Protein AF-A0A1V8ZZ13-F1 (afdb_monomer)

Mean predicted aligned error: 18.07 Å

Foldseek 3Di:
DDWDADPNFIKDKDWDWDDDPDDPKIWIWIFIATPPDPDGDGFTWTWIDDPPPDTFTDTDDPPPQDDVVSVVVVVCVVVPDDDDDDFDDWDWDFPPPPDDDDDDFGWIKIKGFDQDFDALVVVLVVLVVVVVPVFFFQKWWKWFDDDPDIDIDIDGAPRDSVRVSVVSSVVCVVVNPDRTTGIITMGTTGDDDDDDDDDDDDFDDDPDPAGDDDDDDDPDDDDDDGDDPPDDDPCVVVLVVLVRVVSVVDDDRDRVVVSQDDDPVQQVVQQVLQAFAFDDADPDQFLLVLLVVLCVVWVQAFAEDFPPDTAGSVRLNLLLCLLLVLVVVVPQAALAEEEEAEFFDSLSLSNLSNCVLRNYAYEYDHVLAFLQLVLLSCVQRVGPEYEYCDDDPSTRYDHSVNSSVSSVPGDSDDDRPPDGHGQQRFHYWAWAQDQVLGIWTFTFGRNLLSSVLVLCCVVQVAALDAEFEQQDGPSALVSSCRNSSQSSRNYYYYYQHPQCLLQLQSVLVVQQVRLGAEYEFELLSVLSVLVNDDPRHNHAEYEYELAQHQLLSCLSVCVVAPCRRHWYKYFYDDVQQRGGFAIDTDDPVCNVVRPQWRFGGRNFKGWFFAAPVRHGDHAPDKHWIKMFGDRGTPATRPCVPVRPVAQDADPNTTIGGDQWMWGQHPSSIIGTPGGNDQWDRQRSGTEDQVSLQVLLCPDPQFDGKGKHWDALDPVDPSRIFIEMETATDPPDPCPCSLVSSS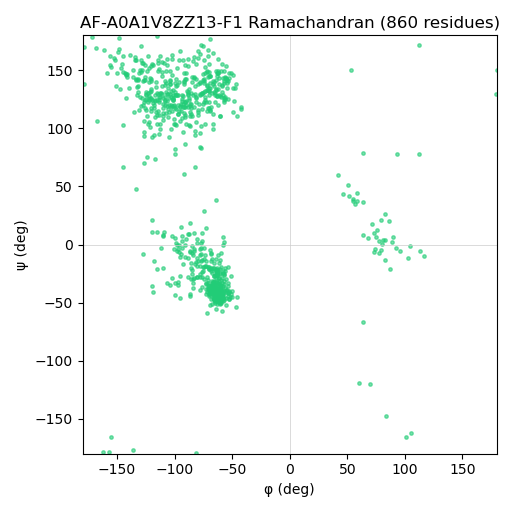SNGRPRHRGPYYHYDNDFDADPVRHGPPVPDDDDPRLDDDLQDDDPPDDLLSQLQSLCCSLLVHHADQADFCVNSVHDQVSLQSSCVSVVVVVFNDGSVLCVVQRGSNSSSVVRVVVVVD

Radius of gyration: 40.16 Å; Cα contacts (8 Å, |Δi|>4): 1574; chains: 1; bounding box: 103×62×126 Å

InterPro domains:
  IPR000873 AMP-dependent synthetase/ligase domain [PF00501] (295-637)
  IPR006162 Phosphopantetheine attachment site [PS00012] (816-831)
  IPR009081 Phosphopantetheine binding ACP domain [PF00550] (795-854)
  IPR009081 Phosphopantetheine binding ACP domain [PS50075] (787-860)
  IPR010071 Amino acid adenylation domain [TIGR01733] (312-707)
  IPR020459 AMP-binding [PR00154] (424-435)
  IPR020459 AMP-binding [PR00154] (436-444)
  IPR020806 Polyketide synthase-like, phosphopantetheine-binding domain [SM00823] (793-860)
  IPR020845 AMP-binding, conserved site [PS00455] (429-440)
  IPR025110 AMP-binding enzyme, C-terminal domain [PF13193] (694-767)
  IPR036736 ACP-like superfamily [G3DSA:1.10.1200.10] (781-861)
  IPR036736 ACP-like superfamily [SSF47336] (788-856)
  IPR042099 ANL, N-terminal domain [G3DSA:3.40.50.12780] (285-676)
  IPR045851 AMP-binding enzyme domain superfamily [G3DSA:3.30.300.30] (677-780)

Structure (mmCIF, N/CA/C/O backbone):
data_AF-A0A1V8ZZ13-F1
#
_entry.id   AF-A0A1V8ZZ13-F1
#
loop_
_atom_site.group_PDB
_atom_site.id
_atom_site.type_symbol
_atom_site.label_atom_id
_atom_site.label_alt_id
_atom_site.label_comp_id
_atom_site.label_asym_id
_atom_site.label_entity_id
_atom_site.label_seq_id
_atom_site.pdbx_PDB_ins_code
_atom_site.Cartn_x
_atom_site.Cartn_y
_atom_site.Cartn_z
_atom_site.occupancy
_atom_site.B_iso_or_equiv
_atom_site.auth_seq_id
_atom_site.auth_comp_id
_atom_site.auth_asym_id
_atom_site.auth_atom_id
_atom_site.pdbx_PDB_model_num
ATOM 1 N N . MET A 1 1 ? 20.628 -37.011 -40.675 1.00 46.44 1 MET A N 1
ATOM 2 C CA . MET A 1 1 ? 20.633 -36.301 -41.971 1.00 46.44 1 MET A CA 1
ATOM 3 C C . MET A 1 1 ? 19.243 -35.745 -42.221 1.00 46.44 1 MET A C 1
ATOM 5 O O . MET A 1 1 ? 18.299 -36.431 -41.853 1.00 46.44 1 MET A O 1
ATOM 9 N N . ALA A 1 2 ? 19.108 -34.567 -42.822 1.00 37.50 2 ALA A N 1
ATOM 10 C CA . ALA A 1 2 ? 17.825 -33.968 -43.198 1.00 37.50 2 ALA A CA 1
ATOM 11 C C . ALA A 1 2 ? 17.904 -33.433 -44.633 1.00 37.50 2 ALA A C 1
ATOM 13 O O . ALA A 1 2 ? 18.953 -32.927 -45.026 1.00 37.50 2 ALA A O 1
ATOM 14 N N . GLU A 1 3 ? 16.828 -33.552 -45.409 1.00 43.69 3 GLU A N 1
ATOM 15 C CA . GLU A 1 3 ? 16.732 -32.944 -46.739 1.00 43.69 3 GLU A CA 1
ATOM 16 C C . GLU A 1 3 ? 15.858 -31.695 -46.676 1.00 43.69 3 GLU A C 1
ATOM 18 O O . GLU A 1 3 ? 14.748 -31.737 -46.152 1.00 43.69 3 GLU A O 1
ATOM 23 N N . VAL A 1 4 ? 16.386 -30.578 -47.165 1.00 39.09 4 VAL A N 1
ATOM 24 C CA . VAL A 1 4 ? 15.756 -29.262 -47.089 1.00 39.09 4 VAL A CA 1
ATOM 25 C C . VAL A 1 4 ? 15.838 -28.622 -48.464 1.00 39.09 4 VAL A C 1
ATOM 27 O O . VAL A 1 4 ? 16.906 -28.574 -49.070 1.00 39.09 4 VAL A O 1
ATOM 30 N N . ASP A 1 5 ? 14.705 -28.153 -48.969 1.00 38.12 5 ASP A N 1
ATOM 31 C CA . ASP A 1 5 ? 14.635 -27.443 -50.239 1.00 38.12 5 ASP A CA 1
ATOM 32 C C . ASP A 1 5 ? 14.750 -25.939 -49.979 1.00 38.12 5 ASP A C 1
ATOM 34 O O . ASP A 1 5 ? 13.970 -25.367 -49.214 1.00 38.12 5 ASP A O 1
ATOM 38 N N . TYR A 1 6 ? 15.763 -25.312 -50.571 1.00 36.91 6 TYR A N 1
ATOM 39 C CA . TYR A 1 6 ? 16.030 -23.887 -50.429 1.00 36.91 6 TYR A CA 1
ATOM 40 C C . TYR A 1 6 ? 16.198 -23.286 -51.820 1.00 36.91 6 TYR A C 1
ATOM 42 O O . TYR A 1 6 ? 17.067 -23.707 -52.582 1.00 36.91 6 TYR A O 1
ATOM 50 N N . LEU A 1 7 ? 15.331 -22.325 -52.156 1.00 33.25 7 LEU A N 1
ATOM 51 C CA . LEU A 1 7 ? 15.251 -21.696 -53.481 1.00 33.25 7 LEU A CA 1
ATOM 52 C C . LEU A 1 7 ? 15.056 -22.698 -54.642 1.00 33.25 7 LEU A C 1
ATOM 54 O O . LEU A 1 7 ? 15.583 -22.508 -55.737 1.00 33.25 7 LEU A O 1
ATOM 58 N N . GLY A 1 8 ? 14.272 -23.759 -54.420 1.00 37.56 8 GLY A N 1
ATOM 59 C CA . GLY A 1 8 ? 13.894 -24.726 -55.457 1.00 37.56 8 GLY A CA 1
ATOM 60 C C . GLY A 1 8 ? 14.976 -25.758 -55.776 1.00 37.56 8 GLY A C 1
ATOM 61 O O . GLY A 1 8 ? 14.978 -26.322 -56.874 1.00 37.56 8 GLY A O 1
ATOM 62 N N . ARG A 1 9 ? 15.920 -25.981 -54.853 1.00 43.66 9 ARG A N 1
ATOM 63 C CA . ARG A 1 9 ? 16.957 -27.008 -54.961 1.00 43.66 9 ARG A CA 1
ATOM 64 C C . ARG A 1 9 ? 17.073 -27.827 -53.671 1.00 43.66 9 ARG A C 1
ATOM 66 O O . ARG A 1 9 ? 17.224 -27.251 -52.587 1.00 43.66 9 ARG A O 1
ATOM 73 N N . PRO A 1 10 ? 17.091 -29.170 -53.768 1.00 40.41 10 PRO A N 1
ATOM 74 C CA . PRO A 1 10 ? 17.181 -30.036 -52.602 1.00 40.41 10 PRO A CA 1
ATOM 75 C C . PRO A 1 10 ? 18.610 -30.070 -52.049 1.00 40.41 10 PRO A C 1
ATOM 77 O O . PRO A 1 10 ? 19.573 -30.338 -52.769 1.00 40.41 10 PRO A O 1
ATOM 80 N N . HIS A 1 11 ? 18.751 -29.844 -50.747 1.00 48.53 11 HIS A N 1
ATOM 81 C CA . HIS A 1 11 ? 20.003 -29.943 -50.003 1.00 48.53 11 HIS A CA 1
ATOM 82 C C . HIS A 1 11 ? 19.897 -31.049 -48.963 1.00 48.53 11 HIS A C 1
ATOM 84 O O . HIS A 1 11 ? 18.878 -31.180 -48.299 1.00 48.53 11 HIS A O 1
ATOM 90 N N . ARG A 1 12 ? 20.961 -31.829 -48.781 1.00 41.56 12 ARG A N 1
ATOM 91 C CA . ARG A 1 12 ? 21.074 -32.871 -47.765 1.00 41.56 12 ARG A CA 1
ATOM 92 C C . ARG A 1 12 ? 22.083 -32.431 -46.710 1.00 41.56 12 ARG A C 1
ATOM 94 O O . ARG A 1 12 ? 23.276 -32.296 -46.973 1.00 41.56 12 ARG A O 1
ATOM 101 N N . LEU A 1 13 ? 21.581 -32.202 -45.507 1.00 42.69 13 LEU A N 1
ATOM 102 C CA . LEU A 1 13 ? 22.359 -31.889 -44.320 1.00 42.69 13 LEU A CA 1
ATOM 103 C C . LEU A 1 13 ? 22.690 -33.171 -43.571 1.00 42.69 13 LEU A C 1
ATOM 105 O O . LEU A 1 13 ? 21.826 -34.038 -43.409 1.00 42.69 13 LEU A O 1
ATOM 109 N N . TRP A 1 14 ? 23.894 -33.284 -43.027 1.00 40.44 14 TRP A N 1
ATOM 110 C CA . TRP A 1 14 ? 24.195 -34.306 -42.032 1.00 40.44 14 TRP A CA 1
ATOM 111 C C . TRP A 1 14 ? 25.196 -33.833 -40.994 1.00 40.44 14 TRP A C 1
ATOM 113 O O . TRP A 1 14 ? 25.981 -32.924 -41.231 1.00 40.44 14 TRP A O 1
ATOM 123 N N . ARG A 1 15 ? 25.128 -34.464 -39.822 1.00 43.28 15 ARG A N 1
ATOM 124 C CA . ARG A 1 15 ? 26.086 -34.287 -38.736 1.00 43.28 15 ARG A CA 1
ATOM 125 C C . ARG A 1 15 ? 27.096 -35.419 -38.761 1.00 43.28 15 ARG A C 1
ATOM 127 O O . ARG A 1 15 ? 26.717 -36.561 -39.020 1.00 43.28 15 ARG A O 1
ATOM 134 N N . GLU A 1 16 ? 28.342 -35.101 -38.465 1.00 46.00 16 GLU A N 1
ATOM 135 C CA . GLU A 1 16 ? 29.440 -36.051 -38.352 1.00 46.00 16 GLU A CA 1
ATOM 136 C C . GLU A 1 16 ? 30.315 -35.666 -37.154 1.00 46.00 16 GLU A C 1
ATOM 138 O O . GLU A 1 16 ? 30.623 -34.493 -36.973 1.00 46.00 16 GLU A O 1
ATOM 143 N N . ARG A 1 17 ? 30.697 -36.638 -36.318 1.00 47.62 17 ARG A N 1
ATOM 144 C CA . ARG A 1 17 ? 31.632 -36.406 -35.209 1.00 47.62 17 ARG A CA 1
ATOM 145 C C . ARG A 1 17 ? 33.062 -36.537 -35.723 1.00 47.62 17 ARG A C 1
ATOM 147 O O . ARG A 1 17 ? 33.431 -37.595 -36.226 1.00 47.62 17 ARG A O 1
ATOM 154 N N . VAL A 1 18 ? 33.854 -35.481 -35.595 1.00 49.50 18 VAL A N 1
ATOM 155 C CA . VAL A 1 18 ? 35.264 -35.424 -36.000 1.00 49.50 18 VAL A CA 1
ATOM 156 C C . VAL A 1 18 ? 36.151 -35.114 -34.788 1.00 49.50 18 VAL A C 1
ATOM 158 O O . VAL A 1 18 ? 35.663 -34.552 -33.812 1.00 49.50 18 VAL A O 1
ATOM 161 N N . PRO A 1 19 ? 37.442 -35.482 -34.789 1.00 42.53 19 PRO A N 1
ATOM 162 C CA . PRO A 1 19 ? 38.339 -35.149 -33.681 1.00 42.53 19 PRO A CA 1
ATOM 163 C C . PRO A 1 19 ? 38.525 -33.627 -33.560 1.00 42.53 19 PRO A C 1
ATOM 165 O O . PRO A 1 19 ? 38.747 -32.946 -34.566 1.00 42.53 19 PRO A O 1
ATOM 168 N N . GLY A 1 20 ? 38.408 -33.091 -32.345 1.00 48.31 20 GLY A N 1
ATOM 169 C CA . GLY A 1 20 ? 38.620 -31.676 -32.041 1.00 48.31 20 GLY A CA 1
ATOM 170 C C . GLY A 1 20 ? 40.108 -31.284 -32.013 1.00 48.31 20 GLY A C 1
ATOM 171 O O . GLY A 1 20 ? 40.983 -32.144 -32.080 1.00 48.31 20 GLY A O 1
ATOM 172 N N . PRO A 1 21 ? 40.426 -29.979 -31.925 1.00 41.50 21 PRO A N 1
ATOM 173 C CA . PRO A 1 21 ? 41.805 -29.482 -31.952 1.00 41.50 21 PRO A CA 1
ATOM 174 C C . PRO A 1 21 ? 42.606 -29.749 -30.659 1.00 41.50 21 PRO A C 1
ATOM 176 O O . PRO A 1 21 ? 43.816 -29.534 -30.658 1.00 41.50 21 PRO A O 1
ATOM 179 N N . ALA A 1 22 ? 41.960 -30.220 -29.584 1.00 42.12 22 ALA A N 1
ATOM 180 C CA . ALA A 1 22 ? 42.590 -30.621 -28.323 1.00 42.12 22 ALA A CA 1
ATOM 181 C C . ALA A 1 22 ? 42.503 -32.145 -28.111 1.00 42.12 22 ALA A C 1
ATOM 183 O O . ALA A 1 22 ? 41.551 -32.792 -28.551 1.00 42.12 22 ALA A O 1
ATOM 184 N N . GLU A 1 23 ? 43.498 -32.725 -27.434 1.00 41.22 23 GLU A N 1
ATOM 185 C CA . GLU A 1 23 ? 43.611 -34.172 -27.212 1.00 41.22 23 GLU A CA 1
ATOM 186 C C . GLU A 1 23 ? 42.468 -34.667 -26.302 1.00 41.22 23 GLU A C 1
ATOM 188 O O . GLU A 1 23 ? 42.384 -34.286 -25.139 1.00 41.22 23 GLU A O 1
ATOM 193 N N . GLY A 1 24 ? 41.549 -35.464 -26.863 1.00 47.03 24 GLY A N 1
ATOM 194 C CA . GLY A 1 24 ? 40.331 -35.948 -26.191 1.00 47.03 24 GLY A CA 1
ATOM 195 C C . GLY A 1 24 ? 39.029 -35.224 -26.572 1.00 47.03 24 GLY A C 1
ATOM 196 O O . GLY A 1 24 ? 37.956 -35.746 -26.283 1.00 47.03 24 GLY A O 1
ATOM 197 N N . ALA A 1 25 ? 39.086 -34.083 -27.272 1.00 41.56 25 ALA A N 1
ATOM 198 C CA . ALA A 1 25 ? 37.892 -33.330 -27.671 1.00 41.56 25 ALA A CA 1
ATOM 199 C C . ALA A 1 25 ? 37.185 -33.955 -28.889 1.00 41.56 25 ALA A C 1
ATOM 201 O O . ALA A 1 25 ? 37.829 -34.342 -29.871 1.00 41.56 25 ALA A O 1
ATOM 202 N N . ILE A 1 26 ? 35.850 -33.998 -28.862 1.00 42.16 26 ILE A N 1
ATOM 203 C CA . ILE A 1 26 ? 35.020 -34.464 -29.981 1.00 42.16 26 ILE A CA 1
ATOM 204 C C . ILE A 1 26 ? 34.239 -33.268 -30.540 1.00 42.16 26 ILE A C 1
ATOM 206 O O . ILE A 1 26 ? 33.576 -32.539 -29.808 1.00 42.16 26 ILE A O 1
ATOM 210 N N . ALA A 1 27 ? 34.345 -33.053 -31.851 1.00 45.19 27 ALA A N 1
ATOM 211 C CA . ALA A 1 27 ? 33.673 -31.996 -32.594 1.00 45.19 27 ALA A CA 1
ATOM 212 C C . ALA A 1 27 ? 32.447 -32.554 -33.332 1.00 45.19 27 ALA A C 1
ATOM 214 O O . ALA A 1 27 ? 32.594 -33.456 -34.153 1.00 45.19 27 ALA A O 1
ATOM 215 N N . GLU A 1 28 ? 31.251 -32.004 -33.126 1.00 39.31 28 GLU A N 1
ATOM 216 C CA . GLU A 1 28 ? 30.110 -32.259 -34.011 1.00 39.31 28 GLU A CA 1
ATOM 217 C C . GLU A 1 28 ? 30.121 -31.275 -35.183 1.00 39.31 28 GLU A C 1
ATOM 219 O O . GLU A 1 28 ? 29.896 -30.076 -35.027 1.00 39.31 28 GLU A O 1
ATOM 224 N N . GLU A 1 29 ? 30.389 -31.795 -36.378 1.00 47.53 29 GLU A N 1
ATOM 225 C CA . GLU A 1 29 ? 30.426 -31.047 -37.625 1.00 47.53 29 GLU A CA 1
ATOM 226 C C . GLU A 1 29 ? 29.093 -31.188 -38.360 1.00 47.53 29 GLU A C 1
ATOM 228 O O . GLU A 1 29 ? 28.684 -32.293 -38.719 1.00 47.53 29 GLU A O 1
ATOM 233 N N . MET A 1 30 ? 28.399 -30.079 -38.614 1.00 39.50 30 MET A N 1
ATOM 234 C CA . MET A 1 30 ? 27.196 -30.095 -39.449 1.00 39.50 30 MET A CA 1
ATOM 235 C C . MET A 1 30 ? 27.554 -29.689 -40.878 1.00 39.50 30 MET A C 1
ATOM 237 O O . MET A 1 30 ? 27.917 -28.545 -41.123 1.00 39.50 30 MET A O 1
ATOM 241 N N . ARG A 1 31 ? 27.448 -30.629 -41.820 1.00 47.34 31 ARG A N 1
ATOM 242 C CA . ARG A 1 31 ? 27.763 -30.460 -43.242 1.00 47.34 31 ARG A CA 1
ATOM 243 C C . ARG A 1 31 ? 26.481 -30.334 -44.048 1.00 47.34 31 ARG A C 1
ATOM 245 O O . ARG A 1 31 ? 25.521 -31.071 -43.829 1.00 47.34 31 ARG A O 1
ATOM 252 N N . VAL A 1 32 ? 26.468 -29.414 -45.003 1.00 42.44 32 VAL A N 1
ATOM 253 C CA . VAL A 1 32 ? 25.321 -29.166 -45.883 1.00 42.44 32 VAL A CA 1
ATOM 254 C C . VAL A 1 32 ? 25.764 -29.389 -47.314 1.00 42.44 32 VAL A C 1
ATOM 256 O O . VAL A 1 32 ? 26.630 -28.671 -47.785 1.00 42.44 32 VAL A O 1
ATOM 259 N N . ARG A 1 33 ? 25.174 -30.363 -48.007 1.00 48.78 33 ARG A N 1
ATOM 260 C CA . ARG A 1 33 ? 25.488 -30.681 -49.404 1.00 48.78 33 ARG A CA 1
ATOM 261 C C . ARG A 1 33 ? 24.271 -30.457 -50.270 1.00 48.78 33 ARG A C 1
ATOM 263 O O . ARG A 1 33 ? 23.239 -31.082 -50.061 1.00 48.78 33 ARG A O 1
ATOM 270 N N . GLU A 1 34 ? 24.394 -29.633 -51.288 1.00 42.47 34 GLU A N 1
ATOM 271 C CA . GLU A 1 34 ? 23.377 -29.529 -52.330 1.00 42.47 34 GLU A CA 1
ATOM 272 C C . GLU A 1 34 ? 23.331 -30.836 -53.149 1.00 42.47 34 GLU A C 1
ATOM 274 O O . GLU A 1 34 ? 24.366 -31.377 -53.543 1.00 42.47 34 GLU A O 1
ATOM 279 N N . MET A 1 35 ? 22.142 -31.409 -53.356 1.00 45.56 35 MET A N 1
ATOM 280 C CA . MET A 1 35 ? 21.981 -32.756 -53.929 1.00 45.56 35 MET A CA 1
ATOM 281 C C . MET A 1 35 ? 21.955 -32.785 -55.461 1.00 45.56 35 MET A C 1
ATOM 283 O O . MET A 1 35 ? 21.955 -33.865 -56.056 1.00 45.56 35 MET A O 1
ATOM 287 N N . CYS A 1 36 ? 21.966 -31.634 -56.132 1.00 45.25 36 CYS A N 1
ATOM 288 C CA . CYS A 1 36 ? 21.936 -31.582 -57.588 1.00 45.25 36 CYS A CA 1
ATOM 289 C C . CYS A 1 36 ? 23.289 -31.143 -58.166 1.00 45.25 36 CYS A C 1
ATOM 291 O O . CYS A 1 36 ? 23.769 -30.052 -57.891 1.00 45.25 36 CYS A O 1
ATOM 293 N N . ARG A 1 37 ? 23.839 -31.992 -59.050 1.00 43.00 37 ARG A N 1
ATOM 294 C CA . ARG A 1 37 ? 25.069 -31.822 -59.862 1.00 43.00 37 ARG A CA 1
ATOM 295 C C . ARG A 1 37 ? 26.429 -32.137 -59.223 1.00 43.00 37 ARG A C 1
ATOM 297 O O . ARG A 1 37 ? 27.450 -31.689 -59.722 1.00 43.00 37 ARG A O 1
ATOM 304 N N . GLY A 1 38 ? 26.483 -33.018 -58.229 1.00 40.41 38 GLY A N 1
ATOM 305 C CA . GLY A 1 38 ? 27.709 -33.784 -57.944 1.00 40.41 38 GLY A CA 1
ATOM 306 C C . GLY A 1 38 ? 28.879 -33.034 -57.284 1.00 40.41 38 GLY A C 1
ATOM 307 O O . GLY A 1 38 ? 29.844 -33.697 -56.910 1.00 40.41 38 GLY A O 1
ATOM 308 N N . THR A 1 39 ? 28.798 -31.722 -57.051 1.00 40.16 39 THR A N 1
ATOM 309 C CA . THR A 1 39 ? 29.799 -30.960 -56.281 1.00 40.16 39 THR A CA 1
ATOM 310 C C . THR A 1 39 ? 29.333 -30.739 -54.842 1.00 40.16 39 THR A C 1
ATOM 312 O O . THR A 1 39 ? 28.160 -30.487 -54.590 1.00 40.16 39 THR A O 1
ATOM 315 N N . THR A 1 40 ? 30.250 -30.874 -53.881 1.00 37.66 40 THR A N 1
ATOM 316 C CA . THR A 1 40 ? 29.956 -30.779 -52.443 1.00 37.66 40 THR A CA 1
ATOM 317 C C . THR A 1 40 ? 30.576 -29.502 -51.888 1.00 37.66 40 THR A C 1
ATOM 319 O O . THR A 1 40 ? 31.797 -29.409 -51.809 1.00 37.66 40 THR A O 1
ATOM 322 N N . SER A 1 41 ? 29.748 -28.528 -51.521 1.00 39.19 41 SER A N 1
ATOM 323 C CA . SER A 1 41 ? 30.157 -27.343 -50.755 1.00 39.19 41 SER A CA 1
ATOM 324 C C . SER A 1 41 ? 30.012 -27.647 -49.265 1.00 39.19 41 SER A C 1
ATOM 326 O O . SER A 1 41 ? 29.128 -28.413 -48.899 1.00 39.19 41 SER A O 1
ATOM 328 N N . PHE A 1 42 ? 30.858 -27.085 -48.399 1.00 37.12 42 PHE A N 1
ATOM 329 C CA . PHE A 1 42 ? 30.776 -27.335 -46.957 1.00 37.12 42 PHE A CA 1
ATOM 330 C C . PHE A 1 42 ? 30.722 -26.016 -46.192 1.00 37.12 42 PHE A C 1
ATOM 332 O O . PHE A 1 42 ? 31.652 -25.215 -46.246 1.00 37.12 42 PHE A O 1
ATOM 339 N N . LEU A 1 43 ? 29.639 -25.817 -45.445 1.00 34.72 43 LEU A N 1
ATOM 340 C CA . LEU A 1 43 ? 29.631 -24.908 -44.309 1.00 34.72 43 LEU A CA 1
ATOM 341 C C . LEU A 1 43 ? 30.135 -25.716 -43.118 1.00 34.72 43 LEU A C 1
ATOM 343 O O . LEU A 1 43 ? 29.474 -26.669 -42.712 1.00 34.72 43 LEU A O 1
ATOM 347 N N . ARG A 1 44 ? 31.318 -25.380 -42.600 1.00 34.97 44 ARG A N 1
ATOM 348 C CA . ARG A 1 44 ? 31.873 -26.073 -41.441 1.00 34.97 44 ARG A CA 1
ATOM 349 C C . ARG A 1 44 ? 31.404 -25.363 -40.174 1.00 34.97 44 ARG A C 1
ATOM 351 O O . ARG A 1 44 ? 31.898 -24.287 -39.841 1.00 34.97 44 ARG A O 1
ATOM 358 N N . ILE A 1 45 ? 30.432 -25.976 -39.503 1.00 35.56 45 ILE A N 1
ATOM 359 C CA . ILE A 1 45 ? 29.970 -25.590 -38.167 1.00 35.56 45 ILE A CA 1
ATOM 360 C C . ILE A 1 45 ? 30.522 -26.633 -37.210 1.00 35.56 45 ILE A C 1
ATOM 362 O O . ILE A 1 45 ? 30.086 -27.780 -37.279 1.00 35.56 45 ILE A O 1
ATOM 366 N N . VAL A 1 46 ? 31.488 -26.259 -36.376 1.00 35.78 46 VAL A N 1
ATOM 367 C CA . VAL A 1 46 ? 32.080 -27.165 -35.385 1.00 35.78 46 VAL A CA 1
ATOM 368 C C . VAL A 1 46 ? 31.517 -26.831 -34.010 1.00 35.78 46 VAL A C 1
ATOM 370 O O . VAL A 1 46 ? 31.704 -25.713 -33.536 1.00 35.78 46 VAL A O 1
ATOM 373 N N . LEU A 1 47 ? 30.831 -27.802 -33.406 1.00 33.91 47 LEU A N 1
ATOM 374 C CA . LEU A 1 47 ? 30.421 -27.806 -32.001 1.00 33.91 47 LEU A CA 1
ATOM 375 C C . LEU A 1 47 ? 31.449 -28.595 -31.189 1.00 33.91 47 LEU A C 1
ATOM 377 O O . LEU A 1 47 ? 31.592 -29.788 -31.436 1.00 33.91 47 LEU A O 1
ATOM 381 N N . LEU A 1 48 ? 32.179 -27.963 -30.273 1.00 38.28 48 LEU A N 1
ATOM 382 C CA . LEU A 1 48 ? 33.159 -28.661 -29.425 1.00 38.28 48 LEU A CA 1
ATOM 383 C C . LEU A 1 48 ? 32.506 -29.065 -28.098 1.00 38.28 48 LEU A C 1
ATOM 385 O O . LEU A 1 48 ? 31.955 -28.203 -27.422 1.00 38.28 48 LEU A O 1
ATOM 389 N N . GLU A 1 49 ? 32.558 -30.356 -27.749 1.00 35.81 49 GLU A N 1
ATOM 390 C CA . GLU A 1 49 ? 32.160 -30.893 -26.436 1.00 35.81 49 GLU A CA 1
ATOM 391 C C . GLU A 1 49 ? 33.402 -31.131 -25.562 1.00 35.81 49 GLU A C 1
ATOM 393 O O . GLU A 1 49 ? 34.339 -31.820 -25.979 1.00 35.81 49 GLU A O 1
ATOM 398 N N . TYR A 1 50 ? 33.378 -30.600 -24.338 1.00 43.59 50 TYR A N 1
ATOM 399 C CA . TYR A 1 50 ? 34.334 -30.904 -23.266 1.00 43.59 50 TYR A CA 1
ATOM 400 C C . TYR A 1 50 ? 33.604 -31.611 -22.112 1.00 43.59 50 TYR A C 1
ATOM 402 O O . TYR A 1 50 ? 32.393 -31.454 -21.989 1.00 43.59 50 TYR A O 1
ATOM 410 N N . GLU A 1 51 ? 34.318 -32.381 -21.279 1.00 35.50 51 GLU A N 1
ATOM 411 C CA . GLU A 1 51 ? 33.756 -33.358 -20.315 1.00 35.50 51 GLU A CA 1
ATOM 412 C C . GLU A 1 51 ? 32.758 -32.816 -19.254 1.00 35.50 51 GLU A C 1
ATOM 414 O O . GLU A 1 51 ? 32.202 -33.626 -18.522 1.00 35.50 51 GLU A O 1
ATOM 419 N N . ASP A 1 52 ? 32.438 -31.514 -19.217 1.00 34.28 52 ASP A N 1
ATOM 420 C CA . ASP A 1 52 ? 31.507 -30.888 -18.255 1.00 34.28 52 ASP A CA 1
ATOM 421 C C . ASP A 1 52 ? 30.472 -29.913 -18.904 1.00 34.28 52 ASP A C 1
ATOM 423 O O . ASP A 1 52 ? 30.268 -28.798 -18.426 1.00 34.28 52 ASP A O 1
ATOM 427 N N . ASP A 1 53 ? 29.791 -30.316 -19.991 1.00 32.38 53 ASP A N 1
ATOM 428 C CA . ASP A 1 53 ? 28.631 -29.618 -20.613 1.00 32.38 53 ASP A CA 1
ATOM 429 C C . ASP A 1 53 ? 28.866 -28.158 -21.099 1.00 32.38 53 ASP A C 1
ATOM 431 O O . ASP A 1 53 ? 27.980 -27.302 -21.034 1.00 32.38 53 ASP A O 1
ATOM 435 N N . VAL A 1 54 ? 30.045 -27.853 -21.660 1.00 31.64 54 VAL A N 1
ATOM 436 C CA . VAL A 1 54 ? 30.311 -26.587 -22.386 1.00 31.64 54 VAL A CA 1
ATOM 437 C C . VAL A 1 54 ? 30.359 -26.840 -23.897 1.00 31.64 54 VAL A C 1
ATOM 439 O O . VAL A 1 54 ? 31.093 -27.719 -24.351 1.00 31.64 54 VAL A O 1
ATOM 442 N N . HIS A 1 55 ? 29.603 -26.051 -24.673 1.00 33.22 55 HIS A N 1
ATOM 443 C CA . HIS A 1 55 ? 29.543 -26.126 -26.137 1.00 33.22 55 HIS A CA 1
ATOM 444 C C . HIS A 1 55 ? 30.067 -24.842 -26.809 1.00 33.22 55 HIS A C 1
ATOM 446 O O . HIS A 1 55 ? 29.414 -23.799 -26.743 1.00 33.22 55 HIS A O 1
ATOM 452 N N . ASP A 1 56 ? 31.186 -24.925 -27.535 1.00 32.34 56 ASP A N 1
ATOM 453 C CA . ASP A 1 56 ? 31.675 -23.827 -28.392 1.00 32.34 56 ASP A CA 1
ATOM 454 C C . ASP A 1 56 ? 31.112 -23.937 -29.817 1.00 32.34 56 ASP A C 1
ATOM 456 O O . ASP A 1 56 ? 31.030 -25.037 -30.363 1.00 32.34 56 ASP A O 1
ATOM 460 N N . LEU A 1 57 ? 30.773 -22.807 -30.456 1.00 30.05 57 LEU A N 1
ATOM 461 C CA . LEU A 1 57 ? 30.306 -22.745 -31.850 1.00 30.05 57 LEU A CA 1
ATOM 462 C C . LEU A 1 57 ? 31.331 -22.026 -32.739 1.00 30.05 57 LEU A C 1
ATOM 464 O O . LEU A 1 57 ? 31.380 -20.798 -32.774 1.00 30.05 57 LEU A O 1
ATOM 468 N N . VAL A 1 58 ? 32.088 -22.779 -33.537 1.00 32.81 58 VAL A N 1
ATOM 469 C CA . VAL A 1 58 ? 33.052 -22.216 -34.494 1.00 32.81 58 VAL A CA 1
ATOM 470 C C . VAL A 1 58 ? 32.457 -22.208 -35.903 1.00 32.81 58 VAL A C 1
ATOM 472 O O . VAL A 1 58 ? 32.122 -23.256 -36.462 1.00 32.81 58 VAL A O 1
ATOM 475 N N . LEU A 1 59 ? 32.350 -21.012 -36.491 1.00 30.17 59 LEU A N 1
ATOM 476 C CA . LEU A 1 59 ? 31.940 -20.793 -37.881 1.00 30.17 59 LEU A CA 1
ATOM 477 C C . LEU A 1 59 ? 33.177 -20.542 -38.742 1.00 30.17 59 LEU A C 1
ATOM 479 O O . LEU A 1 59 ? 33.745 -19.452 -38.728 1.00 30.17 59 LEU A O 1
ATOM 483 N N . THR A 1 60 ? 33.594 -21.537 -39.522 1.00 34.25 60 THR A N 1
ATOM 484 C CA . THR A 1 60 ? 34.654 -21.352 -40.518 1.00 34.25 60 THR A CA 1
ATOM 485 C C . THR A 1 60 ? 34.016 -21.263 -41.895 1.00 34.25 60 THR A C 1
ATOM 487 O O . THR A 1 60 ? 33.661 -22.271 -42.504 1.00 34.25 60 THR A O 1
ATOM 490 N N . ALA A 1 61 ? 33.853 -20.037 -42.384 1.00 33.06 61 ALA A N 1
ATOM 491 C CA . ALA A 1 61 ? 33.549 -19.792 -43.785 1.00 33.06 61 ALA A CA 1
ATOM 492 C C . ALA A 1 61 ? 34.870 -19.656 -44.546 1.00 33.06 61 ALA A C 1
ATOM 494 O O . ALA A 1 61 ? 35.777 -18.947 -44.110 1.00 33.06 61 ALA A O 1
ATOM 495 N N . HIS A 1 62 ? 34.997 -20.342 -45.678 1.00 33.22 62 HIS A N 1
ATOM 496 C CA . HIS A 1 62 ? 36.161 -20.175 -46.539 1.00 33.22 62 HIS A CA 1
ATOM 497 C C . HIS A 1 62 ? 36.247 -18.692 -46.970 1.00 33.22 62 HIS A C 1
ATOM 499 O O . HIS A 1 62 ? 35.205 -18.121 -47.298 1.00 33.22 62 HIS A O 1
ATOM 505 N N . PRO A 1 63 ? 37.436 -18.057 -46.972 1.00 29.67 63 PRO A N 1
ATOM 506 C CA . PRO A 1 63 ? 37.652 -16.597 -47.040 1.00 29.67 63 PRO A CA 1
ATOM 507 C C . PRO A 1 63 ? 37.077 -15.835 -48.253 1.00 29.67 63 PRO A C 1
ATOM 509 O O . PRO A 1 63 ? 37.280 -14.633 -48.379 1.00 29.67 63 PRO A O 1
ATOM 512 N N . ALA A 1 64 ? 36.309 -16.485 -49.121 1.00 32.53 64 ALA A N 1
ATOM 513 C CA . ALA A 1 64 ? 35.645 -15.900 -50.280 1.00 32.53 64 ALA A CA 1
ATOM 514 C C . ALA A 1 64 ? 34.432 -14.990 -49.952 1.00 32.53 64 ALA A C 1
ATOM 516 O O . ALA A 1 64 ? 33.653 -14.691 -50.848 1.00 32.53 64 ALA A O 1
ATOM 517 N N . VAL A 1 65 ? 34.224 -14.554 -48.699 1.00 33.22 65 VAL A N 1
ATOM 518 C CA . VAL A 1 65 ? 32.933 -13.972 -48.265 1.00 33.22 65 VAL A CA 1
ATOM 519 C C . VAL A 1 65 ? 33.009 -12.583 -47.575 1.00 33.22 65 VAL A C 1
ATOM 521 O O . VAL A 1 65 ? 31.979 -11.942 -47.388 1.00 33.22 65 VAL A O 1
ATOM 524 N N . ALA A 1 66 ? 34.181 -12.021 -47.242 1.00 31.88 66 ALA A N 1
ATOM 525 C CA 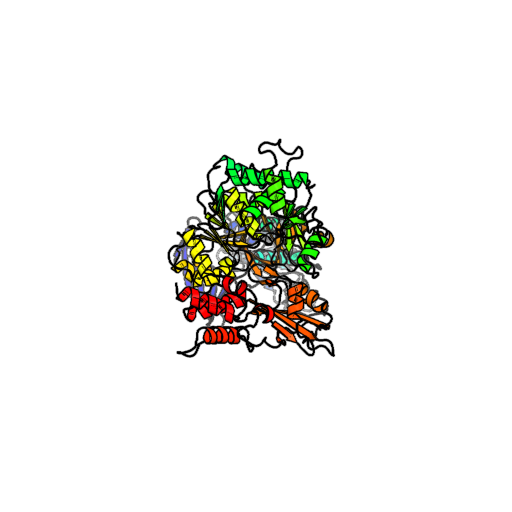. ALA A 1 66 ? 34.253 -10.820 -46.383 1.00 31.88 66 ALA A CA 1
ATOM 526 C C . ALA A 1 66 ? 34.862 -9.562 -47.047 1.00 31.88 66 ALA A C 1
ATOM 528 O O . ALA A 1 66 ? 36.063 -9.448 -47.248 1.00 31.88 66 ALA A O 1
ATOM 529 N N . GLY A 1 67 ? 34.017 -8.570 -47.312 1.00 31.66 67 GLY A N 1
ATOM 530 C CA . GLY A 1 67 ? 34.320 -7.190 -47.727 1.00 31.66 67 GLY A CA 1
ATOM 531 C C . GLY A 1 67 ? 32.980 -6.484 -47.901 1.00 31.66 67 GLY A C 1
ATOM 532 O O . GLY A 1 67 ? 32.034 -7.185 -48.194 1.00 31.66 67 GLY A O 1
ATOM 533 N N . ARG A 1 68 ? 32.794 -5.172 -47.701 1.00 30.33 68 ARG A N 1
ATOM 534 C CA . ARG A 1 68 ? 31.428 -4.580 -47.674 1.00 30.33 68 ARG A CA 1
ATOM 535 C C . ARG A 1 68 ? 30.542 -4.943 -48.872 1.00 30.33 68 ARG A C 1
ATOM 537 O O . ARG A 1 68 ? 29.350 -5.054 -48.681 1.00 30.33 68 ARG A O 1
ATOM 544 N N . THR A 1 69 ? 31.101 -5.244 -50.044 1.00 32.19 69 THR A N 1
ATOM 545 C CA . THR A 1 69 ? 30.365 -5.788 -51.199 1.00 32.19 69 THR A CA 1
ATOM 546 C C . THR A 1 69 ? 30.193 -7.306 -51.174 1.00 32.19 69 THR A C 1
ATOM 548 O O . THR A 1 69 ? 29.235 -7.778 -51.745 1.00 32.19 69 THR A O 1
ATOM 551 N N . ALA A 1 70 ? 31.055 -8.078 -50.512 1.00 34.44 70 ALA A N 1
ATOM 552 C CA . ALA A 1 70 ? 30.870 -9.503 -50.225 1.00 34.44 70 ALA A CA 1
ATOM 553 C C . ALA A 1 70 ? 30.049 -9.747 -48.951 1.00 34.44 70 ALA A C 1
ATOM 555 O O . ALA A 1 70 ? 29.433 -10.776 -48.856 1.00 34.44 70 ALA A O 1
ATOM 556 N N . LEU A 1 71 ? 29.954 -8.797 -48.023 1.00 35.47 71 LEU A N 1
ATOM 557 C CA . LEU A 1 71 ? 29.039 -8.744 -46.886 1.00 35.47 71 LEU A CA 1
ATOM 558 C C . LEU A 1 71 ? 27.707 -8.130 -47.309 1.00 35.47 71 LEU A C 1
ATOM 560 O O . LEU A 1 71 ? 26.706 -8.559 -46.772 1.00 35.47 71 LEU A O 1
ATOM 564 N N . ASP A 1 72 ? 27.671 -7.227 -48.297 1.00 32.53 72 ASP A N 1
ATOM 565 C CA . ASP A 1 72 ? 26.443 -6.800 -48.983 1.00 32.53 72 ASP A CA 1
ATOM 566 C C . ASP A 1 72 ? 26.009 -7.798 -50.051 1.00 32.53 72 ASP A C 1
ATOM 568 O O . ASP A 1 72 ? 24.826 -7.854 -50.321 1.00 32.53 72 ASP A O 1
ATOM 572 N N . ALA A 1 73 ? 26.902 -8.577 -50.670 1.00 31.81 73 ALA A N 1
ATOM 573 C CA . ALA A 1 73 ? 26.546 -9.679 -51.565 1.00 31.81 73 ALA A CA 1
ATOM 574 C C . ALA A 1 73 ? 26.250 -10.940 -50.768 1.00 31.81 73 ALA A C 1
ATOM 576 O O . ALA A 1 73 ? 25.345 -11.647 -51.146 1.00 31.81 73 ALA A O 1
ATOM 577 N N . LEU A 1 74 ? 26.898 -11.201 -49.631 1.00 35.78 74 LEU A N 1
ATOM 578 C CA . LEU A 1 74 ? 26.485 -12.234 -48.682 1.00 35.78 74 LEU A CA 1
ATOM 579 C C . LEU A 1 74 ? 25.234 -11.782 -47.938 1.00 35.78 74 LEU A C 1
ATOM 581 O O . LEU A 1 74 ? 24.379 -12.612 -47.726 1.00 35.78 74 LEU A O 1
ATOM 585 N N . ALA A 1 75 ? 25.033 -10.497 -47.634 1.00 33.50 75 ALA A N 1
ATOM 586 C CA . ALA A 1 75 ? 23.739 -9.993 -47.181 1.00 33.50 75 ALA A CA 1
ATOM 587 C C . ALA A 1 75 ? 22.717 -10.035 -48.317 1.00 33.50 75 ALA A C 1
ATOM 589 O O . ALA A 1 75 ? 21.623 -10.480 -48.068 1.00 33.50 75 ALA A O 1
ATOM 590 N N . ARG A 1 76 ? 23.031 -9.707 -49.574 1.00 34.47 76 ARG A N 1
ATOM 591 C CA . ARG A 1 76 ? 22.116 -9.886 -50.722 1.00 34.47 76 ARG A CA 1
ATOM 592 C C . ARG A 1 76 ? 21.978 -11.345 -51.158 1.00 34.47 76 ARG A C 1
ATOM 594 O O . ARG A 1 76 ? 21.045 -11.657 -51.861 1.00 34.47 76 ARG A O 1
ATOM 601 N N . VAL A 1 77 ? 22.806 -12.278 -50.714 1.00 33.12 77 VAL A N 1
ATOM 602 C CA . VAL A 1 77 ? 22.655 -13.726 -50.963 1.00 33.12 77 VAL A CA 1
ATOM 603 C C . VAL A 1 77 ? 21.964 -14.406 -49.770 1.00 33.12 77 VAL A C 1
ATOM 605 O O . VAL A 1 77 ? 21.174 -15.323 -49.970 1.00 33.12 77 VAL A O 1
ATOM 608 N N . LEU A 1 78 ? 22.169 -13.913 -48.541 1.00 34.47 78 LEU A N 1
ATOM 609 C CA . LEU A 1 78 ? 21.448 -14.281 -47.311 1.00 34.47 78 LEU A CA 1
ATOM 610 C C . LEU A 1 78 ? 20.079 -13.568 -47.193 1.00 34.47 78 LEU A C 1
ATOM 612 O O . LEU A 1 78 ? 19.235 -14.030 -46.431 1.00 34.47 78 LEU A O 1
ATOM 616 N N . LEU A 1 79 ? 19.854 -12.472 -47.940 1.00 34.16 79 LEU A N 1
ATOM 617 C CA . LEU A 1 79 ? 18.608 -11.679 -48.042 1.00 34.16 79 LEU A CA 1
ATOM 618 C C . LEU A 1 79 ? 17.987 -11.666 -49.472 1.00 34.16 79 LEU A C 1
ATOM 620 O O . LEU A 1 79 ? 16.824 -11.297 -49.587 1.00 34.16 79 LEU A O 1
ATOM 624 N N . GLY A 1 80 ? 18.705 -12.086 -50.532 1.00 29.50 80 GLY A N 1
ATOM 625 C CA . GLY A 1 80 ? 18.219 -12.472 -51.888 1.00 29.50 80 GLY A CA 1
ATOM 626 C C . GLY A 1 80 ? 18.156 -11.459 -53.078 1.00 29.50 80 GLY A C 1
ATOM 627 O O . GLY A 1 80 ? 17.044 -11.116 -53.458 1.00 29.50 80 GLY A O 1
ATOM 628 N N . GLU A 1 81 ? 19.260 -11.099 -53.782 1.00 30.77 81 GLU A N 1
ATOM 629 C CA . GLU A 1 81 ? 19.314 -10.349 -55.083 1.00 30.77 81 GLU A CA 1
ATOM 630 C C . GLU A 1 81 ? 20.552 -10.710 -55.998 1.00 30.77 81 GLU A C 1
ATOM 632 O O . GLU A 1 81 ? 21.618 -11.018 -55.469 1.00 30.77 81 GLU A O 1
ATOM 637 N N . ALA A 1 82 ? 20.445 -10.684 -57.355 1.00 33.88 82 ALA A N 1
ATOM 638 C CA . ALA A 1 82 ? 21.244 -11.451 -58.367 1.00 33.88 82 ALA A CA 1
ATOM 639 C C . ALA A 1 82 ? 22.108 -10.651 -59.418 1.00 33.88 82 ALA A C 1
ATOM 641 O O . ALA A 1 82 ? 21.732 -9.535 -59.757 1.00 33.88 82 ALA A O 1
ATOM 642 N N . ASP A 1 83 ? 23.193 -11.268 -59.967 1.00 38.50 83 ASP A N 1
ATOM 643 C CA . ASP A 1 83 ? 23.932 -11.016 -61.263 1.00 38.50 83 ASP A CA 1
ATOM 644 C C . ASP A 1 83 ? 25.412 -10.465 -61.304 1.00 38.50 83 ASP A C 1
ATOM 646 O O . ASP A 1 83 ? 25.630 -9.322 -61.706 1.00 38.50 83 ASP A O 1
ATOM 650 N N . ALA A 1 84 ? 26.472 -11.282 -61.061 1.00 33.84 84 ALA A N 1
ATOM 651 C CA . ALA A 1 84 ? 27.874 -11.045 -61.543 1.00 33.84 84 ALA A CA 1
ATOM 652 C C . ALA A 1 84 ? 28.780 -12.331 -61.587 1.00 33.84 84 ALA A C 1
ATOM 654 O O . ALA A 1 84 ? 28.591 -13.193 -60.731 1.00 33.84 84 ALA A O 1
ATOM 655 N N . PRO A 1 85 ? 29.756 -12.488 -62.532 1.00 34.84 85 PRO A N 1
ATOM 656 C CA . PRO A 1 85 ? 30.570 -13.720 -62.736 1.00 34.84 85 PRO A CA 1
ATOM 657 C C . PRO A 1 85 ? 31.915 -13.818 -61.956 1.00 34.84 85 PRO A C 1
ATOM 659 O O . PRO A 1 85 ? 32.536 -12.804 -61.643 1.00 34.84 85 PRO A O 1
ATOM 662 N N . GLU A 1 86 ? 32.396 -15.052 -61.695 1.00 31.98 86 GLU A N 1
ATOM 663 C CA . GLU A 1 86 ? 33.447 -15.405 -60.702 1.00 31.98 86 GLU A CA 1
ATOM 664 C C . GLU A 1 86 ? 34.869 -15.727 -61.266 1.00 31.98 86 GLU A C 1
ATOM 666 O O . GLU A 1 86 ? 34.991 -16.417 -62.281 1.00 31.98 86 GLU A O 1
ATOM 671 N N . PRO A 1 87 ? 35.975 -15.311 -60.602 1.00 32.66 87 PRO A N 1
ATOM 672 C CA . PRO A 1 87 ? 37.362 -15.649 -60.977 1.00 32.66 87 PRO A CA 1
ATOM 673 C C . PRO A 1 87 ? 37.857 -17.028 -60.466 1.00 32.66 87 PRO A C 1
ATOM 675 O O . PRO A 1 87 ? 37.557 -17.432 -59.348 1.00 32.66 87 PRO A O 1
ATOM 678 N N . GLY A 1 88 ? 38.681 -17.726 -61.272 1.00 31.55 88 GLY A N 1
ATOM 679 C CA . GLY A 1 88 ? 39.084 -19.134 -61.052 1.00 31.55 88 GLY A CA 1
ATOM 680 C C . GLY A 1 88 ? 40.259 -19.428 -60.099 1.00 31.55 88 GLY A C 1
ATOM 681 O O . GLY A 1 88 ? 40.267 -20.487 -59.484 1.00 31.55 88 GLY A O 1
ATOM 682 N N . SER A 1 89 ? 41.241 -18.534 -59.947 1.00 34.91 89 SER A N 1
ATOM 683 C CA . SER A 1 89 ? 42.237 -18.558 -58.854 1.00 34.91 89 SER A CA 1
ATOM 684 C C . SER A 1 89 ? 43.175 -17.359 -58.982 1.00 34.91 89 SER A C 1
ATOM 686 O O . SER A 1 89 ? 43.626 -17.062 -60.090 1.00 34.91 89 SER A O 1
ATOM 688 N N . ILE A 1 90 ? 43.497 -16.711 -57.863 1.00 31.62 90 ILE A N 1
ATOM 689 C CA . ILE A 1 90 ? 44.447 -15.596 -57.780 1.00 31.62 90 ILE A CA 1
ATOM 690 C C . ILE A 1 90 ? 45.544 -15.992 -56.789 1.00 31.62 90 ILE A C 1
ATOM 692 O O . ILE A 1 90 ? 45.239 -16.326 -55.644 1.00 31.62 90 ILE A O 1
ATOM 696 N N . SER A 1 91 ? 46.808 -15.948 -57.211 1.00 33.56 91 SER A N 1
ATOM 697 C CA . SER A 1 91 ? 47.962 -16.232 -56.346 1.00 33.56 91 SER A CA 1
ATOM 698 C C . SER A 1 91 ? 48.992 -15.106 -56.395 1.00 33.56 91 SER A C 1
ATOM 700 O O . SER A 1 91 ? 49.275 -14.581 -57.474 1.00 33.56 91 SER A O 1
ATOM 702 N N . PHE A 1 92 ? 49.580 -14.786 -55.240 1.00 33.03 92 PHE A N 1
ATOM 703 C CA . PHE A 1 92 ? 50.666 -13.815 -55.091 1.00 33.03 92 PHE A CA 1
ATOM 704 C C . PHE A 1 92 ? 51.968 -14.558 -54.789 1.00 33.03 92 PHE A C 1
ATOM 706 O O . PHE A 1 92 ? 52.010 -15.355 -53.852 1.00 33.03 92 PHE A O 1
ATOM 713 N N . ALA A 1 93 ? 53.019 -14.291 -55.562 1.00 33.56 93 ALA A N 1
ATOM 714 C CA . ALA A 1 93 ? 54.358 -14.804 -55.291 1.00 33.56 93 ALA A CA 1
ATOM 715 C C . ALA A 1 93 ? 55.367 -13.642 -55.221 1.00 33.56 93 ALA A C 1
ATOM 717 O O . ALA A 1 93 ? 55.368 -12.803 -56.132 1.00 33.56 93 ALA A O 1
ATOM 718 N N . PRO A 1 94 ? 56.222 -13.572 -54.181 1.00 33.84 94 PRO A N 1
ATOM 719 C CA . PRO A 1 94 ? 57.410 -12.728 -54.221 1.00 33.84 94 PRO A CA 1
ATOM 720 C C . PRO A 1 94 ? 58.401 -13.321 -55.232 1.00 33.84 94 PRO A C 1
ATOM 722 O O . PRO A 1 94 ? 58.613 -14.533 -55.265 1.00 33.84 94 PRO A O 1
ATOM 725 N N . ALA A 1 95 ? 58.982 -12.487 -56.094 1.00 33.06 95 ALA A N 1
ATOM 726 C CA . ALA A 1 95 ? 60.026 -12.941 -57.009 1.00 33.06 95 ALA A CA 1
ATOM 727 C C . ALA A 1 95 ? 61.330 -13.217 -56.237 1.00 33.06 95 ALA A C 1
ATOM 729 O O . ALA A 1 95 ? 61.723 -12.403 -55.405 1.00 33.06 95 ALA A O 1
ATOM 730 N N . ASP A 1 96 ? 62.002 -14.335 -56.539 1.00 31.95 96 ASP A N 1
ATOM 731 C CA . ASP A 1 96 ? 63.323 -14.702 -56.002 1.00 31.95 96 ASP A CA 1
ATOM 732 C C . ASP A 1 96 ? 64.297 -13.509 -56.050 1.00 31.95 96 ASP A C 1
ATOM 734 O O . ASP A 1 96 ? 64.741 -13.075 -57.119 1.00 31.95 96 ASP A O 1
ATOM 738 N N . THR A 1 97 ? 64.652 -12.967 -54.884 1.00 34.72 97 THR A N 1
ATOM 739 C CA . THR A 1 97 ? 65.567 -11.829 -54.735 1.00 34.72 97 THR A CA 1
ATOM 740 C C . THR A 1 97 ? 67.023 -12.287 -54.783 1.00 34.72 97 THR A C 1
ATOM 742 O O . THR A 1 97 ? 67.786 -12.171 -53.828 1.00 34.72 97 THR A O 1
ATOM 745 N N . ALA A 1 98 ? 67.462 -12.771 -55.942 1.00 31.80 98 ALA A N 1
ATOM 746 C CA . ALA A 1 98 ? 68.883 -12.938 -56.235 1.00 31.80 98 ALA A CA 1
ATOM 747 C C . ALA A 1 98 ? 69.456 -11.685 -56.930 1.00 31.80 98 ALA A C 1
ATOM 749 O O . ALA A 1 98 ? 69.919 -11.777 -58.063 1.00 31.80 98 ALA A O 1
ATOM 750 N N . ALA A 1 99 ? 69.422 -10.506 -56.287 1.00 30.64 99 ALA A N 1
ATOM 751 C CA . ALA A 1 99 ? 70.209 -9.336 -56.715 1.00 30.64 99 ALA A CA 1
ATOM 752 C C . ALA A 1 99 ? 70.260 -8.203 -55.663 1.00 30.64 99 ALA A C 1
ATOM 754 O O . ALA A 1 99 ? 69.294 -7.466 -55.539 1.00 30.64 99 ALA A O 1
ATOM 755 N N . GLY A 1 100 ? 71.419 -8.045 -55.001 1.00 33.72 100 GLY A N 1
ATOM 756 C CA . GLY A 1 100 ? 72.091 -6.791 -54.575 1.00 33.72 100 GLY A CA 1
ATOM 757 C C . GLY A 1 100 ? 71.360 -5.703 -53.745 1.00 33.72 100 GLY A C 1
ATOM 758 O O . GLY A 1 100 ? 70.171 -5.469 -53.908 1.00 33.72 100 GLY A O 1
ATOM 759 N N . PRO A 1 101 ? 72.079 -4.934 -52.896 1.00 37.06 101 PRO A N 1
ATOM 760 C CA . PRO A 1 101 ? 71.459 -3.950 -52.011 1.00 37.06 101 PRO A CA 1
ATOM 761 C C . PRO A 1 101 ? 71.113 -2.650 -52.764 1.00 37.06 101 PRO A C 1
ATOM 763 O O . PRO A 1 101 ? 71.992 -1.884 -53.160 1.00 37.06 101 PRO A O 1
ATOM 766 N N . GLY A 1 102 ? 69.817 -2.389 -52.924 1.00 36.47 102 GLY A N 1
ATOM 767 C CA . GLY A 1 102 ? 69.200 -1.121 -53.334 1.00 36.47 102 GLY A CA 1
ATOM 768 C C . GLY A 1 102 ? 67.819 -1.001 -52.668 1.00 36.47 102 GLY A C 1
ATOM 769 O O . GLY A 1 102 ? 67.376 -1.988 -52.086 1.00 36.47 102 GLY A O 1
ATOM 770 N N . PRO A 1 103 ? 67.135 0.165 -52.685 1.00 34.28 103 PRO A N 1
ATOM 771 C CA . PRO A 1 103 ? 65.860 0.328 -51.985 1.00 34.28 103 PRO A CA 1
ATOM 772 C C . PRO A 1 103 ? 64.848 -0.669 -52.559 1.00 34.28 103 PRO A C 1
ATOM 774 O O . PRO A 1 103 ? 64.469 -0.566 -53.726 1.00 34.28 103 PRO A O 1
ATOM 777 N N . GLU A 1 104 ? 64.492 -1.672 -51.760 1.00 36.50 104 GLU A N 1
ATOM 778 C CA . GLU A 1 104 ? 63.747 -2.851 -52.198 1.00 36.50 104 GLU A CA 1
ATOM 779 C C . GLU A 1 104 ? 62.376 -2.448 -52.759 1.00 36.50 104 GLU A C 1
ATOM 781 O O . GLU A 1 104 ? 61.490 -1.987 -52.038 1.00 36.50 104 GLU A O 1
ATOM 786 N N . ARG A 1 105 ? 62.205 -2.602 -54.077 1.00 38.62 105 ARG A N 1
ATOM 787 C CA . ARG A 1 105 ? 60.890 -2.708 -54.713 1.00 38.62 105 ARG A CA 1
ATOM 788 C C . ARG A 1 105 ? 60.538 -4.190 -54.767 1.00 38.62 105 ARG A C 1
ATOM 790 O O . ARG A 1 105 ? 61.186 -4.942 -55.494 1.00 38.62 105 ARG A O 1
ATOM 797 N N . GLU A 1 106 ? 59.544 -4.612 -53.991 1.00 39.34 106 GLU A N 1
ATOM 798 C CA . GLU A 1 106 ? 59.006 -5.969 -54.084 1.00 39.34 106 GLU A CA 1
ATOM 799 C C . GLU A 1 106 ? 58.084 -6.082 -55.305 1.00 39.34 106 GLU A C 1
ATOM 801 O O . GLU A 1 106 ? 56.917 -5.680 -55.299 1.00 39.34 106 GLU A O 1
ATOM 806 N N . ARG A 1 107 ? 58.609 -6.688 -56.372 1.00 38.59 107 ARG A N 1
ATOM 807 C CA . ARG A 1 107 ? 57.792 -7.089 -57.518 1.00 38.59 107 ARG A CA 1
ATOM 808 C C . ARG A 1 107 ? 56.884 -8.240 -57.110 1.00 38.59 107 ARG A C 1
ATOM 810 O O . ARG A 1 107 ? 57.359 -9.333 -56.805 1.00 38.59 107 ARG A O 1
ATOM 817 N N . SER A 1 108 ? 55.579 -7.991 -57.137 1.00 39.47 108 SER A N 1
ATOM 818 C CA . SER A 1 108 ? 54.553 -8.979 -56.818 1.00 39.47 108 SER A CA 1
ATOM 819 C C . SER A 1 108 ? 53.883 -9.446 -58.106 1.00 39.47 108 SER A C 1
ATOM 821 O O . SER A 1 108 ? 53.195 -8.687 -58.784 1.00 39.47 108 SER A O 1
ATOM 823 N N . THR A 1 109 ? 54.063 -10.712 -58.472 1.00 38.88 109 THR A N 1
ATOM 824 C CA . THR A 1 109 ? 53.405 -11.230 -59.679 1.00 38.88 109 THR A CA 1
ATOM 825 C C . THR A 1 109 ? 52.052 -11.813 -59.311 1.00 38.88 109 THR A C 1
ATOM 827 O O . THR A 1 109 ? 51.950 -12.695 -58.457 1.00 38.88 109 THR A O 1
ATOM 830 N N . LEU A 1 110 ? 51.008 -11.285 -59.944 1.00 40.75 110 LEU A N 1
ATOM 831 C CA . LEU A 1 110 ? 49.649 -11.770 -59.833 1.00 40.75 110 LEU A CA 1
ATOM 832 C C . LEU A 1 110 ? 49.373 -12.718 -60.997 1.00 40.75 110 LEU A C 1
ATOM 834 O O . LEU A 1 110 ? 49.177 -12.308 -62.143 1.00 40.75 110 LEU A O 1
ATOM 838 N N . HIS A 1 111 ? 49.333 -14.006 -60.689 1.00 40.75 111 HIS A N 1
ATOM 839 C CA . HIS A 1 111 ? 48.965 -15.011 -61.672 1.00 40.75 111 HIS A CA 1
ATOM 840 C C . HIS A 1 111 ? 47.462 -15.226 -61.617 1.00 40.75 111 HIS A C 1
ATOM 842 O O . HIS A 1 111 ? 46.914 -15.621 -60.584 1.00 40.75 111 HIS A O 1
ATOM 848 N N . TRP A 1 112 ? 46.805 -14.969 -62.741 1.00 41.47 112 TRP A N 1
ATOM 849 C CA . TRP A 1 112 ? 45.392 -15.225 -62.914 1.00 41.47 112 TRP A CA 1
ATOM 850 C C . TRP A 1 112 ? 45.189 -16.249 -64.025 1.00 41.47 112 TRP A C 1
ATOM 852 O O . TRP A 1 112 ? 45.137 -15.958 -65.219 1.00 41.47 112 TRP A O 1
ATOM 862 N N . LYS A 1 113 ? 45.091 -17.500 -63.589 1.00 40.56 113 LYS A N 1
ATOM 863 C CA . LYS A 1 113 ? 44.879 -18.640 -64.467 1.00 40.56 113 LYS A CA 1
ATOM 864 C C . LYS A 1 113 ? 43.383 -18.817 -64.702 1.00 40.56 113 LYS A C 1
ATOM 866 O O . LYS A 1 113 ? 42.637 -19.030 -63.744 1.00 40.56 113 LYS A O 1
ATOM 871 N N . VAL A 1 114 ? 42.931 -18.723 -65.950 1.00 41.75 114 VAL A N 1
ATOM 872 C CA . VAL A 1 114 ? 41.515 -18.901 -66.282 1.00 41.75 114 VAL A CA 1
ATOM 873 C C . VAL A 1 114 ? 41.352 -20.211 -67.039 1.00 41.75 114 VAL A C 1
ATOM 875 O O . VAL A 1 114 ? 41.739 -20.360 -68.192 1.00 41.75 114 VAL A O 1
ATOM 878 N N . ALA A 1 115 ? 40.780 -21.200 -66.355 1.00 40.12 115 ALA A N 1
ATOM 879 C CA . ALA A 1 115 ? 40.712 -22.584 -66.828 1.00 40.12 115 ALA A CA 1
ATOM 880 C C . ALA A 1 115 ? 39.659 -22.839 -67.928 1.00 40.12 115 ALA A C 1
ATOM 882 O O . ALA A 1 115 ? 39.383 -23.990 -68.262 1.00 40.12 115 ALA A O 1
ATOM 883 N N . HIS A 1 116 ? 39.053 -21.791 -68.486 1.00 46.91 116 HIS A N 1
ATOM 884 C CA . HIS A 1 116 ? 38.080 -21.892 -69.569 1.00 46.91 116 HIS A CA 1
ATOM 885 C C . HIS A 1 116 ? 38.456 -20.964 -70.725 1.00 46.91 116 HIS A C 1
ATOM 887 O O . HIS A 1 116 ? 39.194 -19.995 -70.559 1.00 46.91 116 HIS A O 1
ATOM 893 N N . ARG A 1 117 ? 37.972 -21.299 -71.924 1.00 51.06 117 ARG A N 1
ATOM 894 C CA . ARG A 1 117 ? 38.191 -20.499 -73.133 1.00 51.06 117 ARG A CA 1
ATOM 895 C C . ARG A 1 117 ? 37.491 -19.155 -72.965 1.00 51.06 117 ARG A C 1
ATOM 897 O O . ARG A 1 117 ? 36.285 -19.130 -72.739 1.00 51.06 117 ARG A O 1
ATOM 904 N N . MET A 1 118 ? 38.252 -18.073 -73.069 1.00 48.47 118 MET A N 1
ATOM 905 C CA . MET A 1 118 ? 37.743 -16.710 -72.943 1.00 48.47 118 MET A CA 1
ATOM 906 C C . MET A 1 118 ? 37.641 -16.069 -74.323 1.00 48.47 118 MET A C 1
ATOM 908 O O . MET A 1 118 ? 38.524 -16.227 -75.167 1.00 48.47 118 MET A O 1
ATOM 912 N N . THR A 1 119 ? 36.580 -15.306 -74.551 1.00 53.06 119 THR A N 1
ATOM 913 C CA . THR A 1 119 ? 36.485 -14.421 -75.710 1.00 53.06 119 THR A CA 1
ATOM 914 C C . THR A 1 119 ? 37.460 -13.253 -75.556 1.00 53.06 119 THR A C 1
ATOM 916 O O . THR A 1 119 ? 37.808 -12.843 -74.447 1.00 53.06 119 THR A O 1
ATOM 919 N N . THR A 1 120 ? 37.876 -12.645 -76.669 1.00 54.84 120 THR A N 1
ATOM 920 C CA . THR A 1 120 ? 38.740 -11.452 -76.642 1.00 54.84 120 THR A CA 1
ATOM 921 C C . THR A 1 120 ? 38.156 -10.332 -75.770 1.00 54.84 120 THR A C 1
ATOM 923 O O . THR A 1 120 ? 38.897 -9.648 -75.068 1.00 54.84 120 THR A O 1
ATOM 926 N N . ALA A 1 121 ? 36.827 -10.176 -75.752 1.00 53.75 121 ALA A N 1
ATOM 927 C CA . ALA A 1 121 ? 36.142 -9.196 -74.912 1.00 53.75 121 ALA A CA 1
ATOM 928 C C . ALA A 1 121 ? 36.287 -9.502 -73.410 1.00 53.75 121 ALA A C 1
ATOM 930 O O . ALA A 1 121 ? 36.520 -8.588 -72.618 1.00 53.75 121 ALA A O 1
ATOM 931 N N . GLU A 1 122 ? 36.215 -10.775 -73.022 1.00 51.00 122 GLU A N 1
ATOM 932 C CA . GLU A 1 122 ? 36.401 -11.217 -71.636 1.00 51.00 122 GLU A CA 1
ATOM 933 C C . GLU A 1 122 ? 37.862 -11.089 -71.187 1.00 51.00 122 GLU A C 1
ATOM 935 O O . GLU A 1 122 ? 38.115 -10.656 -70.065 1.00 51.00 122 GLU A O 1
ATOM 940 N N . ILE A 1 123 ? 38.834 -11.365 -72.065 1.00 51.66 123 ILE A N 1
ATOM 941 C CA . ILE A 1 123 ? 40.268 -11.167 -71.775 1.00 51.66 123 ILE A CA 1
ATOM 942 C C . ILE A 1 123 ? 40.561 -9.676 -71.534 1.00 51.66 123 ILE A C 1
ATOM 944 O O . ILE A 1 123 ? 41.260 -9.306 -70.590 1.00 51.66 123 ILE A O 1
ATOM 948 N N . VAL A 1 124 ? 39.974 -8.790 -72.344 1.00 54.38 124 VAL A N 1
ATOM 949 C CA . VAL A 1 124 ? 40.119 -7.331 -72.193 1.00 54.38 124 VAL A CA 1
ATOM 950 C C . VAL A 1 124 ? 39.375 -6.801 -70.957 1.00 54.38 124 VAL A C 1
ATOM 952 O O . VAL A 1 124 ? 39.815 -5.819 -70.350 1.00 54.38 124 VAL A O 1
ATOM 955 N N . ALA A 1 125 ? 38.265 -7.428 -70.555 1.00 52.47 125 ALA A N 1
ATOM 956 C CA . ALA A 1 125 ? 37.556 -7.116 -69.312 1.00 52.47 125 ALA A CA 1
ATOM 957 C C . ALA A 1 125 ? 38.343 -7.571 -68.069 1.00 52.47 125 ALA A C 1
ATOM 959 O O . ALA A 1 125 ? 38.427 -6.822 -67.096 1.00 52.47 125 ALA A O 1
ATOM 960 N N . ALA A 1 126 ? 38.999 -8.733 -68.133 1.00 49.47 126 ALA A N 1
ATOM 961 C CA . ALA A 1 126 ? 39.872 -9.254 -67.082 1.00 49.47 126 ALA A CA 1
ATOM 962 C C . ALA A 1 126 ? 41.067 -8.326 -66.797 1.00 49.47 126 ALA A C 1
ATOM 964 O O . ALA A 1 126 ? 41.338 -8.004 -65.643 1.00 49.47 126 ALA A O 1
ATOM 965 N N . VAL A 1 127 ? 41.714 -7.769 -67.826 1.00 50.16 127 VAL A N 1
ATOM 966 C CA . VAL A 1 127 ? 42.757 -6.737 -67.635 1.00 50.16 127 VAL A CA 1
ATOM 967 C C . VAL A 1 127 ? 42.199 -5.478 -66.941 1.00 50.16 127 VAL A C 1
ATOM 969 O O . VAL A 1 127 ? 42.915 -4.801 -66.206 1.00 50.16 127 VAL A O 1
ATOM 972 N N . GLY A 1 128 ? 40.908 -5.175 -67.118 1.00 47.94 128 GLY A N 1
ATOM 973 C CA . GLY A 1 128 ? 40.223 -4.077 -66.429 1.00 47.94 128 GLY A CA 1
ATOM 974 C C . GLY A 1 128 ? 39.959 -4.324 -64.938 1.00 47.94 128 GLY A C 1
ATOM 975 O O . GLY A 1 128 ? 39.942 -3.365 -64.170 1.00 47.94 128 GLY A O 1
ATOM 976 N N . LEU A 1 129 ? 39.806 -5.583 -64.509 1.00 43.53 129 LEU A N 1
ATOM 977 C CA . LEU A 1 129 ? 39.564 -5.954 -63.104 1.00 43.53 129 LEU A CA 1
ATOM 978 C C . LEU A 1 129 ? 40.777 -5.699 -62.194 1.00 43.53 129 LEU A C 1
ATOM 980 O O . LEU A 1 129 ? 40.601 -5.449 -61.004 1.00 43.53 129 LEU A O 1
ATOM 984 N N . ALA A 1 130 ? 41.990 -5.636 -62.752 1.00 43.78 130 ALA A N 1
ATOM 985 C CA . ALA A 1 130 ? 43.191 -5.219 -62.021 1.00 43.78 130 ALA A CA 1
ATOM 986 C C . ALA A 1 130 ? 43.107 -3.770 -61.483 1.00 43.78 130 ALA A C 1
ATOM 988 O O . ALA A 1 130 ? 43.862 -3.395 -60.588 1.00 43.78 130 ALA A O 1
ATOM 989 N N . HIS A 1 131 ? 42.165 -2.958 -61.983 1.00 40.88 131 HIS A N 1
ATOM 990 C CA . HIS A 1 131 ? 41.930 -1.590 -61.516 1.00 40.88 131 HIS A CA 1
ATOM 991 C C . HIS A 1 131 ? 41.362 -1.520 -60.086 1.00 40.88 131 HIS A C 1
ATOM 993 O O . HIS A 1 131 ? 41.539 -0.507 -59.417 1.00 40.88 131 HIS A O 1
ATOM 999 N N . ALA A 1 132 ? 40.744 -2.599 -59.584 1.00 41.03 132 ALA A N 1
ATOM 1000 C CA . ALA A 1 132 ? 40.199 -2.668 -58.223 1.00 41.03 132 ALA A CA 1
ATOM 1001 C C . ALA A 1 132 ? 41.275 -2.692 -57.113 1.00 41.03 132 ALA A C 1
ATOM 1003 O O . ALA A 1 132 ? 40.934 -2.667 -55.932 1.00 41.03 132 ALA A O 1
ATOM 1004 N N . TRP A 1 133 ? 42.563 -2.745 -57.478 1.00 41.97 133 TRP A N 1
ATOM 1005 C CA . TRP A 1 133 ? 43.688 -2.880 -56.545 1.00 41.97 133 TRP A CA 1
ATOM 1006 C C . TRP A 1 133 ? 44.654 -1.683 -56.488 1.00 41.97 133 TRP A C 1
ATOM 1008 O O . TRP A 1 133 ? 45.705 -1.812 -55.864 1.00 41.97 133 TRP A O 1
ATOM 1018 N N . ASP A 1 134 ? 44.304 -0.542 -57.095 1.00 40.88 134 ASP A N 1
ATOM 1019 C CA . ASP A 1 134 ? 45.037 0.743 -57.031 1.00 40.88 134 ASP A CA 1
ATOM 1020 C C . ASP A 1 134 ? 46.567 0.641 -57.240 1.00 40.88 134 ASP A C 1
ATOM 1022 O O . ASP A 1 134 ? 47.370 1.240 -56.526 1.00 40.88 134 ASP A O 1
ATOM 1026 N N . ALA A 1 135 ? 46.995 -0.162 -58.222 1.00 45.16 135 ALA A N 1
ATOM 1027 C CA . ALA A 1 135 ? 48.407 -0.361 -58.546 1.00 45.16 135 ALA A CA 1
ATOM 1028 C C . ALA A 1 135 ? 48.779 0.257 -59.907 1.00 45.16 135 ALA A C 1
ATOM 1030 O O . ALA A 1 135 ? 48.059 0.088 -60.895 1.00 45.16 135 ALA A O 1
ATOM 1031 N N . GLN A 1 136 ? 49.927 0.944 -59.988 1.00 47.22 136 GLN A N 1
ATOM 1032 C CA . GLN A 1 136 ? 50.522 1.332 -61.272 1.00 47.22 136 GLN A CA 1
ATOM 1033 C C . GLN A 1 136 ? 51.035 0.073 -61.988 1.00 47.22 136 GLN A C 1
ATOM 1035 O O . GLN A 1 136 ? 51.944 -0.600 -61.507 1.00 47.22 136 GLN A O 1
ATOM 1040 N N . LEU A 1 137 ? 50.430 -0.258 -63.132 1.00 50.53 137 LEU A N 1
ATOM 1041 C CA . LEU A 1 137 ? 50.828 -1.398 -63.961 1.00 50.53 137 LEU A CA 1
ATOM 1042 C C . LEU A 1 137 ? 52.025 -1.007 -64.835 1.00 50.53 137 LEU A C 1
ATOM 1044 O O . LEU A 1 137 ? 51.941 -0.022 -65.567 1.00 50.53 137 LEU A O 1
ATOM 1048 N N . ASP A 1 138 ? 53.107 -1.783 -64.769 1.00 51.50 138 ASP A N 1
ATOM 1049 C CA . ASP A 1 138 ? 54.344 -1.549 -65.534 1.00 51.50 138 ASP A CA 1
ATOM 1050 C C . ASP A 1 138 ? 54.401 -2.466 -66.780 1.00 51.50 138 ASP A C 1
ATOM 1052 O O . ASP A 1 138 ? 54.655 -2.027 -67.905 1.00 51.50 138 ASP A O 1
ATOM 1056 N N . GLU A 1 139 ? 54.050 -3.748 -66.624 1.00 52.34 139 GLU A N 1
ATOM 1057 C CA . GLU A 1 139 ? 54.022 -4.732 -67.713 1.00 52.34 139 GLU A CA 1
ATOM 1058 C C . GLU A 1 139 ? 52.906 -5.767 -67.498 1.00 52.34 139 GLU A C 1
ATOM 1060 O O . GLU A 1 139 ? 52.747 -6.320 -66.413 1.00 52.34 139 GLU A O 1
ATOM 1065 N N . VAL A 1 140 ? 52.132 -6.047 -68.547 1.00 55.53 140 VAL A N 1
ATOM 1066 C CA . VAL A 1 140 ? 51.084 -7.077 -68.549 1.00 55.53 140 VAL A CA 1
ATOM 1067 C C . VAL A 1 140 ? 51.501 -8.190 -69.503 1.00 55.53 140 VAL A C 1
ATOM 1069 O O . VAL A 1 140 ? 51.728 -7.935 -70.687 1.00 55.53 140 VAL A O 1
ATOM 1072 N N . ALA A 1 141 ? 51.598 -9.425 -69.005 1.00 55.56 141 ALA A N 1
ATOM 1073 C CA . ALA A 1 141 ? 51.924 -10.595 -69.808 1.00 55.56 141 ALA A CA 1
ATOM 1074 C C . ALA A 1 141 ? 50.701 -11.515 -69.933 1.00 55.56 141 ALA A C 1
ATOM 1076 O O . ALA A 1 141 ? 50.198 -12.071 -68.967 1.00 55.56 141 ALA A O 1
ATOM 1077 N N . VAL A 1 142 ? 50.207 -11.716 -71.146 1.00 57.16 142 VAL A N 1
ATOM 1078 C CA . VAL A 1 142 ? 49.084 -12.615 -71.419 1.00 57.16 142 VAL A CA 1
ATOM 1079 C C . VAL A 1 142 ? 49.620 -13.854 -72.120 1.00 57.16 142 VAL A C 1
ATOM 1081 O O . VAL A 1 142 ? 50.103 -13.758 -73.248 1.00 57.16 142 VAL A O 1
ATOM 1084 N N . ARG A 1 143 ? 49.562 -15.021 -71.472 1.00 56.66 143 ARG A N 1
ATOM 1085 C CA . ARG A 1 143 ? 49.908 -16.301 -72.102 1.00 56.66 143 ARG A CA 1
ATOM 1086 C C . ARG A 1 143 ? 48.652 -16.965 -72.639 1.00 56.66 143 ARG A C 1
ATOM 1088 O O . ARG A 1 143 ? 47.709 -17.253 -71.915 1.00 56.66 143 ARG A O 1
ATOM 1095 N N . LEU A 1 144 ? 48.640 -17.211 -73.936 1.00 59.50 144 LEU A N 1
ATOM 1096 C CA . LEU A 1 144 ? 47.567 -17.900 -74.633 1.00 59.50 144 LEU A CA 1
ATOM 1097 C C . LEU A 1 144 ? 48.007 -19.345 -74.869 1.00 59.50 144 LEU A C 1
ATOM 1099 O O . LEU A 1 144 ? 49.056 -19.574 -75.476 1.00 59.50 144 LEU A O 1
ATOM 1103 N N . HIS A 1 145 ? 47.202 -20.296 -74.410 1.00 57.47 145 HIS A N 1
ATOM 1104 C CA . HIS A 1 145 ? 47.434 -21.731 -74.539 1.00 57.47 145 HIS A CA 1
ATOM 1105 C C . HIS A 1 145 ? 46.514 -22.305 -75.623 1.00 57.47 145 HIS A C 1
ATOM 1107 O O . HIS A 1 145 ? 45.361 -22.672 -75.362 1.00 57.47 145 HIS A O 1
ATOM 1113 N N . GLU A 1 146 ? 47.015 -22.361 -76.862 1.00 58.22 146 GLU A N 1
ATOM 1114 C CA . GLU A 1 146 ? 46.276 -22.835 -78.038 1.00 58.22 146 GLU A CA 1
ATOM 1115 C C . GLU A 1 146 ? 46.665 -24.289 -78.368 1.00 58.22 146 GLU A C 1
ATOM 1117 O O . GLU A 1 146 ? 47.511 -24.565 -79.222 1.00 58.22 146 GLU A O 1
ATOM 1122 N N . GLY A 1 147 ? 46.057 -25.254 -77.671 1.00 58.81 147 GLY A N 1
ATOM 1123 C CA . GLY A 1 147 ? 46.402 -26.672 -77.837 1.00 58.81 147 GLY A CA 1
ATOM 1124 C C . GLY A 1 147 ? 47.798 -26.977 -77.284 1.00 58.81 147 GLY A C 1
ATOM 1125 O O . GLY A 1 147 ? 48.030 -26.764 -76.102 1.00 58.81 147 GLY A O 1
ATOM 1126 N N . GLU A 1 148 ? 48.723 -27.470 -78.117 1.00 47.38 148 GLU A N 1
ATOM 1127 C CA . GLU A 1 148 ? 50.123 -27.734 -77.718 1.00 47.38 148 GLU A CA 1
ATOM 1128 C C . GLU A 1 148 ? 51.074 -26.539 -77.942 1.00 47.38 148 GLU A C 1
ATOM 1130 O O . GLU A 1 148 ? 52.287 -26.669 -77.768 1.00 47.38 148 GLU A O 1
ATOM 1135 N N . ARG A 1 149 ? 50.564 -25.374 -78.371 1.00 49.56 149 ARG A N 1
ATOM 1136 C CA . ARG A 1 149 ? 51.377 -24.165 -78.578 1.00 49.56 149 ARG A CA 1
ATOM 1137 C C . ARG A 1 149 ? 51.007 -23.069 -77.586 1.00 49.56 149 ARG A C 1
ATOM 1139 O O . ARG A 1 149 ? 49.880 -22.577 -77.584 1.00 49.56 149 ARG A O 1
ATOM 1146 N N . ASP A 1 150 ? 52.015 -22.604 -76.858 1.00 59.75 150 ASP A N 1
ATOM 1147 C CA . ASP A 1 150 ? 51.904 -21.491 -75.918 1.00 59.75 150 ASP A CA 1
ATOM 1148 C C . ASP A 1 150 ? 52.468 -20.214 -76.549 1.00 59.75 150 ASP A C 1
ATOM 1150 O O . ASP A 1 150 ? 53.615 -20.186 -77.000 1.00 59.75 150 ASP A O 1
ATOM 1154 N N . THR A 1 151 ? 51.678 -19.139 -76.586 1.00 58.88 151 THR A N 1
ATOM 1155 C CA . THR A 1 151 ? 52.142 -17.814 -77.030 1.00 58.88 151 THR A CA 1
ATOM 1156 C C . THR A 1 151 ? 52.051 -16.813 -75.889 1.00 58.88 151 THR A C 1
ATOM 1158 O O . THR A 1 151 ? 50.986 -16.647 -75.310 1.00 58.88 151 THR A O 1
ATOM 1161 N N . VAL A 1 152 ? 53.135 -16.090 -75.596 1.00 63.94 152 VAL A N 1
ATOM 1162 C CA . VAL A 1 152 ? 53.153 -15.046 -74.559 1.00 63.94 152 VAL A CA 1
ATOM 1163 C C . VAL A 1 152 ? 53.156 -13.663 -75.204 1.00 63.94 152 VAL A C 1
ATOM 1165 O O . VAL A 1 152 ? 54.116 -13.295 -75.877 1.00 63.94 152 VAL A O 1
ATOM 1168 N N . LEU A 1 153 ? 52.100 -12.889 -74.973 1.00 61.19 153 LEU A N 1
ATOM 1169 C CA . LEU A 1 153 ? 51.989 -11.487 -75.360 1.00 61.19 153 LEU A CA 1
ATOM 1170 C C . LEU A 1 153 ? 52.417 -10.620 -74.180 1.00 61.19 153 LEU A C 1
ATOM 1172 O O . LEU A 1 153 ? 51.759 -10.624 -73.146 1.00 61.19 153 LEU A O 1
ATOM 1176 N N . ARG A 1 154 ? 53.518 -9.879 -74.309 1.00 62.12 154 ARG A N 1
ATOM 1177 C CA . ARG A 1 154 ? 53.953 -8.926 -73.278 1.00 62.12 154 ARG A CA 1
ATOM 1178 C C . ARG A 1 154 ? 53.692 -7.513 -73.755 1.00 62.12 154 ARG A C 1
ATOM 1180 O O . ARG A 1 154 ? 54.246 -7.083 -74.765 1.00 62.12 154 ARG A O 1
ATOM 1187 N N . VAL A 1 155 ? 52.858 -6.798 -73.016 1.00 60.66 155 VAL A N 1
ATOM 1188 C CA . VAL A 1 155 ? 52.485 -5.418 -73.303 1.00 60.66 155 VAL A CA 1
ATOM 1189 C C . VAL A 1 155 ? 53.006 -4.554 -72.167 1.00 60.66 155 VAL A C 1
ATOM 1191 O O . VAL A 1 155 ? 52.531 -4.641 -71.035 1.00 60.66 155 VAL A O 1
ATOM 1194 N N . ARG A 1 156 ? 54.000 -3.711 -72.462 1.00 57.66 156 ARG A N 1
ATOM 1195 C CA . ARG A 1 156 ? 54.419 -2.668 -71.524 1.00 57.66 156 ARG A CA 1
ATOM 1196 C C . ARG A 1 156 ? 53.366 -1.578 -71.495 1.00 57.66 156 ARG A C 1
ATOM 1198 O O . ARG A 1 156 ? 53.014 -1.005 -72.525 1.00 57.66 156 ARG A O 1
ATOM 1205 N N . ALA A 1 157 ? 52.848 -1.339 -70.305 1.00 57.44 157 ALA A N 1
ATOM 1206 C CA . ALA A 1 157 ? 51.787 -0.392 -70.062 1.00 57.44 157 ALA A CA 1
ATOM 1207 C C . ALA A 1 157 ? 52.327 1.034 -70.197 1.00 57.44 157 ALA A C 1
ATOM 1209 O O . ALA A 1 157 ? 53.324 1.382 -69.575 1.00 57.44 157 ALA A O 1
ATOM 1210 N N . SER A 1 158 ? 51.641 1.917 -70.924 1.00 49.84 158 SER A N 1
ATOM 1211 C CA . SER A 1 158 ? 51.959 3.355 -70.931 1.00 49.84 158 SER A CA 1
ATOM 1212 C C . SER A 1 158 ? 51.515 4.068 -69.634 1.00 49.84 158 SER A C 1
ATOM 1214 O O . SER A 1 158 ? 51.145 5.240 -69.664 1.00 49.84 158 SER A O 1
ATOM 1216 N N . GLY A 1 159 ? 51.469 3.346 -68.508 1.00 50.38 159 GLY A N 1
ATOM 1217 C CA . GLY A 1 159 ? 51.102 3.849 -67.182 1.00 50.38 159 GLY A CA 1
ATOM 1218 C C . GLY A 1 159 ? 49.602 3.985 -66.884 1.00 50.38 159 GLY A C 1
ATOM 1219 O O . GLY A 1 159 ? 49.259 4.468 -65.809 1.00 50.38 159 GLY A O 1
ATOM 1220 N N . THR A 1 160 ? 48.685 3.576 -67.779 1.00 53.31 160 THR A N 1
ATOM 1221 C CA . THR A 1 160 ? 47.228 3.612 -67.507 1.00 53.31 160 THR A CA 1
ATOM 1222 C C . THR A 1 160 ? 46.498 2.343 -67.958 1.00 53.31 160 THR A C 1
ATOM 1224 O O . THR A 1 160 ? 46.807 1.758 -68.999 1.00 53.31 160 THR A O 1
ATOM 1227 N N . VAL A 1 161 ? 45.480 1.930 -67.190 1.00 54.16 161 VAL A N 1
ATOM 1228 C CA . VAL A 1 161 ? 44.661 0.727 -67.455 1.00 54.16 161 VAL A CA 1
ATOM 1229 C C . VAL A 1 161 ? 43.936 0.821 -68.803 1.00 54.16 161 VAL A C 1
ATOM 1231 O O . VAL A 1 161 ? 43.850 -0.164 -69.534 1.00 54.16 161 VAL A O 1
ATOM 1234 N N . ALA A 1 162 ? 43.462 2.014 -69.176 1.00 55.41 162 ALA A N 1
ATOM 1235 C CA . ALA A 1 162 ? 42.803 2.244 -70.460 1.00 55.41 162 ALA A CA 1
ATOM 1236 C C . ALA A 1 162 ? 43.752 2.031 -71.655 1.00 55.41 162 ALA A C 1
ATOM 1238 O O . ALA A 1 162 ? 43.366 1.382 -72.627 1.00 55.41 162 ALA A O 1
ATOM 1239 N N . GLY A 1 163 ? 45.005 2.498 -71.559 1.00 59.41 163 GLY A N 1
ATOM 1240 C CA . GLY A 1 163 ? 46.028 2.274 -72.589 1.00 59.41 163 GLY A CA 1
ATOM 1241 C C . GLY A 1 163 ? 46.405 0.796 -72.742 1.00 59.41 163 GLY A C 1
ATOM 1242 O O . GLY A 1 163 ? 46.555 0.306 -73.859 1.00 59.41 163 GLY A O 1
ATOM 1243 N N . CYS A 1 164 ? 46.459 0.053 -71.632 1.00 58.44 164 CYS A N 1
ATOM 1244 C CA . CYS A 1 164 ? 46.729 -1.389 -71.651 1.00 58.44 164 CYS A CA 1
ATOM 1245 C C . CYS A 1 164 ? 45.600 -2.186 -72.305 1.00 58.44 164 CYS A C 1
ATOM 1247 O O . CYS A 1 164 ? 45.863 -3.082 -73.103 1.00 58.44 164 CYS A O 1
ATOM 1249 N N . ARG A 1 165 ? 44.339 -1.849 -71.999 1.00 61.34 165 ARG A N 1
ATOM 1250 C CA . ARG A 1 165 ? 43.167 -2.505 -72.601 1.00 61.34 165 ARG A CA 1
ATOM 1251 C C . ARG A 1 165 ? 43.139 -2.326 -74.115 1.00 61.34 165 ARG A C 1
ATOM 1253 O O . ARG A 1 165 ? 42.861 -3.291 -74.819 1.00 61.34 165 ARG A O 1
ATOM 1260 N N . ALA A 1 166 ? 43.457 -1.127 -74.605 1.00 63.50 166 ALA A N 1
ATOM 1261 C CA . ALA A 1 166 ? 43.520 -0.850 -76.038 1.00 63.50 166 ALA A CA 1
ATOM 1262 C C . ALA A 1 166 ? 44.630 -1.660 -76.733 1.00 63.50 166 ALA A C 1
ATOM 1264 O O . ALA A 1 166 ? 44.365 -2.309 -77.740 1.00 63.50 166 ALA A O 1
ATOM 1265 N N . ALA A 1 167 ? 45.833 -1.703 -76.153 1.00 63.91 167 ALA A N 1
ATOM 1266 C CA . ALA A 1 167 ? 46.969 -2.428 -76.724 1.00 63.91 167 ALA A CA 1
ATOM 1267 C C . ALA A 1 167 ? 46.787 -3.961 -76.712 1.00 63.91 167 ALA A C 1
ATOM 1269 O O . ALA A 1 167 ? 47.142 -4.636 -77.678 1.00 63.91 167 ALA A O 1
ATOM 1270 N N . VAL A 1 168 ? 46.197 -4.525 -75.649 1.00 64.94 168 VAL A N 1
ATOM 1271 C CA . VAL A 1 168 ? 45.862 -5.961 -75.587 1.00 64.94 168 VAL A CA 1
ATOM 1272 C C . VAL A 1 168 ? 44.739 -6.304 -76.573 1.00 64.94 168 VAL A C 1
ATOM 1274 O O . VAL A 1 168 ? 44.807 -7.335 -77.237 1.00 64.94 168 VAL A O 1
ATOM 1277 N N . ALA A 1 169 ? 43.735 -5.433 -76.725 1.00 65.38 169 ALA A N 1
ATOM 1278 C CA . ALA A 1 169 ? 42.662 -5.626 -77.701 1.00 65.38 169 ALA A CA 1
ATOM 1279 C C . ALA A 1 169 ? 43.176 -5.594 -79.151 1.00 65.38 169 ALA A C 1
ATOM 1281 O O . ALA A 1 169 ? 42.766 -6.425 -79.958 1.00 65.38 169 ALA A O 1
ATOM 1282 N N . GLU A 1 170 ? 44.100 -4.683 -79.471 1.00 68.19 170 GLU A N 1
ATOM 1283 C CA . GLU A 1 170 ? 44.714 -4.568 -80.799 1.00 68.19 170 GLU A CA 1
ATOM 1284 C C . GLU A 1 170 ? 45.524 -5.823 -81.166 1.00 68.19 170 GLU A C 1
ATOM 1286 O O . GLU A 1 170 ? 45.351 -6.373 -82.252 1.00 68.19 170 GLU A O 1
ATOM 1291 N N . GLN A 1 171 ? 46.335 -6.354 -80.243 1.00 66.12 171 GLN A N 1
ATOM 1292 C CA . GLN A 1 171 ? 47.128 -7.568 -80.495 1.00 66.12 171 GLN A CA 1
ATOM 1293 C C . GLN A 1 171 ? 46.289 -8.854 -80.603 1.00 66.12 171 GLN A C 1
ATOM 1295 O O . GLN A 1 171 ? 46.743 -9.841 -81.185 1.00 66.12 171 GLN A O 1
ATOM 1300 N N . LEU A 1 172 ? 45.067 -8.858 -80.062 1.00 65.50 172 LEU A N 1
ATOM 1301 C CA . LEU A 1 172 ? 44.142 -9.994 -80.126 1.00 65.50 172 LEU A CA 1
ATOM 1302 C C . LEU A 1 172 ? 43.125 -9.892 -81.278 1.00 65.50 172 LEU A C 1
ATOM 1304 O O . LEU A 1 172 ? 42.393 -10.855 -81.520 1.00 65.50 172 LEU A O 1
ATOM 1308 N N . ALA A 1 173 ? 43.081 -8.767 -82.001 1.00 60.78 173 ALA A N 1
ATOM 1309 C CA . ALA A 1 173 ? 42.064 -8.485 -83.016 1.00 60.78 173 ALA A CA 1
ATOM 1310 C C . ALA A 1 173 ? 42.071 -9.491 -84.185 1.00 60.78 173 ALA A C 1
ATOM 1312 O O . ALA A 1 173 ? 41.010 -9.971 -84.582 1.00 60.78 173 ALA A O 1
ATOM 1313 N N . ASP A 1 174 ? 43.248 -9.906 -84.667 1.00 54.66 174 ASP A N 1
ATOM 1314 C CA . ASP A 1 174 ? 43.381 -10.890 -85.761 1.00 54.66 174 ASP A CA 1
ATOM 1315 C C . ASP A 1 174 ? 43.130 -12.346 -85.321 1.00 54.66 174 ASP A C 1
ATOM 1317 O O . ASP A 1 174 ? 42.923 -13.235 -86.153 1.00 54.66 174 ASP A O 1
ATOM 1321 N N . ARG A 1 175 ? 43.120 -12.616 -84.008 1.00 55.69 175 ARG A N 1
ATOM 1322 C CA . ARG A 1 175 ? 42.870 -13.956 -83.445 1.00 55.69 175 ARG A CA 1
ATOM 1323 C C . ARG A 1 175 ? 41.394 -14.224 -83.147 1.00 55.69 175 ARG A C 1
ATOM 1325 O O . ARG A 1 175 ? 41.021 -15.374 -82.944 1.00 55.69 175 ARG A O 1
ATOM 1332 N N . ALA A 1 176 ? 40.541 -13.199 -83.204 1.00 48.16 176 ALA A N 1
ATOM 1333 C CA . ALA A 1 176 ? 39.115 -13.276 -82.880 1.00 48.16 176 ALA A CA 1
ATOM 1334 C C . ALA A 1 176 ? 38.262 -14.110 -83.867 1.00 48.16 176 ALA A C 1
ATOM 1336 O O . ALA A 1 176 ? 37.092 -14.366 -83.595 1.00 48.16 176 ALA A O 1
ATOM 1337 N N . ALA A 1 177 ? 38.822 -14.543 -85.004 1.00 46.69 177 ALA A N 1
ATOM 1338 C CA . ALA A 1 177 ? 38.088 -15.241 -86.067 1.00 46.69 177 ALA A CA 1
ATOM 1339 C C . ALA A 1 177 ? 38.223 -16.782 -86.063 1.00 46.69 177 ALA A C 1
ATOM 1341 O O . ALA A 1 177 ? 37.677 -17.436 -86.952 1.00 46.69 177 ALA A O 1
ATOM 1342 N N . ARG A 1 178 ? 38.948 -17.390 -85.112 1.00 51.31 178 ARG A N 1
ATOM 1343 C CA . ARG A 1 178 ? 39.071 -18.858 -84.980 1.00 51.31 178 ARG A CA 1
ATOM 1344 C C . ARG A 1 178 ? 38.831 -19.279 -83.528 1.00 51.31 178 ARG A C 1
ATOM 1346 O O . ARG A 1 178 ? 39.235 -18.558 -82.624 1.00 51.31 178 ARG A O 1
ATOM 1353 N N . ASP A 1 179 ? 38.163 -20.420 -83.331 1.00 47.69 179 ASP A N 1
ATOM 1354 C CA . ASP A 1 179 ? 37.729 -20.941 -82.023 1.00 47.69 179 ASP A CA 1
ATOM 1355 C C . ASP A 1 179 ? 38.795 -20.781 -80.927 1.00 47.69 179 ASP A C 1
ATOM 1357 O O . ASP A 1 179 ? 39.881 -21.360 -80.997 1.00 47.69 179 ASP A O 1
ATOM 1361 N N . ALA A 1 180 ? 38.449 -19.986 -79.912 1.00 51.09 180 ALA A N 1
ATOM 1362 C CA . ALA A 1 180 ? 39.393 -19.355 -78.998 1.00 51.09 180 ALA A CA 1
ATOM 1363 C C . ALA A 1 180 ? 40.113 -20.345 -78.051 1.00 51.09 180 ALA A C 1
ATOM 1365 O O . ALA A 1 180 ? 39.503 -21.326 -77.609 1.00 51.09 180 ALA A O 1
ATOM 1366 N N . PRO A 1 181 ? 41.391 -20.095 -77.715 1.00 52.31 181 PRO A N 1
ATOM 1367 C CA . PRO A 1 181 ? 42.191 -20.898 -76.787 1.00 52.31 181 PRO A CA 1
ATOM 1368 C C . PRO A 1 181 ? 41.909 -20.613 -75.302 1.00 52.31 181 PRO A C 1
ATOM 1370 O O . PRO A 1 181 ? 41.284 -19.619 -74.937 1.00 52.31 181 PRO A O 1
ATOM 1373 N N . THR A 1 182 ? 42.397 -21.497 -74.431 1.00 50.16 182 THR A N 1
ATOM 1374 C CA . THR A 1 182 ? 42.503 -21.266 -72.977 1.00 50.16 182 THR A CA 1
ATOM 1375 C C . THR A 1 182 ? 43.591 -20.233 -72.689 1.00 50.16 182 THR A C 1
ATOM 1377 O O . THR A 1 182 ? 44.595 -20.190 -73.397 1.00 50.16 182 THR A O 1
ATOM 1380 N N . VAL A 1 183 ? 43.409 -19.390 -71.671 1.00 47.66 183 VAL A N 1
ATOM 1381 C CA . VAL A 1 183 ? 44.293 -18.239 -71.422 1.00 47.66 183 VAL A CA 1
ATOM 1382 C C . VAL A 1 183 ? 44.789 -18.233 -69.981 1.00 47.66 183 VAL A C 1
ATOM 1384 O O . VAL A 1 183 ? 43.999 -18.213 -69.039 1.00 47.66 183 VAL A O 1
ATOM 1387 N N . ASP A 1 184 ? 46.109 -18.180 -69.826 1.00 46.88 184 ASP A N 1
ATOM 1388 C CA . ASP A 1 184 ? 46.778 -17.902 -68.561 1.00 46.88 184 ASP A CA 1
ATOM 1389 C C . ASP A 1 184 ? 47.209 -16.433 -68.556 1.00 46.88 184 ASP A C 1
ATOM 1391 O O . ASP A 1 184 ? 48.131 -16.015 -69.262 1.00 46.88 184 ASP A O 1
ATOM 1395 N N . LEU A 1 185 ? 46.529 -15.616 -67.759 1.00 43.12 185 LEU A N 1
ATOM 1396 C CA . LEU A 1 185 ? 46.826 -14.196 -67.648 1.00 43.12 185 LEU A CA 1
ATOM 1397 C C . LEU A 1 185 ? 47.835 -13.982 -66.507 1.00 43.12 185 LEU A C 1
ATOM 1399 O O . LEU A 1 185 ? 47.563 -14.287 -65.349 1.00 43.12 185 LEU A O 1
ATOM 1403 N N . GLU A 1 186 ? 49.017 -13.460 -66.814 1.00 44.88 186 GLU A N 1
ATOM 1404 C CA . GLU A 1 186 ? 50.081 -13.194 -65.842 1.00 44.88 186 GLU A CA 1
ATOM 1405 C C . GLU A 1 186 ? 50.285 -11.677 -65.708 1.00 44.88 186 GLU A C 1
ATOM 1407 O O . GLU A 1 186 ? 50.913 -11.007 -66.530 1.00 44.88 186 GLU A O 1
ATOM 1412 N N . LEU A 1 187 ? 49.706 -11.101 -64.660 1.00 44.28 187 LEU A N 1
ATOM 1413 C CA . LEU A 1 187 ? 49.772 -9.670 -64.383 1.00 44.28 187 LEU A CA 1
ATOM 1414 C C . LEU A 1 187 ? 50.940 -9.410 -63.431 1.00 44.28 187 LEU A C 1
ATOM 1416 O O . LEU A 1 187 ? 50.879 -9.753 -62.255 1.00 44.28 187 LEU A O 1
ATOM 1420 N N . VAL A 1 188 ? 52.017 -8.794 -63.913 1.00 43.47 188 VAL A N 1
ATOM 1421 C CA . VAL A 1 188 ? 53.147 -8.427 -63.049 1.00 43.47 188 VAL A CA 1
ATOM 1422 C C . VAL A 1 188 ? 52.882 -7.036 -62.479 1.00 43.47 188 VAL A C 1
ATOM 1424 O O . VAL A 1 188 ? 52.758 -6.067 -63.228 1.00 43.47 188 VAL A O 1
ATOM 1427 N N . VAL A 1 189 ? 52.773 -6.930 -61.153 1.00 42.94 189 VAL A N 1
ATOM 1428 C CA . VAL A 1 189 ? 52.393 -5.689 -60.468 1.00 42.94 189 VAL A CA 1
ATOM 1429 C C . VAL A 1 189 ? 53.478 -5.308 -59.458 1.00 42.94 189 VAL A C 1
ATOM 1431 O O . VAL A 1 189 ? 53.814 -6.075 -58.561 1.00 42.94 189 VAL A O 1
ATOM 1434 N N . ASP A 1 190 ? 54.062 -4.119 -59.573 1.00 39.34 190 ASP A N 1
ATOM 1435 C CA . ASP A 1 190 ? 55.057 -3.667 -58.591 1.00 39.34 190 ASP A CA 1
ATOM 1436 C C . ASP A 1 190 ? 54.309 -3.152 -57.343 1.00 39.34 190 ASP A C 1
ATOM 1438 O O . ASP A 1 190 ? 53.522 -2.208 -57.450 1.00 39.34 190 ASP A O 1
ATOM 1442 N N . ARG A 1 191 ? 54.476 -3.794 -56.172 1.00 37.69 191 ARG A N 1
ATOM 1443 C CA . ARG A 1 191 ? 53.711 -3.461 -54.952 1.00 37.69 191 ARG A CA 1
ATOM 1444 C C . ARG A 1 191 ? 54.664 -3.015 -53.844 1.00 37.69 191 ARG A C 1
ATOM 1446 O O . ARG A 1 191 ? 55.547 -3.753 -53.432 1.00 37.69 191 ARG A O 1
ATOM 1453 N N . ALA A 1 192 ? 54.478 -1.801 -53.330 1.00 32.97 192 ALA A N 1
ATOM 1454 C CA . ALA A 1 192 ? 55.218 -1.339 -52.157 1.00 32.97 192 ALA A CA 1
ATOM 1455 C C . ALA A 1 192 ? 54.683 -2.037 -50.883 1.00 32.97 192 ALA A C 1
ATOM 1457 O O . ALA A 1 192 ? 53.487 -1.983 -50.605 1.00 32.97 192 ALA A O 1
ATOM 1458 N N . ALA A 1 193 ? 55.578 -2.702 -50.146 1.00 28.20 193 ALA A N 1
ATOM 1459 C CA . ALA A 1 193 ? 55.344 -3.622 -49.024 1.00 28.20 193 ALA A CA 1
ATOM 1460 C C . ALA A 1 193 ? 54.462 -3.114 -47.856 1.00 28.20 193 ALA A C 1
ATOM 1462 O O . ALA A 1 193 ? 54.557 -1.939 -47.488 1.00 28.20 193 ALA A O 1
ATOM 1463 N N . ARG A 1 194 ? 53.710 -4.040 -47.211 1.00 26.84 194 ARG A N 1
ATOM 1464 C CA . ARG A 1 194 ? 53.415 -4.139 -45.747 1.00 26.84 194 ARG A CA 1
ATOM 1465 C C . ARG A 1 194 ? 52.485 -5.335 -45.409 1.00 26.84 194 ARG A C 1
ATOM 1467 O O . ARG A 1 194 ? 51.424 -5.477 -46.004 1.00 26.84 194 ARG A O 1
ATOM 1474 N N . CYS A 1 195 ? 52.878 -6.159 -44.427 1.00 25.34 195 CYS A N 1
ATOM 1475 C CA . CYS A 1 195 ? 52.146 -7.308 -43.842 1.00 25.34 195 CYS A CA 1
ATOM 1476 C C . CYS A 1 195 ? 51.925 -7.064 -42.312 1.00 25.34 195 CYS A C 1
ATOM 1478 O O . CYS A 1 195 ? 52.726 -6.317 -41.742 1.00 25.34 195 CYS A O 1
ATOM 1480 N N . PRO A 1 196 ? 50.893 -7.623 -41.629 1.00 29.80 196 PRO A N 1
ATOM 1481 C CA . PRO A 1 196 ? 50.429 -7.160 -40.300 1.00 29.80 196 PRO A CA 1
ATOM 1482 C C . PRO A 1 196 ? 50.986 -7.912 -39.062 1.00 29.80 196 PRO A C 1
ATOM 1484 O O . PRO A 1 196 ? 51.410 -9.062 -39.151 1.00 29.80 196 PRO A O 1
ATOM 1487 N N . ALA A 1 197 ? 50.932 -7.253 -37.890 1.00 24.34 197 ALA A N 1
ATOM 1488 C CA . ALA A 1 197 ? 51.379 -7.728 -36.566 1.00 24.34 197 ALA A CA 1
ATOM 1489 C C . ALA A 1 197 ? 50.217 -7.913 -35.552 1.00 24.34 197 ALA A C 1
ATOM 1491 O O . ALA A 1 197 ? 49.156 -7.311 -35.701 1.00 24.34 197 ALA A O 1
ATOM 1492 N N . LEU A 1 198 ? 50.451 -8.738 -34.519 1.00 24.64 198 LEU A N 1
ATOM 1493 C CA . LEU A 1 198 ? 49.527 -9.176 -33.451 1.00 24.64 198 LEU A CA 1
ATOM 1494 C C . LEU A 1 198 ? 49.227 -8.075 -32.397 1.00 24.64 198 LEU A C 1
ATOM 1496 O O . LEU A 1 198 ? 50.120 -7.298 -32.062 1.00 24.64 198 LEU A O 1
ATOM 1500 N N . LEU A 1 199 ? 48.016 -8.053 -31.818 1.00 26.36 199 LEU A N 1
ATOM 1501 C CA . LEU A 1 199 ? 47.610 -7.153 -30.717 1.00 26.36 199 LEU A CA 1
ATOM 1502 C C . LEU A 1 199 ? 47.813 -7.841 -29.342 1.00 26.36 199 LEU A C 1
ATOM 1504 O O . LEU A 1 199 ? 47.328 -8.954 -29.159 1.00 26.36 199 LEU A O 1
ATOM 1508 N N . ASP A 1 200 ? 48.492 -7.194 -28.382 1.00 26.33 200 ASP A N 1
ATOM 1509 C CA . ASP A 1 200 ? 48.694 -7.681 -26.994 1.00 26.33 200 ASP A CA 1
ATOM 1510 C C . ASP A 1 200 ? 47.807 -6.878 -26.012 1.00 26.33 200 ASP A C 1
ATOM 1512 O O . ASP A 1 200 ? 47.801 -5.645 -26.046 1.00 26.33 200 ASP A O 1
ATOM 1516 N N . TYR A 1 201 ? 47.042 -7.557 -25.148 1.00 27.44 201 TYR A N 1
ATOM 1517 C CA . TYR A 1 201 ? 46.135 -6.953 -24.155 1.00 27.44 201 TYR A CA 1
ATOM 1518 C C . TYR A 1 201 ? 46.768 -6.995 -22.759 1.00 27.44 201 TYR A C 1
ATOM 1520 O O . TYR A 1 201 ? 47.005 -8.073 -22.214 1.00 27.44 201 TYR A O 1
ATOM 1528 N N . ARG A 1 202 ? 46.997 -5.829 -22.134 1.00 25.00 202 ARG A N 1
ATOM 1529 C CA . ARG A 1 202 ? 47.439 -5.733 -20.729 1.00 25.00 202 ARG A CA 1
ATOM 1530 C C . ARG A 1 202 ? 46.659 -4.653 -19.971 1.00 25.00 202 ARG A C 1
ATOM 1532 O O . ARG A 1 202 ? 46.819 -3.475 -20.284 1.00 25.00 202 ARG A O 1
ATOM 1539 N N . PRO A 1 203 ? 45.838 -5.007 -18.969 1.00 25.09 203 PRO A N 1
ATOM 1540 C CA . PRO A 1 203 ? 45.166 -4.017 -18.139 1.00 25.09 203 PRO A CA 1
ATOM 1541 C C . PRO A 1 203 ? 46.152 -3.413 -17.127 1.00 25.09 203 PRO A C 1
ATOM 1543 O O . PRO A 1 203 ? 46.822 -4.142 -16.398 1.00 25.09 203 PRO A O 1
ATOM 1546 N N . ALA A 1 204 ? 46.205 -2.082 -17.043 1.00 26.25 204 ALA A N 1
ATOM 1547 C CA . ALA A 1 204 ? 46.835 -1.360 -15.938 1.00 26.25 204 ALA A CA 1
ATOM 1548 C C . ALA A 1 204 ? 45.762 -0.544 -15.203 1.00 26.25 204 ALA A C 1
ATOM 1550 O O . ALA A 1 204 ? 45.027 0.229 -15.814 1.00 26.25 204 ALA A O 1
ATOM 1551 N N . LEU A 1 205 ? 45.647 -0.761 -13.893 1.00 25.38 205 LEU A N 1
ATOM 1552 C CA . LEU A 1 205 ? 44.806 0.029 -12.996 1.00 25.38 205 LEU A CA 1
ATOM 1553 C C . LEU A 1 205 ? 45.606 1.254 -12.547 1.00 25.38 205 LEU A C 1
ATOM 1555 O O . LEU A 1 205 ? 46.619 1.091 -11.871 1.00 25.38 205 LEU A O 1
ATOM 1559 N N . ASP A 1 206 ? 45.138 2.457 -12.876 1.00 27.88 206 ASP A N 1
ATOM 1560 C CA . ASP A 1 206 ? 45.519 3.662 -12.138 1.00 27.88 206 ASP A CA 1
ATOM 1561 C C . ASP A 1 206 ? 44.370 4.067 -11.200 1.00 27.88 206 ASP A C 1
ATOM 1563 O O . ASP A 1 206 ? 43.189 3.868 -11.472 1.00 27.88 206 ASP A O 1
ATOM 1567 N N . SER A 1 207 ? 44.760 4.606 -10.056 1.00 28.12 207 SER A N 1
ATOM 1568 C CA . SER A 1 207 ? 44.016 5.027 -8.871 1.00 28.12 207 SER A CA 1
ATOM 1569 C C . SER A 1 207 ? 42.903 6.071 -9.074 1.00 28.12 207 SER A C 1
ATOM 1571 O O . SER A 1 207 ? 42.232 6.440 -8.109 1.00 28.12 207 SER A O 1
ATOM 1573 N N . SER A 1 208 ? 42.629 6.508 -10.304 1.00 28.19 208 SER A N 1
ATOM 1574 C CA . SER A 1 208 ? 41.443 7.299 -10.654 1.00 28.19 208 SER A CA 1
ATOM 1575 C C . SER A 1 208 ? 40.530 6.439 -11.532 1.00 28.19 208 SER A C 1
ATOM 1577 O O . SER A 1 208 ? 41.014 5.801 -12.455 1.00 28.19 208 SER A O 1
ATOM 1579 N N . ARG A 1 209 ? 39.226 6.354 -11.222 1.00 28.55 209 ARG A N 1
ATOM 1580 C CA . ARG A 1 209 ? 38.229 5.387 -11.756 1.00 28.55 209 ARG A CA 1
ATOM 1581 C C . ARG A 1 209 ? 37.929 5.468 -13.275 1.00 28.55 209 ARG A C 1
ATOM 1583 O O . ARG A 1 209 ? 36.793 5.269 -13.694 1.00 28.55 209 ARG A O 1
ATOM 1590 N N . THR A 1 210 ? 38.925 5.706 -14.111 1.00 25.69 210 THR A N 1
ATOM 1591 C CA . THR A 1 210 ? 38.848 5.752 -15.569 1.00 25.69 210 THR A CA 1
ATOM 1592 C C . THR A 1 210 ? 39.547 4.517 -16.129 1.00 25.69 210 THR A C 1
ATOM 1594 O O . THR A 1 210 ? 40.727 4.292 -15.875 1.00 25.69 210 THR A O 1
ATOM 1597 N N . ARG A 1 211 ? 38.820 3.683 -16.883 1.00 30.56 211 ARG A N 1
ATOM 1598 C CA . ARG A 1 211 ? 39.428 2.606 -17.676 1.00 30.56 211 ARG A CA 1
ATOM 1599 C C . ARG A 1 211 ? 39.832 3.192 -19.024 1.00 30.56 211 ARG A C 1
ATOM 1601 O O . ARG A 1 211 ? 38.975 3.391 -19.880 1.00 30.56 211 ARG A O 1
ATOM 1608 N N . THR A 1 212 ? 41.114 3.479 -19.201 1.00 27.64 212 THR A N 1
ATOM 1609 C CA . THR A 1 212 ? 41.663 3.950 -20.478 1.00 27.64 212 THR A CA 1
ATOM 1610 C C . THR A 1 212 ? 42.130 2.745 -21.287 1.00 27.64 212 THR A C 1
ATOM 1612 O O . THR A 1 212 ? 42.950 1.962 -20.811 1.00 27.64 212 THR A O 1
ATOM 1615 N N . VAL A 1 213 ? 41.607 2.568 -22.502 1.00 29.42 213 VAL A N 1
ATOM 1616 C CA . VAL A 1 213 ? 42.114 1.569 -23.453 1.00 29.42 213 VAL A CA 1
ATOM 1617 C C . VAL A 1 213 ? 43.026 2.292 -24.436 1.00 29.42 213 VAL A C 1
ATOM 1619 O O . VAL A 1 213 ? 42.569 3.153 -25.182 1.00 29.42 213 VAL A O 1
ATOM 1622 N N . HIS A 1 214 ? 44.312 1.943 -24.444 1.00 27.92 214 HIS A N 1
ATOM 1623 C CA . HIS A 1 214 ? 45.239 2.414 -25.469 1.00 27.92 214 HIS A CA 1
ATOM 1624 C C . HIS A 1 214 ? 45.082 1.554 -26.724 1.00 27.92 214 HIS A C 1
ATOM 1626 O O . HIS A 1 214 ? 45.527 0.409 -26.760 1.00 27.92 214 HIS A O 1
ATOM 1632 N N . VAL A 1 215 ? 44.437 2.109 -27.750 1.00 31.41 215 VAL A N 1
ATOM 1633 C CA . VAL A 1 215 ? 44.349 1.495 -29.078 1.00 31.41 215 VAL A CA 1
ATOM 1634 C C . VAL A 1 215 ? 45.385 2.157 -29.977 1.00 31.41 215 VAL A C 1
ATOM 1636 O O . VAL A 1 215 ? 45.195 3.278 -30.441 1.00 31.41 215 VAL A O 1
ATOM 1639 N N . THR A 1 216 ? 46.496 1.473 -30.241 1.00 28.44 216 THR A N 1
ATOM 1640 C CA . THR A 1 216 ? 47.457 1.932 -31.249 1.00 28.44 216 THR A CA 1
ATOM 1641 C C . THR A 1 216 ? 47.030 1.368 -32.598 1.00 28.44 216 THR A C 1
ATOM 1643 O O . THR A 1 216 ? 47.235 0.186 -32.871 1.00 28.44 216 THR A O 1
ATOM 1646 N N . ALA A 1 217 ? 46.414 2.194 -33.446 1.00 30.59 217 ALA A N 1
ATOM 1647 C CA . ALA A 1 217 ? 46.064 1.783 -34.800 1.00 30.59 217 ALA A CA 1
ATOM 1648 C C . ALA A 1 217 ? 47.341 1.556 -35.628 1.00 30.59 217 ALA A C 1
ATOM 1650 O O . ALA A 1 217 ? 47.994 2.500 -36.080 1.00 30.59 217 ALA A O 1
ATOM 1651 N N . GLY A 1 218 ? 47.698 0.290 -35.848 1.00 31.75 218 GLY A N 1
ATOM 1652 C CA . GLY A 1 218 ? 48.426 -0.083 -37.058 1.00 31.75 218 GLY A CA 1
ATOM 1653 C C . GLY A 1 218 ? 47.518 0.189 -38.258 1.00 31.75 218 GLY A C 1
ATOM 1654 O O . GLY A 1 218 ? 46.311 0.001 -38.155 1.00 31.75 218 GLY A O 1
ATOM 1655 N N . ARG A 1 219 ? 48.073 0.685 -39.368 1.00 28.28 219 ARG A N 1
ATOM 1656 C CA . ARG A 1 219 ? 47.300 1.322 -40.452 1.00 28.28 219 ARG A CA 1
ATOM 1657 C C . ARG A 1 219 ? 46.227 0.463 -41.144 1.00 28.28 219 ARG A C 1
ATOM 1659 O O . ARG A 1 219 ? 45.456 1.053 -41.883 1.00 28.28 219 ARG A O 1
ATOM 1666 N N . ASP A 1 220 ? 46.108 -0.839 -40.875 1.00 34.69 220 ASP A N 1
ATOM 1667 C CA . ASP A 1 220 ? 45.190 -1.739 -41.588 1.00 34.69 220 ASP A CA 1
ATOM 1668 C C . ASP A 1 220 ? 44.609 -2.811 -40.624 1.00 34.69 220 ASP A C 1
ATOM 1670 O O . ASP A 1 220 ? 45.314 -3.741 -40.231 1.00 34.69 220 ASP A O 1
ATOM 1674 N N . GLY A 1 221 ? 43.350 -2.646 -40.176 1.00 31.92 221 GLY A N 1
ATOM 1675 C CA . GLY A 1 221 ? 42.745 -3.348 -39.024 1.00 31.92 221 GLY A CA 1
ATOM 1676 C C . GLY A 1 221 ? 41.632 -4.374 -39.322 1.00 31.92 221 GLY A C 1
ATOM 1677 O O . GLY A 1 221 ? 40.793 -4.172 -40.196 1.00 31.92 221 GLY A O 1
ATOM 1678 N N . ALA A 1 222 ? 41.586 -5.453 -38.527 1.00 33.69 222 ALA A N 1
ATOM 1679 C CA . ALA A 1 222 ? 40.449 -6.374 -38.381 1.00 33.69 222 ALA A CA 1
ATOM 1680 C C . ALA A 1 222 ? 40.309 -6.821 -36.907 1.00 33.69 222 ALA A C 1
ATOM 1682 O O . ALA A 1 222 ? 41.315 -6.950 -36.209 1.00 33.69 222 ALA A O 1
ATOM 1683 N N . LEU A 1 223 ? 39.074 -7.054 -36.438 1.00 32.72 223 LEU A N 1
ATOM 1684 C CA . LEU A 1 223 ? 38.733 -7.372 -35.041 1.00 32.72 223 LEU A CA 1
ATOM 1685 C C . LEU A 1 223 ? 37.979 -8.715 -34.956 1.00 32.72 223 LEU A C 1
ATOM 1687 O O . LEU A 1 223 ? 36.998 -8.899 -35.676 1.00 32.72 223 LEU A O 1
ATOM 1691 N N . LEU A 1 224 ? 38.395 -9.632 -34.075 1.00 31.75 224 LEU A N 1
ATOM 1692 C CA . LEU A 1 224 ? 37.712 -10.909 -33.806 1.00 31.75 224 LEU A CA 1
ATOM 1693 C C . LEU A 1 224 ? 37.178 -10.901 -32.363 1.00 31.75 224 LEU A C 1
ATOM 1695 O O . LEU A 1 224 ? 37.936 -10.588 -31.447 1.00 31.75 224 LEU A O 1
ATOM 1699 N N . LEU A 1 225 ? 35.897 -11.226 -32.154 1.00 32.34 225 LEU A N 1
ATOM 1700 C CA . LEU A 1 225 ? 35.281 -11.315 -30.823 1.00 32.34 225 LEU A CA 1
ATOM 1701 C C . LEU A 1 225 ? 34.629 -12.680 -30.610 1.00 32.34 225 LEU A C 1
ATOM 1703 O O . LEU A 1 225 ? 33.793 -13.094 -31.411 1.00 32.34 225 LEU A O 1
ATOM 1707 N N . ASP A 1 226 ? 34.970 -13.312 -29.492 1.00 31.16 226 ASP A N 1
ATOM 1708 C CA . ASP A 1 226 ? 34.442 -14.600 -29.044 1.00 31.16 226 ASP A CA 1
ATOM 1709 C C . ASP A 1 226 ? 33.486 -14.382 -27.856 1.00 31.16 226 ASP A C 1
ATOM 1711 O O . ASP A 1 226 ? 33.814 -13.621 -26.940 1.00 31.16 226 ASP A O 1
ATOM 1715 N N . HIS A 1 227 ? 32.282 -14.967 -27.879 1.00 32.66 227 HIS A N 1
ATOM 1716 C CA . HIS A 1 227 ? 31.342 -14.885 -26.750 1.00 32.66 227 HIS A CA 1
ATOM 1717 C C . HIS A 1 227 ? 30.418 -16.107 -26.659 1.00 32.66 227 HIS A C 1
ATOM 1719 O O . HIS A 1 227 ? 29.832 -16.537 -27.653 1.00 32.66 227 HIS A O 1
ATOM 1725 N N . ALA A 1 228 ? 30.236 -16.618 -25.436 1.00 27.62 228 ALA A N 1
ATOM 1726 C CA . ALA A 1 228 ? 29.303 -17.698 -25.132 1.00 27.62 228 ALA A CA 1
ATOM 1727 C C . ALA A 1 228 ? 27.847 -17.214 -25.261 1.00 27.62 228 ALA A C 1
ATOM 1729 O O . ALA A 1 228 ? 27.486 -16.128 -24.799 1.00 27.62 228 ALA A O 1
ATOM 1730 N N . ARG A 1 229 ? 27.004 -18.018 -25.919 1.00 31.70 229 ARG A N 1
ATOM 1731 C CA . ARG A 1 229 ? 25.620 -17.660 -26.282 1.00 31.70 229 ARG A CA 1
ATOM 1732 C C . ARG A 1 229 ? 24.630 -17.720 -25.118 1.00 31.70 229 ARG A C 1
ATOM 1734 O O . ARG A 1 229 ? 23.532 -17.175 -25.236 1.00 31.70 229 ARG A O 1
ATOM 1741 N N . ASP A 1 230 ? 25.011 -18.332 -24.005 1.00 28.02 230 ASP A N 1
ATOM 1742 C CA . ASP A 1 230 ? 24.090 -18.595 -22.909 1.00 28.02 230 ASP A CA 1
ATOM 1743 C C . ASP A 1 230 ? 24.089 -17.444 -21.897 1.00 28.02 230 ASP A C 1
ATOM 1745 O O . ASP A 1 230 ? 25.043 -17.210 -21.162 1.00 28.02 230 ASP A O 1
ATOM 1749 N N . GLY A 1 231 ? 22.977 -16.703 -21.867 1.00 36.25 231 GLY A N 1
ATOM 1750 C CA . GLY A 1 231 ? 22.646 -15.781 -20.775 1.00 36.25 231 GLY A CA 1
ATOM 1751 C C . GLY A 1 231 ? 22.839 -14.284 -21.037 1.00 36.25 231 GLY A C 1
ATOM 1752 O O . GLY A 1 231 ? 22.492 -13.483 -20.167 1.00 36.25 231 GLY A O 1
ATOM 1753 N N . HIS A 1 232 ? 23.321 -13.864 -22.212 1.00 35.59 232 HIS A N 1
ATOM 1754 C CA . HIS A 1 232 ? 23.496 -12.437 -22.516 1.00 35.59 232 HIS A CA 1
ATOM 1755 C C . HIS A 1 232 ? 22.341 -11.845 -23.345 1.00 35.59 232 HIS A C 1
ATOM 1757 O O . HIS A 1 232 ? 21.893 -12.461 -24.313 1.00 35.59 232 HIS A O 1
ATOM 1763 N N . PRO A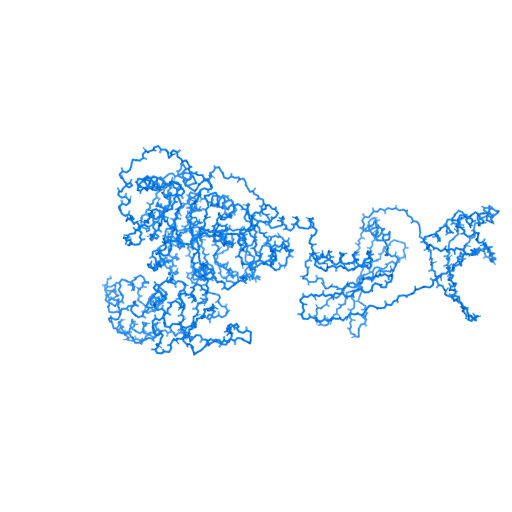 1 233 ? 21.833 -10.638 -23.013 1.00 41.25 233 PRO A N 1
ATOM 1764 C CA . PRO A 1 233 ? 20.726 -10.047 -23.758 1.00 41.25 233 PRO A CA 1
ATOM 1765 C C . PRO A 1 233 ? 21.176 -9.540 -25.139 1.00 41.25 233 PRO A C 1
ATOM 1767 O O . PRO A 1 233 ? 22.317 -9.115 -25.323 1.00 41.25 233 PRO A O 1
ATOM 1770 N N . SER A 1 234 ? 20.247 -9.500 -26.100 1.00 41.66 234 SER A N 1
ATOM 1771 C CA . SER A 1 234 ? 20.486 -9.187 -27.523 1.00 41.66 234 SER A CA 1
ATOM 1772 C C . SER A 1 234 ? 21.228 -7.872 -27.812 1.00 41.66 234 SER A C 1
ATOM 1774 O O . SER A 1 234 ? 21.780 -7.706 -28.894 1.00 41.66 234 SER A O 1
ATOM 1776 N N . TRP A 1 235 ? 21.268 -6.933 -26.863 1.00 45.81 235 TRP A N 1
ATOM 1777 C CA . TRP A 1 235 ? 21.974 -5.660 -27.016 1.00 45.81 235 TRP A CA 1
ATOM 1778 C C . TRP A 1 235 ? 23.501 -5.775 -26.950 1.00 45.81 235 TRP A C 1
ATOM 1780 O O . TRP A 1 235 ? 24.189 -4.854 -27.392 1.00 45.81 235 TRP A O 1
ATOM 1790 N N . PHE A 1 236 ? 24.041 -6.869 -26.402 1.00 41.91 236 PHE A N 1
ATOM 1791 C CA . PHE A 1 236 ? 25.487 -7.078 -26.313 1.00 41.91 236 PHE A CA 1
ATOM 1792 C C . PHE A 1 236 ? 26.121 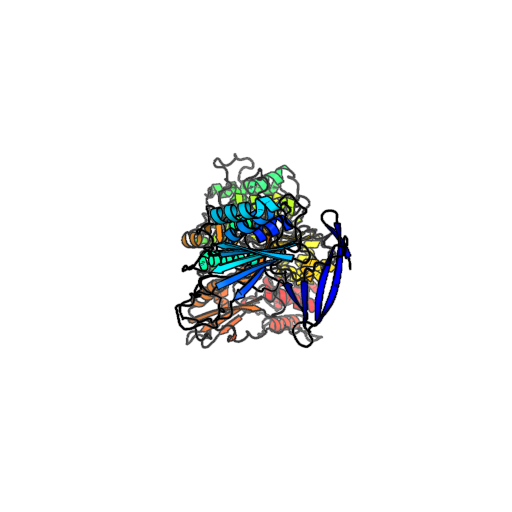-7.141 -27.712 1.00 41.91 236 PHE A C 1
ATOM 1794 O O . PHE A 1 236 ? 27.122 -6.472 -27.963 1.00 41.91 236 PHE A O 1
ATOM 1801 N N . GLY A 1 237 ? 25.466 -7.827 -28.658 1.00 43.50 237 GLY A N 1
ATOM 1802 C CA . GLY A 1 237 ? 25.880 -7.863 -30.065 1.00 43.50 237 GLY A CA 1
ATOM 1803 C C . GLY A 1 237 ? 25.884 -6.480 -30.727 1.00 43.50 237 GLY A C 1
ATOM 1804 O O . GLY A 1 237 ? 26.851 -6.122 -31.395 1.00 43.50 237 GLY A O 1
ATOM 1805 N N . ASP A 1 238 ? 24.866 -5.650 -30.474 1.00 46.72 238 ASP A N 1
ATOM 1806 C CA . ASP A 1 238 ? 24.780 -4.287 -31.025 1.00 46.72 238 ASP A CA 1
ATOM 1807 C C . ASP A 1 238 ? 25.897 -3.368 -30.496 1.00 46.72 238 ASP A C 1
ATOM 1809 O O . ASP A 1 238 ? 26.447 -2.546 -31.233 1.00 46.72 238 ASP A O 1
ATOM 1813 N N . THR A 1 239 ? 26.260 -3.496 -29.215 1.00 45.81 239 THR A N 1
ATOM 1814 C CA . THR A 1 239 ? 27.374 -2.743 -28.613 1.00 45.81 239 THR A CA 1
ATOM 1815 C C . THR A 1 239 ? 28.723 -3.183 -29.181 1.00 45.81 239 THR A C 1
ATOM 1817 O O . THR A 1 239 ? 29.560 -2.333 -29.481 1.00 45.81 239 THR A O 1
ATOM 1820 N N . VAL A 1 240 ? 28.905 -4.482 -29.419 1.00 43.81 240 VAL A N 1
ATOM 1821 C CA . VAL A 1 240 ? 30.095 -5.036 -30.080 1.00 43.81 240 VAL A CA 1
ATOM 1822 C C . VAL A 1 240 ? 30.205 -4.566 -31.537 1.00 43.81 240 VAL A C 1
ATOM 1824 O O . VAL A 1 240 ? 31.281 -4.148 -31.964 1.00 43.81 240 VAL A O 1
ATOM 1827 N N . HIS A 1 241 ? 29.098 -4.530 -32.287 1.00 47.47 241 HIS A N 1
ATOM 1828 C CA . HIS A 1 241 ? 29.070 -3.985 -33.649 1.00 47.47 241 HIS A CA 1
ATOM 1829 C C . HIS A 1 241 ? 29.413 -2.489 -33.701 1.00 47.47 241 HIS A C 1
ATOM 1831 O O . HIS A 1 241 ? 30.123 -2.059 -34.610 1.00 47.47 241 HIS A O 1
ATOM 1837 N N . ARG A 1 242 ? 28.963 -1.694 -32.718 1.00 49.31 242 ARG A N 1
ATOM 1838 C CA . ARG A 1 242 ? 29.342 -0.274 -32.596 1.00 49.31 242 ARG A CA 1
ATOM 1839 C C . ARG A 1 242 ? 30.823 -0.092 -32.268 1.00 49.31 242 ARG A C 1
ATOM 1841 O O . ARG A 1 242 ? 31.468 0.749 -32.883 1.00 49.31 242 ARG A O 1
ATOM 1848 N N . LEU A 1 243 ? 31.365 -0.898 -31.353 1.00 45.72 243 LEU A N 1
ATOM 1849 C CA . LEU A 1 243 ? 32.800 -0.928 -31.047 1.00 45.72 243 LEU A CA 1
ATOM 1850 C C . LEU A 1 243 ? 33.626 -1.248 -32.297 1.00 45.72 243 LEU A C 1
ATOM 1852 O O . LEU A 1 243 ? 34.578 -0.533 -32.596 1.00 45.72 243 LEU A O 1
ATOM 1856 N N . ALA A 1 244 ? 33.217 -2.255 -33.070 1.00 43.44 244 ALA A N 1
ATOM 1857 C CA . ALA A 1 244 ? 33.868 -2.611 -34.326 1.00 43.44 244 ALA A CA 1
ATOM 1858 C C . ALA A 1 244 ? 33.780 -1.489 -35.378 1.00 43.44 244 ALA A C 1
ATOM 1860 O O . ALA A 1 244 ? 34.768 -1.218 -36.049 1.00 43.44 244 ALA A O 1
ATOM 1861 N N . ALA A 1 245 ? 32.639 -0.801 -35.503 1.00 43.75 245 ALA A N 1
ATOM 1862 C CA . ALA A 1 245 ? 32.479 0.313 -36.440 1.00 43.75 245 ALA A CA 1
ATOM 1863 C C . ALA A 1 245 ? 33.382 1.514 -36.102 1.00 43.75 245 ALA A C 1
ATOM 1865 O O . ALA A 1 245 ? 33.998 2.070 -37.003 1.00 43.75 245 ALA A O 1
ATOM 1866 N N . ILE A 1 246 ? 33.523 1.869 -34.817 1.00 43.31 246 ILE A N 1
ATOM 1867 C CA . ILE A 1 246 ? 34.428 2.949 -34.380 1.00 43.31 246 ILE A CA 1
ATOM 1868 C C . ILE A 1 246 ? 35.896 2.568 -34.601 1.00 43.31 246 ILE A C 1
ATOM 1870 O O . ILE A 1 246 ? 36.680 3.388 -35.066 1.00 43.31 246 ILE A O 1
ATOM 1874 N N . LEU A 1 247 ? 36.265 1.311 -34.338 1.00 41.78 247 LEU A N 1
ATOM 1875 C CA . LEU A 1 247 ? 37.621 0.807 -34.585 1.00 41.78 247 LEU A CA 1
ATOM 1876 C C . LEU A 1 247 ? 37.987 0.774 -36.084 1.00 41.78 247 LEU A C 1
ATOM 1878 O O . LEU A 1 247 ? 39.171 0.759 -36.416 1.00 41.78 247 LEU A O 1
ATOM 1882 N N . LEU A 1 248 ? 36.991 0.787 -36.979 1.00 39.59 248 LEU A N 1
ATOM 1883 C CA . LEU A 1 248 ? 37.159 0.816 -38.436 1.00 39.59 248 LEU A CA 1
ATOM 1884 C C . LEU A 1 248 ? 37.163 2.237 -39.039 1.00 39.59 248 LEU A C 1
ATOM 1886 O O . LEU A 1 248 ? 37.631 2.391 -40.164 1.00 39.59 248 LEU A O 1
ATOM 1890 N N . ASP A 1 249 ? 36.689 3.262 -38.318 1.00 38.44 249 ASP A N 1
ATOM 1891 C CA . ASP A 1 249 ? 36.619 4.660 -38.797 1.00 38.44 249 ASP A CA 1
ATOM 1892 C C . ASP A 1 249 ? 37.936 5.456 -38.606 1.00 38.44 249 ASP A C 1
ATOM 1894 O O . ASP A 1 249 ? 38.047 6.598 -39.055 1.00 38.44 249 ASP A O 1
ATOM 1898 N N . GLY A 1 250 ? 38.974 4.841 -38.020 1.00 37.00 250 GLY A N 1
ATOM 1899 C CA . GLY A 1 250 ? 40.345 5.373 -37.948 1.00 37.00 250 GLY A CA 1
ATOM 1900 C C . GLY A 1 250 ? 40.820 5.766 -36.537 1.00 37.00 250 GLY A C 1
ATOM 1901 O O . GLY A 1 250 ? 40.046 5.733 -35.585 1.00 37.00 250 GLY A O 1
ATOM 1902 N N . PRO A 1 251 ? 42.116 6.106 -36.360 1.00 34.91 251 PRO A N 1
ATOM 1903 C CA . PRO A 1 251 ? 42.680 6.432 -35.050 1.00 34.91 251 PRO A CA 1
ATOM 1904 C C . PRO A 1 251 ? 42.123 7.747 -34.492 1.00 34.91 251 PRO A C 1
ATOM 1906 O O . PRO A 1 251 ? 42.357 8.817 -35.054 1.00 34.91 251 PRO A O 1
ATOM 1909 N N . GLY A 1 252 ? 41.456 7.663 -33.343 1.00 42.38 252 GLY A N 1
ATOM 1910 C CA . GLY A 1 252 ? 41.007 8.800 -32.546 1.00 42.38 252 GLY A CA 1
ATOM 1911 C C . GLY A 1 252 ? 40.833 8.414 -31.077 1.00 42.38 252 GLY A C 1
ATOM 1912 O O . GLY A 1 252 ? 40.577 7.252 -30.758 1.00 42.38 252 GLY A O 1
ATOM 1913 N N . ASP A 1 253 ? 40.977 9.387 -30.176 1.00 42.12 253 ASP A N 1
ATOM 1914 C CA . ASP A 1 253 ? 40.636 9.202 -28.765 1.00 42.12 253 ASP A CA 1
ATOM 1915 C C . ASP A 1 253 ? 39.106 9.189 -28.632 1.00 42.12 253 ASP A C 1
ATOM 1917 O O . ASP A 1 253 ? 38.444 10.225 -28.720 1.00 42.12 253 ASP A O 1
ATOM 1921 N N . HIS A 1 254 ? 38.531 7.999 -28.449 1.00 44.31 254 HIS A N 1
ATOM 1922 C CA . HIS A 1 254 ? 37.096 7.820 -28.240 1.00 44.31 254 HIS A CA 1
ATOM 1923 C C . HIS A 1 254 ? 36.803 7.502 -26.774 1.00 44.31 254 HIS A C 1
ATOM 1925 O O . HIS A 1 254 ? 37.328 6.546 -26.204 1.00 44.31 254 HIS A O 1
ATOM 1931 N N . GLU A 1 255 ? 35.912 8.279 -26.163 1.00 42.38 255 GLU A N 1
ATOM 1932 C CA . GLU A 1 255 ? 35.435 8.001 -24.813 1.00 42.38 255 GLU A CA 1
ATOM 1933 C C . GLU A 1 255 ? 34.534 6.748 -24.831 1.00 42.38 255 GLU A C 1
ATOM 1935 O O . GLU A 1 255 ? 33.479 6.737 -25.467 1.00 42.38 255 GLU A O 1
ATOM 1940 N N . LEU A 1 256 ? 34.921 5.677 -24.125 1.00 42.22 256 LEU A N 1
ATOM 1941 C CA . LEU A 1 256 ? 34.140 4.426 -24.034 1.00 42.22 256 LEU A CA 1
ATOM 1942 C C . LEU A 1 256 ? 32.717 4.646 -23.489 1.00 42.22 256 LEU A C 1
ATOM 1944 O O . LEU A 1 256 ? 31.790 3.908 -23.819 1.00 42.22 256 LEU A O 1
ATOM 1948 N N . THR A 1 257 ? 32.520 5.700 -22.700 1.00 44.59 257 THR A N 1
ATOM 1949 C CA . THR A 1 257 ? 31.216 6.147 -22.192 1.00 44.59 257 THR A CA 1
ATOM 1950 C C . THR A 1 257 ? 30.258 6.584 -23.307 1.00 44.59 257 THR A C 1
ATOM 1952 O O . THR A 1 257 ? 29.045 6.520 -23.116 1.00 44.59 257 THR A O 1
ATOM 1955 N N . ALA A 1 258 ? 30.758 6.993 -24.480 1.00 44.41 258 ALA A N 1
ATOM 1956 C CA . ALA A 1 258 ? 29.941 7.337 -25.645 1.00 44.41 258 ALA A CA 1
ATOM 1957 C C . ALA A 1 258 ? 29.424 6.096 -26.401 1.00 44.41 258 ALA A C 1
ATOM 1959 O O . ALA A 1 258 ? 28.347 6.153 -26.992 1.00 44.41 258 ALA A O 1
ATOM 1960 N N . LEU A 1 259 ? 30.154 4.977 -26.332 1.00 47.31 259 LEU A N 1
ATOM 1961 C CA . LEU A 1 259 ? 29.826 3.689 -26.965 1.00 47.31 259 LEU A CA 1
ATOM 1962 C C . LEU A 1 259 ? 28.726 2.907 -26.232 1.00 47.31 259 LEU A C 1
ATOM 1964 O O . LEU A 1 259 ? 27.977 2.156 -26.857 1.00 47.31 259 LEU A O 1
ATOM 1968 N N . ASP A 1 260 ? 28.607 3.109 -24.920 1.00 52.22 260 ASP A N 1
ATOM 1969 C CA . ASP A 1 260 ? 27.569 2.498 -24.079 1.00 52.22 260 ASP A CA 1
ATOM 1970 C C . ASP A 1 260 ? 26.199 3.203 -24.212 1.00 52.22 260 ASP A C 1
ATOM 1972 O O . ASP A 1 260 ? 25.164 2.723 -23.745 1.00 52.22 260 ASP A O 1
ATOM 1976 N N . ARG A 1 261 ? 26.144 4.355 -24.900 1.00 62.84 261 ARG A N 1
ATOM 1977 C CA . ARG A 1 261 ? 24.897 5.112 -25.068 1.00 62.84 261 ARG A CA 1
ATOM 1978 C C . ARG A 1 261 ? 23.973 4.406 -26.054 1.00 62.84 261 ARG A C 1
ATOM 1980 O O . ARG A 1 261 ? 24.329 4.134 -27.199 1.00 62.84 261 ARG A O 1
ATOM 1987 N N . MET A 1 262 ? 22.739 4.160 -25.619 1.00 75.19 262 MET A N 1
ATOM 1988 C CA . MET A 1 262 ? 21.679 3.724 -26.523 1.00 75.19 262 MET A CA 1
ATOM 1989 C C . MET A 1 262 ? 21.469 4.757 -27.629 1.00 75.19 262 MET A C 1
ATOM 1991 O O . MET A 1 262 ? 21.371 5.955 -27.360 1.00 75.19 262 MET A O 1
ATOM 1995 N N . THR A 1 263 ? 21.323 4.284 -28.863 1.00 76.88 263 THR A N 1
ATOM 1996 C CA . THR A 1 263 ? 20.775 5.104 -29.948 1.00 76.88 263 THR A CA 1
ATOM 1997 C C . THR A 1 263 ? 19.368 5.574 -29.574 1.00 76.88 263 THR A C 1
ATOM 1999 O O . THR A 1 263 ? 18.652 4.898 -28.831 1.00 76.88 263 THR A O 1
ATOM 2002 N N . ASP A 1 264 ? 18.906 6.692 -30.138 1.00 79.25 264 ASP A N 1
ATOM 2003 C CA . ASP A 1 264 ? 17.539 7.173 -29.887 1.00 79.25 264 ASP A CA 1
ATOM 2004 C C . ASP A 1 264 ? 16.467 6.129 -30.256 1.00 79.25 264 ASP A C 1
ATOM 2006 O O . ASP A 1 264 ? 15.412 6.064 -29.625 1.00 79.25 264 ASP A O 1
ATOM 2010 N N . ALA A 1 265 ? 16.724 5.288 -31.264 1.00 78.56 265 ALA A N 1
ATOM 2011 C CA . ALA A 1 265 ? 15.819 4.209 -31.654 1.00 78.56 265 ALA A CA 1
ATOM 2012 C C . ALA A 1 265 ? 15.770 3.075 -30.615 1.00 78.56 265 ALA A C 1
ATOM 2014 O O . ALA A 1 265 ? 14.691 2.573 -30.305 1.00 78.56 265 ALA A O 1
ATOM 2015 N N . GLU A 1 266 ? 16.912 2.669 -30.057 1.00 78.81 266 GLU A N 1
ATOM 2016 C CA . GLU A 1 266 ? 16.956 1.713 -28.943 1.00 78.81 266 GLU A CA 1
ATOM 2017 C C . GLU A 1 266 ? 16.311 2.291 -27.687 1.00 78.81 266 GLU A C 1
ATOM 2019 O O . GLU A 1 266 ? 15.463 1.635 -27.091 1.00 78.81 266 GLU A O 1
ATOM 2024 N N . LEU A 1 267 ? 16.634 3.533 -27.329 1.00 84.62 267 LEU A N 1
ATOM 2025 C CA . LEU A 1 267 ? 16.069 4.194 -26.159 1.00 84.62 267 LEU A CA 1
ATOM 2026 C C . LEU A 1 267 ? 14.539 4.277 -26.242 1.00 84.62 267 LEU A C 1
ATOM 2028 O O . LEU A 1 267 ? 13.853 3.963 -25.270 1.00 84.62 267 LEU A O 1
ATOM 2032 N N . ARG A 1 268 ? 13.984 4.635 -27.410 1.00 86.19 268 ARG A N 1
ATOM 2033 C CA . ARG A 1 268 ? 12.529 4.613 -27.638 1.00 86.19 268 ARG A CA 1
ATOM 2034 C C . ARG A 1 268 ? 11.937 3.218 -27.443 1.00 86.19 268 ARG A C 1
ATOM 2036 O O . ARG A 1 268 ? 10.877 3.112 -26.834 1.00 86.19 268 ARG A O 1
ATOM 2043 N N . ARG A 1 269 ? 12.611 2.164 -27.921 1.00 86.38 269 ARG A N 1
ATOM 2044 C CA . ARG A 1 269 ? 12.173 0.769 -27.727 1.00 86.38 269 ARG A CA 1
ATOM 2045 C C . ARG A 1 269 ? 12.192 0.370 -26.250 1.00 86.38 269 ARG A C 1
ATOM 2047 O O . ARG A 1 269 ? 11.211 -0.187 -25.777 1.00 86.38 269 ARG A O 1
ATOM 2054 N N . VAL A 1 270 ? 13.251 0.707 -25.513 1.00 87.38 270 VAL A N 1
ATOM 2055 C CA . VAL A 1 270 ? 13.367 0.421 -24.072 1.00 87.38 270 VAL A CA 1
ATOM 2056 C C . VAL A 1 270 ? 12.300 1.158 -23.263 1.00 87.38 270 VAL A C 1
ATOM 2058 O O . VAL A 1 270 ? 11.642 0.558 -22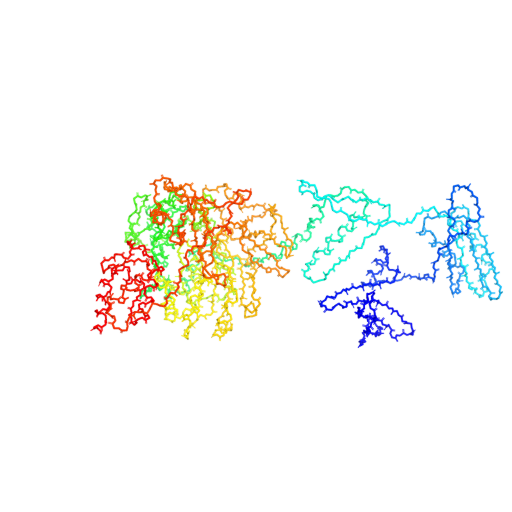.419 1.00 87.38 270 VAL A O 1
ATOM 2061 N N . ILE A 1 271 ? 12.074 2.442 -23.549 1.00 89.75 271 ILE A N 1
ATOM 2062 C CA . ILE A 1 271 ? 11.021 3.223 -22.886 1.00 89.75 271 ILE A CA 1
ATOM 2063 C C . ILE A 1 271 ? 9.631 2.653 -23.198 1.00 89.75 271 ILE A C 1
ATOM 2065 O O . ILE A 1 271 ? 8.783 2.601 -22.310 1.00 89.75 271 ILE A O 1
ATOM 2069 N N . ALA A 1 272 ? 9.388 2.238 -24.444 1.00 89.94 272 ALA A N 1
ATOM 2070 C CA . ALA A 1 272 ? 8.117 1.641 -24.843 1.00 89.94 272 ALA A CA 1
ATOM 2071 C C . ALA A 1 272 ? 7.881 0.274 -24.184 1.00 89.94 272 ALA A C 1
ATOM 2073 O O . ALA A 1 272 ? 6.746 -0.028 -23.831 1.00 89.94 272 ALA A O 1
ATOM 2074 N N . LEU A 1 273 ? 8.937 -0.520 -23.979 1.00 90.81 273 LEU A N 1
ATOM 2075 C CA . LEU A 1 273 ? 8.857 -1.842 -23.355 1.00 90.81 273 LEU A CA 1
ATOM 2076 C C . LEU A 1 273 ? 8.294 -1.778 -21.930 1.00 90.81 273 LEU A C 1
ATOM 2078 O O . LEU A 1 273 ? 7.468 -2.599 -21.547 1.00 90.81 273 LEU A O 1
ATOM 2082 N N . GLY A 1 274 ? 8.724 -0.781 -21.160 1.00 91.31 274 GLY A N 1
ATOM 2083 C CA . GLY A 1 274 ? 8.263 -0.551 -19.796 1.00 91.31 274 GLY A CA 1
ATOM 2084 C C . GLY A 1 274 ? 6.999 0.304 -19.697 1.00 91.31 274 GLY A C 1
ATOM 2085 O O . GLY A 1 274 ? 6.746 0.876 -18.642 1.00 91.31 274 GLY A O 1
ATOM 2086 N N . ARG A 1 275 ? 6.210 0.468 -20.765 1.00 91.81 275 ARG A N 1
ATOM 2087 C CA . ARG A 1 275 ? 4.992 1.291 -20.749 1.00 91.81 275 ARG A CA 1
ATOM 2088 C C . ARG A 1 275 ? 3.772 0.463 -21.122 1.00 91.81 275 ARG A C 1
ATOM 2090 O O . ARG A 1 275 ? 3.739 -0.162 -22.176 1.00 91.81 275 ARG A O 1
ATOM 2097 N N . SER A 1 276 ? 2.724 0.576 -20.313 1.00 88.62 276 SER A N 1
ATOM 2098 C CA . SER A 1 276 ? 1.419 0.013 -20.653 1.00 88.62 276 SER A CA 1
ATOM 2099 C C . SER A 1 276 ? 0.514 1.085 -21.260 1.00 88.62 276 SER A C 1
ATOM 2101 O O . SER A 1 276 ? 0.359 2.159 -20.662 1.00 88.62 276 SER A O 1
ATOM 2103 N N . PRO A 1 277 ? -0.097 0.833 -22.436 1.00 84.88 277 PRO A N 1
ATOM 2104 C CA . PRO A 1 277 ? -1.004 1.777 -23.070 1.00 84.88 277 PRO A CA 1
ATOM 2105 C C . PRO A 1 277 ? -2.116 2.202 -22.117 1.00 84.88 277 PRO A C 1
ATOM 2107 O O . PRO A 1 277 ? -2.663 1.404 -21.357 1.00 84.88 277 PRO A O 1
ATOM 2110 N N . ARG A 1 278 ? -2.462 3.484 -22.162 1.00 82.50 278 ARG A N 1
ATOM 2111 C CA . ARG A 1 278 ? -3.541 4.025 -21.347 1.00 82.50 278 ARG A CA 1
ATOM 2112 C C . ARG A 1 278 ? -4.884 3.490 -21.855 1.00 82.50 278 ARG A C 1
ATOM 2114 O O . ARG A 1 278 ? -5.238 3.687 -23.012 1.00 82.50 278 ARG A O 1
ATOM 2121 N N . THR A 1 279 ? -5.636 2.831 -20.980 1.00 77.31 279 THR A N 1
ATOM 2122 C CA . THR A 1 279 ? -7.050 2.479 -21.203 1.00 77.31 279 THR A CA 1
ATOM 2123 C C . THR A 1 279 ? -7.948 3.717 -21.151 1.00 77.31 279 THR A C 1
ATOM 2125 O O . THR A 1 279 ? -7.546 4.751 -20.603 1.00 77.31 279 THR A O 1
ATOM 2128 N N . ALA A 1 280 ? -9.169 3.608 -21.690 1.00 69.69 280 ALA A N 1
ATOM 2129 C CA . ALA A 1 280 ? -10.166 4.679 -21.668 1.00 69.69 280 ALA A CA 1
ATOM 2130 C C . ALA A 1 280 ? -10.293 5.311 -20.270 1.00 69.69 280 ALA A C 1
ATOM 2132 O O . ALA A 1 280 ? -10.236 4.631 -19.243 1.00 69.69 280 ALA A O 1
ATOM 2133 N N . THR A 1 281 ? -10.407 6.636 -20.230 1.00 68.62 281 THR A N 1
ATOM 2134 C CA . THR A 1 281 ? -10.597 7.378 -18.982 1.00 68.62 281 THR A CA 1
ATOM 2135 C C . THR A 1 281 ? -11.955 7.059 -18.381 1.00 68.62 281 THR A C 1
ATOM 2137 O O . THR A 1 281 ? -12.947 7.023 -19.105 1.00 68.62 281 THR A O 1
ATOM 2140 N N . SER A 1 282 ? -11.991 6.875 -17.061 1.00 77.19 282 SER A N 1
ATOM 2141 C CA . SER A 1 282 ? -13.246 6.808 -16.314 1.00 77.19 282 SER A CA 1
ATOM 2142 C C . SER A 1 282 ? -14.089 8.056 -16.576 1.00 77.19 282 SER A C 1
ATOM 2144 O O . SER A 1 282 ? -13.551 9.160 -16.701 1.00 77.19 282 SER A O 1
ATOM 2146 N N . GLU A 1 283 ? -15.406 7.876 -16.648 1.00 79.81 283 GLU A N 1
ATOM 2147 C CA . GLU A 1 283 ? -16.365 8.985 -16.660 1.00 79.81 283 GLU A CA 1
ATOM 2148 C C . GLU A 1 283 ? -16.353 9.754 -15.328 1.00 79.81 283 GLU A C 1
ATOM 2150 O O . GLU A 1 283 ? -16.622 10.954 -15.288 1.00 79.81 283 GLU A O 1
ATOM 2155 N N . TYR A 1 284 ? -15.977 9.073 -14.243 1.00 85.19 284 TYR A N 1
ATOM 2156 C CA . TYR A 1 284 ? -15.832 9.647 -12.912 1.00 85.19 284 TYR A CA 1
ATOM 2157 C C . TYR A 1 284 ? -14.406 10.138 -12.708 1.00 85.19 284 TYR A C 1
ATOM 2159 O O . TYR A 1 284 ? -13.451 9.507 -13.161 1.00 85.19 284 TYR A O 1
ATOM 2167 N N . ARG A 1 285 ? -14.263 11.265 -12.010 1.00 87.00 285 ARG A N 1
ATOM 2168 C CA . ARG A 1 285 ? -12.971 11.941 -11.817 1.00 87.00 285 ARG A CA 1
ATOM 2169 C C . ARG A 1 285 ? -12.509 11.969 -10.366 1.00 87.00 285 ARG A C 1
ATOM 2171 O O . ARG A 1 285 ? -11.309 12.057 -10.127 1.00 87.00 285 ARG A O 1
ATOM 2178 N N . CYS A 1 286 ? -13.437 11.803 -9.426 1.00 94.81 286 CYS A N 1
ATOM 2179 C CA . CYS A 1 286 ? -13.165 11.846 -7.996 1.00 94.81 286 CYS A CA 1
ATOM 2180 C C . CYS A 1 286 ? -13.697 10.594 -7.282 1.00 94.81 286 CYS A C 1
ATOM 2182 O O . CYS A 1 286 ? -14.620 9.923 -7.745 1.00 94.81 286 CYS A O 1
ATOM 2184 N N . VAL A 1 287 ? -13.109 10.273 -6.129 1.00 96.00 287 VAL A N 1
ATOM 2185 C CA . VAL A 1 287 ? -13.472 9.083 -5.334 1.00 96.00 287 VAL A CA 1
ATOM 2186 C C . VAL A 1 287 ? -14.941 9.118 -4.873 1.00 96.00 287 VAL A C 1
ATOM 2188 O O . VAL A 1 287 ? -15.621 8.107 -5.058 1.00 96.00 287 VAL A O 1
ATOM 2191 N N . PRO A 1 288 ? -15.491 10.247 -4.369 1.00 95.31 288 PRO A N 1
ATOM 2192 C CA . PRO A 1 288 ? -16.912 10.322 -4.023 1.00 95.31 288 PRO A CA 1
ATOM 2193 C C . PRO A 1 288 ? -17.853 10.007 -5.190 1.00 95.31 288 PRO A C 1
ATOM 2195 O O . PRO A 1 288 ? -18.894 9.383 -4.984 1.00 95.31 288 PRO A O 1
ATOM 2198 N N . ASP A 1 289 ? -17.482 10.372 -6.422 1.00 93.62 289 ASP A N 1
ATOM 2199 C CA . ASP A 1 289 ? -18.294 10.080 -7.605 1.00 93.62 289 ASP A CA 1
ATOM 2200 C C . ASP A 1 289 ? -18.351 8.587 -7.924 1.00 93.62 289 ASP A C 1
ATOM 2202 O O . ASP A 1 289 ? -19.413 8.096 -8.300 1.00 93.62 289 ASP A O 1
ATOM 2206 N N . LEU A 1 290 ? -17.254 7.848 -7.718 1.00 93.69 290 LEU A N 1
ATOM 2207 C CA . LEU A 1 290 ? -17.243 6.391 -7.889 1.00 93.69 290 LEU A CA 1
ATOM 2208 C C . LEU A 1 290 ? -18.215 5.703 -6.924 1.00 93.69 290 LEU A C 1
ATOM 2210 O O . LEU A 1 290 ? -18.979 4.824 -7.329 1.00 93.69 290 LEU A O 1
ATOM 2214 N N . VAL A 1 291 ? -18.212 6.120 -5.655 1.00 96.00 291 VAL A N 1
ATOM 2215 C CA . VAL A 1 291 ? -19.100 5.552 -4.630 1.00 96.00 291 VAL A CA 1
ATOM 2216 C C . VAL A 1 291 ? -20.552 5.955 -4.891 1.00 96.00 291 VAL A C 1
ATOM 2218 O O . VAL A 1 291 ? -21.450 5.116 -4.820 1.00 96.00 291 VAL A O 1
ATOM 2221 N N . ARG A 1 292 ? -20.795 7.213 -5.279 1.00 95.00 292 ARG A N 1
ATOM 2222 C CA . ARG A 1 292 ? -22.125 7.694 -5.676 1.00 95.00 292 ARG A CA 1
ATOM 2223 C C . ARG A 1 292 ? -22.665 6.926 -6.881 1.00 95.00 292 ARG A C 1
ATOM 2225 O O . ARG A 1 292 ? -23.835 6.562 -6.892 1.00 95.00 292 ARG A O 1
ATOM 2232 N N . ALA A 1 293 ? -21.824 6.637 -7.869 1.00 94.12 293 ALA A N 1
ATOM 2233 C CA . ALA A 1 293 ? -22.200 5.837 -9.026 1.00 94.12 293 ALA A CA 1
ATOM 2234 C C . ALA A 1 293 ? -22.588 4.403 -8.650 1.00 94.12 293 ALA A C 1
ATOM 2236 O O . ALA A 1 293 ? -23.548 3.868 -9.201 1.00 94.12 293 ALA A O 1
ATOM 2237 N N . ALA A 1 294 ? -21.865 3.779 -7.714 1.00 94.50 294 ALA A N 1
ATOM 2238 C CA . ALA A 1 294 ? -22.248 2.480 -7.166 1.00 94.50 294 ALA A CA 1
ATOM 2239 C C . ALA A 1 294 ? -23.600 2.552 -6.443 1.00 94.50 294 ALA A C 1
ATOM 2241 O O . ALA A 1 294 ? -24.493 1.770 -6.762 1.00 94.50 294 ALA A O 1
ATOM 2242 N N . MET A 1 295 ? -23.801 3.556 -5.586 1.00 96.06 295 MET A N 1
ATOM 2243 C CA . MET A 1 295 ? -25.072 3.772 -4.891 1.00 96.06 295 MET A CA 1
ATOM 2244 C C . MET A 1 295 ? -26.256 3.948 -5.843 1.00 96.06 295 MET A C 1
ATOM 2246 O O . MET A 1 295 ? -27.293 3.334 -5.624 1.00 96.06 295 MET A O 1
ATOM 2250 N N . LEU A 1 296 ? -26.101 4.705 -6.933 1.00 95.94 296 LEU A N 1
ATOM 2251 C CA . LEU A 1 296 ? -27.171 4.888 -7.921 1.00 95.94 296 LEU A CA 1
ATOM 2252 C C . LEU A 1 296 ? -27.571 3.581 -8.626 1.00 95.94 296 LEU A C 1
ATOM 2254 O O . LEU A 1 296 ? -28.702 3.467 -9.091 1.00 95.94 296 LEU A O 1
ATOM 2258 N N . ARG A 1 297 ? -26.663 2.601 -8.719 1.00 95.19 297 ARG A N 1
ATOM 2259 C CA . ARG A 1 297 ? -26.955 1.283 -9.304 1.00 95.19 297 ARG A CA 1
ATOM 2260 C C . ARG A 1 297 ? -27.602 0.329 -8.302 1.00 95.19 297 ARG A C 1
ATOM 2262 O O . ARG A 1 297 ? -28.451 -0.462 -8.701 1.00 95.19 297 ARG A O 1
ATOM 2269 N N . CYS A 1 298 ? -27.190 0.369 -7.035 1.00 93.94 298 CYS A N 1
ATOM 2270 C CA . CYS A 1 298 ? -27.612 -0.595 -6.017 1.00 93.94 298 CYS A CA 1
ATOM 2271 C C . CYS A 1 298 ? -27.760 0.031 -4.611 1.00 93.94 298 CYS A C 1
ATOM 2273 O O . CYS A 1 298 ? -27.025 -0.335 -3.695 1.00 93.94 298 CYS A O 1
ATOM 2275 N N . PRO A 1 299 ? -28.731 0.938 -4.385 1.00 96.69 299 PRO A N 1
ATOM 2276 C CA . PRO A 1 299 ? -28.831 1.691 -3.128 1.00 96.69 299 PRO A CA 1
ATOM 2277 C C . PRO A 1 299 ? -29.071 0.801 -1.898 1.00 96.69 299 PRO A C 1
ATOM 2279 O O . PRO A 1 299 ? -28.533 1.077 -0.827 1.00 96.69 299 PRO A O 1
ATOM 2282 N N . GLU A 1 300 ? -29.813 -0.297 -2.065 1.00 97.94 300 GLU A N 1
ATOM 2283 C CA . GLU A 1 300 ? -30.143 -1.249 -0.993 1.00 97.94 300 GLU A CA 1
ATOM 2284 C C . GLU A 1 300 ? -29.079 -2.341 -0.786 1.00 97.94 300 GLU A C 1
ATOM 2286 O O . GLU A 1 300 ? -29.181 -3.136 0.148 1.00 97.94 300 GLU A O 1
ATOM 2291 N N . ALA A 1 301 ? -28.049 -2.413 -1.638 1.00 98.06 301 ALA A N 1
ATOM 2292 C CA . ALA A 1 301 ? -26.976 -3.386 -1.456 1.00 98.06 301 ALA A CA 1
ATOM 2293 C C . ALA A 1 301 ? -26.108 -3.016 -0.245 1.00 98.06 301 ALA A C 1
ATOM 2295 O O . ALA A 1 301 ? -25.850 -1.840 0.023 1.00 98.06 301 ALA A O 1
ATOM 2296 N N . VAL A 1 302 ? -25.639 -4.031 0.484 1.00 98.62 302 VAL A N 1
ATOM 2297 C CA . VAL A 1 302 ? -24.773 -3.847 1.655 1.00 98.62 302 VAL A CA 1
ATOM 2298 C C . VAL A 1 302 ? -23.382 -3.412 1.199 1.00 98.62 302 VAL A C 1
ATOM 2300 O O . VAL A 1 302 ? -22.666 -4.193 0.577 1.00 98.62 302 VAL A O 1
ATOM 2303 N N . ALA A 1 303 ? -22.993 -2.189 1.554 1.00 98.69 303 ALA A N 1
ATOM 2304 C CA . ALA A 1 303 ? -21.679 -1.629 1.263 1.00 98.69 303 ALA A CA 1
ATOM 2305 C C . ALA A 1 303 ? -20.655 -2.003 2.341 1.00 98.69 303 ALA A C 1
ATOM 2307 O O . ALA A 1 303 ? -19.536 -2.388 2.015 1.00 98.69 303 ALA A O 1
ATOM 2308 N N . LEU A 1 304 ? -21.036 -1.908 3.621 1.00 98.75 304 LEU A N 1
ATOM 2309 C CA . LEU A 1 304 ? -20.151 -2.152 4.764 1.00 98.75 304 LEU A CA 1
ATOM 2310 C C . LEU A 1 304 ? -20.755 -3.184 5.719 1.00 98.75 304 LEU A C 1
ATOM 2312 O O . LEU A 1 304 ? -21.958 -3.158 5.987 1.00 98.75 304 LEU A O 1
ATOM 2316 N N . VAL A 1 305 ? -19.902 -4.044 6.273 1.00 98.69 305 VAL A N 1
ATOM 2317 C CA . VAL A 1 305 ? -20.223 -4.962 7.372 1.00 98.69 305 VAL A CA 1
ATOM 2318 C C . VAL A 1 305 ? -19.221 -4.739 8.500 1.00 98.69 305 VAL A C 1
ATOM 2320 O O . VAL A 1 305 ? -18.028 -4.967 8.312 1.00 98.69 305 VAL A O 1
ATOM 2323 N N . ASP A 1 306 ? -19.708 -4.308 9.660 1.00 97.56 306 ASP A N 1
ATOM 2324 C CA . ASP A 1 306 ? -18.925 -4.045 10.868 1.00 97.56 306 ASP A CA 1
ATOM 2325 C C . ASP A 1 306 ? -19.526 -4.826 12.045 1.00 97.56 306 ASP A C 1
ATOM 2327 O O . ASP A 1 306 ? -20.539 -4.443 12.638 1.00 97.56 306 ASP A O 1
ATOM 2331 N N . GLY A 1 307 ? -18.950 -5.998 12.325 1.00 93.94 307 GLY A N 1
ATOM 2332 C CA . GLY A 1 307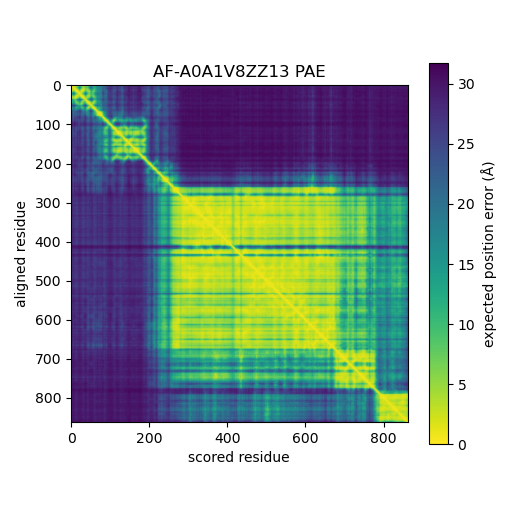 ? -19.538 -6.967 13.247 1.00 93.94 307 GLY A CA 1
ATOM 2333 C C . GLY A 1 307 ? -20.921 -7.425 12.772 1.00 93.94 307 GLY A C 1
ATOM 2334 O O . GLY A 1 307 ? -21.056 -7.992 11.689 1.00 93.94 307 GLY A O 1
ATOM 2335 N N . GLU A 1 308 ? -21.942 -7.176 13.591 1.00 92.88 308 GLU A N 1
ATOM 2336 C CA . GLU A 1 308 ? -23.346 -7.481 13.277 1.00 92.88 308 GLU A CA 1
ATOM 2337 C C . GLU A 1 308 ? -24.082 -6.282 12.643 1.00 92.88 308 GLU A C 1
ATOM 2339 O O . GLU A 1 308 ? -25.247 -6.389 12.263 1.00 92.88 308 GLU A O 1
ATOM 2344 N N . HIS A 1 309 ? -23.413 -5.132 12.508 1.00 95.69 309 HIS A N 1
ATOM 2345 C CA . HIS A 1 309 ? -23.977 -3.942 11.883 1.00 95.69 309 HIS A CA 1
ATOM 2346 C C . HIS A 1 309 ? -23.662 -3.908 10.386 1.00 95.69 309 HIS A C 1
ATOM 2348 O O . HIS A 1 309 ? -22.544 -4.182 9.951 1.00 95.69 309 HIS A O 1
ATOM 2354 N N . THR A 1 310 ? -24.651 -3.521 9.584 1.00 98.12 310 THR A N 1
ATOM 2355 C CA . THR A 1 310 ? -24.509 -3.382 8.131 1.00 98.12 310 THR A CA 1
ATOM 2356 C C . THR A 1 310 ? -24.932 -1.993 7.684 1.00 98.12 310 THR A C 1
ATOM 2358 O O . THR A 1 310 ? -25.925 -1.466 8.185 1.00 98.12 310 THR A O 1
ATOM 2361 N N . VAL A 1 311 ? -24.220 -1.427 6.710 1.00 98.69 311 VAL A N 1
ATOM 2362 C CA . VAL A 1 311 ? -24.557 -0.140 6.084 1.00 98.69 311 VAL A CA 1
ATOM 2363 C C . VAL A 1 311 ? -24.777 -0.368 4.595 1.00 98.69 311 VAL A C 1
ATOM 2365 O O . VAL A 1 311 ? -23.908 -0.929 3.922 1.00 98.69 311 VAL A O 1
ATOM 2368 N N . THR A 1 312 ? -25.930 0.047 4.070 1.00 98.81 312 THR A N 1
ATOM 2369 C CA . THR A 1 312 ? -26.207 -0.020 2.627 1.00 98.81 312 THR A CA 1
ATOM 2370 C C . THR A 1 312 ? -25.505 1.105 1.871 1.00 98.81 312 THR A C 1
ATOM 2372 O O . THR A 1 312 ? -25.082 2.100 2.460 1.00 98.81 312 THR A O 1
ATOM 2375 N N . TYR A 1 313 ? -25.386 0.987 0.551 1.00 98.62 313 TYR A N 1
ATOM 2376 C CA . TYR A 1 313 ? -24.824 2.052 -0.281 1.00 98.62 313 TYR A CA 1
ATOM 2377 C C . TYR A 1 313 ? -25.592 3.378 -0.167 1.00 98.62 313 TYR A C 1
ATOM 2379 O O . TYR A 1 313 ? -24.967 4.440 -0.110 1.00 98.62 313 TYR A O 1
ATOM 2387 N N . GLY A 1 314 ? -26.927 3.328 -0.102 1.00 97.81 314 GLY A N 1
ATOM 2388 C CA . GLY A 1 314 ? -27.772 4.503 0.120 1.00 97.81 314 GLY A CA 1
ATOM 2389 C C . GLY A 1 314 ? -27.448 5.186 1.449 1.00 97.81 314 GLY A C 1
ATOM 2390 O O . GLY A 1 314 ? -27.144 6.379 1.474 1.00 97.81 314 GLY A O 1
ATOM 2391 N N . GLN A 1 315 ? -27.398 4.407 2.534 1.00 97.88 315 GLN A N 1
ATOM 2392 C CA . GLN A 1 315 ? -27.049 4.906 3.866 1.00 97.88 315 GLN A CA 1
ATOM 2393 C C . GLN A 1 315 ? -25.618 5.454 3.928 1.00 97.88 315 GLN A C 1
ATOM 2395 O O . GLN A 1 315 ? -25.386 6.480 4.562 1.00 97.88 315 GLN A O 1
ATOM 2400 N N . LEU A 1 316 ? -24.657 4.793 3.277 1.00 98.31 316 LEU A N 1
ATOM 2401 C CA . LEU A 1 316 ? -23.260 5.222 3.245 1.00 98.31 316 LEU A CA 1
ATOM 2402 C C . LEU A 1 316 ? -23.124 6.607 2.609 1.00 98.31 316 LEU A C 1
ATOM 2404 O O . LEU A 1 316 ? -22.517 7.496 3.204 1.00 98.31 316 LEU A O 1
ATOM 2408 N N . VAL A 1 317 ? -23.699 6.803 1.419 1.00 96.69 317 VAL A N 1
ATOM 2409 C CA . VAL A 1 317 ? -23.604 8.085 0.705 1.00 96.69 317 VAL A CA 1
ATOM 2410 C C . VAL A 1 317 ? -24.368 9.186 1.440 1.00 96.69 317 VAL A C 1
ATOM 2412 O O . VAL A 1 317 ? -23.850 10.293 1.563 1.00 96.69 317 VAL A O 1
ATOM 2415 N N . GLU A 1 318 ? -25.553 8.892 1.980 1.00 95.19 318 GLU A N 1
ATOM 2416 C CA . GLU A 1 318 ? -26.335 9.851 2.772 1.00 95.19 318 GLU A CA 1
ATOM 2417 C C . GLU A 1 318 ? -25.576 10.309 4.026 1.00 95.19 318 GLU A C 1
ATOM 2419 O O . GLU A 1 318 ? -25.428 11.510 4.269 1.00 95.19 318 GLU A O 1
ATOM 2424 N N . ARG A 1 319 ? -25.048 9.361 4.812 1.00 96.44 319 ARG A N 1
ATOM 2425 C CA . ARG A 1 319 ? -24.291 9.666 6.035 1.00 96.44 319 ARG A CA 1
ATOM 2426 C C . ARG A 1 319 ? -22.997 10.404 5.723 1.00 96.44 319 ARG A C 1
ATOM 2428 O O . ARG A 1 319 ? -22.687 11.373 6.407 1.00 96.44 319 ARG A O 1
ATOM 2435 N N . ALA A 1 320 ? -22.268 9.999 4.683 1.00 96.06 320 ALA A N 1
ATOM 2436 C CA . ALA A 1 320 ? -21.051 10.688 4.269 1.00 96.06 320 ALA A CA 1
ATOM 2437 C C . ALA A 1 320 ? -21.336 12.114 3.778 1.00 96.06 320 ALA A C 1
ATOM 2439 O O . ALA A 1 320 ? -20.577 13.030 4.080 1.00 96.06 320 ALA A O 1
ATOM 2440 N N . HIS A 1 321 ? -22.451 12.336 3.080 1.00 92.81 321 HIS A N 1
ATOM 2441 C CA . HIS A 1 321 ? -22.847 13.677 2.660 1.00 92.81 321 HIS A CA 1
ATOM 2442 C C . HIS A 1 321 ? -23.132 14.594 3.859 1.00 92.81 321 HIS A C 1
ATOM 2444 O O . HIS A 1 321 ? -22.576 15.689 3.936 1.00 92.81 321 HIS A O 1
ATOM 2450 N N . ARG A 1 322 ? -23.928 14.130 4.833 1.00 94.50 322 ARG A N 1
ATOM 2451 C CA . ARG A 1 322 ? -24.167 14.864 6.092 1.00 94.50 322 ARG A CA 1
ATOM 2452 C C . ARG A 1 322 ? -22.878 15.107 6.874 1.00 94.50 322 ARG A C 1
ATOM 2454 O O . ARG A 1 322 ? -22.672 16.187 7.417 1.00 94.50 322 ARG A O 1
ATOM 2461 N N . MET A 1 323 ? -21.988 14.119 6.892 1.00 96.25 323 MET A N 1
ATOM 2462 C CA . MET A 1 323 ? -20.671 14.227 7.512 1.00 96.25 323 MET A CA 1
ATOM 2463 C C . MET A 1 323 ? -19.830 15.337 6.864 1.00 96.25 323 MET A C 1
ATOM 2465 O O . MET A 1 323 ? -19.239 16.153 7.567 1.00 96.25 323 MET A O 1
ATOM 2469 N N . GLY A 1 324 ? -19.827 15.424 5.531 1.00 94.44 324 GLY A N 1
ATOM 2470 C CA . GLY A 1 324 ? -19.179 16.510 4.796 1.00 94.44 324 GLY A CA 1
ATOM 2471 C C . GLY A 1 324 ? -19.749 17.891 5.134 1.00 94.44 324 GLY A C 1
ATOM 2472 O O . GLY A 1 324 ? -18.986 18.833 5.343 1.00 94.44 324 GLY A O 1
ATOM 2473 N N . GLN A 1 325 ? -21.074 18.013 5.264 1.00 92.38 325 GLN A N 1
ATOM 2474 C CA . GLN A 1 325 ? -21.723 19.262 5.686 1.00 92.38 325 GLN A CA 1
ATOM 2475 C C . GLN A 1 325 ? -21.305 19.670 7.104 1.00 92.38 325 GLN A C 1
ATOM 2477 O O . GLN A 1 325 ? -20.888 20.806 7.313 1.00 92.38 325 GLN A O 1
ATOM 2482 N N . ALA A 1 326 ? -21.333 18.735 8.056 1.00 95.12 326 ALA A N 1
ATOM 2483 C CA . ALA A 1 326 ? -20.899 18.979 9.429 1.00 95.12 326 ALA A CA 1
ATOM 2484 C C . ALA A 1 326 ? -19.429 19.430 9.495 1.00 95.12 326 ALA A C 1
ATOM 2486 O O . ALA A 1 326 ? -19.086 20.376 10.202 1.00 95.12 326 ALA A O 1
ATOM 2487 N N . LEU A 1 327 ? -18.549 18.802 8.709 1.00 95.88 327 LEU A N 1
ATOM 2488 C CA . LEU A 1 327 ? -17.150 19.219 8.589 1.00 95.88 327 LEU A CA 1
ATOM 2489 C C . LEU A 1 327 ? -17.026 20.633 7.997 1.00 95.88 327 LEU A C 1
ATOM 2491 O O . LEU A 1 327 ? -16.246 21.444 8.501 1.00 95.88 327 LEU A O 1
ATOM 2495 N N . ALA A 1 328 ? -17.815 20.960 6.972 1.00 93.38 328 ALA A N 1
ATOM 2496 C CA . ALA A 1 328 ? -17.840 22.297 6.388 1.00 93.38 328 ALA A CA 1
ATOM 2497 C C . ALA A 1 328 ? -18.336 23.359 7.391 1.00 93.38 328 ALA A C 1
ATOM 2499 O O . ALA A 1 328 ? -17.737 24.434 7.490 1.00 93.38 328 ALA A O 1
ATOM 2500 N N . GLU A 1 329 ? -19.357 23.062 8.197 1.00 93.56 329 GLU A N 1
ATOM 2501 C CA . GLU A 1 329 ? -19.811 23.937 9.291 1.00 93.56 329 GLU A CA 1
ATOM 2502 C C . GLU A 1 329 ? -18.707 24.176 10.333 1.00 93.56 329 GLU A C 1
ATOM 2504 O O . GLU A 1 329 ? -18.553 25.287 10.842 1.00 93.56 329 GLU A O 1
ATOM 2509 N N . LEU A 1 330 ? -17.871 23.167 10.590 1.00 95.38 330 LEU A N 1
ATOM 2510 C CA . LEU A 1 330 ? -16.728 23.253 11.504 1.00 95.38 330 LEU A CA 1
ATOM 2511 C C . LEU A 1 330 ? -15.509 23.982 10.919 1.00 95.38 330 LEU A C 1
ATOM 2513 O O . LEU A 1 330 ? -14.526 24.205 11.636 1.00 95.38 330 LEU A O 1
ATOM 2517 N N . GLY A 1 331 ? -15.575 24.401 9.657 1.00 93.88 331 GLY A N 1
ATOM 2518 C CA . GLY A 1 331 ? -14.546 25.210 9.012 1.00 93.88 331 GLY A CA 1
ATOM 2519 C C . GLY A 1 331 ? -13.794 24.517 7.884 1.00 93.88 331 GLY A C 1
ATOM 2520 O O . GLY A 1 331 ? -13.081 25.229 7.194 1.00 93.88 331 GLY A O 1
ATOM 2521 N N . VAL A 1 332 ? -14.019 23.218 7.633 1.00 94.81 332 VAL A N 1
ATOM 2522 C CA . VAL A 1 332 ? -13.330 22.462 6.571 1.00 94.81 332 VAL A CA 1
ATOM 2523 C C . VAL A 1 332 ? -13.614 23.057 5.197 1.00 94.81 332 VAL A C 1
ATOM 2525 O O . VAL A 1 332 ? -14.775 23.277 4.836 1.00 94.81 332 VAL A O 1
ATOM 2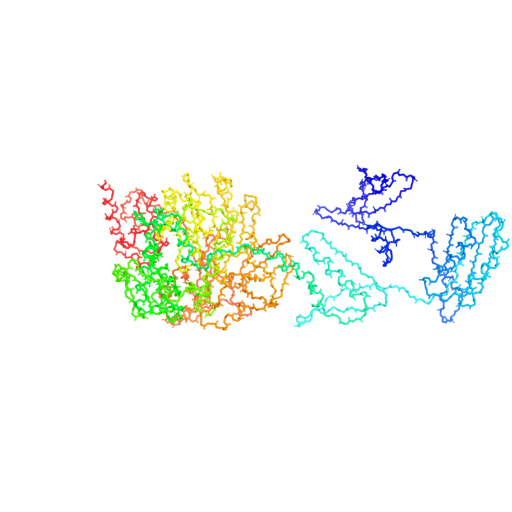528 N N . ARG A 1 333 ? -12.561 23.342 4.425 1.00 89.56 333 ARG A N 1
ATOM 2529 C CA . ARG A 1 333 ? -12.654 23.882 3.058 1.00 89.56 333 ARG A CA 1
ATOM 2530 C C . ARG A 1 333 ? -11.943 22.988 2.044 1.00 89.56 333 ARG A C 1
ATOM 2532 O O . ARG A 1 333 ? -11.086 22.179 2.395 1.00 89.56 333 ARG A O 1
ATOM 2539 N N . ARG A 1 334 ? -12.272 23.181 0.763 1.00 92.81 334 ARG A N 1
ATOM 2540 C CA . ARG A 1 334 ? -11.552 22.580 -0.365 1.00 92.81 334 ARG A CA 1
ATOM 2541 C C . ARG A 1 334 ? -10.058 22.917 -0.287 1.00 92.81 334 ARG A C 1
ATOM 2543 O O . ARG A 1 334 ? -9.695 24.057 -0.006 1.00 92.81 334 ARG A O 1
ATOM 2550 N N . GLY A 1 335 ? -9.195 21.926 -0.508 1.00 89.38 335 GLY A N 1
ATOM 2551 C CA . GLY A 1 335 ? -7.737 22.047 -0.358 1.00 89.38 335 GLY A CA 1
ATOM 2552 C C . GLY A 1 335 ? -7.232 22.000 1.093 1.00 89.38 335 GLY A C 1
ATOM 2553 O O . GLY A 1 335 ? -6.020 21.922 1.320 1.00 89.38 335 GLY A O 1
ATOM 2554 N N . GLY A 1 336 ? -8.142 22.009 2.071 1.00 94.88 336 GLY A N 1
ATOM 2555 C CA . GLY A 1 336 ? -7.851 21.789 3.482 1.00 94.88 336 GLY A CA 1
ATOM 2556 C C . GLY A 1 336 ? -7.434 20.349 3.787 1.00 94.88 336 GLY A C 1
ATOM 2557 O O . GLY A 1 336 ? -7.423 19.470 2.919 1.00 94.88 336 GLY A O 1
ATOM 2558 N N . ARG A 1 337 ? -7.084 20.098 5.051 1.00 98.06 337 ARG A N 1
ATOM 2559 C CA . ARG A 1 337 ? -6.703 18.769 5.552 1.00 98.06 337 ARG A CA 1
ATOM 2560 C C . ARG A 1 337 ? -7.437 18.460 6.844 1.00 98.06 337 ARG A C 1
ATOM 2562 O O . ARG A 1 337 ? -7.502 19.305 7.736 1.00 98.06 337 ARG A O 1
ATOM 2569 N N . VAL A 1 338 ? -7.938 17.237 6.962 1.00 98.75 338 VAL A N 1
ATOM 2570 C CA . VAL A 1 338 ? -8.593 16.731 8.172 1.00 98.75 338 VAL A CA 1
ATOM 2571 C C . VAL A 1 338 ? -7.793 15.550 8.700 1.00 98.75 338 VAL A C 1
ATOM 2573 O O . VAL A 1 338 ? -7.663 14.534 8.019 1.00 98.75 338 VAL A O 1
ATOM 2576 N N . GLY A 1 339 ? -7.253 15.667 9.912 1.00 98.50 339 GLY A N 1
ATOM 2577 C CA . GLY A 1 339 ? -6.644 14.527 10.595 1.00 98.50 339 GLY A CA 1
ATOM 2578 C C . GLY A 1 339 ? -7.728 13.544 11.022 1.00 98.50 339 GLY A C 1
ATOM 2579 O O . GLY A 1 339 ? -8.733 13.960 11.590 1.00 98.50 339 GLY A O 1
ATOM 2580 N N . VAL A 1 340 ? -7.554 12.251 10.760 1.00 98.56 340 VAL A N 1
ATOM 2581 C CA . VAL A 1 340 ? -8.542 11.227 11.133 1.00 98.56 340 VAL A CA 1
ATOM 2582 C C . VAL A 1 340 ? -7.849 10.142 11.948 1.00 98.56 340 VAL A C 1
ATOM 2584 O O . VAL A 1 340 ? -7.090 9.345 11.404 1.00 98.56 340 VAL A O 1
ATOM 2587 N N . CYS A 1 341 ? -8.103 10.133 13.257 1.00 97.31 341 CYS A N 1
ATOM 2588 C CA . CYS A 1 341 ? -7.504 9.232 14.241 1.00 97.31 341 CYS A CA 1
ATOM 2589 C C . CYS A 1 341 ? -8.590 8.358 14.882 1.00 97.31 341 CYS A C 1
ATOM 2591 O O . CYS A 1 341 ? -9.013 8.590 16.015 1.00 97.31 341 CYS A O 1
ATOM 2593 N N . LEU A 1 342 ? -9.089 7.382 14.121 1.00 96.00 342 LEU A N 1
ATOM 2594 C CA . LEU A 1 342 ? -10.184 6.496 14.526 1.00 96.00 342 LEU A CA 1
ATOM 2595 C C . LEU A 1 342 ? -9.790 5.027 14.321 1.00 96.00 342 LEU A C 1
ATOM 2597 O O . LEU A 1 342 ? -9.002 4.725 13.418 1.00 96.00 342 LEU A O 1
ATOM 2601 N N . PRO A 1 343 ? -10.321 4.094 15.130 1.00 91.88 343 PRO A N 1
ATOM 2602 C CA . PRO A 1 343 ? -10.170 2.671 14.858 1.00 91.88 343 PRO A CA 1
ATOM 2603 C C . PRO A 1 343 ? -10.925 2.275 13.582 1.00 91.88 343 PRO A C 1
ATOM 2605 O O . PRO A 1 343 ? -11.780 3.006 13.083 1.00 91.88 343 PRO A O 1
ATOM 2608 N N . ARG A 1 344 ? -10.620 1.085 13.053 1.00 93.38 344 ARG A N 1
ATOM 2609 C CA . ARG A 1 344 ? -11.376 0.513 11.931 1.00 93.38 344 ARG A CA 1
ATOM 2610 C C . ARG A 1 344 ? -12.828 0.285 12.336 1.00 93.38 344 ARG A C 1
ATOM 2612 O O . ARG A 1 344 ? -13.080 -0.480 13.264 1.00 93.38 344 ARG A O 1
ATOM 2619 N N . SER A 1 345 ? -13.738 0.933 11.620 1.00 96.50 345 SER A N 1
ATOM 2620 C CA . SER A 1 345 ? -15.186 0.825 11.783 1.00 96.50 345 SER A CA 1
ATOM 2621 C C . SER A 1 345 ? -15.899 1.322 10.525 1.00 96.50 345 SER A C 1
ATOM 2623 O O . SER A 1 345 ? -15.291 1.981 9.670 1.00 96.50 345 SER A O 1
ATOM 2625 N N . ALA A 1 346 ? -17.200 1.058 10.416 1.00 97.88 346 ALA A N 1
ATOM 2626 C CA . ALA A 1 346 ? -18.020 1.665 9.367 1.00 97.88 346 ALA A CA 1
ATOM 2627 C C . ALA A 1 346 ? -18.011 3.208 9.443 1.00 97.88 346 ALA A C 1
ATOM 2629 O O . ALA A 1 346 ? -17.957 3.877 8.408 1.00 97.88 346 ALA A O 1
ATOM 2630 N N . ASP A 1 347 ? -17.992 3.770 10.655 1.00 97.94 347 ASP A N 1
ATOM 2631 C CA . ASP A 1 347 ? -17.960 5.220 10.876 1.00 97.94 347 ASP A CA 1
ATOM 2632 C C . ASP A 1 347 ? -16.678 5.861 10.343 1.00 97.94 347 ASP A C 1
ATOM 2634 O O . ASP A 1 347 ? -16.739 6.944 9.764 1.00 97.94 347 ASP A O 1
ATOM 2638 N N . LEU A 1 348 ? -15.527 5.187 10.452 1.00 98.31 348 LEU A N 1
ATOM 2639 C CA . LEU A 1 348 ? -14.291 5.682 9.847 1.00 98.31 348 LEU A CA 1
ATOM 2640 C C . LEU A 1 348 ? -14.452 5.822 8.324 1.00 98.31 348 LEU A C 1
ATOM 2642 O O . LEU A 1 348 ? -14.135 6.875 7.780 1.00 98.31 348 LEU A O 1
ATOM 2646 N N . VAL A 1 349 ? -15.022 4.836 7.626 1.00 98.62 349 VAL A N 1
ATOM 2647 C CA . VAL A 1 349 ? -15.255 4.944 6.171 1.00 98.62 349 VAL A CA 1
ATOM 2648 C C . VAL A 1 349 ? -16.208 6.099 5.832 1.00 98.62 349 VAL A C 1
ATOM 2650 O O . VAL A 1 349 ? -15.960 6.837 4.876 1.00 98.62 349 VAL A O 1
ATOM 2653 N N . ILE A 1 350 ? -17.261 6.297 6.632 1.00 98.62 350 ILE A N 1
ATOM 2654 C CA . ILE A 1 350 ? -18.207 7.416 6.486 1.00 98.62 350 ILE A CA 1
ATOM 2655 C C . ILE A 1 350 ? -17.496 8.764 6.671 1.00 98.62 350 ILE A C 1
ATOM 2657 O O . ILE A 1 350 ? -17.708 9.676 5.872 1.00 98.62 350 ILE A O 1
ATOM 2661 N N . VAL A 1 351 ? -16.632 8.890 7.684 1.00 98.69 351 VAL A N 1
ATOM 2662 C CA . VAL A 1 351 ? -15.827 10.095 7.937 1.00 98.69 351 VAL A CA 1
ATOM 2663 C C . VAL A 1 351 ? -14.873 10.366 6.783 1.00 98.69 351 VAL A C 1
ATOM 2665 O O . VAL A 1 351 ? -14.855 11.486 6.281 1.00 98.69 351 VAL A O 1
ATOM 2668 N N . LEU A 1 352 ? -14.128 9.360 6.314 1.00 98.69 352 LEU A N 1
ATOM 2669 C CA . LEU A 1 352 ? -13.214 9.517 5.179 1.00 98.69 352 LEU A CA 1
ATOM 2670 C C . LEU A 1 352 ? -13.966 9.989 3.934 1.00 98.69 352 LEU A C 1
ATOM 2672 O O . LEU A 1 352 ? -13.566 10.970 3.315 1.00 98.69 352 LEU A O 1
ATOM 2676 N N . LEU A 1 353 ? -15.085 9.342 3.592 1.00 98.25 353 LEU A N 1
ATOM 2677 C CA . LEU A 1 353 ? -15.891 9.744 2.441 1.00 98.25 353 LEU A CA 1
ATOM 2678 C C . LEU A 1 353 ? -16.466 11.157 2.623 1.00 98.25 353 LEU A C 1
ATOM 2680 O O . LEU A 1 353 ? -16.452 11.936 1.673 1.00 98.25 353 LEU A O 1
ATOM 2684 N N . GLY A 1 354 ? -16.905 11.510 3.835 1.00 96.88 354 GLY A N 1
ATOM 2685 C CA . GLY A 1 354 ? -17.377 12.850 4.176 1.00 96.88 354 GLY A CA 1
ATOM 2686 C C . GLY A 1 354 ? -16.308 13.925 3.994 1.00 96.88 354 GLY A C 1
ATOM 2687 O O . GLY A 1 354 ? -16.584 14.934 3.350 1.00 96.88 354 GLY A O 1
ATOM 2688 N N . VAL A 1 355 ? -15.075 13.682 4.454 1.00 98.06 355 VAL A N 1
ATOM 2689 C CA . VAL A 1 355 ? -13.919 14.564 4.203 1.00 98.06 355 VAL A CA 1
ATOM 2690 C C . VAL A 1 355 ? -13.702 14.746 2.701 1.00 98.06 355 VAL A C 1
ATOM 2692 O O . VAL A 1 355 ? -13.622 15.871 2.223 1.00 98.06 355 VAL A O 1
ATOM 2695 N N . LEU A 1 356 ? -13.697 13.657 1.930 1.00 97.06 356 LEU A N 1
ATOM 2696 C CA . LEU A 1 356 ? -13.509 13.733 0.480 1.00 97.06 356 LEU A CA 1
ATOM 2697 C C . LEU A 1 356 ? -14.623 14.523 -0.228 1.00 97.06 356 LEU A C 1
ATOM 2699 O O . LEU A 1 356 ? -14.376 15.131 -1.266 1.00 97.06 356 LEU A O 1
ATOM 2703 N N . THR A 1 357 ? -15.848 14.546 0.313 1.00 93.75 357 THR A N 1
ATOM 2704 C CA . THR A 1 357 ? -16.945 15.341 -0.269 1.00 93.75 357 THR A CA 1
ATOM 2705 C C . THR A 1 357 ? -16.781 16.852 -0.085 1.00 93.75 357 THR A C 1
ATOM 2707 O O . THR A 1 357 ? -17.389 17.608 -0.840 1.00 93.75 357 THR A O 1
ATOM 2710 N N . THR A 1 358 ? -15.953 17.308 0.865 1.00 93.38 358 THR A N 1
ATOM 2711 C CA . THR A 1 358 ? -15.655 18.741 1.047 1.00 93.38 358 THR A CA 1
ATOM 2712 C C . THR A 1 358 ? -14.544 19.238 0.116 1.00 93.38 358 THR A C 1
ATOM 2714 O O . THR A 1 358 ? -14.293 20.441 0.051 1.00 93.38 358 THR A O 1
ATOM 2717 N N . GLY A 1 359 ? -13.865 18.327 -0.593 1.00 93.00 359 GLY A N 1
ATOM 2718 C CA . GLY A 1 359 ? -12.652 18.618 -1.360 1.00 93.00 359 GLY A CA 1
ATOM 2719 C C . GLY A 1 359 ? -11.401 18.791 -0.492 1.00 93.00 359 GLY A C 1
ATOM 2720 O O . GLY A 1 359 ? -10.395 19.314 -0.972 1.00 93.00 359 GLY A O 1
ATOM 2721 N N . ALA A 1 360 ? -11.465 18.415 0.788 1.00 96.50 360 ALA A N 1
ATOM 2722 C CA . ALA A 1 360 ? -10.304 18.325 1.665 1.00 96.50 360 ALA A CA 1
ATOM 2723 C C . ALA A 1 360 ? -9.649 16.938 1.566 1.00 96.50 360 ALA A C 1
ATOM 2725 O O . ALA A 1 360 ? -10.316 15.932 1.317 1.00 96.50 360 ALA A O 1
ATOM 2726 N N . ALA A 1 361 ? -8.348 16.876 1.852 1.00 98.31 361 ALA A N 1
ATOM 2727 C CA . ALA A 1 361 ? -7.648 15.609 2.023 1.00 98.31 361 ALA A CA 1
ATOM 2728 C C . ALA A 1 361 ? -7.803 15.083 3.450 1.00 98.31 361 ALA A C 1
ATOM 2730 O O . ALA A 1 361 ? -7.661 15.831 4.422 1.00 98.31 361 ALA A O 1
ATOM 2731 N N . PHE A 1 362 ? -7.990 13.773 3.598 1.00 98.62 362 PHE A N 1
ATOM 2732 C CA . PHE A 1 362 ? -7.822 13.147 4.907 1.00 98.62 362 PHE A CA 1
ATOM 2733 C C . PHE A 1 362 ? -6.343 12.831 5.177 1.00 98.62 362 PHE A C 1
ATOM 2735 O O . PHE A 1 362 ? -5.588 12.439 4.284 1.00 98.62 362 PHE A O 1
ATOM 2742 N N . VAL A 1 363 ? -5.930 12.985 6.432 1.00 98.56 363 VAL A N 1
ATOM 2743 C CA . VAL A 1 363 ? -4.610 12.598 6.944 1.00 98.56 363 VAL A CA 1
ATOM 2744 C C . VAL A 1 363 ? -4.841 11.461 7.939 1.00 98.56 363 VAL A C 1
ATOM 2746 O O . VAL A 1 363 ? -5.213 11.726 9.088 1.00 98.56 363 VAL A O 1
ATOM 2749 N N . PRO A 1 364 ? -4.724 10.192 7.512 1.00 96.94 364 PRO A N 1
ATOM 2750 C CA . PRO A 1 364 ? -5.049 9.066 8.366 1.00 96.94 364 PRO A CA 1
ATOM 2751 C C . PRO A 1 364 ? -3.969 8.876 9.432 1.00 96.94 364 PRO A C 1
ATOM 2753 O O . PRO A 1 364 ? -2.771 8.857 9.146 1.00 96.94 364 PRO A O 1
ATOM 2756 N N . MET A 1 365 ? -4.408 8.712 10.673 1.00 93.25 365 MET A N 1
ATOM 2757 C CA . MET A 1 365 ? -3.556 8.510 11.836 1.00 93.25 365 MET A CA 1
ATOM 2758 C C . MET A 1 365 ? -4.001 7.235 12.546 1.00 93.25 365 MET A C 1
ATOM 2760 O O . MET A 1 365 ? -5.168 7.095 12.902 1.00 93.25 365 MET A O 1
ATOM 2764 N N . ASP A 1 366 ? -3.086 6.289 12.750 1.00 88.06 366 ASP A N 1
ATOM 2765 C CA . ASP A 1 366 ? -3.431 5.067 13.472 1.00 88.06 366 ASP A CA 1
ATOM 2766 C C . ASP A 1 366 ? -3.561 5.388 14.973 1.00 88.06 366 ASP A C 1
ATOM 2768 O O . ASP A 1 366 ? -2.589 5.861 15.572 1.00 88.06 366 ASP A O 1
ATOM 2772 N N . PRO A 1 367 ? -4.714 5.128 15.620 1.00 86.50 367 PRO A N 1
ATOM 2773 C CA . PRO A 1 367 ? -4.887 5.380 17.053 1.00 86.50 367 PRO A CA 1
ATOM 2774 C C . PRO A 1 367 ? -3.969 4.517 17.933 1.00 86.50 367 PRO A C 1
ATOM 2776 O O . PRO A 1 367 ? -3.846 4.776 19.130 1.00 86.50 367 PRO A O 1
ATOM 2779 N N . ALA A 1 368 ? -3.331 3.488 17.361 1.00 80.25 368 ALA A N 1
ATOM 2780 C CA . ALA A 1 368 ? -2.282 2.705 17.998 1.00 80.25 368 ALA A CA 1
ATOM 2781 C C . ALA A 1 368 ? -0.948 3.443 18.131 1.00 80.25 368 ALA A C 1
ATOM 2783 O O . ALA A 1 368 ? -0.076 2.974 18.864 1.00 80.25 368 ALA A O 1
ATOM 2784 N N . TYR A 1 369 ? -0.739 4.516 17.368 1.00 83.38 369 TYR A N 1
ATOM 2785 C CA . TYR A 1 369 ? 0.511 5.254 17.417 1.00 83.38 369 TYR A CA 1
ATOM 2786 C C . TYR A 1 369 ? 0.652 5.984 18.753 1.00 83.38 369 TYR A C 1
ATOM 2788 O O . TYR A 1 369 ? -0.340 6.483 19.292 1.00 83.38 369 TYR A O 1
ATOM 2796 N N . PRO A 1 370 ? 1.882 6.088 19.288 1.00 80.69 370 PRO A N 1
ATOM 2797 C CA . PRO A 1 370 ? 2.107 6.869 20.491 1.00 80.69 370 PRO A CA 1
ATOM 2798 C C . PRO A 1 370 ? 1.714 8.332 20.290 1.00 80.69 370 PRO A C 1
ATOM 2800 O O . PRO A 1 370 ? 1.867 8.885 19.198 1.00 80.69 370 PRO A O 1
ATOM 2803 N N . GLU A 1 371 ? 1.273 8.993 21.360 1.00 87.38 371 GLU A N 1
ATOM 2804 C CA . GLU A 1 371 ? 0.827 10.390 21.306 1.00 87.38 371 GLU A CA 1
ATOM 2805 C C . GLU A 1 371 ? 1.880 11.313 20.681 1.00 87.38 371 GLU A C 1
ATOM 2807 O O . GLU A 1 371 ? 1.559 12.166 19.856 1.00 87.38 371 GLU A O 1
ATOM 2812 N N . GLN A 1 372 ? 3.156 11.117 21.021 1.00 82.75 372 GLN A N 1
ATOM 2813 C CA . GLN A 1 372 ? 4.241 11.920 20.464 1.00 82.75 372 GLN A CA 1
ATOM 2814 C C . GLN A 1 372 ? 4.336 11.785 18.941 1.00 82.75 372 GLN A C 1
ATOM 2816 O O . GLN A 1 372 ? 4.585 12.775 18.254 1.00 82.75 372 GLN A O 1
ATOM 2821 N N . ARG A 1 373 ? 4.088 10.587 18.397 1.00 86.62 373 ARG A N 1
ATOM 2822 C CA . ARG A 1 373 ? 4.032 10.371 16.951 1.00 86.62 373 ARG A CA 1
ATOM 2823 C C . ARG A 1 373 ? 2.858 11.125 16.343 1.00 86.62 373 ARG A C 1
ATOM 2825 O O . ARG A 1 373 ? 3.060 11.846 15.375 1.00 86.62 373 ARG A O 1
ATOM 2832 N N . LEU A 1 374 ? 1.668 11.009 16.931 1.00 90.88 374 LEU A N 1
ATOM 2833 C CA . LEU A 1 374 ? 0.475 11.728 16.475 1.00 90.88 374 LEU A CA 1
ATOM 2834 C C . LEU A 1 374 ? 0.695 13.245 16.475 1.00 90.88 374 LEU A C 1
ATOM 2836 O O . LEU A 1 374 ? 0.369 13.913 15.500 1.00 90.88 374 LEU A O 1
ATOM 2840 N N . ARG A 1 375 ? 1.341 13.778 17.517 1.00 92.88 375 ARG A N 1
ATOM 2841 C CA . ARG A 1 375 ? 1.708 15.194 17.613 1.00 92.88 375 ARG A CA 1
ATOM 2842 C C . ARG A 1 375 ? 2.635 15.636 16.484 1.00 92.88 375 ARG A C 1
ATOM 2844 O O . ARG A 1 375 ? 2.418 16.702 15.920 1.00 92.88 375 ARG A O 1
ATOM 2851 N N . LEU A 1 376 ? 3.640 14.826 16.141 1.00 90.06 376 LEU A N 1
ATOM 2852 C CA . LEU A 1 376 ? 4.541 15.107 15.017 1.00 90.06 376 LEU A CA 1
ATOM 2853 C C . LEU A 1 376 ? 3.793 15.116 13.679 1.00 90.06 376 LEU A C 1
ATOM 2855 O O . LEU A 1 376 ? 4.006 16.024 12.883 1.00 90.06 376 LEU A O 1
ATOM 2859 N N . LEU A 1 377 ? 2.905 14.142 13.452 1.00 93.19 377 LEU A N 1
ATOM 2860 C CA . LEU A 1 377 ? 2.095 14.084 12.231 1.00 93.19 377 LEU A CA 1
ATOM 2861 C C . LEU A 1 377 ? 1.161 15.292 12.122 1.00 93.19 377 LEU A C 1
ATOM 2863 O O . LEU A 1 377 ? 1.071 15.897 11.062 1.00 93.19 377 LEU A O 1
ATOM 2867 N N . THR A 1 378 ? 0.502 15.683 13.215 1.00 96.00 378 THR A N 1
ATOM 2868 C CA . THR A 1 378 ? -0.357 16.874 13.241 1.00 96.00 378 THR A CA 1
ATOM 2869 C C . THR A 1 378 ? 0.434 18.157 13.005 1.00 96.00 378 THR A C 1
ATOM 2871 O O . THR A 1 378 ? -0.044 19.027 12.285 1.00 96.00 378 THR A O 1
ATOM 2874 N N . ALA A 1 379 ? 1.626 18.283 13.592 1.00 94.62 379 ALA A N 1
ATOM 2875 C CA . ALA A 1 379 ? 2.465 19.466 13.424 1.00 94.62 379 ALA A CA 1
ATOM 2876 C C . ALA A 1 379 ? 2.980 19.626 11.986 1.00 94.62 379 ALA A C 1
ATOM 2878 O O . ALA A 1 379 ? 3.062 20.746 11.505 1.00 94.62 379 ALA A O 1
ATOM 2879 N N . ASP A 1 380 ? 3.315 18.527 11.304 1.00 94.94 380 ASP A N 1
ATOM 2880 C CA . ASP A 1 380 ? 3.767 18.564 9.906 1.00 94.94 380 ASP A CA 1
ATOM 2881 C C . ASP A 1 380 ? 2.596 18.730 8.923 1.00 94.94 380 ASP A C 1
ATOM 2883 O O . ASP A 1 380 ? 2.693 19.472 7.949 1.00 94.94 380 ASP A O 1
ATOM 2887 N N . ALA A 1 381 ? 1.465 18.069 9.194 1.00 96.12 381 ALA A N 1
ATOM 2888 C CA . ALA A 1 381 ? 0.304 18.107 8.314 1.00 96.12 381 ALA A CA 1
ATOM 2889 C C . ALA A 1 381 ? -0.509 19.398 8.439 1.00 96.12 381 ALA A C 1
ATOM 2891 O O . ALA A 1 381 ? -1.239 19.731 7.507 1.00 96.12 381 ALA A O 1
ATOM 2892 N N . GLU A 1 382 ? -0.452 20.075 9.588 1.00 96.25 382 GLU A N 1
ATOM 2893 C CA . GLU A 1 382 ? -1.273 21.243 9.928 1.00 96.25 382 GLU A CA 1
ATOM 2894 C C . GLU A 1 382 ? -2.744 21.074 9.483 1.00 96.25 382 GLU A C 1
ATOM 2896 O O . GLU A 1 382 ? -3.226 21.818 8.616 1.00 96.25 382 GLU A O 1
ATOM 2901 N N . PRO A 1 383 ? -3.460 20.042 9.980 1.00 97.44 383 PRO A N 1
ATOM 2902 C CA . PRO A 1 383 ? -4.861 19.855 9.642 1.00 97.44 383 PRO A CA 1
ATOM 2903 C C . PRO A 1 383 ? -5.721 20.923 10.327 1.00 97.44 383 PRO A C 1
ATOM 2905 O O . PRO A 1 383 ? -5.427 21.364 11.438 1.00 97.44 383 PRO A O 1
ATOM 2908 N N . GLU A 1 384 ? -6.832 21.300 9.698 1.00 97.44 384 GLU A N 1
ATOM 2909 C CA . GLU A 1 384 ? -7.756 22.300 10.251 1.00 97.44 384 GLU A CA 1
ATOM 2910 C C . GLU A 1 384 ? -8.440 21.816 11.537 1.00 97.44 384 GLU A C 1
ATOM 2912 O O . GLU A 1 384 ? -8.779 22.603 12.427 1.00 97.44 384 GLU A O 1
ATOM 2917 N N . LEU A 1 385 ? -8.655 20.502 11.616 1.00 98.00 385 LEU A N 1
ATOM 2918 C CA . LEU A 1 385 ? -9.125 19.785 12.790 1.00 98.00 385 LEU A CA 1
ATOM 2919 C C . LEU A 1 385 ? -8.704 18.312 12.724 1.00 98.00 385 LEU A C 1
ATOM 2921 O O . LEU A 1 385 ? -8.382 17.785 11.655 1.00 98.00 385 LEU A O 1
ATOM 2925 N N . VAL A 1 386 ? -8.751 17.641 13.873 1.00 98.50 386 VAL A N 1
ATOM 2926 C CA . VAL A 1 386 ? -8.556 16.193 14.003 1.00 98.50 386 VAL A CA 1
ATOM 2927 C C . VAL A 1 386 ? -9.850 15.545 14.492 1.00 98.50 386 VAL A C 1
ATOM 2929 O O . VAL A 1 386 ? -10.360 15.913 15.546 1.00 98.50 386 VAL A O 1
ATOM 2932 N N . VAL A 1 387 ? -10.372 14.564 13.758 1.00 98.56 387 VAL A N 1
ATOM 2933 C CA . VAL A 1 387 ? -11.487 13.711 14.192 1.00 98.56 387 VAL A CA 1
ATOM 2934 C C . VAL A 1 387 ? -10.928 12.522 14.970 1.00 98.56 387 VAL A C 1
ATOM 2936 O O . VAL A 1 387 ? -10.050 11.816 14.474 1.00 98.56 387 VAL A O 1
ATOM 2939 N N . SER A 1 388 ? -11.411 12.308 16.193 1.00 97.31 388 SER A N 1
ATOM 2940 C CA . SER A 1 388 ? -10.885 11.292 17.120 1.00 97.31 388 SER A CA 1
ATOM 2941 C C . SER A 1 388 ? -11.969 10.809 18.090 1.00 97.31 388 SER A C 1
ATOM 2943 O O . SER A 1 388 ? -12.963 11.495 18.299 1.00 97.31 388 SER A O 1
ATOM 2945 N N . GLU A 1 389 ? -11.803 9.643 18.718 1.00 93.44 389 GLU A N 1
ATOM 2946 C CA . GLU A 1 389 ? -12.707 9.177 19.791 1.00 93.44 389 GLU A CA 1
ATOM 2947 C C . GLU A 1 389 ? -12.480 9.902 21.128 1.00 93.44 389 GLU A C 1
ATOM 2949 O O . GLU A 1 389 ? -13.352 9.914 21.994 1.00 93.44 389 GLU A O 1
ATOM 2954 N N . ARG A 1 390 ? -11.309 10.526 21.289 1.00 90.94 390 ARG A N 1
ATOM 2955 C CA . ARG A 1 390 ? -10.900 11.298 22.472 1.00 90.94 390 ARG A CA 1
ATOM 2956 C C . ARG A 1 390 ? -10.289 12.631 22.074 1.00 90.94 390 ARG A C 1
ATOM 2958 O O . ARG A 1 390 ? -9.789 12.770 20.958 1.00 90.94 390 ARG A O 1
ATOM 2965 N N . GLU A 1 391 ? -10.287 13.579 22.999 1.00 91.88 391 GLU A N 1
ATOM 2966 C CA . GLU A 1 391 ? -9.648 14.878 22.805 1.00 91.88 391 GLU A CA 1
ATOM 2967 C C . GLU A 1 391 ? -8.120 14.782 22.886 1.00 91.88 391 GLU A C 1
ATOM 2969 O O . GLU A 1 391 ? -7.572 14.073 23.730 1.00 91.88 391 GLU A O 1
ATOM 2974 N N . TRP A 1 392 ? -7.436 15.527 22.016 1.00 89.88 392 TRP A N 1
ATOM 2975 C CA . TRP A 1 392 ? -5.984 15.685 22.032 1.00 89.88 392 TRP A CA 1
ATOM 2976 C C . TRP A 1 392 ? -5.620 17.138 22.327 1.00 89.88 392 TRP A C 1
ATOM 2978 O O . TRP A 1 392 ? -6.111 18.050 21.668 1.00 89.88 392 TRP A O 1
ATOM 2988 N N . SER A 1 393 ? -4.714 17.365 23.279 1.00 90.50 393 SER A N 1
ATOM 2989 C CA . SER A 1 393 ? -4.304 18.715 23.702 1.00 90.50 393 SER A CA 1
ATOM 2990 C C . SER A 1 393 ? -3.478 19.475 22.658 1.00 90.50 393 SER A C 1
ATOM 2992 O O . SER A 1 393 ? -3.397 20.698 22.703 1.00 90.50 393 SER A O 1
ATOM 2994 N N . PHE A 1 394 ? -2.861 18.762 21.713 1.00 90.38 394 PHE A N 1
ATOM 2995 C CA . PHE A 1 394 ? -1.980 19.331 20.690 1.00 90.38 394 PHE A CA 1
ATOM 2996 C C . PHE A 1 394 ? -2.694 19.673 19.372 1.00 90.38 394 PHE A C 1
ATOM 2998 O O . PHE A 1 394 ? -2.033 20.066 18.414 1.00 90.38 394 PHE A O 1
ATOM 3005 N N . ALA A 1 395 ? -4.015 19.489 19.288 1.00 93.38 395 ALA A N 1
ATOM 3006 C CA . ALA A 1 395 ? -4.780 19.706 18.064 1.00 93.38 395 ALA A CA 1
ATOM 3007 C C . ALA A 1 395 ? -6.189 20.222 18.366 1.00 93.38 395 ALA A C 1
ATOM 3009 O O . ALA A 1 395 ? -6.790 19.863 19.379 1.00 93.38 395 ALA A O 1
ATOM 3010 N N . ARG A 1 396 ? -6.778 20.982 17.435 1.00 96.38 396 ARG A N 1
ATOM 3011 C CA . ARG A 1 396 ? -8.223 21.237 17.452 1.00 96.38 396 ARG A CA 1
ATOM 3012 C C . ARG A 1 396 ? -8.948 19.920 17.183 1.00 96.38 396 ARG A C 1
ATOM 3014 O O . ARG A 1 396 ? -9.051 19.487 16.038 1.00 96.38 396 ARG A O 1
ATOM 3021 N N . THR A 1 397 ? -9.422 19.276 18.242 1.00 96.19 397 THR A N 1
ATOM 3022 C CA . THR A 1 397 ? -10.030 17.948 18.151 1.00 96.19 397 THR A CA 1
ATOM 3023 C C . THR A 1 397 ? -11.549 18.043 18.101 1.00 96.19 397 THR A C 1
ATOM 3025 O O . THR A 1 397 ? -12.156 18.799 18.855 1.00 96.19 397 THR A O 1
ATOM 3028 N N . VAL A 1 398 ? -12.166 17.251 17.228 1.00 97.12 398 VAL A N 1
ATOM 3029 C CA . VAL A 1 398 ? -13.609 17.024 17.189 1.00 97.12 398 VAL A CA 1
ATOM 3030 C C . VAL A 1 398 ? -13.853 15.566 17.547 1.00 97.12 398 VAL A C 1
ATOM 3032 O O . VAL A 1 398 ? -13.434 14.657 16.829 1.00 97.12 398 VAL A O 1
ATOM 3035 N N . VAL A 1 399 ? -14.520 15.340 18.678 1.00 97.19 399 VAL A N 1
ATOM 3036 C CA . VAL A 1 399 ? -14.878 13.987 19.113 1.00 97.19 399 VAL A CA 1
ATOM 3037 C C . VAL A 1 399 ? -15.882 13.386 18.126 1.00 97.19 399 VAL A C 1
ATOM 3039 O O . VAL A 1 399 ? -16.880 14.032 17.808 1.00 97.19 399 VAL A O 1
ATOM 3042 N N . LEU A 1 400 ? -15.644 12.152 17.665 1.00 97.44 400 LEU A N 1
ATOM 3043 C CA . LEU A 1 400 ? -16.455 11.475 16.642 1.00 97.44 400 LEU A CA 1
ATOM 3044 C C . LEU A 1 400 ? -17.954 11.522 16.960 1.00 97.44 400 LEU A C 1
ATOM 3046 O O . LEU A 1 400 ? -18.750 11.861 16.093 1.00 97.44 400 LEU A O 1
ATOM 3050 N N . ARG A 1 401 ? -18.336 11.246 18.212 1.00 96.25 401 ARG A N 1
ATOM 3051 C CA . ARG A 1 401 ? -19.737 11.302 18.655 1.00 96.25 401 ARG A CA 1
ATOM 3052 C C . ARG A 1 401 ? -20.363 12.678 18.415 1.00 96.25 401 ARG A C 1
ATOM 3054 O O . ARG A 1 401 ? -21.438 12.761 17.841 1.00 96.25 401 ARG A O 1
ATOM 3061 N N . ASN A 1 402 ? -19.658 13.751 18.772 1.00 96.50 402 ASN A N 1
ATOM 3062 C CA . ASN A 1 402 ? -20.147 15.118 18.575 1.00 96.50 402 ASN A CA 1
ATOM 3063 C C . ASN A 1 402 ? -20.284 15.457 17.084 1.00 96.50 402 ASN A C 1
ATOM 3065 O O . ASN A 1 402 ? -21.187 16.197 16.698 1.00 96.50 402 ASN A O 1
ATOM 3069 N N . LEU A 1 403 ? -19.383 14.924 16.253 1.00 96.81 403 LEU A N 1
ATOM 3070 C CA . LEU A 1 403 ? -19.439 15.090 14.806 1.00 96.81 403 LEU A CA 1
ATOM 3071 C C . LEU A 1 403 ? -20.625 14.332 14.191 1.00 96.81 403 LEU A C 1
ATOM 3073 O O . LEU A 1 403 ? -21.306 14.887 13.334 1.00 96.81 403 LEU A O 1
ATOM 3077 N N . ILE A 1 404 ? -20.901 13.108 14.652 1.00 97.00 404 ILE A N 1
ATOM 3078 C CA . ILE A 1 404 ? -22.086 12.333 14.253 1.00 97.00 404 ILE A CA 1
ATOM 3079 C C . ILE A 1 404 ? -23.359 13.089 14.643 1.00 97.00 404 ILE A C 1
ATOM 3081 O O . ILE A 1 404 ? -24.199 13.325 13.780 1.00 97.00 404 ILE A O 1
ATOM 3085 N N . ASP A 1 405 ? -23.468 13.558 15.890 1.00 96.56 405 ASP A N 1
ATOM 3086 C CA . ASP A 1 405 ? -24.644 14.308 16.343 1.00 96.56 405 ASP A CA 1
ATOM 3087 C C . ASP A 1 405 ? -24.845 15.605 15.535 1.00 96.56 405 ASP A C 1
ATOM 3089 O O . ASP A 1 405 ? -25.974 16.045 15.318 1.00 96.56 405 ASP A O 1
ATOM 3093 N N . LEU A 1 406 ? -23.756 16.257 15.103 1.00 94.06 406 LEU A N 1
ATOM 3094 C CA . LEU A 1 406 ? -23.824 17.418 14.213 1.00 94.06 406 LEU A CA 1
ATOM 3095 C C . LEU A 1 406 ? -24.315 17.023 12.817 1.00 94.06 406 LEU A C 1
ATOM 3097 O O . LEU A 1 406 ? -25.224 17.663 12.294 1.00 94.06 406 LEU A O 1
ATOM 3101 N N . ALA A 1 407 ? -23.767 15.949 12.248 1.00 93.38 407 ALA A N 1
ATOM 3102 C CA . ALA A 1 407 ? -24.174 15.427 10.950 1.00 93.38 407 ALA A CA 1
ATOM 3103 C C . ALA A 1 407 ? -25.658 15.026 10.934 1.00 93.38 407 ALA A C 1
ATOM 3105 O O . ALA A 1 407 ? -26.353 15.322 9.970 1.00 93.38 407 ALA A O 1
ATOM 3106 N N . GLU A 1 408 ? -26.183 14.422 12.001 1.00 93.12 408 GLU A N 1
ATOM 3107 C CA . GLU A 1 408 ? -27.601 14.043 12.103 1.00 93.12 408 GLU A CA 1
ATOM 3108 C C . GLU A 1 408 ? -28.564 15.239 12.107 1.00 93.12 408 GLU A C 1
ATOM 3110 O O . GLU A 1 408 ? -29.710 15.108 11.673 1.00 93.12 408 GLU A O 1
ATOM 3115 N N . ARG A 1 409 ? -28.110 16.416 12.554 1.00 90.19 409 ARG A N 1
ATOM 3116 C CA . ARG A 1 409 ? -28.892 17.664 12.497 1.00 90.19 409 ARG A CA 1
ATOM 3117 C C . ARG A 1 409 ? -28.829 18.340 11.128 1.00 90.19 409 ARG A C 1
ATOM 3119 O O . ARG A 1 409 ? -29.640 19.227 10.860 1.00 90.19 409 ARG A O 1
ATOM 3126 N N . ALA A 1 410 ? -27.883 17.944 10.280 1.00 81.94 410 ALA A N 1
ATOM 3127 C CA . ALA A 1 410 ? -27.690 18.536 8.970 1.00 81.94 410 ALA A CA 1
ATOM 3128 C C . ALA A 1 410 ? -28.789 18.067 7.988 1.00 81.94 410 ALA A C 1
ATOM 3130 O O . ALA A 1 410 ? -29.192 16.894 7.994 1.00 81.94 410 ALA A O 1
ATOM 3131 N N . PRO A 1 411 ? -29.323 18.963 7.139 1.00 77.25 411 PRO A N 1
ATOM 3132 C CA . PRO A 1 411 ? -30.421 18.629 6.242 1.00 77.25 411 PRO A CA 1
ATOM 3133 C C . PRO A 1 411 ? -30.025 17.535 5.240 1.00 77.25 411 PRO A C 1
ATOM 3135 O O . PRO A 1 411 ? -28.995 17.601 4.575 1.00 77.25 411 PRO A O 1
ATOM 3138 N N . ALA A 1 412 ? -30.908 16.543 5.074 1.00 65.06 412 ALA A N 1
ATOM 3139 C CA . ALA A 1 412 ? -30.718 15.425 4.142 1.00 65.06 412 ALA A CA 1
ATOM 3140 C C . ALA A 1 412 ? -30.557 15.873 2.675 1.00 65.06 412 ALA A C 1
ATOM 3142 O O . ALA A 1 412 ? -29.879 15.213 1.893 1.00 65.06 412 ALA A O 1
ATOM 3143 N N . ALA A 1 413 ? -31.197 16.987 2.312 1.00 60.38 413 ALA A N 1
ATOM 3144 C CA . ALA A 1 413 ? -31.166 17.580 0.984 1.00 60.38 413 ALA A CA 1
ATOM 3145 C C . ALA A 1 413 ? -30.577 18.992 1.079 1.00 60.38 413 ALA A C 1
ATOM 3147 O O . ALA A 1 413 ? -31.303 19.955 1.327 1.00 60.38 413 ALA A O 1
ATOM 3148 N N . ALA A 1 414 ? -29.264 19.118 0.895 1.00 55.53 414 ALA A N 1
ATOM 3149 C CA . ALA A 1 414 ? -28.625 20.409 0.659 1.00 55.53 414 ALA A CA 1
ATOM 3150 C C . ALA A 1 414 ? -28.141 20.501 -0.789 1.00 55.53 414 ALA A C 1
ATOM 3152 O O . ALA A 1 414 ? -27.928 19.492 -1.466 1.00 55.53 414 ALA A O 1
ATOM 3153 N N . GLN A 1 415 ? -27.993 21.733 -1.273 1.00 53.56 415 GLN A N 1
ATOM 3154 C CA . GLN A 1 415 ? -27.458 21.986 -2.604 1.00 53.56 415 GLN A CA 1
ATOM 3155 C C . GLN A 1 415 ? -26.010 21.473 -2.705 1.00 53.56 415 GLN A C 1
ATOM 3157 O O . GLN A 1 415 ? -25.282 21.511 -1.709 1.00 53.56 415 GLN A O 1
ATOM 3162 N N . PRO A 1 416 ? -25.578 21.001 -3.890 1.00 56.47 416 PRO A N 1
ATOM 3163 C CA . PRO A 1 416 ? -24.176 20.687 -4.140 1.00 56.47 416 PRO A CA 1
ATOM 3164 C C . PRO A 1 416 ? -23.278 21.853 -3.713 1.00 56.47 416 PRO A C 1
ATOM 3166 O O . PRO A 1 416 ? -23.673 23.012 -3.861 1.00 56.47 416 PRO A O 1
ATOM 3169 N N . SER A 1 417 ? -22.076 21.549 -3.209 1.00 61.66 417 SER A N 1
ATOM 3170 C CA . SER A 1 417 ? -21.058 22.572 -2.938 1.00 61.66 417 SER A CA 1
ATOM 3171 C C . SER A 1 417 ? -20.925 23.504 -4.146 1.00 61.66 417 SER A C 1
ATOM 3173 O O . SER A 1 417 ? -20.854 23.037 -5.285 1.00 61.66 417 SER A O 1
ATOM 3175 N N . ALA A 1 418 ? -20.878 24.815 -3.897 1.00 58.41 418 ALA A N 1
ATOM 3176 C CA . ALA A 1 418 ? -20.664 25.813 -4.944 1.00 58.41 418 ALA A CA 1
ATOM 3177 C C . ALA A 1 418 ? -19.290 25.662 -5.628 1.00 58.41 418 ALA A C 1
ATOM 3179 O O . ALA A 1 418 ? -19.112 26.136 -6.747 1.00 58.41 418 ALA A O 1
ATOM 3180 N N . ASP A 1 419 ? -18.344 24.988 -4.964 1.00 71.12 419 ASP A N 1
ATOM 3181 C CA . ASP A 1 419 ? -17.014 24.665 -5.477 1.00 71.12 419 ASP A CA 1
ATOM 3182 C C . ASP A 1 419 ? -16.873 23.133 -5.618 1.00 71.12 419 ASP A C 1
ATOM 3184 O O . ASP A 1 419 ? -16.793 22.432 -4.600 1.00 71.12 419 ASP A O 1
ATOM 3188 N N . PRO A 1 420 ? -16.951 22.579 -6.845 1.00 80.06 420 PRO A N 1
ATOM 3189 C CA . PRO A 1 420 ? -16.900 21.140 -7.071 1.00 80.06 420 PRO A CA 1
ATOM 3190 C C . PRO A 1 420 ? -15.480 20.585 -6.894 1.00 80.06 420 PRO A C 1
ATOM 3192 O O . PRO A 1 420 ? -14.501 21.190 -7.327 1.00 80.06 420 PRO A O 1
ATOM 3195 N N . VAL A 1 421 ? -15.384 19.384 -6.316 1.00 89.12 421 VAL A N 1
ATOM 3196 C CA . VAL A 1 421 ? -14.114 18.660 -6.143 1.00 89.12 421 VAL A CA 1
ATOM 3197 C C . VAL A 1 421 ? -13.506 18.322 -7.506 1.00 89.12 421 VAL A C 1
ATOM 3199 O O . VAL A 1 421 ? -14.165 17.714 -8.354 1.00 89.12 421 VAL A O 1
ATOM 3202 N N . ALA A 1 422 ? -12.243 18.684 -7.704 1.00 90.94 422 ALA A N 1
ATOM 3203 C CA . ALA A 1 422 ? -11.487 18.431 -8.923 1.00 90.94 422 ALA A CA 1
ATOM 3204 C C . ALA A 1 422 ? -10.591 17.182 -8.789 1.00 90.94 422 ALA A C 1
ATOM 3206 O O . ALA A 1 422 ? -10.132 16.863 -7.692 1.00 90.94 422 ALA A O 1
ATOM 3207 N N . PRO A 1 423 ? -10.287 16.472 -9.894 1.00 93.62 423 PRO A N 1
ATOM 3208 C CA . PRO A 1 423 ? -9.391 15.314 -9.857 1.00 93.62 423 PRO A CA 1
ATOM 3209 C C . PRO A 1 423 ? -7.973 15.651 -9.379 1.00 93.62 423 PRO A C 1
ATOM 3211 O O . PRO A 1 423 ? -7.285 14.766 -8.876 1.00 93.62 423 PRO A O 1
ATOM 3214 N N . GLU A 1 424 ? -7.529 16.896 -9.538 1.00 94.25 424 GLU A N 1
ATOM 3215 C CA . GLU A 1 424 ? -6.224 17.381 -9.084 1.00 94.25 424 GLU A CA 1
ATOM 3216 C C . GLU A 1 424 ? -6.195 17.708 -7.583 1.00 94.25 424 GLU A C 1
ATOM 3218 O O . GLU A 1 424 ? -5.110 17.853 -7.016 1.00 94.25 424 GLU A O 1
ATOM 3223 N N . ASP A 1 425 ? -7.360 17.805 -6.931 1.00 95.31 425 ASP A N 1
ATOM 3224 C CA . ASP A 1 425 ? -7.427 18.075 -5.499 1.00 95.31 425 ASP A CA 1
ATOM 3225 C C . ASP A 1 425 ? -6.844 16.890 -4.706 1.00 95.31 425 ASP A C 1
ATOM 3227 O O . ASP A 1 425 ? -7.090 15.724 -5.056 1.00 95.31 425 ASP A O 1
ATOM 3231 N N . PRO A 1 426 ? -6.088 17.153 -3.623 1.00 97.06 426 PRO A N 1
ATOM 3232 C CA . PRO A 1 426 ? -5.606 16.113 -2.724 1.00 97.06 426 PRO A CA 1
ATOM 3233 C C . PRO A 1 426 ? -6.757 15.279 -2.144 1.00 97.06 426 PRO A C 1
ATOM 3235 O O . PRO A 1 426 ? -7.645 15.811 -1.487 1.00 97.06 426 PRO A O 1
ATOM 3238 N N . ALA A 1 427 ? -6.704 13.961 -2.331 1.00 98.06 427 ALA A N 1
ATOM 3239 C CA . ALA A 1 427 ? -7.607 13.017 -1.680 1.00 98.06 427 ALA A CA 1
ATOM 3240 C C . ALA A 1 427 ? -7.077 12.614 -0.297 1.00 98.06 427 ALA A C 1
ATOM 3242 O O . ALA A 1 427 ? -7.830 12.540 0.672 1.00 98.06 427 ALA A O 1
ATOM 3243 N N . TYR A 1 428 ? -5.771 12.357 -0.188 1.00 98.62 428 TYR A N 1
ATOM 3244 C CA . TYR A 1 428 ? -5.162 11.987 1.085 1.00 98.62 428 TYR A CA 1
ATOM 3245 C C . TYR A 1 428 ? -3.695 12.380 1.196 1.00 98.62 428 TYR A C 1
ATOM 3247 O O . TYR A 1 428 ? -2.994 12.559 0.196 1.00 98.62 428 TYR A O 1
ATOM 3255 N N . VAL A 1 429 ? -3.235 12.466 2.446 1.00 98.56 429 VAL A N 1
ATOM 3256 C CA . VAL A 1 429 ? -1.817 12.575 2.795 1.00 98.56 429 VAL A CA 1
ATOM 3257 C C . VAL A 1 429 ? -1.446 11.430 3.725 1.00 98.56 429 VAL A C 1
ATOM 3259 O O . VAL A 1 429 ? -1.780 11.461 4.906 1.00 98.56 429 VAL A O 1
ATOM 3262 N N . ILE A 1 430 ? -0.752 10.419 3.202 1.00 97.31 430 ILE A N 1
ATOM 3263 C CA . ILE A 1 430 ? -0.269 9.284 4.002 1.00 97.31 430 ILE A CA 1
ATOM 3264 C C . ILE A 1 430 ? 1.202 9.495 4.335 1.00 97.31 430 ILE A C 1
ATOM 3266 O O . ILE A 1 430 ? 2.010 9.804 3.461 1.00 97.31 430 ILE A O 1
ATOM 3270 N N . TYR A 1 431 ? 1.544 9.327 5.611 1.00 93.81 431 TYR A N 1
ATOM 3271 C CA . TYR A 1 431 ? 2.911 9.466 6.089 1.00 93.81 431 TYR A CA 1
ATOM 3272 C C . TYR A 1 431 ? 3.676 8.154 5.993 1.00 93.81 431 TYR A C 1
ATOM 3274 O O . TYR A 1 431 ? 3.234 7.127 6.507 1.00 93.81 431 TYR A O 1
ATOM 3282 N N . THR A 1 432 ? 4.872 8.218 5.418 1.00 86.25 432 THR A N 1
ATOM 3283 C CA . THR A 1 432 ? 5.837 7.114 5.426 1.00 86.25 432 THR A CA 1
ATOM 3284 C C . THR A 1 432 ? 7.056 7.485 6.263 1.00 86.25 432 THR A C 1
ATOM 3286 O O . THR A 1 432 ? 7.316 8.664 6.519 1.00 86.25 432 THR A O 1
ATOM 3289 N N . SER A 1 433 ? 7.841 6.486 6.661 1.00 76.69 433 SER A N 1
ATOM 3290 C CA . SER A 1 433 ? 9.175 6.698 7.227 1.00 76.69 433 SER A CA 1
ATOM 3291 C C . SER A 1 433 ? 10.060 7.495 6.263 1.00 76.69 433 SER A C 1
ATOM 3293 O O . SER A 1 433 ? 9.955 7.323 5.043 1.00 76.69 433 SER A O 1
ATOM 3295 N N . GLY A 1 434 ? 10.907 8.379 6.790 1.00 69.81 434 GLY A N 1
ATOM 3296 C CA . GLY A 1 434 ? 11.816 9.202 5.990 1.00 69.81 434 GLY A CA 1
ATOM 3297 C C . GLY A 1 434 ? 13.278 8.964 6.349 1.00 69.81 434 GLY A C 1
ATOM 3298 O O . GLY A 1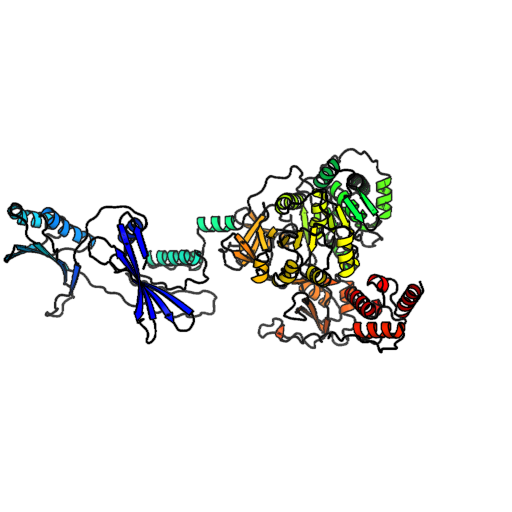 434 ? 13.621 8.830 7.521 1.00 69.81 434 GLY A O 1
ATOM 3299 N N . SER A 1 435 ? 14.149 8.981 5.339 1.00 60.44 435 SER A N 1
ATOM 3300 C CA . SER A 1 435 ? 15.601 8.791 5.483 1.00 60.44 435 SER A CA 1
ATOM 3301 C C . SER A 1 435 ? 16.282 9.847 6.363 1.00 60.44 435 SER A C 1
ATOM 3303 O O . SER A 1 435 ? 17.339 9.596 6.926 1.00 60.44 435 SER A O 1
ATOM 3305 N N . THR A 1 436 ? 15.663 11.020 6.545 1.00 66.12 436 THR A N 1
ATOM 3306 C CA . THR A 1 436 ? 16.141 12.075 7.459 1.00 66.12 436 THR A CA 1
ATOM 3307 C C . THR A 1 436 ? 15.718 11.851 8.918 1.00 66.12 436 THR A C 1
ATOM 3309 O O . THR A 1 436 ? 15.785 12.779 9.723 1.00 66.12 436 THR A O 1
ATOM 3312 N N . GLY A 1 437 ? 15.170 10.678 9.246 1.00 68.44 437 GLY A N 1
ATOM 3313 C CA . GLY A 1 437 ? 14.670 10.324 10.576 1.00 68.44 437 GLY A CA 1
ATOM 3314 C C . GLY A 1 437 ? 13.353 10.996 10.984 1.00 68.44 437 GLY A C 1
ATOM 3315 O O . GLY A 1 437 ? 12.943 10.903 12.139 1.00 68.44 437 GLY A O 1
ATOM 3316 N N . LYS A 1 438 ? 12.674 11.675 10.051 1.00 76.81 438 LYS A N 1
ATOM 3317 C CA . LYS A 1 438 ? 11.340 12.259 10.250 1.00 76.81 438 LYS A CA 1
ATOM 3318 C C . LYS A 1 438 ? 10.373 11.693 9.212 1.00 76.81 438 LYS A C 1
ATOM 3320 O O . LYS A 1 438 ? 10.774 11.563 8.053 1.00 76.81 438 LYS A O 1
ATOM 3325 N N . PRO A 1 439 ? 9.122 11.388 9.588 1.00 84.50 439 PRO A N 1
ATOM 3326 C CA . PRO A 1 439 ? 8.131 10.929 8.628 1.00 84.50 439 PRO A CA 1
ATOM 3327 C C . PRO A 1 439 ? 7.823 12.010 7.591 1.00 84.50 439 PRO A C 1
ATOM 3329 O O . PRO A 1 439 ? 7.899 13.202 7.881 1.00 84.50 439 PRO A O 1
ATOM 3332 N N . LYS A 1 440 ? 7.475 11.579 6.380 1.00 91.25 440 LYS A N 1
ATOM 3333 C CA . LYS A 1 440 ? 7.192 12.440 5.226 1.00 91.25 440 LYS A CA 1
ATOM 3334 C C . LYS A 1 440 ? 5.779 12.170 4.713 1.00 91.25 440 LYS A C 1
ATOM 3336 O O . LYS A 1 440 ? 5.425 11.015 4.482 1.00 91.25 440 LYS A O 1
ATOM 3341 N N . GLY A 1 441 ? 4.971 13.218 4.561 1.00 96.38 441 GLY A N 1
ATOM 3342 C CA . GLY A 1 441 ? 3.603 13.106 4.055 1.00 96.38 441 GLY A CA 1
ATOM 3343 C C . GLY A 1 441 ? 3.582 13.037 2.530 1.00 96.38 441 GLY A C 1
ATOM 3344 O O . GLY A 1 441 ? 4.082 13.945 1.875 1.00 96.38 441 GLY A O 1
ATOM 3345 N N . VAL A 1 442 ? 3.009 11.986 1.949 1.00 98.12 442 VAL A N 1
ATOM 3346 C CA . VAL A 1 442 ? 2.861 11.823 0.495 1.00 98.12 442 VAL A CA 1
ATOM 3347 C C . VAL A 1 442 ? 1.481 12.310 0.070 1.00 98.12 442 VAL A C 1
ATOM 3349 O O . VAL A 1 442 ? 0.475 11.763 0.518 1.00 98.12 442 VAL A O 1
ATOM 3352 N N . VAL A 1 443 ? 1.427 13.321 -0.800 1.00 98.44 443 VAL A N 1
ATOM 3353 C CA . VAL A 1 443 ? 0.168 13.947 -1.233 1.00 98.44 443 VAL A CA 1
ATOM 3354 C C . VAL A 1 443 ? -0.363 13.266 -2.495 1.00 98.44 443 VAL A C 1
ATOM 3356 O O . VAL A 1 443 ? 0.236 13.393 -3.567 1.00 98.44 443 VAL A O 1
ATOM 3359 N N . ILE A 1 444 ? -1.500 12.575 -2.385 1.00 98.50 444 ILE A N 1
ATOM 3360 C CA . ILE A 1 444 ? -2.135 11.860 -3.502 1.00 98.50 444 ILE A CA 1
ATOM 3361 C C . ILE A 1 444 ? -3.431 12.557 -3.921 1.00 98.50 444 ILE A C 1
ATOM 3363 O O . ILE A 1 444 ? -4.303 12.763 -3.074 1.00 98.50 444 ILE A O 1
ATOM 3367 N N . PRO A 1 445 ? -3.594 12.901 -5.212 1.00 97.56 445 PRO A N 1
ATOM 3368 C CA . PRO A 1 445 ? -4.809 13.518 -5.715 1.00 97.56 445 PRO A CA 1
ATOM 3369 C C . PRO A 1 445 ? -5.886 12.474 -6.040 1.00 97.56 445 PRO A C 1
ATOM 3371 O O . PRO A 1 445 ? -5.605 11.290 -6.253 1.00 97.56 445 PRO A O 1
ATOM 3374 N N . HIS A 1 446 ? -7.134 12.924 -6.126 1.00 97.56 446 HIS A N 1
ATOM 3375 C CA . HIS A 1 446 ? -8.282 12.080 -6.466 1.00 97.56 446 HIS A CA 1
ATOM 3376 C C . HIS A 1 446 ? -8.110 11.297 -7.772 1.00 97.56 446 HIS A C 1
ATOM 3378 O O . HIS A 1 446 ? -8.418 10.101 -7.825 1.00 97.56 446 HIS A O 1
ATOM 3384 N N . GLY A 1 447 ? -7.605 11.962 -8.812 1.00 95.69 447 GLY A N 1
ATOM 3385 C CA . GLY A 1 447 ? -7.446 11.395 -10.146 1.00 95.69 447 GLY A CA 1
ATOM 3386 C C . GLY A 1 447 ? -6.571 10.143 -10.157 1.00 95.69 447 GLY A C 1
ATOM 3387 O O . GLY A 1 447 ? -6.892 9.193 -10.871 1.00 95.69 447 GLY A O 1
ATOM 3388 N N . ASN A 1 448 ? -5.535 10.089 -9.314 1.00 96.38 448 ASN A N 1
ATOM 3389 C CA . ASN A 1 448 ? -4.650 8.928 -9.223 1.00 96.38 448 ASN A CA 1
ATOM 3390 C C . ASN A 1 448 ? -5.391 7.694 -8.699 1.00 96.38 448 ASN A C 1
ATOM 3392 O O . ASN A 1 448 ? -5.284 6.611 -9.275 1.00 96.38 448 ASN A O 1
ATOM 3396 N N . VAL A 1 449 ? -6.178 7.861 -7.628 1.00 97.25 449 VAL A N 1
ATOM 3397 C CA . VAL A 1 449 ? -6.965 6.768 -7.036 1.00 97.25 449 VAL A CA 1
ATOM 3398 C C . VAL A 1 449 ? -7.970 6.253 -8.057 1.00 97.25 449 VAL A C 1
ATOM 3400 O O . VAL A 1 449 ? -8.030 5.059 -8.339 1.00 97.25 449 VAL A O 1
ATOM 3403 N N . VAL A 1 450 ? -8.720 7.160 -8.682 1.00 95.81 450 VAL A N 1
ATOM 3404 C CA . VAL A 1 450 ? -9.711 6.802 -9.702 1.00 95.81 450 VAL A CA 1
ATOM 3405 C C . VAL A 1 450 ? -9.060 6.078 -10.879 1.00 95.81 450 VAL A C 1
ATOM 3407 O O . VAL A 1 450 ? -9.614 5.094 -11.381 1.00 95.81 450 VAL A O 1
ATOM 3410 N N . ARG A 1 451 ? -7.877 6.530 -11.309 1.00 93.69 451 ARG A N 1
ATOM 3411 C CA . ARG A 1 451 ? -7.117 5.902 -12.387 1.00 93.69 451 ARG A CA 1
ATOM 3412 C C . ARG A 1 451 ? -6.702 4.478 -12.019 1.00 93.69 451 ARG A C 1
ATOM 3414 O O . ARG A 1 451 ? -6.943 3.586 -12.832 1.00 93.69 451 ARG A O 1
ATOM 3421 N N . LEU A 1 452 ? -6.141 4.261 -10.827 1.00 95.56 452 LEU A N 1
ATOM 3422 C CA . LEU A 1 452 ? -5.743 2.932 -10.348 1.00 95.56 452 LEU A CA 1
ATOM 3423 C C . LEU A 1 452 ? -6.932 1.966 -10.382 1.00 95.56 452 LEU A C 1
ATOM 3425 O O . LEU A 1 452 ? -6.851 0.895 -10.986 1.00 95.56 452 LEU A O 1
ATOM 3429 N N . LEU A 1 453 ? -8.055 2.364 -9.779 1.00 95.00 453 LEU A N 1
ATOM 3430 C CA . LEU A 1 453 ? -9.242 1.514 -9.674 1.00 95.00 453 LEU A CA 1
ATOM 3431 C C . LEU A 1 453 ? -9.844 1.197 -11.047 1.00 95.00 453 LEU A C 1
ATOM 3433 O O . LEU A 1 453 ? -10.199 0.057 -11.336 1.00 95.00 453 LEU A O 1
ATOM 3437 N N . SER A 1 454 ? -9.922 2.194 -11.928 1.00 92.88 454 SER A N 1
ATOM 3438 C CA . SER A 1 454 ? -10.509 2.018 -13.260 1.00 92.88 454 SER A CA 1
ATOM 3439 C C . SER A 1 454 ? -9.626 1.169 -14.178 1.00 92.88 454 SER A C 1
ATOM 3441 O O . SER A 1 454 ? -10.146 0.405 -14.988 1.00 92.88 454 SER A O 1
ATOM 3443 N N . ALA A 1 455 ? -8.299 1.285 -14.055 1.00 92.62 455 ALA A N 1
ATOM 3444 C CA . ALA A 1 455 ? -7.348 0.527 -14.865 1.00 92.62 455 ALA A CA 1
ATOM 3445 C C . ALA A 1 455 ? -7.250 -0.950 -14.453 1.00 92.62 455 ALA A C 1
ATOM 3447 O O . ALA A 1 455 ? -6.977 -1.794 -15.300 1.00 92.62 455 ALA A O 1
ATOM 3448 N N . THR A 1 456 ? -7.487 -1.266 -13.179 1.00 93.06 456 THR A N 1
ATOM 3449 C CA . THR A 1 456 ? -7.358 -2.629 -12.631 1.00 93.06 456 THR A CA 1
ATOM 3450 C C . THR A 1 456 ? -8.676 -3.400 -12.600 1.00 93.06 456 THR A C 1
ATOM 3452 O O . THR A 1 456 ? -8.664 -4.625 -12.715 1.00 93.06 456 THR A O 1
ATOM 3455 N N . LYS A 1 457 ? -9.824 -2.712 -12.509 1.00 93.19 457 LYS A N 1
ATOM 3456 C CA . LYS A 1 457 ? -11.160 -3.331 -12.494 1.00 93.19 457 LYS A CA 1
ATOM 3457 C C . LYS A 1 457 ? -11.376 -4.405 -13.577 1.00 93.19 457 LYS A C 1
ATOM 3459 O O . LYS A 1 457 ? -11.785 -5.504 -13.197 1.00 93.19 457 LYS A O 1
ATOM 3464 N N . PRO A 1 458 ? -11.145 -4.146 -14.884 1.00 91.62 458 PRO A N 1
ATOM 3465 C CA . PRO A 1 458 ? -11.357 -5.165 -15.914 1.00 91.62 458 PRO A CA 1
ATOM 3466 C C . PRO A 1 458 ? -10.331 -6.302 -15.822 1.00 91.62 458 PRO A C 1
ATOM 3468 O O . PRO A 1 458 ? -10.710 -7.465 -15.915 1.00 91.62 458 PRO A O 1
ATOM 3471 N N . GLU A 1 459 ? -9.061 -5.980 -15.563 1.00 90.12 459 GLU A N 1
ATOM 3472 C CA . GLU A 1 459 ? -7.956 -6.950 -15.488 1.00 90.12 459 GLU A CA 1
ATOM 3473 C C . GLU A 1 459 ? -8.128 -7.964 -14.348 1.00 90.12 459 GLU A C 1
ATOM 3475 O O . GLU A 1 459 ? -7.707 -9.118 -14.450 1.00 90.12 459 GLU A O 1
ATOM 3480 N N . LEU A 1 460 ? -8.751 -7.545 -13.244 1.00 94.25 460 LEU A N 1
ATOM 3481 C CA . LEU A 1 460 ? -9.002 -8.373 -12.061 1.00 94.25 460 LEU A CA 1
ATOM 3482 C C . LEU A 1 460 ? -10.442 -8.920 -11.999 1.00 94.25 460 LEU A C 1
ATOM 3484 O O . LEU A 1 460 ? -10.768 -9.715 -11.113 1.00 94.25 460 LEU A O 1
ATOM 3488 N N . GLY A 1 461 ? -11.299 -8.524 -12.946 1.00 94.94 461 GLY A N 1
ATOM 3489 C CA . GLY A 1 461 ? -12.703 -8.930 -13.006 1.00 94.94 461 GLY A CA 1
ATOM 3490 C C . GLY A 1 461 ? -13.483 -8.545 -11.749 1.00 94.94 461 GLY A C 1
ATOM 3491 O O . GLY A 1 461 ? -14.186 -9.385 -11.197 1.00 94.94 461 GLY A O 1
ATOM 3492 N N . LEU A 1 462 ? -13.298 -7.323 -11.241 1.00 95.81 462 LEU A N 1
ATOM 3493 C CA . LEU A 1 462 ? -13.926 -6.853 -9.997 1.00 95.81 462 LEU A CA 1
ATOM 3494 C C . LEU A 1 462 ? -15.357 -6.361 -10.244 1.00 95.81 462 LEU A C 1
ATOM 3496 O O . LEU A 1 462 ? -15.606 -5.606 -11.194 1.00 95.81 462 LEU A O 1
ATOM 3500 N N . GLY A 1 463 ? -16.289 -6.735 -9.368 1.00 95.31 463 GLY A N 1
ATOM 3501 C CA . GLY A 1 463 ? -17.709 -6.455 -9.555 1.00 95.31 463 GLY A CA 1
ATOM 3502 C C . GLY A 1 463 ? -18.542 -6.438 -8.269 1.00 95.31 463 GLY A C 1
ATOM 3503 O O . GLY A 1 463 ? -18.015 -6.614 -7.174 1.00 95.31 463 GLY A O 1
ATOM 3504 N N . PRO A 1 464 ? -19.861 -6.214 -8.401 1.00 96.38 464 PRO A N 1
ATOM 3505 C CA . PRO A 1 464 ? -20.764 -6.046 -7.261 1.00 96.38 464 PRO A CA 1
ATOM 3506 C C . PRO A 1 464 ? -21.006 -7.333 -6.460 1.00 96.38 464 PRO A C 1
ATOM 3508 O O . PRO A 1 464 ? -21.402 -7.263 -5.302 1.00 96.38 464 PRO A O 1
ATOM 3511 N N . ASP A 1 465 ? -20.734 -8.500 -7.045 1.00 96.25 465 ASP A N 1
ATOM 3512 C CA . ASP A 1 465 ? -20.855 -9.792 -6.357 1.00 96.25 465 ASP A CA 1
ATOM 3513 C C . ASP A 1 465 ? -19.675 -10.070 -5.409 1.00 96.25 465 ASP A C 1
ATOM 3515 O O . ASP A 1 465 ? -19.656 -11.083 -4.703 1.00 96.25 465 ASP A O 1
ATOM 3519 N N . ASP A 1 466 ? -18.673 -9.186 -5.383 1.00 98.31 466 ASP A N 1
ATOM 3520 C CA . ASP A 1 466 ? -17.496 -9.375 -4.555 1.00 98.31 466 ASP A CA 1
ATOM 3521 C C . ASP A 1 466 ? -17.719 -8.988 -3.095 1.00 98.31 466 ASP A C 1
ATOM 3523 O O . ASP A 1 466 ? -18.269 -7.937 -2.765 1.00 98.31 466 ASP A O 1
ATOM 3527 N N . THR A 1 467 ? -17.195 -9.826 -2.202 1.00 98.75 467 THR A N 1
ATOM 3528 C CA . THR A 1 467 ? -17.024 -9.503 -0.787 1.00 98.75 467 THR A CA 1
ATOM 3529 C C . THR A 1 467 ? -15.540 -9.354 -0.491 1.00 98.75 467 THR A C 1
ATOM 3531 O O . THR A 1 467 ? -14.769 -10.296 -0.678 1.00 98.75 467 THR A O 1
ATOM 3534 N N . TRP A 1 468 ? -15.161 -8.175 -0.013 1.00 98.62 468 TRP A N 1
ATOM 3535 C CA . TRP A 1 468 ? -13.791 -7.782 0.292 1.00 98.62 468 TRP A CA 1
ATOM 3536 C C . TRP A 1 468 ? -13.565 -7.730 1.797 1.00 98.62 468 TRP A C 1
ATOM 3538 O O . TRP A 1 468 ? -14.503 -7.546 2.572 1.00 98.62 468 TRP A O 1
ATOM 3548 N N . THR A 1 469 ? -12.305 -7.801 2.215 1.00 98.25 469 THR A N 1
ATOM 3549 C CA . THR A 1 469 ? -11.889 -7.436 3.575 1.00 98.25 469 THR A CA 1
ATOM 3550 C C . THR A 1 469 ? -11.125 -6.123 3.580 1.00 98.25 469 THR A C 1
ATOM 3552 O O . THR A 1 469 ? -10.226 -5.934 2.761 1.00 98.25 469 THR A O 1
ATOM 3555 N N . TRP A 1 470 ? -11.399 -5.274 4.568 1.00 97.56 470 TRP A N 1
ATOM 3556 C CA . TRP A 1 470 ? -10.495 -4.198 4.964 1.00 97.56 470 TRP A CA 1
ATOM 3557 C C . TRP A 1 470 ? -9.584 -4.684 6.093 1.00 97.56 470 TRP A C 1
ATOM 3559 O O . TRP A 1 470 ? -9.974 -4.703 7.268 1.00 97.56 470 TRP A O 1
ATOM 3569 N N . PHE A 1 471 ? -8.377 -5.121 5.724 1.00 92.00 471 PHE A N 1
ATOM 3570 C CA . PHE A 1 471 ? -7.434 -5.783 6.623 1.00 92.00 471 PHE A CA 1
ATOM 3571 C C . PHE A 1 471 ? -6.338 -4.847 7.147 1.00 92.00 471 PHE A C 1
ATOM 3573 O O . PHE A 1 471 ? -5.905 -5.005 8.292 1.00 92.00 471 PHE A O 1
ATOM 3580 N N . HIS A 1 472 ? -5.905 -3.870 6.355 1.00 88.94 472 HIS A N 1
ATOM 3581 C CA . HIS A 1 472 ? -4.734 -3.061 6.677 1.00 88.94 472 HIS A CA 1
ATOM 3582 C C . HIS A 1 472 ? -5.088 -1.775 7.437 1.00 88.94 472 HIS A C 1
ATOM 3584 O O . HIS A 1 472 ? -6.221 -1.290 7.411 1.00 88.94 472 HIS A O 1
ATOM 3590 N N . SER A 1 473 ? -4.104 -1.213 8.150 1.00 88.81 473 SER A N 1
ATOM 3591 C CA . SER A 1 473 ? -4.263 0.085 8.821 1.00 88.81 473 SER A CA 1
ATOM 3592 C C . SER A 1 473 ? -4.634 1.171 7.809 1.00 88.81 473 SER A C 1
ATOM 3594 O O . SER A 1 473 ? -4.105 1.191 6.701 1.00 88.81 473 SER A O 1
ATOM 3596 N N . VAL A 1 474 ? -5.496 2.109 8.209 1.00 90.38 474 VAL A N 1
ATOM 3597 C CA . VAL A 1 474 ? -5.866 3.273 7.384 1.00 90.38 474 VAL A CA 1
ATOM 3598 C C . VAL A 1 474 ? -4.668 4.189 7.094 1.00 90.38 474 VAL A C 1
ATOM 3600 O O . VAL A 1 474 ? -4.663 4.928 6.115 1.00 90.38 474 VAL A O 1
ATOM 3603 N N . ALA A 1 475 ? -3.624 4.114 7.928 1.00 90.38 475 ALA A N 1
ATOM 3604 C CA . ALA A 1 475 ? -2.360 4.815 7.725 1.00 90.38 475 ALA A CA 1
ATOM 3605 C C . ALA A 1 475 ? -1.421 4.108 6.724 1.00 90.38 475 ALA A C 1
ATOM 3607 O O . ALA A 1 475 ? -0.314 4.585 6.493 1.00 90.38 475 ALA A O 1
ATOM 3608 N N . PHE A 1 476 ? -1.841 2.980 6.141 1.00 89.88 476 PHE A N 1
ATOM 3609 C CA . PHE A 1 476 ? -1.152 2.295 5.050 1.00 89.88 476 PHE A CA 1
ATOM 3610 C C . PHE A 1 476 ? -2.002 2.390 3.780 1.00 89.88 476 PHE A C 1
ATOM 3612 O O . PHE A 1 476 ? -3.195 2.088 3.798 1.00 89.88 476 PHE A O 1
ATOM 3619 N N . ASP A 1 477 ? -1.406 2.807 2.665 1.00 94.12 477 ASP A N 1
ATOM 3620 C CA . ASP A 1 477 ? -2.125 3.097 1.423 1.00 94.12 477 ASP A CA 1
ATOM 3621 C C . ASP A 1 477 ? -2.723 1.854 0.751 1.00 94.12 477 ASP A C 1
ATOM 3623 O O . ASP A 1 477 ? -3.653 1.985 -0.038 1.00 94.12 477 ASP A O 1
ATOM 3627 N N . PHE A 1 478 ? -2.325 0.641 1.144 1.00 92.94 478 PHE A N 1
ATOM 3628 C CA . PHE A 1 478 ? -3.039 -0.575 0.739 1.00 92.94 478 PHE A CA 1
ATOM 3629 C C . PHE A 1 478 ? -4.517 -0.557 1.187 1.00 92.94 478 PHE A C 1
ATOM 3631 O O . PHE A 1 478 ? -5.389 -1.064 0.483 1.00 92.94 478 PHE A O 1
ATOM 3638 N N . SER A 1 479 ? -4.843 0.123 2.294 1.00 94.94 479 SER A N 1
ATOM 3639 C CA . SER A 1 479 ? -6.236 0.314 2.725 1.00 94.94 479 SER A CA 1
ATOM 3640 C C . SER A 1 479 ? -7.061 1.180 1.761 1.00 94.94 479 SER A C 1
ATOM 3642 O O . SER A 1 479 ? -8.269 0.986 1.647 1.00 94.94 479 SER A O 1
ATOM 3644 N N . VAL A 1 480 ? -6.431 2.095 1.010 1.00 97.56 480 VAL A N 1
ATOM 3645 C CA . VAL A 1 480 ? -7.094 2.902 -0.034 1.00 97.56 480 VAL A CA 1
ATOM 3646 C C . VAL A 1 480 ? -7.605 1.982 -1.144 1.00 97.56 480 VAL A C 1
ATOM 3648 O O . VAL A 1 480 ? -8.727 2.157 -1.621 1.00 97.56 480 VAL A O 1
ATOM 3651 N N . TRP A 1 481 ? -6.813 0.974 -1.517 1.00 97.06 481 TRP A N 1
ATOM 3652 C CA . TRP A 1 481 ? -7.222 -0.070 -2.456 1.00 97.06 481 TRP A CA 1
ATOM 3653 C C . TRP A 1 481 ? -8.351 -0.940 -1.895 1.00 97.06 481 TRP A C 1
ATOM 3655 O O . TRP A 1 481 ? -9.356 -1.137 -2.575 1.00 97.06 481 TRP A O 1
ATOM 3665 N N . GLU A 1 482 ? -8.233 -1.401 -0.648 1.00 97.88 482 GLU A N 1
ATOM 3666 C CA . GLU A 1 482 ? -9.254 -2.242 -0.008 1.00 97.88 482 GLU A CA 1
ATOM 3667 C C . GLU A 1 482 ? -10.614 -1.536 0.083 1.00 97.88 482 GLU A C 1
ATOM 3669 O O . GLU A 1 482 ? -11.638 -2.099 -0.306 1.00 97.88 482 GLU A O 1
ATOM 3674 N N . ILE A 1 483 ? -10.623 -0.290 0.565 1.00 98.62 483 ILE A N 1
ATOM 3675 C CA . ILE A 1 483 ? -11.849 0.476 0.797 1.00 98.62 483 ILE A CA 1
ATOM 3676 C C . ILE A 1 483 ? -12.458 0.903 -0.538 1.00 98.62 483 ILE A C 1
ATOM 3678 O O . ILE A 1 483 ? -13.601 0.560 -0.852 1.00 98.62 483 ILE A O 1
ATOM 3682 N N . TRP A 1 484 ? -11.710 1.651 -1.351 1.00 98.31 484 TRP A N 1
ATOM 3683 C CA . TRP A 1 484 ? -12.284 2.269 -2.543 1.00 98.31 484 TRP A CA 1
ATOM 3684 C C . TRP A 1 484 ? -12.398 1.294 -3.715 1.00 98.31 484 TRP A C 1
ATOM 3686 O O . TRP A 1 484 ? -13.325 1.442 -4.508 1.00 98.31 484 TRP A O 1
ATOM 3696 N N . GLY A 1 485 ? -11.541 0.272 -3.810 1.00 96.69 485 GLY A N 1
ATOM 3697 C CA . GLY A 1 485 ? -11.666 -0.785 -4.819 1.00 96.69 485 GLY A CA 1
ATOM 3698 C C . GLY A 1 485 ? -12.946 -1.601 -4.654 1.00 96.69 485 GLY A C 1
ATOM 3699 O O . GLY A 1 485 ? -13.671 -1.820 -5.631 1.00 96.69 485 GLY A O 1
ATOM 3700 N N . CYS A 1 486 ? -13.294 -1.942 -3.411 1.00 98.31 486 CYS A N 1
ATOM 3701 C CA . CYS A 1 486 ? -14.580 -2.553 -3.091 1.00 98.31 486 CYS A CA 1
ATOM 3702 C C . CYS A 1 486 ? -15.743 -1.595 -3.390 1.00 98.31 486 CYS A C 1
ATOM 3704 O O . CYS A 1 486 ? -16.649 -1.908 -4.165 1.00 98.31 486 CYS A O 1
ATOM 3706 N N . LEU A 1 487 ? -15.711 -0.389 -2.813 1.00 98.25 487 LEU A N 1
ATOM 3707 C CA . LEU A 1 487 ? -16.865 0.507 -2.866 1.00 98.25 487 LEU A CA 1
ATOM 3708 C C . LEU A 1 487 ? -17.159 1.033 -4.277 1.00 98.25 487 LEU A C 1
ATOM 3710 O O . LEU A 1 487 ? -18.328 1.159 -4.639 1.00 98.25 487 LEU A O 1
ATOM 3714 N N . ALA A 1 488 ? -16.136 1.275 -5.101 1.00 95.12 488 ALA A N 1
ATOM 3715 C CA . ALA A 1 488 ? -16.299 1.727 -6.485 1.00 95.12 488 ALA A CA 1
ATOM 3716 C C . ALA A 1 488 ? -16.934 0.666 -7.403 1.00 95.12 488 ALA A C 1
ATOM 3718 O O . ALA A 1 488 ? -17.523 1.000 -8.438 1.00 95.12 488 ALA A O 1
ATOM 3719 N N . THR A 1 489 ? -16.812 -0.617 -7.053 1.00 94.38 489 THR A N 1
ATOM 3720 C CA . THR A 1 489 ? -17.295 -1.735 -7.878 1.00 94.38 489 THR A CA 1
ATOM 3721 C C . THR A 1 489 ? -18.698 -2.209 -7.505 1.00 94.38 489 THR A C 1
ATOM 3723 O O . THR A 1 489 ? -19.300 -2.941 -8.288 1.00 94.38 489 THR A O 1
ATOM 3726 N N . GLY A 1 490 ? -19.269 -1.706 -6.406 1.00 96.44 490 GLY A N 1
ATOM 3727 C CA . GLY A 1 490 ? -20.564 -2.159 -5.887 1.00 96.44 490 GLY A CA 1
ATOM 3728 C C . GLY A 1 490 ? -20.451 -3.327 -4.901 1.00 96.44 490 GLY A C 1
ATOM 3729 O O . GLY A 1 490 ? -21.479 -3.899 -4.554 1.00 96.44 490 GLY A O 1
ATOM 3730 N N . GLY A 1 491 ? -19.228 -3.711 -4.517 1.00 97.81 491 GLY A N 1
ATOM 3731 C CA . GLY A 1 491 ? -18.974 -4.845 -3.637 1.00 97.81 491 GLY A CA 1
ATOM 3732 C C . GLY A 1 491 ? -19.248 -4.551 -2.161 1.00 97.81 491 GLY A C 1
ATOM 3733 O O . GLY A 1 491 ? -19.446 -3.410 -1.740 1.00 97.81 491 GLY A O 1
ATOM 3734 N N . ARG A 1 492 ? -19.197 -5.609 -1.353 1.00 98.69 492 ARG A N 1
ATOM 3735 C CA . ARG A 1 492 ? -19.411 -5.565 0.098 1.00 98.69 492 ARG A CA 1
ATOM 3736 C C . ARG A 1 492 ? -18.085 -5.598 0.857 1.00 98.69 492 ARG A C 1
ATOM 3738 O O . ARG A 1 492 ? -17.367 -6.594 0.785 1.00 98.69 492 ARG A O 1
ATOM 3745 N N . LEU A 1 493 ? -17.789 -4.563 1.640 1.00 98.81 493 LEU A N 1
ATOM 3746 C CA . LEU A 1 493 ? -16.565 -4.453 2.435 1.00 98.81 493 LEU A CA 1
ATOM 3747 C C . LEU A 1 493 ? -16.792 -4.929 3.874 1.00 98.81 493 LEU A C 1
ATOM 3749 O O . LEU A 1 493 ? -17.571 -4.342 4.623 1.00 98.81 493 LEU A O 1
ATOM 3753 N N . VAL A 1 494 ? -16.079 -5.975 4.280 1.00 98.81 494 VAL A N 1
ATOM 3754 C CA . VAL A 1 494 ? -16.080 -6.487 5.653 1.00 98.81 494 VAL A CA 1
ATOM 3755 C C . VAL A 1 494 ? -14.947 -5.831 6.434 1.00 98.81 494 VAL A C 1
ATOM 3757 O O . VAL A 1 494 ? -13.769 -5.986 6.094 1.00 98.81 494 VAL A O 1
ATOM 3760 N N . VAL A 1 495 ? -15.296 -5.100 7.490 1.00 98.38 495 VAL A N 1
ATOM 3761 C CA . VAL A 1 495 ? -14.333 -4.502 8.417 1.00 98.38 495 VAL A CA 1
ATOM 3762 C C . VAL A 1 495 ? -13.704 -5.624 9.237 1.00 98.38 495 VAL A C 1
ATOM 3764 O O . VAL A 1 495 ? -14.395 -6.319 9.979 1.00 98.38 495 VAL A O 1
ATOM 3767 N N . VAL A 1 496 ? -12.388 -5.817 9.116 1.00 95.19 496 VAL A N 1
ATOM 3768 C CA . VAL A 1 496 ? -11.671 -6.800 9.937 1.00 95.19 496 VAL A CA 1
ATOM 3769 C C . VAL A 1 496 ? -11.269 -6.129 11.252 1.00 95.19 496 VAL A C 1
ATOM 3771 O O . VAL A 1 496 ? -10.532 -5.141 11.232 1.00 95.19 496 VAL A O 1
ATOM 3774 N N . PRO A 1 497 ? -11.696 -6.629 12.422 1.00 87.31 497 PRO A N 1
ATOM 3775 C CA . PRO A 1 497 ? -11.241 -6.071 13.689 1.00 87.31 497 PRO A CA 1
ATOM 3776 C C . PRO A 1 497 ? -9.726 -6.233 13.865 1.00 87.31 497 PRO A C 1
ATOM 3778 O O . PRO A 1 497 ? -9.139 -7.239 13.464 1.00 87.31 497 PRO A O 1
ATOM 3781 N N . ARG A 1 498 ? -9.078 -5.279 14.546 1.00 78.12 498 ARG A N 1
ATOM 3782 C CA . ARG A 1 498 ? -7.617 -5.296 14.773 1.00 78.12 498 ARG A CA 1
ATOM 3783 C C . ARG A 1 498 ? -7.100 -6.598 15.389 1.00 78.12 498 ARG A C 1
ATOM 3785 O O . ARG A 1 498 ? -6.038 -7.082 15.005 1.00 78.12 498 ARG A O 1
ATOM 3792 N N . TRP A 1 499 ? -7.836 -7.153 16.341 1.00 73.19 499 TRP A N 1
ATOM 3793 C CA . TRP A 1 499 ? -7.451 -8.386 17.027 1.00 73.19 499 TRP A CA 1
ATOM 3794 C C . TRP A 1 499 ? -7.609 -9.607 16.122 1.00 73.19 499 TRP A C 1
ATOM 3796 O O . TRP A 1 499 ? -6.717 -10.447 16.083 1.00 73.19 499 TRP A O 1
ATOM 3806 N N . VAL A 1 500 ? -8.671 -9.629 15.312 1.00 81.50 500 VAL A N 1
ATOM 3807 C CA . VAL A 1 500 ? -8.914 -10.678 14.315 1.00 81.50 500 VAL A CA 1
ATOM 3808 C C . VAL A 1 500 ? -7.809 -10.680 13.263 1.00 81.50 500 VAL A C 1
ATOM 3810 O O . VAL A 1 500 ? -7.266 -11.731 12.967 1.00 81.50 500 VAL A O 1
ATOM 3813 N N . SER A 1 501 ? -7.354 -9.514 12.784 1.00 76.44 501 SER A N 1
ATOM 3814 C CA . SER A 1 501 ? -6.219 -9.454 11.841 1.00 76.44 501 SER A CA 1
ATOM 3815 C C . SER A 1 501 ? -4.886 -9.981 12.400 1.00 76.44 501 SER A C 1
ATOM 3817 O O . SER A 1 501 ? -3.915 -10.088 11.661 1.00 76.44 501 SER A O 1
ATOM 3819 N N . ARG A 1 502 ? -4.810 -10.275 13.705 1.00 71.69 502 ARG A N 1
ATOM 3820 C CA . ARG A 1 502 ? -3.622 -10.812 14.388 1.00 71.69 502 ARG A CA 1
ATOM 3821 C C . ARG A 1 502 ? -3.807 -12.257 14.867 1.00 71.69 502 ARG A C 1
ATOM 3823 O O . ARG A 1 502 ? -2.861 -12.821 15.410 1.00 71.69 502 ARG A O 1
ATOM 3830 N N . SER A 1 503 ? -4.990 -12.847 14.679 1.00 75.19 503 SER A N 1
ATOM 3831 C CA . SER A 1 503 ? -5.243 -14.274 14.886 1.00 75.19 503 SER A CA 1
ATOM 3832 C C . SER A 1 503 ? -5.566 -14.911 13.537 1.00 75.19 503 SER A C 1
ATOM 3834 O O . SER A 1 503 ? -6.621 -14.629 12.965 1.00 75.19 503 SER A O 1
ATOM 3836 N N . PRO A 1 504 ? -4.683 -15.775 13.015 1.00 74.81 504 PRO A N 1
ATOM 3837 C CA . PRO A 1 504 ? -4.941 -16.463 11.758 1.00 74.81 504 PRO A CA 1
ATOM 3838 C C . PRO A 1 504 ? -6.246 -17.269 11.796 1.00 74.81 504 PRO A C 1
ATOM 3840 O O . PRO A 1 504 ? -7.004 -17.242 10.829 1.00 74.81 504 PRO A O 1
ATOM 3843 N N . GLU A 1 505 ? -6.542 -17.941 12.911 1.00 80.25 505 GLU A N 1
ATOM 3844 C CA . GLU A 1 505 ? -7.749 -18.754 13.087 1.00 80.25 505 GLU A CA 1
ATOM 3845 C C . GLU A 1 505 ? -9.029 -17.910 13.055 1.00 80.25 505 GLU A C 1
ATOM 3847 O O . GLU A 1 505 ? -9.947 -18.216 12.288 1.00 80.25 505 GLU A O 1
ATOM 3852 N N . ASP A 1 506 ? -9.080 -16.823 13.833 1.00 84.00 506 ASP A N 1
ATOM 3853 C CA . ASP A 1 506 ? -10.237 -15.921 13.853 1.00 84.00 506 ASP A CA 1
ATOM 3854 C C . ASP A 1 506 ? -10.426 -15.254 12.489 1.00 84.00 506 ASP A C 1
ATOM 3856 O O . ASP A 1 506 ? -11.554 -15.072 12.019 1.00 84.00 506 ASP A O 1
ATOM 3860 N N . PHE A 1 507 ? -9.321 -14.900 11.824 1.00 87.19 507 PHE A N 1
ATOM 3861 C CA . PHE A 1 507 ? -9.376 -14.319 10.493 1.00 87.19 507 PHE A CA 1
ATOM 3862 C C . PHE A 1 507 ? -9.922 -15.317 9.476 1.00 87.19 507 PHE A C 1
ATOM 3864 O O . PHE A 1 507 ? -10.859 -14.985 8.752 1.00 87.19 507 PHE A O 1
ATOM 3871 N N . HIS A 1 508 ? -9.426 -16.556 9.468 1.00 92.44 508 HIS A N 1
ATOM 3872 C CA . HIS A 1 508 ? -9.964 -17.625 8.631 1.00 92.44 508 HIS A CA 1
ATOM 3873 C C . HIS A 1 508 ? -11.470 -17.828 8.874 1.00 92.44 508 HIS A C 1
ATOM 3875 O O . HIS A 1 508 ? -12.251 -17.877 7.922 1.00 92.44 508 HIS A O 1
ATOM 3881 N N . ALA A 1 509 ? -11.907 -17.878 10.137 1.00 93.75 509 ALA A N 1
ATOM 3882 C CA . ALA A 1 509 ? -13.322 -17.998 10.484 1.00 93.75 509 ALA A CA 1
ATOM 3883 C C . ALA A 1 509 ? -14.163 -16.828 9.938 1.00 93.75 509 ALA A C 1
ATOM 3885 O O . ALA A 1 509 ? -15.256 -17.049 9.410 1.00 93.75 509 ALA A O 1
ATOM 3886 N N . LEU A 1 510 ? -13.645 -15.596 9.993 1.00 96.06 510 LEU A N 1
ATOM 3887 C CA . LEU A 1 510 ? -14.281 -14.416 9.400 1.00 96.06 510 LEU A CA 1
ATOM 3888 C C . LEU A 1 510 ? -14.393 -14.540 7.872 1.00 96.06 510 LEU A C 1
ATOM 3890 O O . LEU A 1 510 ? -15.466 -14.276 7.320 1.00 96.06 510 LEU A O 1
ATOM 3894 N N . LEU A 1 511 ? -13.329 -14.984 7.191 1.00 97.62 511 LEU A N 1
ATOM 3895 C CA . LEU A 1 511 ? -13.334 -15.190 5.736 1.00 97.62 511 LEU A CA 1
ATOM 3896 C C . LEU A 1 511 ? -14.425 -16.182 5.312 1.00 97.62 511 LEU A C 1
ATOM 3898 O O . LEU A 1 511 ? -15.155 -15.924 4.351 1.00 97.62 511 LEU A O 1
ATOM 3902 N N . VAL A 1 512 ? -14.569 -17.286 6.053 1.00 97.81 512 VAL A N 1
ATOM 3903 C CA . VAL A 1 512 ? -15.606 -18.301 5.818 1.00 97.81 512 VAL A CA 1
ATOM 3904 C C . VAL A 1 512 ? -17.001 -17.748 6.124 1.00 97.81 512 VAL A C 1
ATOM 3906 O O . VAL A 1 512 ? -17.876 -17.820 5.259 1.00 97.81 512 VAL A O 1
ATOM 3909 N N . LYS A 1 513 ? -17.209 -17.142 7.308 1.00 97.00 513 LYS A N 1
ATOM 3910 C CA . LYS A 1 513 ? -18.505 -16.577 7.746 1.00 97.00 513 LYS A CA 1
ATOM 3911 C C . LYS A 1 513 ? -19.069 -15.613 6.707 1.00 97.00 513 LYS A C 1
ATOM 3913 O O . LYS A 1 513 ? -20.241 -15.698 6.348 1.00 97.00 513 LYS A O 1
ATOM 3918 N N . HIS A 1 514 ? -18.233 -14.705 6.211 1.00 97.88 514 HIS A N 1
ATOM 3919 C CA . HIS A 1 514 ? -18.665 -13.678 5.269 1.00 97.88 514 HIS A CA 1
ATOM 3920 C C . HIS A 1 514 ? -18.526 -14.092 3.801 1.00 97.88 514 HIS A C 1
ATOM 3922 O O . HIS A 1 514 ? -18.927 -13.318 2.934 1.00 97.88 514 HIS A O 1
ATOM 3928 N N . ARG A 1 515 ? -18.032 -15.304 3.508 1.00 97.81 515 ARG A N 1
ATOM 3929 C CA . ARG A 1 515 ? -17.783 -15.799 2.144 1.00 97.81 515 ARG A CA 1
ATOM 3930 C C . ARG A 1 515 ? -16.967 -14.803 1.315 1.00 97.81 515 ARG A C 1
ATOM 3932 O O . ARG A 1 515 ? -17.368 -14.418 0.219 1.00 97.81 515 ARG A O 1
ATOM 3939 N N . VAL A 1 516 ? -15.842 -14.359 1.867 1.00 98.62 516 VAL A N 1
ATOM 3940 C CA . VAL A 1 516 ? -14.954 -13.381 1.223 1.00 98.62 516 VAL A CA 1
ATOM 3941 C C . VAL A 1 516 ? -14.461 -13.921 -0.121 1.00 98.62 516 VAL A C 1
ATOM 3943 O O . VAL A 1 516 ? -14.008 -15.062 -0.196 1.00 98.62 516 VAL A O 1
ATOM 3946 N N . THR A 1 517 ? -14.552 -13.101 -1.173 1.00 98.62 517 THR A N 1
ATOM 3947 C CA . THR A 1 517 ? -14.161 -13.452 -2.549 1.00 98.62 517 THR A CA 1
ATOM 3948 C C . THR A 1 517 ? -12.858 -12.775 -2.969 1.00 98.62 517 THR A C 1
ATOM 3950 O O . THR A 1 517 ? -12.079 -13.382 -3.706 1.00 98.62 517 THR A O 1
ATOM 3953 N N . VAL A 1 518 ? -12.603 -11.555 -2.483 1.00 98.50 518 VAL A N 1
ATOM 3954 C CA . VAL A 1 518 ? -11.385 -10.783 -2.760 1.00 98.50 518 VAL A CA 1
ATOM 3955 C C . VAL A 1 518 ? -10.637 -10.529 -1.460 1.00 98.50 518 VAL A C 1
ATOM 3957 O O . VAL A 1 518 ? -11.156 -9.907 -0.533 1.00 98.50 518 VAL A O 1
ATOM 3960 N N . LEU A 1 519 ? -9.401 -11.009 -1.406 1.00 96.69 519 LEU A N 1
ATOM 3961 C CA . LEU A 1 519 ? -8.533 -10.901 -0.245 1.00 96.69 519 LEU A CA 1
ATOM 3962 C C . LEU A 1 519 ? -7.257 -10.144 -0.627 1.00 96.69 519 LEU A C 1
ATOM 3964 O O . LEU A 1 519 ? -6.621 -10.455 -1.628 1.00 96.69 519 LEU A O 1
ATOM 3968 N N . ASN A 1 520 ? -6.868 -9.168 0.188 1.00 94.06 520 ASN A N 1
ATOM 3969 C CA . ASN A 1 520 ? -5.626 -8.417 0.020 1.00 94.06 520 ASN A CA 1
ATOM 3970 C C . ASN A 1 520 ? -4.714 -8.751 1.197 1.00 94.06 520 ASN A C 1
ATOM 3972 O O . ASN A 1 520 ? -5.156 -8.677 2.347 1.00 94.06 520 ASN A O 1
ATOM 3976 N N . GLN A 1 521 ? -3.481 -9.171 0.932 1.00 83.56 521 GLN A N 1
ATOM 3977 C CA . GLN A 1 521 ? -2.555 -9.626 1.969 1.00 83.56 521 GLN A CA 1
ATOM 3978 C C . GLN A 1 521 ? -1.123 -9.212 1.662 1.00 83.56 521 GLN A C 1
ATOM 3980 O O . GLN A 1 521 ? -0.686 -9.196 0.514 1.00 83.56 521 GLN A O 1
ATOM 3985 N N . THR A 1 522 ? -0.361 -8.956 2.717 1.00 81.38 522 THR A N 1
ATOM 3986 C CA . THR A 1 522 ? 1.094 -9.024 2.624 1.00 81.38 522 THR A CA 1
ATOM 3987 C C . THR A 1 522 ? 1.520 -10.496 2.587 1.00 81.38 522 THR A C 1
ATOM 3989 O O . THR A 1 522 ? 0.862 -11.332 3.218 1.00 81.38 522 THR A O 1
ATOM 3992 N N . PRO A 1 523 ? 2.606 -10.847 1.878 1.00 76.50 523 PRO A N 1
ATOM 3993 C CA . PRO A 1 523 ? 3.174 -12.194 1.901 1.00 76.50 523 PRO A CA 1
ATOM 3994 C C . PRO A 1 523 ? 3.311 -12.773 3.318 1.00 76.50 523 PRO A C 1
ATOM 3996 O O . PRO A 1 523 ? 2.854 -13.887 3.564 1.00 76.50 523 PRO A O 1
ATOM 3999 N N . SER A 1 524 ? 3.820 -11.995 4.280 1.00 68.56 524 SER A N 1
ATOM 4000 C CA . SER A 1 524 ? 3.980 -12.440 5.672 1.00 68.56 524 SER A CA 1
ATOM 4001 C C . SER A 1 524 ? 2.658 -12.782 6.365 1.00 68.56 524 SER A C 1
ATOM 4003 O O . SER A 1 524 ? 2.574 -13.780 7.081 1.00 68.56 524 SER A O 1
ATOM 4005 N N . ALA A 1 525 ? 1.619 -11.958 6.187 1.00 71.00 525 ALA A N 1
ATOM 4006 C CA . ALA A 1 525 ? 0.305 -12.228 6.773 1.00 71.00 525 ALA A CA 1
ATOM 4007 C C . ALA A 1 525 ? -0.354 -13.448 6.109 1.00 71.00 525 ALA A C 1
ATOM 4009 O O . ALA A 1 525 ? -0.972 -14.276 6.781 1.00 71.00 525 ALA A O 1
ATOM 4010 N N . PHE A 1 526 ? -0.134 -13.617 4.804 1.00 79.75 526 PHE A N 1
ATOM 4011 C CA . PHE A 1 526 ? -0.611 -14.778 4.073 1.00 79.75 526 PHE A CA 1
ATOM 4012 C C . PHE A 1 526 ? 0.045 -16.085 4.530 1.00 79.75 526 PHE A C 1
ATOM 4014 O O . PHE A 1 526 ? -0.662 -17.084 4.645 1.00 79.75 526 PHE A O 1
ATOM 4021 N N . THR A 1 527 ? 1.343 -16.094 4.867 1.00 68.06 527 THR A N 1
ATOM 4022 C CA . THR A 1 527 ? 2.002 -17.278 5.458 1.00 68.06 527 THR A CA 1
ATOM 4023 C C . THR A 1 527 ? 1.224 -17.799 6.661 1.00 68.06 527 THR A C 1
ATOM 4025 O O . THR A 1 527 ? 0.959 -18.993 6.767 1.00 68.06 527 THR A O 1
ATOM 4028 N N . GLN A 1 528 ? 0.796 -16.895 7.544 1.00 69.56 528 GLN A N 1
ATOM 4029 C CA . GLN A 1 528 ? 0.059 -17.273 8.746 1.00 69.56 528 GLN A CA 1
ATOM 4030 C C . GLN A 1 528 ? -1.318 -17.849 8.407 1.00 69.56 528 GLN A C 1
ATOM 4032 O O . GLN A 1 528 ? -1.756 -18.819 9.024 1.00 69.56 528 GLN A O 1
ATOM 4037 N N . LEU A 1 529 ? -1.990 -17.288 7.396 1.00 77.44 529 LEU A N 1
ATOM 4038 C CA . LEU A 1 529 ? -3.251 -17.826 6.897 1.00 77.44 529 LEU A CA 1
ATOM 4039 C C . LEU A 1 529 ? -3.069 -19.228 6.293 1.00 77.44 529 LEU A C 1
ATOM 4041 O O . LEU A 1 529 ? -3.917 -20.087 6.513 1.00 77.44 529 LEU A O 1
ATOM 4045 N N . LEU A 1 530 ? -1.965 -19.501 5.585 1.00 77.19 530 LEU A N 1
ATOM 4046 C CA . LEU A 1 530 ? -1.696 -20.820 4.992 1.00 77.19 530 LEU A CA 1
ATOM 4047 C C . LEU A 1 530 ? -1.652 -21.949 6.025 1.00 77.19 530 LEU A C 1
ATOM 4049 O O . LEU A 1 530 ? -2.056 -23.076 5.709 1.00 77.19 530 LEU A O 1
ATOM 4053 N N . ASP A 1 531 ? -1.182 -21.667 7.238 1.00 72.44 531 ASP A N 1
ATOM 4054 C CA . ASP A 1 531 ? -1.066 -22.661 8.309 1.00 72.44 531 ASP A CA 1
ATOM 4055 C C . ASP A 1 531 ? -2.423 -23.099 8.860 1.00 72.44 531 ASP A C 1
ATOM 4057 O O . ASP A 1 531 ? -2.647 -24.281 9.158 1.00 72.44 531 ASP A O 1
ATOM 4061 N N . VAL A 1 532 ? -3.359 -22.160 8.928 1.00 77.56 532 VAL A N 1
ATOM 4062 C CA . VAL A 1 532 ? -4.718 -22.386 9.429 1.00 77.56 532 VAL A CA 1
ATOM 4063 C C . VAL A 1 532 ? -5.737 -22.612 8.322 1.00 77.56 532 VAL A C 1
ATOM 4065 O O . VAL A 1 532 ? -6.872 -22.943 8.625 1.00 77.56 532 VAL A O 1
ATOM 4068 N N . ASP A 1 533 ? -5.346 -22.469 7.057 1.00 83.06 533 ASP A N 1
ATOM 4069 C CA . ASP A 1 533 ? -6.207 -22.699 5.899 1.00 83.06 533 ASP A CA 1
ATOM 4070 C C . ASP A 1 533 ? -6.786 -24.126 5.926 1.00 83.06 533 ASP A C 1
ATOM 4072 O O . ASP A 1 533 ? -6.054 -25.121 6.067 1.00 83.06 533 ASP A O 1
ATOM 4076 N N . ARG A 1 534 ? -8.117 -24.203 5.855 1.00 79.88 534 ARG A N 1
ATOM 4077 C CA . ARG A 1 534 ? -8.956 -25.411 5.844 1.00 79.88 534 ARG A CA 1
ATOM 4078 C C . ARG A 1 534 ? -10.041 -25.244 4.768 1.00 79.88 534 ARG A C 1
ATOM 4080 O O . ARG A 1 534 ? -10.103 -24.243 4.059 1.00 79.88 534 ARG A O 1
ATOM 4087 N N . ASP A 1 535 ? -10.939 -26.217 4.658 1.00 82.94 535 ASP A N 1
ATOM 4088 C CA . ASP A 1 535 ? -12.072 -26.123 3.738 1.00 82.94 535 ASP A CA 1
ATOM 4089 C C . ASP A 1 535 ? -13.024 -24.965 4.093 1.00 82.94 535 ASP A C 1
ATOM 4091 O O . ASP A 1 535 ? -13.246 -24.641 5.260 1.00 82.94 535 ASP A O 1
ATOM 4095 N N . GLY A 1 536 ? -13.640 -24.369 3.066 1.00 87.75 536 GLY A N 1
ATOM 4096 C CA . GLY A 1 536 ? -14.725 -23.388 3.221 1.00 87.75 536 GLY A CA 1
ATOM 4097 C C . GLY A 1 536 ? -14.432 -21.976 2.708 1.00 87.75 536 GLY A C 1
ATOM 4098 O O . GLY A 1 536 ? -15.365 -21.181 2.592 1.00 87.75 536 GLY A O 1
ATOM 4099 N N . LEU A 1 537 ? -13.186 -21.658 2.338 1.00 95.06 537 LEU A N 1
ATOM 4100 C CA . LEU A 1 537 ? -12.852 -20.351 1.763 1.00 95.06 537 LEU A CA 1
ATOM 4101 C C . LEU A 1 537 ? -13.536 -20.132 0.403 1.00 95.06 537 LEU A C 1
ATOM 4103 O O . LEU A 1 537 ? -13.424 -20.951 -0.511 1.00 95.06 537 LEU A O 1
ATOM 4107 N N . ALA A 1 538 ? -14.222 -18.998 0.248 1.00 96.69 538 ALA A N 1
ATOM 4108 C CA . ALA A 1 538 ? -14.878 -18.594 -1.002 1.00 96.69 538 ALA A CA 1
ATOM 4109 C C . ALA A 1 538 ? -13.991 -17.698 -1.891 1.00 96.69 538 ALA A C 1
ATOM 4111 O O . ALA A 1 538 ? -14.467 -17.171 -2.898 1.00 96.69 538 ALA A O 1
ATOM 4112 N N . VAL A 1 539 ? -12.718 -17.522 -1.517 1.00 97.06 539 VAL A N 1
ATOM 4113 C CA . VAL A 1 539 ? -11.792 -16.617 -2.203 1.00 97.06 539 VAL A CA 1
ATOM 4114 C C . VAL A 1 539 ? -11.588 -17.051 -3.651 1.00 97.06 539 VAL A C 1
ATOM 4116 O O . VAL A 1 539 ? -11.286 -18.210 -3.938 1.00 97.06 539 VAL A O 1
ATOM 4119 N N . ARG A 1 540 ? -11.768 -16.096 -4.564 1.00 97.31 540 ARG A N 1
ATOM 4120 C CA . ARG A 1 540 ? -11.502 -16.252 -6.001 1.00 97.31 540 ARG A CA 1
ATOM 4121 C C . ARG A 1 540 ? -10.290 -15.446 -6.456 1.00 97.31 540 ARG A C 1
ATOM 4123 O O . ARG A 1 540 ? -9.749 -15.709 -7.527 1.00 97.31 540 ARG A O 1
ATOM 4130 N N . LEU A 1 541 ? -9.908 -14.432 -5.682 1.00 98.19 541 LEU A N 1
ATOM 4131 C CA . LEU A 1 541 ? -8.820 -13.517 -5.989 1.00 98.19 541 LEU A CA 1
ATOM 4132 C C . LEU A 1 541 ? -8.074 -13.165 -4.704 1.00 98.19 541 LEU A C 1
ATOM 4134 O O . LEU A 1 541 ? -8.678 -12.676 -3.748 1.00 98.19 541 LEU A O 1
ATOM 4138 N N . ILE A 1 542 ? -6.760 -13.372 -4.716 1.00 97.88 542 ILE A N 1
ATOM 4139 C CA . ILE A 1 542 ? -5.855 -12.899 -3.671 1.00 97.88 542 ILE A CA 1
ATOM 4140 C C . ILE A 1 542 ? -4.848 -11.950 -4.307 1.00 97.88 542 ILE A C 1
ATOM 4142 O O . ILE A 1 542 ? -4.161 -12.323 -5.259 1.00 97.88 542 ILE A O 1
ATOM 4146 N N . VAL A 1 543 ? -4.770 -10.734 -3.778 1.00 97.31 543 VAL A N 1
ATOM 4147 C CA . VAL A 1 543 ? -3.808 -9.711 -4.188 1.00 97.31 543 VAL A CA 1
ATOM 4148 C C . VAL A 1 543 ? -2.722 -9.592 -3.124 1.00 97.31 543 VAL A C 1
ATOM 4150 O O . VAL A 1 543 ? -3.003 -9.266 -1.968 1.00 97.31 543 VAL A O 1
ATOM 4153 N N . PHE A 1 544 ? -1.481 -9.839 -3.530 1.00 89.81 544 PHE A N 1
ATOM 4154 C CA . PHE A 1 544 ? -0.287 -9.618 -2.729 1.00 89.81 544 PHE A CA 1
ATOM 4155 C C . PHE A 1 544 ? 0.286 -8.231 -2.982 1.00 89.81 544 PHE A C 1
ATOM 4157 O O . PHE A 1 544 ? 0.342 -7.777 -4.125 1.00 89.81 544 PHE A O 1
ATOM 4164 N N . GLY A 1 545 ? 0.748 -7.580 -1.919 1.00 85.06 545 GLY A N 1
ATOM 4165 C CA . GLY A 1 545 ? 1.434 -6.297 -2.007 1.00 85.06 545 GLY A CA 1
ATOM 4166 C C . GLY A 1 545 ? 2.112 -5.912 -0.696 1.00 85.06 545 GLY A C 1
ATOM 4167 O O . GLY A 1 545 ? 1.901 -6.540 0.340 1.00 85.06 545 GLY A O 1
ATOM 4168 N N . GLY A 1 546 ? 2.946 -4.875 -0.747 1.00 74.81 546 GLY A N 1
ATOM 4169 C CA . GLY A 1 546 ? 3.629 -4.314 0.424 1.00 74.81 546 GLY A CA 1
ATOM 4170 C C . GLY A 1 546 ? 4.910 -5.035 0.861 1.00 74.81 546 GLY A C 1
ATOM 4171 O O . GLY A 1 546 ? 5.663 -4.459 1.642 1.00 74.81 546 GLY A O 1
ATOM 4172 N N . GLU A 1 547 ? 5.187 -6.243 0.356 1.00 74.38 547 GLU A N 1
ATOM 4173 C CA . GLU A 1 547 ? 6.449 -6.970 0.578 1.00 74.38 547 GLU A CA 1
ATOM 4174 C C . GLU A 1 547 ? 6.857 -7.775 -0.663 1.00 74.38 547 GLU A C 1
ATOM 4176 O O . GLU A 1 547 ? 5.996 -8.078 -1.500 1.00 74.38 547 GLU A O 1
ATOM 4181 N N . PRO A 1 548 ? 8.132 -8.193 -0.785 1.00 74.81 548 PRO A N 1
ATOM 4182 C CA . PRO A 1 548 ? 8.529 -9.152 -1.801 1.00 74.81 548 PRO A CA 1
ATOM 4183 C C . PRO A 1 548 ? 7.821 -10.490 -1.563 1.00 74.81 548 PRO A C 1
ATOM 4185 O O . PRO A 1 548 ? 7.876 -11.052 -0.471 1.00 74.81 548 PRO A O 1
ATOM 4188 N N . LEU A 1 549 ? 7.170 -11.012 -2.600 1.00 77.81 549 LEU A N 1
ATOM 4189 C CA . LEU A 1 549 ? 6.522 -12.316 -2.556 1.00 77.81 549 LEU A CA 1
ATOM 4190 C C . LEU A 1 549 ? 7.542 -13.425 -2.829 1.00 77.81 549 LEU A C 1
ATOM 4192 O O . LEU A 1 549 ? 8.094 -13.509 -3.927 1.00 77.81 549 LEU A O 1
ATOM 4196 N N . ASP A 1 550 ? 7.743 -14.310 -1.856 1.00 76.44 550 ASP A N 1
ATOM 4197 C CA . ASP A 1 550 ? 8.458 -15.563 -2.081 1.00 76.44 550 ASP A CA 1
ATOM 4198 C C . ASP A 1 550 ? 7.509 -16.601 -2.681 1.00 76.44 550 ASP A C 1
ATOM 4200 O O . ASP A 1 550 ? 6.792 -17.309 -1.978 1.00 76.44 550 ASP A O 1
ATOM 4204 N N . THR A 1 551 ? 7.495 -16.703 -4.006 1.00 79.88 551 THR A N 1
ATOM 4205 C CA . THR A 1 551 ? 6.574 -17.588 -4.733 1.00 79.88 551 THR A CA 1
ATOM 4206 C C . THR A 1 551 ? 6.734 -19.068 -4.366 1.00 79.88 551 THR A C 1
ATOM 4208 O O . THR A 1 551 ? 5.779 -19.833 -4.512 1.00 79.88 551 THR A O 1
ATOM 4211 N N . ARG A 1 552 ? 7.874 -19.473 -3.789 1.00 76.31 552 ARG A N 1
ATOM 4212 C CA . ARG A 1 552 ? 8.137 -20.850 -3.335 1.00 76.31 552 ARG A CA 1
ATOM 4213 C C . ARG A 1 552 ? 7.242 -21.292 -2.177 1.00 76.31 552 ARG A C 1
ATOM 4215 O O . ARG A 1 552 ? 7.131 -22.489 -1.931 1.00 76.31 552 ARG A O 1
ATOM 4222 N N . MET A 1 553 ? 6.580 -20.363 -1.483 1.00 75.00 553 MET A N 1
ATOM 4223 C CA . MET A 1 553 ? 5.612 -20.686 -0.425 1.00 75.00 553 MET A CA 1
ATOM 4224 C C . MET A 1 553 ? 4.241 -21.132 -0.971 1.00 75.00 553 MET A C 1
ATOM 4226 O O . MET A 1 553 ? 3.436 -21.729 -0.256 1.00 75.00 553 MET A O 1
ATOM 4230 N N . LEU A 1 554 ? 3.952 -20.830 -2.240 1.00 86.44 554 LEU A N 1
ATOM 4231 C CA . LEU A 1 554 ? 2.636 -20.998 -2.856 1.00 86.44 554 LEU A CA 1
ATOM 4232 C C . LEU A 1 554 ? 2.287 -22.408 -3.371 1.00 86.44 554 LEU A C 1
ATOM 4234 O O . LEU A 1 554 ? 1.090 -22.644 -3.551 1.00 86.44 554 LEU A O 1
ATOM 4238 N N . PRO A 1 555 ? 3.208 -23.379 -3.579 1.00 85.81 555 PRO A N 1
ATOM 4239 C CA . PRO A 1 555 ? 2.814 -24.730 -3.988 1.00 85.81 555 PRO A CA 1
ATOM 4240 C C . PRO A 1 555 ? 1.764 -25.351 -3.055 1.00 85.81 555 PRO A C 1
ATOM 4242 O O . PRO A 1 555 ? 0.752 -25.862 -3.529 1.00 85.81 555 PRO A O 1
ATOM 4245 N N . ARG A 1 556 ? 1.922 -25.175 -1.732 1.00 83.19 556 ARG A N 1
ATOM 4246 C CA . ARG A 1 556 ? 0.963 -25.641 -0.712 1.00 83.19 556 ARG A CA 1
ATOM 4247 C C . ARG A 1 556 ? -0.423 -25.005 -0.854 1.00 83.19 556 ARG A C 1
ATOM 4249 O O . ARG A 1 556 ? -1.428 -25.629 -0.512 1.00 83.19 556 ARG A O 1
ATOM 4256 N N . TRP A 1 557 ? -0.494 -23.762 -1.329 1.00 89.75 557 TRP A N 1
ATOM 4257 C CA . TRP A 1 557 ? -1.770 -23.127 -1.649 1.00 89.75 557 TRP A CA 1
ATOM 4258 C C . TRP A 1 557 ? -2.402 -23.786 -2.870 1.00 89.75 557 TRP A C 1
ATOM 4260 O O . TRP A 1 557 ? -3.543 -24.232 -2.793 1.00 89.75 557 TRP A O 1
ATOM 4270 N N . PHE A 1 558 ? -1.650 -23.911 -3.966 1.00 92.81 558 PHE A N 1
ATOM 4271 C CA . PHE A 1 558 ? -2.152 -24.483 -5.216 1.00 92.81 558 PHE A CA 1
ATOM 4272 C C . PHE A 1 558 ? -2.573 -25.952 -5.102 1.00 92.81 558 PHE A C 1
ATOM 4274 O O . PHE A 1 558 ? -3.423 -26.394 -5.871 1.00 92.81 558 PHE A O 1
ATOM 4281 N N . ASP A 1 559 ? -2.005 -26.707 -4.160 1.00 89.69 559 ASP A N 1
ATOM 4282 C CA . ASP A 1 559 ? -2.427 -28.082 -3.862 1.00 89.69 559 ASP A CA 1
ATOM 4283 C C . ASP A 1 559 ? -3.847 -28.157 -3.280 1.00 89.69 559 ASP A C 1
ATOM 4285 O O . ASP A 1 559 ? -4.565 -29.122 -3.532 1.00 89.69 559 ASP A O 1
ATOM 4289 N N . ARG A 1 560 ? -4.267 -27.135 -2.524 1.00 90.06 560 ARG A N 1
ATOM 4290 C CA . ARG A 1 560 ? -5.596 -27.064 -1.889 1.00 90.06 560 ARG A CA 1
ATOM 4291 C C . ARG A 1 560 ? -6.597 -26.247 -2.702 1.00 90.06 560 ARG A C 1
ATOM 4293 O O . ARG A 1 560 ? -7.780 -26.577 -2.754 1.00 90.06 560 ARG A O 1
ATOM 4300 N N . HIS A 1 561 ? -6.117 -25.197 -3.359 1.00 92.56 561 HIS A N 1
ATOM 4301 C CA . HIS A 1 561 ? -6.916 -24.222 -4.091 1.00 92.56 561 HIS A CA 1
ATOM 4302 C C . HIS A 1 561 ? -6.381 -24.104 -5.523 1.00 92.56 561 HIS A C 1
ATOM 4304 O O . HIS A 1 561 ? -5.458 -23.326 -5.773 1.00 92.56 561 HIS A O 1
ATOM 4310 N N . PRO A 1 562 ? -6.945 -24.865 -6.481 1.00 89.25 562 PRO A N 1
ATOM 4311 C CA . PRO A 1 562 ? -6.509 -24.822 -7.872 1.00 89.25 562 PRO A CA 1
ATOM 4312 C C . PRO A 1 562 ? -6.598 -23.411 -8.466 1.00 89.25 562 PRO A C 1
ATOM 4314 O O . PRO A 1 562 ? -7.517 -22.654 -8.144 1.00 89.25 562 PRO A O 1
ATOM 4317 N N . GLU A 1 563 ? -5.705 -23.089 -9.406 1.00 89.31 563 GLU A N 1
ATOM 4318 C CA . GLU A 1 563 ? -5.661 -21.782 -10.089 1.00 89.31 563 GLU A CA 1
ATOM 4319 C C . GLU A 1 563 ? -6.998 -21.383 -10.728 1.00 89.31 563 GLU A C 1
ATOM 4321 O O . GLU A 1 563 ? -7.366 -20.211 -10.742 1.00 89.31 563 GLU A O 1
ATOM 4326 N N . SER A 1 564 ? -7.764 -22.363 -11.217 1.00 89.50 564 SER A N 1
ATOM 4327 C CA . SER A 1 564 ? -9.089 -22.142 -11.803 1.00 89.50 564 SER A CA 1
ATOM 4328 C C . SER A 1 564 ? -10.136 -21.666 -10.792 1.00 89.50 564 SER A C 1
ATOM 4330 O O . SER A 1 564 ? -11.170 -21.135 -11.190 1.00 89.50 564 SER A O 1
ATOM 4332 N N . ARG A 1 565 ? -9.906 -21.897 -9.494 1.00 90.81 565 ARG A N 1
ATOM 4333 C CA . ARG A 1 565 ? -10.782 -21.476 -8.395 1.00 90.81 565 ARG A CA 1
ATOM 4334 C C . ARG A 1 565 ? -10.321 -20.154 -7.798 1.00 90.81 565 ARG A C 1
ATOM 4336 O O . ARG A 1 565 ? -11.158 -19.291 -7.558 1.00 90.81 565 ARG A O 1
ATOM 4343 N N . CYS A 1 566 ? -9.023 -20.019 -7.531 1.00 95.75 566 CYS A N 1
ATOM 4344 C CA . CYS A 1 566 ? -8.461 -18.835 -6.898 1.00 95.75 566 CYS A CA 1
ATOM 4345 C C . CYS A 1 566 ? -7.244 -18.327 -7.667 1.00 95.75 566 CYS A C 1
ATOM 4347 O O . CYS A 1 566 ? -6.197 -18.972 -7.707 1.00 95.75 566 CYS A O 1
ATOM 4349 N N . ARG A 1 567 ? -7.371 -17.119 -8.213 1.00 97.06 567 ARG A N 1
ATOM 4350 C CA . ARG A 1 567 ? -6.285 -16.407 -8.876 1.00 97.06 567 ARG A CA 1
ATOM 4351 C C . ARG A 1 567 ? -5.412 -15.701 -7.843 1.00 97.06 567 ARG A C 1
ATOM 4353 O O . ARG A 1 567 ? -5.918 -14.947 -7.013 1.00 97.06 567 ARG A O 1
ATOM 4360 N N . LEU A 1 568 ? -4.104 -15.913 -7.930 1.00 97.38 568 LEU A N 1
ATOM 4361 C CA . LEU A 1 568 ? -3.105 -15.197 -7.144 1.00 97.38 568 LEU A CA 1
ATOM 4362 C C . LEU A 1 568 ? -2.505 -14.072 -7.988 1.00 97.38 568 LEU A C 1
ATOM 4364 O O . LEU A 1 568 ? -2.073 -14.309 -9.115 1.00 97.38 568 LEU A O 1
ATOM 4368 N N . VAL A 1 569 ? -2.476 -12.851 -7.464 1.00 97.19 569 VAL A N 1
ATOM 4369 C CA . VAL A 1 569 ? -1.924 -11.686 -8.164 1.00 97.19 569 VAL A CA 1
ATOM 4370 C C . VAL A 1 569 ? -0.887 -11.012 -7.285 1.00 97.19 569 VAL A C 1
ATOM 4372 O O . VAL A 1 569 ? -1.195 -10.602 -6.175 1.00 97.19 569 VAL A O 1
ATOM 4375 N N . ASN A 1 570 ? 0.337 -10.875 -7.785 1.00 94.81 570 ASN A N 1
ATOM 4376 C CA . ASN A 1 570 ? 1.387 -10.100 -7.137 1.00 94.81 570 ASN A CA 1
ATOM 4377 C C . ASN A 1 570 ? 1.379 -8.677 -7.698 1.00 94.81 570 ASN A C 1
ATOM 4379 O O . ASN A 1 570 ? 1.483 -8.508 -8.914 1.00 94.81 570 ASN A O 1
ATOM 4383 N N . MET A 1 571 ? 1.237 -7.667 -6.842 1.00 95.69 571 MET A N 1
ATOM 4384 C CA . MET A 1 571 ? 1.230 -6.262 -7.242 1.00 95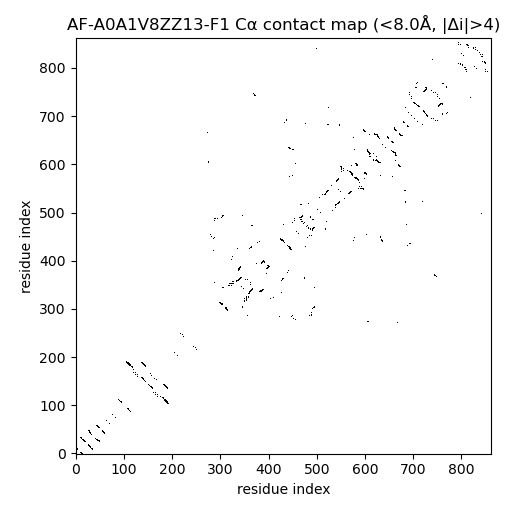.69 571 MET A CA 1
ATOM 4385 C C . MET A 1 571 ? 2.334 -5.497 -6.521 1.00 95.69 571 MET A C 1
ATOM 4387 O O . MET A 1 571 ? 2.406 -5.467 -5.294 1.00 95.69 571 MET A O 1
ATOM 4391 N N . PHE A 1 572 ? 3.175 -4.820 -7.298 1.00 94.25 572 PHE A N 1
ATOM 4392 C CA . PHE A 1 572 ? 4.209 -3.934 -6.771 1.00 94.25 572 PHE A CA 1
ATOM 4393 C C . PHE A 1 572 ? 3.800 -2.479 -6.942 1.00 94.25 572 PHE A C 1
ATOM 4395 O O . PHE A 1 572 ? 3.308 -2.084 -8.001 1.00 94.25 572 PHE A O 1
ATOM 4402 N N . GLY A 1 573 ? 4.059 -1.686 -5.912 1.00 93.06 573 GLY A N 1
ATOM 4403 C CA . GLY A 1 573 ? 3.950 -0.240 -5.906 1.00 93.06 573 GLY A CA 1
ATOM 4404 C C . GLY A 1 573 ? 4.371 0.314 -4.552 1.00 93.06 573 GLY A C 1
ATOM 4405 O O . GLY A 1 573 ? 4.594 -0.425 -3.593 1.00 93.06 573 GLY A O 1
ATOM 4406 N N . ILE A 1 574 ? 4.507 1.629 -4.511 1.00 91.88 574 ILE A N 1
ATOM 4407 C CA . ILE A 1 574 ? 4.902 2.398 -3.331 1.00 91.88 574 ILE A CA 1
ATOM 4408 C C . ILE A 1 574 ? 3.990 3.610 -3.193 1.00 91.88 574 ILE A C 1
ATOM 4410 O O . ILE A 1 574 ? 3.359 4.039 -4.166 1.00 91.88 574 ILE A O 1
ATOM 4414 N N . THR A 1 575 ? 3.947 4.193 -1.998 1.00 95.00 575 THR A N 1
ATOM 4415 C CA . THR A 1 575 ? 3.012 5.273 -1.664 1.00 95.00 575 THR A CA 1
ATOM 4416 C C . THR A 1 575 ? 3.091 6.449 -2.633 1.00 95.00 575 THR A C 1
ATOM 4418 O O . THR A 1 575 ? 2.062 6.964 -3.061 1.00 95.00 575 THR A O 1
ATOM 4421 N N . GLU A 1 576 ? 4.291 6.816 -3.083 1.00 97.25 576 GLU A N 1
ATOM 4422 C CA . GLU A 1 576 ? 4.534 7.917 -4.024 1.00 97.25 576 GLU A CA 1
ATOM 4423 C C . GLU A 1 576 ? 4.005 7.665 -5.451 1.00 97.25 576 GLU A C 1
ATOM 4425 O O . GLU A 1 576 ? 4.000 8.567 -6.291 1.00 97.25 576 GLU A O 1
ATOM 4430 N N . THR A 1 577 ? 3.539 6.447 -5.723 1.00 96.31 577 THR A N 1
ATOM 4431 C CA . THR A 1 577 ? 3.046 5.983 -7.031 1.00 96.31 577 THR A CA 1
ATOM 4432 C C . THR A 1 577 ? 1.586 5.524 -7.001 1.00 96.31 577 THR A C 1
ATOM 4434 O O . THR A 1 577 ? 1.093 4.982 -7.992 1.00 96.31 577 THR A O 1
ATOM 4437 N N . THR A 1 578 ? 0.894 5.803 -5.889 1.00 97.38 578 THR A N 1
ATOM 4438 C CA . THR A 1 578 ? -0.505 5.443 -5.617 1.00 97.38 578 THR A CA 1
ATOM 4439 C C . THR A 1 578 ? -0.727 3.932 -5.562 1.00 97.38 578 THR A C 1
ATOM 4441 O O . THR A 1 578 ? -1.276 3.341 -6.487 1.00 97.38 578 THR A O 1
ATOM 4444 N N . VAL A 1 579 ? -0.357 3.323 -4.432 1.00 96.00 579 VAL A N 1
ATOM 4445 C CA . VAL A 1 579 ? -0.604 1.918 -4.060 1.00 96.00 579 VAL A CA 1
ATOM 4446 C C . VAL A 1 579 ? 0.073 0.872 -4.957 1.00 96.00 579 VAL A C 1
ATOM 4448 O O . VAL A 1 579 ? 0.963 0.158 -4.499 1.00 96.00 579 VAL A O 1
ATOM 4451 N N . HIS A 1 580 ? -0.319 0.759 -6.228 1.00 96.50 580 HIS A N 1
ATOM 4452 C CA . HIS A 1 580 ? 0.164 -0.265 -7.155 1.00 96.50 580 HIS A CA 1
ATOM 4453 C C . HIS A 1 580 ? 0.544 0.327 -8.518 1.00 96.50 580 HIS A C 1
ATOM 4455 O O . HIS A 1 580 ? -0.132 1.197 -9.058 1.00 96.50 580 HIS A O 1
ATOM 4461 N N . VAL A 1 581 ? 1.625 -0.201 -9.089 1.00 96.31 581 VAL A N 1
ATOM 4462 C CA . VAL A 1 581 ? 2.244 0.216 -10.358 1.00 96.31 581 VAL A CA 1
ATOM 4463 C C . VAL A 1 581 ? 2.243 -0.915 -11.370 1.00 96.31 581 VAL A C 1
ATOM 4465 O O . VAL A 1 581 ? 2.016 -0.678 -12.552 1.00 96.31 581 VAL A O 1
ATOM 4468 N N . THR A 1 582 ? 2.523 -2.135 -10.920 1.00 96.81 582 THR A N 1
ATOM 4469 C CA . THR A 1 582 ? 2.614 -3.331 -11.766 1.00 96.81 582 THR A CA 1
ATOM 4470 C C . THR A 1 582 ? 1.760 -4.454 -11.198 1.00 96.81 582 THR A C 1
ATOM 4472 O O . THR A 1 582 ? 1.424 -4.436 -10.011 1.00 96.81 582 THR A O 1
ATOM 4475 N N . TRP A 1 583 ? 1.404 -5.418 -12.043 1.00 95.69 583 TRP A N 1
ATOM 4476 C CA . TRP A 1 583 ? 0.721 -6.633 -11.617 1.00 95.69 583 TRP A CA 1
ATOM 4477 C C . TRP A 1 583 ? 1.207 -7.856 -12.398 1.00 95.69 583 TRP A C 1
ATOM 4479 O O . TRP A 1 583 ? 1.500 -7.775 -13.596 1.00 95.69 583 TRP A O 1
ATOM 4489 N N . HIS A 1 584 ? 1.242 -9.001 -11.717 1.00 95.19 584 HIS A N 1
ATOM 4490 C CA . HIS A 1 584 ? 1.537 -10.326 -12.263 1.00 95.19 584 HIS A CA 1
ATOM 4491 C C . HIS A 1 584 ? 0.509 -11.334 -11.764 1.00 95.19 584 HIS A C 1
ATOM 4493 O O . HIS A 1 584 ? 0.216 -11.353 -10.572 1.00 95.19 584 HIS A O 1
ATOM 4499 N N . THR A 1 585 ? -0.016 -12.198 -12.633 1.00 95.88 585 THR A N 1
ATOM 4500 C CA . THR A 1 585 ? -0.789 -13.361 -12.162 1.00 95.88 585 THR A CA 1
ATOM 4501 C C . THR A 1 585 ? 0.177 -14.494 -11.880 1.00 95.88 585 THR A C 1
ATOM 4503 O O . THR A 1 585 ? 0.810 -14.998 -12.801 1.00 95.88 585 THR A O 1
ATOM 4506 N N . VAL A 1 586 ? 0.287 -14.869 -10.609 1.00 94.25 586 VAL A N 1
ATOM 4507 C CA . VAL A 1 586 ? 1.211 -15.905 -10.159 1.00 94.25 586 VAL A CA 1
ATOM 4508 C C . VAL A 1 586 ? 0.615 -17.268 -10.478 1.00 94.25 586 VAL A C 1
ATOM 4510 O O . VAL A 1 586 ? -0.469 -17.604 -10.000 1.00 94.25 586 VAL A O 1
ATOM 4513 N N . SER A 1 587 ? 1.338 -18.046 -11.273 1.00 94.19 587 SER A N 1
ATOM 4514 C CA . SER A 1 587 ? 1.000 -19.429 -11.605 1.00 94.19 587 SER A CA 1
ATOM 4515 C C . SER A 1 587 ? 1.729 -20.425 -10.698 1.00 94.19 587 SER A C 1
ATOM 4517 O O . SER A 1 587 ? 2.713 -20.108 -10.025 1.00 94.19 587 SER A O 1
ATOM 4519 N N . ARG A 1 588 ? 1.298 -21.685 -10.720 1.00 93.12 588 ARG A N 1
ATOM 4520 C CA . ARG A 1 588 ? 2.013 -22.802 -10.099 1.00 93.12 588 ARG A CA 1
ATOM 4521 C C . ARG A 1 588 ? 3.385 -23.002 -10.734 1.00 93.12 588 ARG A C 1
ATOM 4523 O O . ARG A 1 588 ? 4.320 -23.371 -10.031 1.00 93.12 588 ARG A O 1
ATOM 4530 N N . ALA A 1 589 ? 3.528 -22.726 -12.031 1.00 90.88 589 ALA A N 1
ATOM 4531 C CA . ALA A 1 589 ? 4.825 -22.755 -12.703 1.00 90.88 589 ALA A CA 1
ATOM 4532 C C . ALA A 1 589 ? 5.780 -21.698 -12.122 1.00 90.88 589 ALA A C 1
ATOM 4534 O O . ALA A 1 589 ? 6.925 -22.025 -11.816 1.00 90.88 589 ALA A O 1
ATOM 4535 N N . ASP A 1 590 ? 5.293 -20.477 -11.873 1.00 89.81 590 ASP A N 1
ATOM 4536 C CA . ASP A 1 590 ? 6.074 -19.425 -11.207 1.00 89.81 590 ASP A CA 1
ATOM 4537 C C . ASP A 1 590 ? 6.518 -19.855 -9.805 1.00 89.81 590 ASP A C 1
ATOM 4539 O O . ASP A 1 590 ? 7.674 -19.659 -9.430 1.00 89.81 590 ASP A O 1
ATOM 4543 N N . ALA A 1 591 ? 5.609 -20.473 -9.045 1.00 84.75 591 ALA A N 1
ATOM 4544 C CA . ALA A 1 591 ? 5.880 -20.962 -7.697 1.00 84.75 591 ALA A CA 1
ATOM 4545 C C . ALA A 1 591 ? 6.951 -22.061 -7.662 1.00 84.75 591 ALA A C 1
ATOM 4547 O O . ALA A 1 591 ? 7.828 -22.040 -6.800 1.00 84.75 591 ALA A O 1
ATOM 4548 N N . LEU A 1 592 ? 6.915 -22.995 -8.617 1.00 81.88 592 LEU A N 1
ATOM 4549 C CA . LEU A 1 592 ? 7.920 -24.055 -8.745 1.00 81.88 592 LEU A CA 1
ATOM 4550 C C . LEU A 1 592 ? 9.276 -23.520 -9.229 1.00 81.88 592 LEU A C 1
ATOM 4552 O O . LEU A 1 592 ? 10.312 -24.036 -8.821 1.00 81.88 592 LEU A O 1
ATOM 4556 N N . ALA A 1 593 ? 9.274 -22.480 -10.067 1.00 78.56 593 ALA A N 1
ATOM 4557 C CA . ALA A 1 593 ? 10.487 -21.830 -10.559 1.00 78.56 593 ALA A CA 1
ATOM 4558 C C . ALA A 1 593 ? 11.095 -20.823 -9.563 1.00 78.56 593 ALA A C 1
ATOM 4560 O O . ALA A 1 593 ? 12.213 -20.354 -9.775 1.00 78.56 593 ALA A O 1
ATOM 4561 N N . GLY A 1 594 ? 10.372 -20.454 -8.498 1.00 71.88 594 GLY A N 1
ATOM 4562 C CA . GLY A 1 594 ? 10.783 -19.389 -7.580 1.00 71.88 594 GLY A CA 1
ATOM 4563 C C . GLY A 1 594 ? 10.860 -18.018 -8.261 1.00 71.88 594 GLY A C 1
ATOM 4564 O O . GLY A 1 594 ? 11.768 -17.231 -7.978 1.00 71.88 594 GLY A O 1
ATOM 4565 N N . ALA A 1 595 ? 9.945 -17.745 -9.197 1.00 77.56 595 ALA A N 1
ATOM 4566 C CA . ALA A 1 595 ? 9.948 -16.521 -9.990 1.00 77.56 595 ALA A CA 1
ATOM 4567 C C . ALA A 1 595 ? 9.795 -15.268 -9.109 1.00 77.56 595 ALA A C 1
ATOM 4569 O O . ALA A 1 595 ? 9.035 -15.262 -8.139 1.00 77.56 595 ALA A O 1
ATOM 4570 N N . ARG A 1 596 ? 10.496 -14.189 -9.485 1.00 75.81 596 ARG A N 1
ATOM 4571 C CA . ARG A 1 596 ? 10.528 -12.894 -8.767 1.00 75.81 596 ARG A CA 1
ATOM 4572 C C . ARG A 1 596 ? 9.802 -11.769 -9.504 1.00 75.81 596 ARG A C 1
ATOM 4574 O O . ARG A 1 596 ? 9.954 -10.593 -9.168 1.00 75.81 596 ARG A O 1
ATOM 4581 N N . SER A 1 597 ? 9.061 -12.122 -10.548 1.00 89.25 597 SER A N 1
ATOM 4582 C CA . SER A 1 597 ? 8.346 -11.152 -11.363 1.00 89.25 597 SER A CA 1
ATOM 4583 C C . SER A 1 597 ? 7.254 -10.467 -10.541 1.00 89.25 597 SER A C 1
ATOM 4585 O O . SER A 1 597 ? 6.433 -11.111 -9.882 1.00 89.25 597 SER A O 1
ATOM 4587 N N . VAL A 1 598 ? 7.239 -9.140 -10.609 1.00 92.50 598 VAL A N 1
ATOM 4588 C CA . VAL A 1 598 ? 6.111 -8.300 -10.183 1.00 92.50 598 VAL A CA 1
ATOM 4589 C C . VAL A 1 598 ? 5.265 -7.866 -11.387 1.00 92.50 598 VAL A C 1
ATOM 4591 O O . VAL A 1 598 ? 4.291 -7.130 -11.254 1.00 92.50 598 VAL A O 1
ATOM 4594 N N . GLY A 1 599 ? 5.599 -8.395 -12.568 1.00 94.12 599 GLY A N 1
ATOM 4595 C CA . GLY A 1 599 ? 4.781 -8.327 -13.767 1.00 94.12 599 GLY A CA 1
ATOM 4596 C C . GLY A 1 599 ? 4.954 -7.034 -14.535 1.00 94.12 599 GLY A C 1
ATOM 4597 O O . GLY A 1 599 ? 6.051 -6.487 -14.613 1.00 94.12 599 GLY A O 1
ATOM 4598 N N . ARG A 1 600 ? 3.887 -6.574 -15.186 1.00 95.06 600 ARG A N 1
ATOM 4599 C CA . ARG A 1 600 ? 3.945 -5.443 -16.124 1.00 95.06 600 ARG A CA 1
ATOM 4600 C C . ARG A 1 600 ? 3.218 -4.225 -15.564 1.00 95.06 600 ARG A C 1
ATOM 4602 O O . ARG A 1 600 ? 2.343 -4.390 -14.712 1.00 95.06 600 ARG A O 1
ATOM 4609 N N . PRO A 1 601 ? 3.545 -3.006 -16.030 1.00 95.69 601 PRO A N 1
ATOM 4610 C CA . PRO A 1 601 ? 2.850 -1.801 -15.596 1.00 95.69 601 PRO A CA 1
ATOM 4611 C C . PRO A 1 601 ? 1.334 -1.902 -15.786 1.00 95.69 601 PRO A C 1
ATOM 4613 O O . PRO A 1 601 ? 0.844 -2.420 -16.790 1.00 95.69 601 PRO A O 1
ATOM 4616 N N . ILE A 1 602 ? 0.581 -1.368 -14.834 1.00 95.38 602 ILE A N 1
ATOM 4617 C CA . ILE A 1 602 ? -0.859 -1.146 -14.953 1.00 95.38 602 ILE A CA 1
ATOM 4618 C C . ILE A 1 602 ? -1.093 -0.133 -16.089 1.00 95.38 602 ILE A C 1
ATOM 4620 O O . ILE A 1 602 ? -0.283 0.782 -16.271 1.00 95.38 602 ILE A O 1
ATOM 4624 N N . PRO A 1 603 ? -2.178 -0.247 -16.879 1.00 93.12 603 PRO A N 1
ATOM 4625 C CA . PRO A 1 603 ? -2.486 0.726 -17.924 1.00 93.12 603 PRO A CA 1
ATOM 4626 C C . PRO A 1 603 ? -2.406 2.181 -17.440 1.00 93.12 603 PRO A C 1
ATOM 4628 O O . PRO A 1 603 ? -3.129 2.584 -16.528 1.00 93.12 603 PRO A O 1
ATOM 4631 N N . GLY A 1 604 ? -1.589 3.010 -18.096 1.00 90.38 604 GLY A N 1
ATOM 4632 C CA . GLY A 1 604 ? -1.358 4.411 -17.705 1.00 90.38 604 GLY A CA 1
ATOM 4633 C C . GLY A 1 604 ? -0.162 4.642 -16.770 1.00 90.38 604 GLY A C 1
ATOM 4634 O O . GLY A 1 604 ? 0.161 5.796 -16.498 1.00 90.38 604 GLY A O 1
ATOM 4635 N N . TRP A 1 605 ? 0.520 3.579 -16.337 1.00 94.06 605 TRP A N 1
ATOM 4636 C CA . TRP A 1 605 ? 1.825 3.644 -15.682 1.00 94.06 605 TRP A CA 1
ATOM 4637 C C . TRP A 1 605 ? 2.930 3.262 -16.663 1.00 94.06 605 TRP A C 1
ATOM 4639 O O . TRP A 1 605 ? 2.726 2.590 -17.681 1.00 94.06 605 TRP A O 1
ATOM 4649 N N . SER A 1 606 ? 4.139 3.678 -16.315 1.00 94.06 606 SER A N 1
ATOM 4650 C CA . SER A 1 606 ? 5.358 3.176 -16.926 1.00 94.06 606 SER A CA 1
ATOM 4651 C C . SER A 1 606 ? 6.409 2.900 -15.867 1.00 94.06 606 SER A C 1
ATOM 4653 O O . SER A 1 606 ? 6.457 3.575 -14.841 1.00 94.06 606 SER A O 1
ATOM 4655 N N . VAL A 1 607 ? 7.262 1.929 -16.144 1.00 96.00 607 VAL A N 1
ATOM 4656 C CA . VAL A 1 607 ? 8.446 1.600 -15.367 1.00 96.00 607 VAL A CA 1
ATOM 4657 C C . VAL A 1 607 ? 9.665 1.733 -16.267 1.00 96.00 607 VAL A C 1
ATOM 4659 O O . VAL A 1 607 ? 9.645 1.364 -17.440 1.00 96.00 607 VAL A O 1
ATOM 4662 N N . ARG A 1 608 ? 10.749 2.260 -15.712 1.00 94.62 608 ARG A N 1
ATOM 4663 C CA . ARG A 1 608 ? 12.074 2.296 -16.324 1.00 94.62 608 ARG A CA 1
ATOM 4664 C C . ARG A 1 608 ? 13.075 1.790 -15.311 1.00 94.62 608 ARG A C 1
ATOM 4666 O O . ARG A 1 608 ? 12.921 2.029 -14.121 1.00 94.62 608 ARG A O 1
ATOM 4673 N N . ILE A 1 609 ? 14.114 1.136 -15.797 1.00 95.56 609 ILE A N 1
ATOM 4674 C CA . ILE A 1 609 ? 15.295 0.859 -14.986 1.00 95.56 609 ILE A CA 1
ATOM 4675 C C . ILE A 1 609 ? 16.309 1.928 -15.333 1.00 95.56 609 ILE A C 1
ATOM 4677 O O . ILE A 1 609 ? 16.527 2.165 -16.519 1.00 95.56 609 ILE A O 1
ATOM 4681 N N . VAL A 1 610 ? 16.874 2.599 -14.337 1.00 92.75 610 VAL A N 1
ATOM 4682 C CA . VAL A 1 610 ? 17.820 3.698 -14.539 1.00 92.75 610 VAL A CA 1
ATOM 4683 C C . VAL A 1 610 ? 19.129 3.466 -13.794 1.00 92.75 610 VAL A C 1
ATOM 4685 O O . VAL A 1 610 ? 19.180 2.728 -12.809 1.00 92.75 610 VAL A O 1
ATOM 4688 N N . ASP A 1 611 ? 20.199 4.072 -14.298 1.00 87.75 611 ASP A N 1
ATOM 4689 C CA . ASP A 1 611 ? 21.485 4.150 -13.609 1.00 87.75 611 ASP A CA 1
ATOM 4690 C C . ASP A 1 611 ? 21.517 5.288 -12.570 1.00 87.75 611 ASP A C 1
ATOM 4692 O O . ASP A 1 611 ? 20.553 6.036 -12.404 1.00 87.75 611 ASP A O 1
ATOM 4696 N N . GLU A 1 612 ? 22.658 5.452 -11.899 1.00 82.75 612 GLU A N 1
ATOM 4697 C CA . GLU A 1 612 ? 22.901 6.508 -10.899 1.00 82.75 612 GLU A CA 1
ATOM 4698 C C . GLU A 1 612 ? 22.783 7.945 -11.449 1.00 82.75 612 GLU A C 1
ATOM 4700 O O . GLU A 1 612 ? 22.690 8.899 -10.683 1.00 82.75 612 GLU A O 1
ATOM 4705 N N . HIS A 1 613 ? 22.760 8.109 -12.776 1.00 79.38 613 HIS A N 1
ATOM 4706 C CA . HIS A 1 613 ? 22.581 9.390 -13.459 1.00 79.38 613 HIS A CA 1
ATOM 4707 C C . HIS A 1 613 ? 21.144 9.569 -13.990 1.00 79.38 613 HIS A C 1
ATOM 4709 O O . HIS A 1 613 ? 20.875 10.503 -14.751 1.00 79.38 613 HIS A O 1
ATOM 4715 N N . GLY A 1 614 ? 20.218 8.664 -13.651 1.00 79.38 614 GLY A N 1
ATOM 4716 C CA . GLY A 1 614 ? 18.831 8.688 -14.117 1.00 79.38 614 GLY A CA 1
ATOM 4717 C C . GLY A 1 614 ? 18.665 8.336 -15.601 1.00 79.38 614 GLY A C 1
ATOM 4718 O O . GLY A 1 614 ? 17.632 8.654 -16.203 1.00 79.38 614 GLY A O 1
ATOM 4719 N N . ARG A 1 615 ? 19.670 7.714 -16.230 1.00 84.06 615 ARG A N 1
ATOM 4720 C CA . ARG A 1 615 ? 19.614 7.291 -17.636 1.00 84.06 615 ARG A CA 1
ATOM 4721 C C . ARG A 1 615 ? 19.000 5.895 -17.725 1.00 84.06 615 ARG A C 1
ATOM 4723 O O . ARG A 1 615 ? 19.417 5.023 -16.966 1.00 84.06 615 ARG A O 1
ATOM 4730 N N . PRO A 1 616 ? 18.047 5.647 -18.644 1.00 89.81 616 PRO A N 1
ATOM 4731 C CA . PRO A 1 616 ? 17.479 4.317 -18.818 1.00 89.81 616 PRO A CA 1
ATOM 4732 C C . PRO A 1 616 ? 18.542 3.259 -19.118 1.00 89.81 616 PRO A C 1
ATOM 4734 O O . PRO A 1 616 ? 19.495 3.522 -19.848 1.00 89.81 616 PRO A O 1
ATOM 4737 N N . LEU A 1 617 ? 18.333 2.062 -18.586 1.00 89.06 617 LEU A N 1
ATOM 4738 C CA . LEU A 1 617 ? 19.139 0.868 -18.787 1.00 89.06 617 LEU A CA 1
ATOM 4739 C C . LEU A 1 617 ? 18.402 -0.126 -19.688 1.00 89.06 617 LEU A C 1
ATOM 4741 O O . LEU A 1 617 ? 17.176 -0.109 -19.811 1.00 89.06 617 LEU A O 1
ATOM 4745 N N . ARG A 1 618 ? 19.169 -0.978 -20.364 1.00 85.44 618 ARG A N 1
ATOM 4746 C CA . ARG A 1 618 ? 18.661 -1.973 -21.310 1.00 85.44 618 ARG A CA 1
ATOM 4747 C C . ARG A 1 618 ? 18.000 -3.144 -20.571 1.00 85.44 618 ARG A C 1
ATOM 4749 O O . ARG A 1 618 ? 18.326 -3.399 -19.410 1.00 85.44 618 ARG A O 1
ATOM 4756 N N . PRO A 1 619 ? 17.124 -3.915 -21.242 1.00 86.00 619 PRO A N 1
ATOM 4757 C CA . PRO A 1 619 ? 16.540 -5.108 -20.646 1.00 86.00 619 PRO A CA 1
ATOM 4758 C C . PRO A 1 619 ? 17.615 -6.075 -20.128 1.00 86.00 619 PRO A C 1
ATOM 4760 O O . PRO A 1 619 ? 18.655 -6.276 -20.763 1.00 86.00 619 PRO A O 1
ATOM 4763 N N . GLY A 1 620 ? 17.364 -6.646 -18.952 1.00 84.19 620 GLY A N 1
ATOM 4764 C CA . GLY A 1 620 ? 18.268 -7.524 -18.211 1.00 84.19 620 GLY A CA 1
ATOM 4765 C C . GLY A 1 620 ? 19.261 -6.803 -17.291 1.00 84.19 620 GLY A C 1
ATOM 4766 O O . GLY A 1 620 ? 19.740 -7.419 -16.339 1.00 84.19 620 GLY A O 1
ATOM 4767 N N . GLN A 1 621 ? 19.550 -5.516 -17.517 1.00 85.12 621 GLN A N 1
ATOM 4768 C CA . GLN A 1 621 ? 20.446 -4.753 -16.646 1.00 85.12 621 GLN A CA 1
ATOM 4769 C C . GLN A 1 621 ? 19.747 -4.375 -15.337 1.00 85.12 621 GLN A C 1
ATOM 4771 O O . GLN A 1 621 ? 18.565 -4.035 -15.321 1.00 85.12 621 GLN A O 1
ATOM 4776 N N . VAL A 1 622 ? 20.503 -4.430 -14.240 1.00 89.50 622 VAL A N 1
ATOM 4777 C CA . VAL A 1 622 ? 20.016 -4.088 -12.903 1.00 89.50 622 VAL A CA 1
ATOM 4778 C C . VAL A 1 622 ? 20.305 -2.624 -12.607 1.00 89.50 622 VAL A C 1
ATOM 4780 O O . VAL A 1 622 ? 21.454 -2.193 -12.672 1.00 89.50 622 VAL A O 1
ATOM 4783 N N . GLY A 1 623 ? 19.279 -1.892 -12.192 1.00 92.62 623 GLY A N 1
ATOM 4784 C CA . GLY A 1 623 ? 19.378 -0.496 -11.776 1.00 92.62 623 GLY A CA 1
ATOM 4785 C C . GLY A 1 623 ? 18.252 -0.118 -10.827 1.00 92.62 623 GLY A C 1
ATOM 4786 O O . GLY A 1 623 ? 17.582 -0.998 -10.285 1.00 92.62 623 GLY A O 1
ATOM 4787 N N . GLU A 1 624 ? 18.057 1.179 -10.621 1.00 95.06 624 GLU A N 1
ATOM 4788 C CA . GLU A 1 624 ? 16.944 1.700 -9.829 1.00 95.06 624 GLU A CA 1
ATOM 4789 C C . GLU A 1 624 ? 15.646 1.685 -10.647 1.00 95.06 624 GLU A C 1
ATOM 4791 O O . GLU A 1 624 ? 15.638 1.993 -11.841 1.00 95.06 624 GLU A O 1
ATOM 4796 N N . ILE A 1 625 ? 14.535 1.324 -10.009 1.00 96.44 625 ILE A N 1
ATOM 4797 C CA . ILE A 1 625 ? 13.201 1.347 -10.602 1.00 96.44 625 ILE A CA 1
ATOM 4798 C C . ILE A 1 625 ? 12.689 2.793 -10.565 1.00 96.44 625 ILE A C 1
ATOM 4800 O O . ILE A 1 625 ? 12.429 3.357 -9.501 1.00 96.44 625 ILE A O 1
ATOM 4804 N N . ALA A 1 626 ? 12.509 3.393 -11.736 1.00 96.56 626 ALA A N 1
ATOM 4805 C CA . ALA A 1 626 ? 11.867 4.686 -11.913 1.00 96.56 626 ALA A CA 1
ATOM 4806 C C . ALA A 1 626 ? 10.442 4.497 -12.447 1.00 96.56 626 ALA A C 1
ATOM 4808 O O . ALA A 1 626 ? 10.227 3.802 -13.442 1.00 96.56 626 ALA A O 1
ATOM 4809 N N . VAL A 1 627 ? 9.462 5.132 -11.810 1.00 97.31 627 VAL A N 1
ATOM 4810 C CA . VAL A 1 627 ? 8.040 5.008 -12.158 1.00 97.31 627 VAL A CA 1
ATOM 4811 C C . VAL A 1 627 ? 7.545 6.298 -12.799 1.00 97.31 627 VAL A C 1
ATOM 4813 O O . VAL A 1 627 ? 7.853 7.382 -12.329 1.00 97.31 627 VAL A O 1
ATOM 4816 N N . GLY A 1 628 ? 6.764 6.198 -13.867 1.00 95.31 628 GLY A N 1
ATOM 4817 C CA . GLY A 1 628 ? 6.114 7.326 -14.535 1.00 95.31 628 GLY A CA 1
ATOM 4818 C C . GLY A 1 628 ? 4.621 7.089 -14.732 1.00 95.31 628 GLY A C 1
ATOM 4819 O O . GLY A 1 628 ? 4.139 5.965 -14.573 1.00 95.31 628 GLY A O 1
ATOM 4820 N N . GLY A 1 629 ? 3.908 8.130 -15.154 1.00 92.88 629 GLY A N 1
ATOM 4821 C CA . GLY A 1 629 ? 2.503 8.048 -15.554 1.00 92.88 629 GLY A CA 1
ATOM 4822 C C . GLY A 1 629 ? 1.516 8.628 -14.542 1.00 92.88 629 GLY A C 1
ATOM 4823 O O . GLY A 1 629 ? 1.874 9.406 -13.660 1.00 92.88 629 GLY A O 1
ATOM 4824 N N . ASP A 1 630 ? 0.252 8.247 -14.705 1.00 88.88 630 ASP A N 1
ATOM 4825 C CA . ASP A 1 630 ? -0.903 8.912 -14.085 1.00 88.88 630 ASP A CA 1
ATOM 4826 C C . ASP A 1 630 ? -1.059 8.621 -12.574 1.00 88.88 630 ASP A C 1
ATOM 4828 O O . ASP A 1 630 ? -1.966 9.144 -11.938 1.00 88.88 630 ASP A O 1
ATOM 4832 N N . GLY A 1 631 ? -0.203 7.778 -11.988 1.00 93.12 631 GLY A N 1
ATOM 4833 C CA . GLY A 1 631 ? -0.235 7.435 -10.561 1.00 93.12 631 GLY A CA 1
ATOM 4834 C C . GLY A 1 631 ? 0.730 8.201 -9.672 1.00 93.12 631 GLY A C 1
ATOM 4835 O O . GLY A 1 631 ? 0.786 7.934 -8.474 1.00 93.12 631 GLY A O 1
ATOM 4836 N N . LEU A 1 632 ? 1.530 9.113 -10.220 1.00 97.38 632 LEU A N 1
ATOM 4837 C CA . LEU A 1 632 ? 2.538 9.804 -9.420 1.00 97.38 632 LEU A CA 1
ATOM 4838 C C . LEU A 1 632 ? 1.906 10.778 -8.426 1.00 97.38 632 LEU A C 1
ATOM 4840 O O . LEU A 1 632 ? 1.081 11.612 -8.799 1.00 97.38 632 LEU A O 1
ATOM 4844 N N . ALA A 1 633 ? 2.347 10.714 -7.171 1.00 97.94 633 ALA A N 1
ATOM 4845 C CA . ALA A 1 633 ? 1.989 11.672 -6.133 1.00 97.94 633 ALA A CA 1
ATOM 4846 C C . ALA A 1 633 ? 2.315 13.110 -6.548 1.00 97.94 633 ALA A C 1
ATOM 4848 O O . ALA A 1 633 ? 3.252 13.352 -7.317 1.00 97.94 633 ALA A O 1
ATOM 4849 N N . LEU A 1 634 ? 1.590 14.086 -6.001 1.00 96.56 634 LEU A N 1
ATOM 4850 C CA . LEU A 1 634 ? 1.859 15.498 -6.278 1.00 96.56 634 LEU A CA 1
ATOM 4851 C C . LEU A 1 634 ? 3.228 15.910 -5.735 1.00 96.56 634 LEU A C 1
ATOM 4853 O O . LEU A 1 634 ? 4.025 16.503 -6.459 1.00 96.56 634 LEU A O 1
ATOM 4857 N N . CYS A 1 635 ? 3.517 15.570 -4.482 1.00 96.62 635 CYS A N 1
ATOM 4858 C CA . CYS A 1 635 ? 4.757 15.925 -3.801 1.00 96.62 635 CYS A CA 1
ATOM 4859 C C . CYS A 1 635 ? 4.869 15.217 -2.444 1.00 96.62 635 CYS A C 1
ATOM 4861 O O . CYS A 1 635 ? 3.944 14.526 -2.001 1.00 96.62 635 CYS A O 1
ATOM 4863 N N . TYR A 1 636 ? 5.991 15.459 -1.767 1.00 97.50 636 TYR A N 1
ATOM 4864 C CA . TYR A 1 636 ? 6.044 15.375 -0.315 1.00 97.50 636 TYR A CA 1
ATOM 4865 C C . TYR A 1 636 ? 5.562 16.695 0.299 1.00 97.50 636 TYR A C 1
ATOM 4867 O O . TYR A 1 636 ? 6.044 17.773 -0.068 1.00 97.50 636 TYR A O 1
ATOM 4875 N N . LEU A 1 637 ? 4.618 16.614 1.237 1.00 96.69 637 LEU A N 1
ATOM 4876 C CA . LEU A 1 637 ? 4.013 17.764 1.903 1.00 96.69 637 LEU A CA 1
ATOM 4877 C C . LEU A 1 637 ? 5.092 18.617 2.579 1.00 96.69 637 LEU A C 1
ATOM 4879 O O . LEU A 1 637 ? 5.908 18.093 3.328 1.00 96.69 637 LEU A O 1
ATOM 4883 N N . GLY A 1 638 ? 5.130 19.918 2.276 1.00 94.25 638 GLY A N 1
ATOM 4884 C CA . GLY A 1 638 ? 6.076 20.860 2.888 1.00 94.25 638 GLY A CA 1
ATOM 4885 C C . GLY A 1 638 ? 7.561 20.601 2.590 1.00 94.25 638 GLY A C 1
ATOM 4886 O O . GLY A 1 638 ? 8.418 21.249 3.186 1.00 94.25 638 GLY A O 1
ATOM 4887 N N . ARG A 1 639 ? 7.894 19.673 1.677 1.00 94.69 639 ARG A N 1
ATOM 4888 C CA . ARG A 1 639 ? 9.270 19.207 1.424 1.00 94.69 639 ARG A CA 1
ATOM 4889 C C . ARG A 1 639 ? 9.654 19.314 -0.057 1.00 94.69 639 ARG A C 1
ATOM 4891 O O . ARG A 1 639 ? 9.768 18.294 -0.748 1.00 94.69 639 ARG A O 1
ATOM 4898 N N . PRO A 1 640 ? 9.831 20.541 -0.589 1.00 95.06 640 PRO A N 1
ATOM 4899 C CA . PRO A 1 640 ? 10.219 20.749 -1.986 1.00 95.06 640 PRO A CA 1
ATOM 4900 C C . PRO A 1 640 ? 11.616 20.191 -2.297 1.00 95.06 640 PRO A C 1
ATOM 4902 O O . PRO A 1 640 ? 11.845 19.740 -3.414 1.00 95.06 640 PRO A O 1
ATOM 4905 N N . ASP A 1 641 ? 12.508 20.160 -1.302 1.00 92.50 641 ASP A N 1
ATOM 4906 C CA . ASP A 1 641 ? 13.837 19.544 -1.355 1.00 92.50 641 ASP A CA 1
ATOM 4907 C C . ASP A 1 641 ? 13.751 18.048 -1.692 1.00 92.50 641 ASP A C 1
ATOM 4909 O O . ASP A 1 641 ? 14.265 17.610 -2.720 1.00 92.50 641 ASP A O 1
ATOM 4913 N N . LEU A 1 642 ? 13.015 17.278 -0.882 1.00 91.88 642 LEU A N 1
ATOM 4914 C CA . LEU A 1 642 ? 12.823 15.842 -1.111 1.00 91.88 642 LEU A CA 1
ATOM 4915 C C . LEU A 1 642 ? 12.000 15.568 -2.368 1.00 91.88 642 LEU A C 1
ATOM 4917 O O . LEU A 1 642 ? 12.170 14.541 -3.025 1.00 91.88 642 LEU A O 1
ATOM 4921 N N . THR A 1 643 ? 11.076 16.474 -2.693 1.00 95.50 643 THR A N 1
ATOM 4922 C CA . THR A 1 643 ? 10.249 16.340 -3.892 1.00 95.50 643 THR A CA 1
ATOM 4923 C C . THR A 1 643 ? 11.107 16.469 -5.147 1.00 95.50 643 THR A C 1
ATOM 4925 O O . THR A 1 643 ? 10.982 15.635 -6.035 1.00 95.50 643 THR A O 1
ATOM 4928 N N . ALA A 1 644 ? 11.999 17.457 -5.220 1.00 93.88 644 ALA A N 1
ATOM 4929 C CA . ALA A 1 644 ? 12.883 17.639 -6.369 1.00 93.88 644 ALA A CA 1
ATOM 4930 C C . ALA A 1 644 ? 13.920 16.511 -6.508 1.00 93.88 644 ALA A C 1
ATOM 4932 O O . ALA A 1 644 ? 14.248 16.135 -7.631 1.00 93.88 644 ALA A O 1
ATOM 4933 N N . ASP A 1 645 ? 14.389 15.953 -5.386 1.00 91.69 645 ASP A N 1
ATOM 4934 C CA . ASP A 1 645 ? 15.327 14.821 -5.362 1.00 91.69 645 ASP A CA 1
ATOM 4935 C C . ASP A 1 645 ? 14.719 13.545 -5.971 1.00 91.69 645 ASP A C 1
ATOM 4937 O O . ASP A 1 645 ? 15.362 12.850 -6.755 1.00 91.69 645 ASP A O 1
ATOM 4941 N N . ARG A 1 646 ? 13.453 13.243 -5.647 1.00 93.75 646 ARG A N 1
ATOM 4942 C CA . ARG A 1 646 ? 12.820 11.970 -6.038 1.00 93.75 646 ARG A CA 1
ATOM 4943 C C . ARG A 1 646 ? 11.866 12.056 -7.219 1.00 93.75 646 ARG A C 1
ATOM 4945 O O . ARG A 1 646 ? 11.731 11.071 -7.938 1.00 93.75 646 ARG A O 1
ATOM 4952 N N . PHE A 1 647 ? 11.216 13.196 -7.446 1.00 95.19 647 PHE A N 1
ATOM 4953 C CA . PHE A 1 647 ? 10.313 13.412 -8.580 1.00 95.19 647 PHE A CA 1
ATOM 4954 C C . PHE A 1 647 ? 11.025 14.184 -9.692 1.00 95.19 647 PHE A C 1
ATOM 4956 O O . PHE A 1 647 ? 10.829 15.387 -9.878 1.00 95.19 647 PHE A O 1
ATOM 4963 N N . VAL A 1 648 ? 11.860 13.472 -10.440 1.00 92.94 648 VAL A N 1
ATOM 4964 C CA . VAL A 1 648 ? 12.708 14.039 -11.490 1.00 92.94 648 VAL A CA 1
ATOM 4965 C C . VAL A 1 648 ? 11.960 14.186 -12.815 1.00 92.94 648 VAL A C 1
ATOM 4967 O O . VAL A 1 648 ? 10.975 13.500 -13.089 1.00 92.94 648 VAL A O 1
ATOM 4970 N N . THR A 1 649 ? 12.443 15.076 -13.681 1.00 90.69 649 THR A N 1
ATOM 4971 C CA . THR A 1 649 ? 11.941 15.196 -15.057 1.00 90.69 649 THR A CA 1
ATOM 4972 C C . THR A 1 649 ? 12.961 14.622 -16.028 1.00 90.69 649 THR A C 1
ATOM 4974 O O . THR A 1 649 ? 14.096 15.085 -16.093 1.00 90.69 649 THR A O 1
ATOM 4977 N N . HIS A 1 650 ? 12.546 13.645 -16.831 1.00 83.25 650 HIS A N 1
ATOM 4978 C CA . HIS A 1 650 ? 13.373 13.044 -17.869 1.00 83.25 650 HIS A CA 1
ATOM 4979 C C . HIS A 1 650 ? 12.663 13.127 -19.223 1.00 83.25 650 HIS A C 1
ATOM 4981 O O . HIS A 1 650 ? 11.611 12.523 -19.423 1.00 83.25 650 HIS A O 1
ATOM 4987 N N . ARG A 1 651 ? 13.252 13.872 -20.171 1.00 78.88 651 ARG A N 1
ATOM 4988 C CA . ARG A 1 651 ? 12.706 14.104 -21.528 1.00 78.88 651 ARG A CA 1
ATOM 4989 C C . ARG A 1 651 ? 11.249 14.603 -21.523 1.00 78.88 651 ARG A C 1
ATOM 4991 O O . ARG A 1 651 ? 10.436 14.163 -22.328 1.00 78.88 651 ARG A O 1
ATOM 4998 N N . GLY A 1 652 ? 10.935 15.523 -20.608 1.00 83.50 652 GLY A N 1
ATOM 4999 C CA . GLY A 1 652 ? 9.603 16.127 -20.470 1.00 83.50 652 GLY A CA 1
ATOM 5000 C C . GLY A 1 652 ? 8.583 15.270 -19.716 1.00 83.50 652 GLY A C 1
ATOM 5001 O O . GLY A 1 652 ? 7.452 15.705 -19.533 1.00 83.50 652 GLY A O 1
ATOM 5002 N N . GLU A 1 653 ? 8.968 14.080 -19.253 1.00 88.19 653 GLU A N 1
ATOM 5003 C CA . GLU A 1 653 ? 8.118 13.212 -18.442 1.00 88.19 653 GLU A CA 1
ATOM 5004 C C . GLU A 1 653 ? 8.571 13.224 -16.988 1.00 88.19 653 GLU A C 1
ATOM 5006 O O . GLU A 1 653 ? 9.763 13.117 -16.692 1.00 88.19 653 GLU A O 1
ATOM 5011 N N . ARG A 1 654 ? 7.604 13.343 -16.081 1.00 93.69 654 ARG A N 1
ATOM 5012 C CA . ARG A 1 654 ? 7.842 13.251 -14.646 1.00 93.69 654 ARG A CA 1
ATOM 5013 C C . ARG A 1 654 ? 7.989 11.784 -14.253 1.00 93.69 654 ARG A C 1
ATOM 5015 O O . ARG A 1 654 ? 7.136 10.967 -14.597 1.00 93.69 654 ARG A O 1
ATOM 5022 N N . LEU A 1 655 ? 9.066 11.473 -13.545 1.00 95.06 655 LEU A N 1
ATOM 5023 C CA . LEU A 1 655 ? 9.379 10.151 -13.021 1.00 95.06 655 LEU A CA 1
ATOM 5024 C C . LEU A 1 655 ? 9.591 10.234 -11.512 1.00 95.06 655 LEU A C 1
ATOM 5026 O O . LEU A 1 655 ? 10.076 11.241 -11.007 1.00 95.06 655 LEU A O 1
ATOM 5030 N N . TYR A 1 656 ? 9.269 9.160 -10.809 1.00 96.69 656 TYR A N 1
ATOM 5031 C CA . TYR A 1 656 ? 9.585 8.961 -9.409 1.00 96.69 656 TYR A CA 1
ATOM 5032 C C . TYR A 1 656 ? 10.681 7.903 -9.258 1.00 96.69 656 TYR A C 1
ATOM 5034 O O . TYR A 1 656 ? 10.522 6.782 -9.743 1.00 96.69 656 TYR A O 1
ATOM 5042 N N . LEU A 1 657 ? 11.778 8.259 -8.592 1.00 95.19 657 LEU A N 1
ATOM 5043 C CA . LEU A 1 657 ? 12.892 7.367 -8.262 1.00 95.19 657 LEU A CA 1
ATOM 5044 C C . LEU A 1 657 ? 12.579 6.607 -6.962 1.00 95.19 657 LEU A C 1
ATOM 5046 O O . LEU A 1 657 ? 12.495 7.209 -5.889 1.00 95.19 657 LEU A O 1
ATOM 5050 N N . SER A 1 658 ? 12.345 5.295 -7.058 1.00 92.62 658 SER A N 1
ATOM 5051 C CA . SER A 1 658 ? 11.783 4.494 -5.953 1.00 92.62 658 SER A CA 1
ATOM 5052 C C . SER A 1 658 ? 12.758 4.141 -4.821 1.00 92.62 658 SER A C 1
ATOM 5054 O O . SER A 1 658 ? 12.329 3.852 -3.695 1.00 92.62 658 SER A O 1
ATOM 5056 N N . GLY A 1 659 ? 14.058 4.134 -5.107 1.00 90.25 659 GLY A N 1
ATOM 5057 C CA . GLY A 1 659 ? 15.093 3.480 -4.306 1.00 90.25 659 GLY A CA 1
ATOM 5058 C C . GLY A 1 659 ? 15.096 1.947 -4.401 1.00 90.25 659 GLY A C 1
ATOM 5059 O O . GLY A 1 659 ? 16.011 1.310 -3.880 1.00 90.25 659 GLY A O 1
ATOM 5060 N N . ASP A 1 660 ? 14.113 1.336 -5.070 1.00 90.88 660 ASP A N 1
ATOM 5061 C CA . ASP A 1 660 ? 14.072 -0.109 -5.294 1.00 90.88 660 ASP A CA 1
ATOM 5062 C C . ASP A 1 660 ? 14.955 -0.485 -6.484 1.00 90.88 660 ASP A C 1
ATOM 5064 O O . ASP A 1 660 ? 15.013 0.221 -7.493 1.00 90.88 660 ASP A O 1
ATOM 5068 N N . ARG A 1 661 ? 15.640 -1.623 -6.385 1.00 91.94 661 ARG A N 1
ATOM 5069 C CA . ARG A 1 661 ? 16.438 -2.189 -7.470 1.00 91.94 661 ARG A CA 1
ATOM 5070 C C . ARG A 1 661 ? 15.638 -3.228 -8.228 1.00 91.94 661 ARG A C 1
ATOM 5072 O O . ARG A 1 661 ? 14.960 -4.073 -7.649 1.00 91.94 661 ARG A O 1
ATOM 5079 N N . GLY A 1 662 ? 15.784 -3.218 -9.542 1.00 92.88 662 GLY A N 1
ATOM 5080 C CA . GLY A 1 662 ? 15.120 -4.181 -10.402 1.00 92.88 662 GLY A CA 1
ATOM 5081 C C . GLY A 1 662 ? 15.749 -4.268 -11.776 1.00 92.88 662 GLY A C 1
ATOM 5082 O O . GLY A 1 662 ? 16.733 -3.590 -12.080 1.00 92.88 662 GLY A O 1
ATOM 5083 N N . ARG A 1 663 ? 15.153 -5.114 -12.611 1.00 92.56 663 ARG A N 1
ATOM 5084 C CA . ARG A 1 663 ? 15.452 -5.194 -14.042 1.00 92.56 663 ARG A CA 1
ATOM 5085 C C . ARG A 1 663 ? 14.173 -5.428 -14.834 1.00 92.56 663 ARG A C 1
ATOM 5087 O O . ARG A 1 663 ? 13.288 -6.152 -14.384 1.00 92.56 663 ARG A O 1
ATOM 5094 N N . LEU A 1 664 ? 14.095 -4.839 -16.022 1.00 93.75 664 LEU A N 1
ATOM 5095 C CA . LEU A 1 664 ? 13.068 -5.176 -17.003 1.00 93.75 664 LEU A CA 1
ATOM 5096 C C . LEU A 1 664 ? 13.557 -6.365 -17.822 1.00 93.75 664 LEU A C 1
ATOM 5098 O O . LEU A 1 664 ? 14.677 -6.344 -18.333 1.00 93.75 664 LEU A O 1
ATOM 5102 N N . LEU A 1 665 ? 12.730 -7.389 -17.957 1.00 90.06 665 LEU A N 1
ATOM 5103 C CA . LEU A 1 665 ? 12.990 -8.523 -18.829 1.00 90.06 665 LEU A CA 1
ATOM 5104 C C . LEU A 1 665 ? 12.651 -8.166 -20.288 1.00 90.06 665 LEU A C 1
ATOM 5106 O O . LEU A 1 665 ? 11.917 -7.206 -20.534 1.00 90.06 665 LEU A O 1
ATOM 5110 N N . PRO A 1 666 ? 13.174 -8.911 -21.282 1.00 84.06 666 PRO A N 1
ATOM 5111 C CA . PRO A 1 666 ? 12.904 -8.644 -22.698 1.00 84.06 666 PRO A CA 1
ATOM 5112 C C . PRO A 1 666 ? 11.420 -8.669 -23.082 1.00 84.06 666 PRO A C 1
ATOM 5114 O O . PRO A 1 666 ? 11.038 -8.057 -24.074 1.00 84.06 666 PRO A O 1
ATOM 5117 N N . ASP A 1 667 ? 10.584 -9.357 -22.304 1.00 85.44 667 ASP A N 1
ATOM 5118 C CA . ASP A 1 667 ? 9.137 -9.408 -22.503 1.00 85.44 667 ASP A CA 1
ATOM 5119 C C . ASP A 1 667 ? 8.398 -8.201 -21.879 1.00 85.44 667 ASP A C 1
ATOM 5121 O O . ASP A 1 667 ? 7.191 -8.056 -22.055 1.00 85.44 667 ASP A O 1
ATOM 5125 N N . GLY A 1 668 ? 9.109 -7.331 -21.156 1.00 88.56 668 GLY A N 1
ATOM 5126 C CA . GLY A 1 668 ? 8.577 -6.147 -20.482 1.00 88.56 668 GLY A CA 1
ATOM 5127 C C . GLY A 1 668 ? 8.075 -6.391 -19.062 1.00 88.56 668 GLY A C 1
ATOM 5128 O O . GLY A 1 668 ? 7.582 -5.455 -18.432 1.00 88.56 668 GLY A O 1
ATOM 5129 N N . SER A 1 669 ? 8.202 -7.613 -18.536 1.00 92.44 669 SER A N 1
ATOM 5130 C CA . SER A 1 669 ? 7.973 -7.867 -17.114 1.00 92.44 669 SER A CA 1
ATOM 5131 C C . SER A 1 669 ? 9.104 -7.296 -16.251 1.00 92.44 669 SER A C 1
ATOM 5133 O O . SER A 1 669 ? 10.255 -7.186 -16.676 1.00 92.44 669 SER A O 1
ATOM 5135 N N . LEU A 1 670 ? 8.760 -6.878 -15.039 1.00 95.69 670 LEU A N 1
ATOM 5136 C CA . LEU A 1 670 ? 9.659 -6.306 -14.050 1.00 95.69 670 LEU A CA 1
ATOM 5137 C C . LEU A 1 670 ? 10.001 -7.366 -13.007 1.00 95.69 670 LEU A C 1
ATOM 5139 O O . LEU A 1 670 ? 9.109 -7.953 -12.396 1.00 95.69 670 LEU A O 1
ATOM 5143 N N . GLU A 1 671 ? 11.289 -7.554 -12.744 1.00 91.75 671 GLU A N 1
ATOM 5144 C CA . GLU A 1 671 ? 11.755 -8.279 -11.566 1.00 91.75 671 GLU A CA 1
ATOM 5145 C C . GLU A 1 671 ? 12.208 -7.294 -10.494 1.00 91.75 671 GLU A C 1
ATOM 5147 O O . GLU A 1 671 ? 13.068 -6.440 -10.737 1.00 91.75 671 GLU A O 1
ATOM 5152 N N . HIS A 1 672 ? 11.642 -7.443 -9.298 1.00 89.56 672 HIS A N 1
ATOM 5153 C CA . HIS A 1 672 ? 12.035 -6.683 -8.120 1.00 89.56 672 HIS A CA 1
ATOM 5154 C C . HIS A 1 672 ? 13.148 -7.430 -7.375 1.00 89.56 672 HIS A C 1
ATOM 5156 O O . HIS A 1 672 ? 12.992 -8.593 -7.001 1.00 89.56 672 HIS A O 1
ATOM 5162 N N . LEU A 1 673 ? 14.285 -6.768 -7.163 1.00 83.25 673 LEU A N 1
ATOM 5163 C CA . LEU A 1 673 ? 15.503 -7.368 -6.606 1.00 83.25 673 LEU A CA 1
ATOM 5164 C C . LEU A 1 673 ? 15.817 -6.884 -5.184 1.00 83.25 673 LEU A C 1
ATOM 5166 O O . LEU A 1 673 ? 16.875 -7.212 -4.651 1.00 83.25 673 LEU A O 1
ATOM 5170 N N . GLY A 1 674 ? 14.898 -6.144 -4.564 1.00 80.69 674 GLY A N 1
ATOM 5171 C CA . GLY A 1 674 ? 15.067 -5.570 -3.232 1.00 80.69 674 GLY A CA 1
ATOM 5172 C C . GLY A 1 674 ? 15.431 -4.092 -3.287 1.00 80.69 674 GLY A C 1
ATOM 5173 O O . GLY A 1 674 ? 15.299 -3.443 -4.322 1.00 80.69 674 GLY A O 1
ATOM 5174 N N . ARG A 1 675 ? 15.887 -3.553 -2.158 1.00 79.25 675 ARG A N 1
ATOM 5175 C CA . ARG A 1 675 ? 16.205 -2.130 -2.023 1.00 79.25 675 ARG A CA 1
ATOM 5176 C C . ARG A 1 675 ? 17.667 -1.834 -2.338 1.00 79.25 675 ARG A C 1
ATOM 5178 O O . ARG A 1 675 ? 18.541 -2.677 -2.147 1.00 79.25 675 ARG A O 1
ATOM 5185 N N . GLY A 1 676 ? 17.918 -0.647 -2.888 1.00 67.88 676 GLY A N 1
ATOM 5186 C CA . GLY A 1 676 ? 19.268 -0.115 -3.090 1.00 67.88 676 GLY A CA 1
ATOM 5187 C C . GLY A 1 676 ? 19.796 0.676 -1.892 1.00 67.88 676 GLY A C 1
ATOM 5188 O O . GLY A 1 676 ? 20.983 0.988 -1.857 1.00 67.88 676 GLY A O 1
ATOM 5189 N N . ASP A 1 677 ? 18.921 0.992 -0.937 1.00 74.50 677 ASP A N 1
ATOM 5190 C CA . ASP A 1 677 ? 19.195 1.708 0.307 1.00 74.50 677 ASP A CA 1
ATOM 5191 C C . ASP A 1 677 ? 18.956 0.808 1.540 1.00 74.50 677 ASP A C 1
ATOM 5193 O O . ASP A 1 677 ? 18.592 -0.361 1.414 1.00 74.50 677 ASP A O 1
ATOM 5197 N N . ASP A 1 678 ? 19.185 1.354 2.739 1.00 69.50 678 ASP A N 1
ATOM 5198 C CA . ASP A 1 678 ? 19.078 0.628 4.018 1.00 69.50 678 ASP A CA 1
ATOM 5199 C C . ASP A 1 678 ? 17.628 0.408 4.489 1.00 69.50 678 ASP A C 1
ATOM 5201 O O . ASP A 1 678 ? 17.386 -0.146 5.563 1.00 69.50 678 ASP A O 1
ATOM 5205 N N . GLN A 1 679 ? 16.644 0.859 3.716 1.00 77.06 679 GLN A N 1
ATOM 5206 C CA . GLN A 1 679 ? 15.242 0.726 4.072 1.00 77.06 679 GLN A CA 1
ATOM 5207 C C . GLN A 1 679 ? 14.784 -0.730 3.994 1.00 77.06 679 GLN A C 1
ATOM 5209 O O . GLN A 1 679 ? 15.220 -1.509 3.146 1.00 77.06 679 GLN A O 1
ATOM 5214 N N . VAL A 1 680 ? 13.835 -1.095 4.856 1.00 79.00 680 VAL A N 1
ATOM 5215 C CA . VAL A 1 680 ? 13.306 -2.459 4.933 1.00 79.00 680 VAL A CA 1
ATOM 5216 C C . VAL A 1 680 ? 11.781 -2.484 4.907 1.00 79.00 680 VAL A C 1
ATOM 5218 O O . VAL A 1 680 ? 11.115 -1.546 5.350 1.00 79.00 680 VAL A O 1
ATOM 5221 N N . GLN A 1 681 ? 11.222 -3.566 4.364 1.00 72.50 681 GLN A N 1
ATOM 5222 C CA . GLN A 1 681 ? 9.793 -3.874 4.425 1.00 72.50 681 GLN A CA 1
ATOM 5223 C C . GLN A 1 681 ? 9.588 -4.953 5.489 1.00 72.50 681 GLN A C 1
ATOM 5225 O O . GLN A 1 681 ? 10.099 -6.060 5.351 1.00 72.50 681 GLN A O 1
ATOM 5230 N N . LEU A 1 682 ? 8.880 -4.610 6.566 1.00 72.31 682 LEU A N 1
ATOM 5231 C CA . LEU A 1 682 ? 8.617 -5.502 7.692 1.00 72.31 682 LEU A CA 1
ATOM 5232 C C . LEU A 1 682 ? 7.110 -5.625 7.918 1.00 72.31 682 LEU A C 1
ATOM 5234 O O . LEU A 1 682 ? 6.469 -4.683 8.386 1.00 72.31 682 LEU A O 1
ATOM 5238 N N . ARG A 1 683 ? 6.541 -6.797 7.633 1.00 71.06 683 ARG A N 1
ATOM 5239 C CA . ARG A 1 683 ? 5.100 -7.091 7.768 1.00 71.06 683 ARG A CA 1
ATOM 5240 C C . ARG A 1 683 ? 4.229 -6.099 6.987 1.00 71.06 683 ARG A C 1
ATOM 5242 O O . ARG A 1 683 ? 3.193 -5.656 7.474 1.00 71.06 683 ARG A O 1
ATOM 5249 N N . GLY A 1 684 ? 4.687 -5.713 5.799 1.00 69.44 684 GLY A N 1
ATOM 5250 C CA . GLY A 1 684 ? 4.084 -4.704 4.924 1.00 69.44 684 GLY A CA 1
ATOM 5251 C C . GLY A 1 684 ? 4.367 -3.255 5.311 1.00 69.44 684 GLY A C 1
ATOM 5252 O O . GLY A 1 684 ? 3.976 -2.346 4.584 1.00 69.44 684 GLY A O 1
ATOM 5253 N N . HIS A 1 685 ? 5.045 -3.007 6.434 1.00 73.62 685 HIS A N 1
ATOM 5254 C CA . HIS A 1 685 ? 5.421 -1.659 6.832 1.00 73.62 685 HIS A CA 1
ATOM 5255 C C . HIS A 1 685 ? 6.770 -1.274 6.244 1.00 73.62 685 HIS A C 1
ATOM 5257 O O . HIS A 1 685 ? 7.771 -1.968 6.414 1.00 73.62 685 HIS A O 1
ATOM 5263 N N . ARG A 1 686 ? 6.804 -0.106 5.609 1.00 78.00 686 ARG A N 1
ATOM 5264 C CA . ARG A 1 686 ? 8.034 0.545 5.175 1.00 78.00 686 ARG A CA 1
ATOM 5265 C C . ARG A 1 686 ? 8.718 1.167 6.397 1.00 78.00 686 ARG A C 1
ATOM 5267 O O . ARG A 1 686 ? 8.132 2.022 7.063 1.00 78.00 686 ARG A O 1
ATOM 5274 N N . VAL A 1 687 ? 9.919 0.688 6.719 1.00 79.31 687 VAL A N 1
ATOM 5275 C CA . VAL A 1 687 ? 10.687 1.097 7.902 1.00 79.31 687 VAL A CA 1
ATOM 5276 C C . VAL A 1 687 ? 12.068 1.576 7.482 1.00 79.31 687 VAL A C 1
ATOM 5278 O O . VAL A 1 687 ? 12.787 0.878 6.773 1.00 79.31 687 VAL A O 1
ATOM 5281 N N . GLU A 1 688 ? 12.448 2.760 7.953 1.00 84.06 688 GLU A N 1
ATOM 5282 C CA . GLU A 1 688 ? 13.802 3.302 7.822 1.00 84.06 688 GLU A CA 1
ATOM 5283 C C . GLU A 1 688 ? 14.568 3.021 9.121 1.00 84.06 688 GLU A C 1
ATOM 5285 O O . GLU A 1 688 ? 14.225 3.609 10.154 1.00 84.06 688 GLU A O 1
ATOM 5290 N N . PRO A 1 689 ? 15.605 2.163 9.121 1.00 83.31 689 PRO A N 1
ATOM 5291 C CA . PRO A 1 689 ? 16.424 1.936 10.312 1.00 83.31 689 PRO A CA 1
ATOM 5292 C C . PRO A 1 689 ? 17.021 3.229 10.884 1.00 83.31 689 PRO A C 1
ATOM 5294 O O . PRO A 1 689 ? 17.168 3.348 12.100 1.00 83.31 689 PRO A O 1
ATOM 5297 N N . GLU A 1 690 ? 17.287 4.229 10.038 1.00 78.50 690 GLU A N 1
ATOM 5298 C CA . GLU A 1 690 ? 17.784 5.540 10.468 1.00 78.50 690 GLU A CA 1
ATOM 5299 C C . GLU A 1 690 ? 16.757 6.330 11.299 1.00 78.50 690 GLU A C 1
ATOM 5301 O O . GLU A 1 690 ? 17.142 7.031 12.228 1.00 78.50 690 GLU A O 1
ATOM 5306 N N . GLU A 1 691 ? 15.449 6.185 11.052 1.00 82.25 691 GLU A N 1
ATOM 5307 C CA . GLU A 1 691 ? 14.409 6.807 11.892 1.00 82.25 691 GLU A CA 1
ATOM 5308 C C . GLU A 1 691 ? 14.418 6.228 13.309 1.00 82.25 691 GLU A C 1
ATOM 5310 O O . GLU A 1 691 ? 14.305 6.958 14.297 1.00 82.25 691 GLU A O 1
ATOM 5315 N N . ILE A 1 692 ? 14.638 4.918 13.414 1.00 86.44 692 ILE A N 1
ATOM 5316 C CA . ILE A 1 692 ? 14.770 4.228 14.696 1.00 86.44 692 ILE A CA 1
ATOM 5317 C C . ILE A 1 692 ? 16.081 4.634 15.377 1.00 86.44 692 ILE A C 1
ATOM 5319 O O . ILE A 1 692 ? 16.089 4.950 16.566 1.00 86.44 692 ILE A O 1
ATOM 5323 N N . ARG A 1 693 ? 17.185 4.674 14.623 1.00 82.75 693 ARG A N 1
ATOM 5324 C CA . ARG A 1 693 ? 18.498 5.104 15.112 1.00 82.75 693 ARG A CA 1
ATOM 5325 C C . ARG A 1 693 ? 18.463 6.541 15.631 1.00 82.75 693 ARG A C 1
ATOM 5327 O O . ARG A 1 693 ? 18.970 6.793 16.718 1.00 82.75 693 ARG A O 1
ATOM 5334 N N . ALA A 1 694 ? 17.846 7.466 14.901 1.00 81.62 694 ALA A N 1
ATOM 5335 C CA . ALA A 1 694 ? 17.695 8.855 15.319 1.00 81.62 694 ALA A CA 1
ATOM 5336 C C . ALA A 1 694 ? 16.867 8.968 16.608 1.00 81.62 694 ALA A C 1
ATOM 5338 O O . ALA A 1 694 ? 17.247 9.698 17.519 1.00 81.62 694 ALA A O 1
ATOM 5339 N N . ALA A 1 695 ? 15.776 8.204 16.724 1.00 83.44 695 ALA A N 1
ATOM 5340 C CA . ALA A 1 695 ? 14.977 8.164 17.947 1.00 83.44 695 ALA A CA 1
ATOM 5341 C C . ALA A 1 695 ? 15.739 7.563 19.143 1.00 83.44 695 ALA A C 1
ATOM 5343 O O . ALA A 1 695 ? 15.547 8.024 20.265 1.00 83.44 695 ALA A O 1
ATOM 5344 N N . LEU A 1 696 ? 16.611 6.574 18.911 1.00 84.88 696 LEU A N 1
ATOM 5345 C CA . LEU A 1 696 ? 17.518 6.029 19.926 1.00 84.88 696 LEU A CA 1
ATOM 5346 C C . LEU A 1 696 ? 18.562 7.060 20.371 1.00 84.88 696 LEU A C 1
ATOM 5348 O O . LEU A 1 696 ? 18.802 7.188 21.561 1.00 84.88 696 LEU A O 1
ATOM 5352 N N . LEU A 1 697 ? 19.165 7.803 19.439 1.00 83.50 697 LEU A N 1
ATOM 5353 C CA . LEU A 1 697 ? 20.179 8.825 19.740 1.00 83.50 697 LEU A CA 1
ATOM 5354 C C . LEU A 1 697 ? 19.621 10.053 20.473 1.00 83.50 697 LEU A C 1
ATOM 5356 O O . LEU A 1 697 ? 20.379 10.791 21.095 1.00 83.50 697 LEU A O 1
ATOM 5360 N N . ASP A 1 698 ? 18.313 10.277 20.389 1.00 82.81 698 ASP A N 1
ATOM 5361 C CA . ASP A 1 698 ? 17.620 11.337 21.122 1.00 82.81 698 ASP A CA 1
ATOM 5362 C C . ASP A 1 698 ? 17.264 10.919 22.568 1.00 82.81 698 ASP A C 1
ATOM 5364 O O . ASP A 1 698 ? 16.753 11.721 23.346 1.00 82.81 698 ASP A O 1
ATOM 5368 N N . ASP A 1 699 ? 17.533 9.666 22.955 1.00 81.88 699 ASP A N 1
ATOM 5369 C CA . ASP A 1 699 ? 17.487 9.215 24.347 1.00 81.88 699 ASP A CA 1
ATOM 5370 C C . ASP A 1 699 ? 18.793 9.588 25.066 1.00 81.88 699 ASP A C 1
ATOM 5372 O O . ASP A 1 699 ? 19.885 9.237 24.620 1.00 81.88 699 ASP A O 1
ATOM 5376 N N . SER A 1 700 ? 18.706 10.270 26.213 1.00 83.25 700 SER A N 1
ATOM 5377 C CA . SER A 1 700 ? 19.887 10.764 26.939 1.00 83.25 700 SER A CA 1
ATOM 5378 C C . SER A 1 700 ? 20.853 9.660 27.389 1.00 83.25 700 SER A C 1
ATOM 5380 O O . SER A 1 700 ? 22.047 9.932 27.571 1.00 83.25 700 SER A O 1
ATOM 5382 N N . ALA A 1 701 ? 20.347 8.432 27.556 1.00 81.81 701 ALA A N 1
ATOM 5383 C CA . ALA A 1 701 ? 21.128 7.261 27.944 1.00 81.81 701 ALA A CA 1
ATOM 5384 C C . ALA A 1 701 ? 22.008 6.720 26.805 1.00 81.81 701 ALA A C 1
ATOM 5386 O O . ALA A 1 701 ? 22.958 5.987 27.065 1.00 81.81 701 ALA A O 1
ATOM 5387 N N . VAL A 1 702 ? 21.718 7.056 25.544 1.00 82.81 702 VAL A N 1
ATOM 5388 C CA . VAL A 1 702 ? 22.370 6.465 24.368 1.00 82.81 702 VAL A CA 1
ATOM 5389 C C . VAL A 1 702 ? 23.396 7.436 23.778 1.00 82.81 702 VAL A C 1
ATOM 5391 O O . VAL A 1 702 ? 23.127 8.613 23.563 1.00 82.81 702 VAL A O 1
ATOM 5394 N N . VAL A 1 703 ? 24.604 6.939 23.506 1.00 80.75 703 VAL A N 1
ATOM 5395 C CA . VAL A 1 703 ? 25.713 7.707 22.902 1.00 80.75 703 VAL A CA 1
ATOM 5396 C C . VAL A 1 703 ? 25.906 7.346 21.432 1.00 80.75 703 VAL A C 1
ATOM 5398 O O . VAL A 1 703 ? 26.249 8.195 20.612 1.00 80.75 703 VAL A O 1
ATOM 5401 N N . ALA A 1 704 ? 25.676 6.082 21.086 1.00 75.94 704 ALA A N 1
ATOM 5402 C CA . ALA A 1 704 ? 25.707 5.595 19.716 1.00 75.94 704 ALA A CA 1
ATOM 5403 C C . ALA A 1 704 ? 24.651 4.506 19.534 1.00 75.94 704 ALA A C 1
ATOM 5405 O O . ALA A 1 704 ? 24.375 3.747 20.461 1.00 75.94 704 ALA A O 1
ATOM 5406 N N . ALA A 1 705 ? 24.088 4.408 18.335 1.00 85.50 705 ALA A N 1
ATOM 5407 C CA . ALA A 1 705 ? 23.109 3.388 17.998 1.00 85.50 705 ALA A CA 1
ATOM 5408 C C . ALA A 1 705 ? 23.322 2.873 16.572 1.00 85.50 705 ALA A C 1
ATOM 5410 O O . ALA A 1 705 ? 23.711 3.626 15.672 1.00 85.50 705 ALA A O 1
ATOM 5411 N N . ALA A 1 706 ? 23.031 1.592 16.388 1.00 82.69 706 ALA A N 1
ATOM 5412 C CA . ALA A 1 706 ? 22.877 0.922 15.110 1.00 82.69 706 ALA A CA 1
ATOM 5413 C C . ALA A 1 706 ? 21.587 0.101 15.145 1.00 82.69 706 ALA A C 1
ATOM 5415 O O . ALA A 1 706 ? 21.263 -0.505 16.164 1.00 82.69 706 ALA A O 1
ATOM 5416 N N . VAL A 1 707 ? 20.861 0.073 14.034 1.00 84.88 707 VAL A N 1
ATOM 5417 C CA . VAL A 1 707 ? 19.642 -0.725 13.882 1.00 84.88 707 VAL A CA 1
ATOM 5418 C C . VAL A 1 707 ? 19.842 -1.601 12.664 1.00 84.88 707 VAL A C 1
ATOM 5420 O O . VAL A 1 707 ? 20.175 -1.098 11.595 1.00 84.88 707 VAL A O 1
ATOM 5423 N N . VAL A 1 708 ? 19.682 -2.907 12.839 1.00 82.81 708 VAL A N 1
ATOM 5424 C CA . VAL A 1 708 ? 19.844 -3.882 11.764 1.00 82.81 708 VAL A CA 1
ATOM 5425 C C . VAL A 1 708 ? 18.557 -4.658 11.579 1.00 82.81 708 VAL A C 1
ATOM 5427 O O . VAL A 1 708 ? 17.850 -4.991 12.531 1.00 82.81 708 VAL A O 1
ATOM 5430 N N . HIS A 1 709 ? 18.271 -4.960 10.325 1.00 82.06 709 HIS A N 1
ATOM 5431 C CA . HIS A 1 709 ? 17.264 -5.934 9.962 1.00 82.06 709 HIS A CA 1
ATOM 5432 C C . HIS A 1 709 ? 17.918 -7.314 9.901 1.00 82.06 709 HIS A C 1
ATOM 5434 O O . HIS A 1 709 ? 18.956 -7.481 9.258 1.00 82.06 709 HIS A O 1
ATOM 5440 N N . SER A 1 710 ? 17.330 -8.291 10.586 1.00 72.25 710 SER A N 1
ATOM 5441 C CA . SER A 1 710 ? 17.823 -9.668 10.617 1.00 72.25 710 SER A CA 1
ATOM 5442 C C . SER A 1 710 ? 16.680 -10.662 10.419 1.00 72.25 710 SER A C 1
ATOM 5444 O O . SER A 1 710 ? 15.511 -10.347 10.652 1.00 72.25 710 SER A O 1
ATOM 5446 N N . LEU A 1 711 ? 17.024 -11.875 9.991 1.00 64.75 711 LEU A N 1
ATOM 5447 C CA . LEU A 1 711 ? 16.119 -13.021 9.991 1.00 64.75 711 LEU A CA 1
ATOM 5448 C C . LEU A 1 711 ? 16.470 -13.900 11.194 1.00 64.75 711 LEU A C 1
ATOM 5450 O O . LEU A 1 711 ? 17.648 -14.184 11.422 1.00 64.75 711 LEU A O 1
ATOM 5454 N N . ARG A 1 712 ? 15.471 -14.340 11.972 1.00 64.19 712 ARG A N 1
ATOM 5455 C CA . ARG A 1 712 ? 15.708 -15.355 13.020 1.00 64.19 712 ARG A CA 1
ATOM 5456 C C . ARG A 1 712 ? 16.056 -16.705 12.392 1.00 64.19 712 ARG A C 1
ATOM 5458 O O . ARG A 1 712 ? 16.903 -17.408 12.931 1.00 64.19 712 ARG A O 1
ATOM 5465 N N . ASP A 1 713 ? 15.407 -17.040 11.282 1.00 59.38 713 ASP A N 1
ATOM 5466 C CA . ASP A 1 713 ? 15.735 -18.178 10.431 1.00 59.38 713 ASP A CA 1
ATOM 5467 C C . ASP A 1 713 ? 16.066 -17.658 9.020 1.00 59.38 713 ASP A C 1
ATOM 5469 O O . ASP A 1 713 ? 15.182 -17.114 8.355 1.00 59.38 713 ASP A O 1
ATOM 5473 N N . PRO A 1 714 ? 17.315 -17.806 8.539 1.00 60.25 714 PRO A N 1
ATOM 5474 C CA . PRO A 1 714 ? 17.701 -17.392 7.191 1.00 60.25 714 PRO A CA 1
ATOM 5475 C C . PRO A 1 714 ? 16.865 -18.025 6.067 1.00 60.25 714 PRO A C 1
ATOM 5477 O O . PRO A 1 714 ? 16.828 -17.475 4.967 1.00 60.25 714 PRO A O 1
ATOM 5480 N N . ALA A 1 715 ? 16.224 -19.172 6.317 1.00 53.12 715 ALA A N 1
ATOM 5481 C CA . ALA A 1 715 ? 15.396 -19.876 5.344 1.00 53.12 715 ALA A CA 1
ATOM 5482 C C . ALA A 1 715 ? 13.938 -19.382 5.299 1.00 53.12 715 ALA A C 1
ATOM 5484 O O . ALA A 1 715 ? 13.249 -19.667 4.318 1.00 53.12 715 ALA A O 1
ATOM 5485 N N . ASP A 1 716 ? 13.480 -18.636 6.312 1.00 56.50 716 ASP A N 1
ATOM 5486 C CA . ASP A 1 716 ? 12.103 -18.148 6.418 1.00 56.50 716 ASP A CA 1
ATOM 5487 C C . ASP A 1 716 ? 12.046 -16.607 6.505 1.00 56.50 716 ASP A C 1
ATOM 5489 O O . ASP A 1 716 ? 12.243 -16.024 7.583 1.00 56.50 716 ASP A O 1
ATOM 5493 N N . PRO A 1 717 ? 11.720 -15.924 5.389 1.00 58.25 717 PRO A N 1
ATOM 5494 C CA . PRO A 1 717 ? 11.540 -14.474 5.346 1.00 58.25 717 PRO A CA 1
ATOM 5495 C C . PRO A 1 717 ? 10.486 -13.939 6.328 1.00 58.25 717 PRO A C 1
ATOM 5497 O O . PRO A 1 717 ? 10.598 -12.795 6.767 1.00 58.25 717 PRO A O 1
ATOM 5500 N N . ALA A 1 718 ? 9.496 -14.746 6.735 1.00 55.66 718 ALA A N 1
ATOM 5501 C CA . ALA A 1 718 ? 8.475 -14.332 7.702 1.00 55.66 718 ALA A CA 1
ATOM 5502 C C . ALA A 1 718 ? 9.051 -14.113 9.115 1.00 55.66 718 ALA A C 1
ATOM 5504 O O . ALA A 1 718 ? 8.402 -13.511 9.979 1.00 55.66 718 ALA A O 1
ATOM 5505 N N . THR A 1 719 ? 10.289 -14.558 9.354 1.00 63.84 719 THR A N 1
ATOM 5506 C CA . THR A 1 719 ? 11.018 -14.348 10.610 1.00 63.84 719 THR A CA 1
ATOM 5507 C C . THR A 1 719 ? 11.805 -13.038 10.672 1.00 63.84 719 THR A C 1
ATOM 5509 O O . THR A 1 719 ? 12.568 -12.827 11.622 1.00 63.84 719 THR A O 1
ATOM 5512 N N . ALA A 1 720 ? 11.604 -12.153 9.691 1.00 68.75 720 ALA A N 1
ATOM 5513 C CA . ALA A 1 720 ? 12.139 -10.801 9.682 1.00 68.75 720 ALA A CA 1
ATOM 5514 C C . ALA A 1 720 ? 11.864 -10.052 10.993 1.00 68.75 720 ALA A C 1
ATOM 5516 O O . ALA A 1 720 ? 10.755 -10.073 11.548 1.00 68.75 720 ALA A O 1
ATOM 5517 N N . ARG A 1 721 ? 12.905 -9.388 11.497 1.00 77.38 721 ARG A N 1
ATOM 5518 C CA . ARG A 1 721 ? 12.890 -8.609 12.735 1.00 77.38 721 ARG A CA 1
ATOM 5519 C C . ARG A 1 721 ? 13.866 -7.438 12.675 1.00 77.38 721 ARG A C 1
ATOM 5521 O O . ARG A 1 721 ? 14.750 -7.386 11.822 1.00 77.38 721 ARG A O 1
ATOM 5528 N N . LEU A 1 722 ? 13.707 -6.514 13.616 1.00 82.25 722 LEU A N 1
ATOM 5529 C CA . LEU A 1 722 ? 14.625 -5.398 13.825 1.00 82.25 722 LEU A CA 1
ATOM 5530 C C . LEU A 1 722 ? 15.366 -5.603 15.139 1.00 82.25 722 LEU A C 1
ATOM 5532 O O . LEU A 1 722 ? 14.733 -5.791 16.174 1.00 82.25 722 LEU A O 1
ATOM 5536 N N . ASP A 1 723 ? 16.687 -5.507 15.117 1.00 84.62 723 ASP A N 1
ATOM 5537 C CA . ASP A 1 723 ? 17.521 -5.562 16.314 1.00 84.62 723 ASP A CA 1
ATOM 5538 C C . ASP A 1 723 ? 18.321 -4.260 16.422 1.00 84.62 723 ASP A C 1
ATOM 5540 O O . ASP A 1 723 ? 18.894 -3.779 15.443 1.00 84.62 723 ASP A O 1
ATOM 5544 N N . ALA A 1 724 ? 18.351 -3.664 17.612 1.00 86.25 724 ALA A N 1
ATOM 5545 C CA . ALA A 1 724 ? 19.125 -2.463 17.885 1.00 86.25 724 ALA A CA 1
ATOM 5546 C C . ALA A 1 724 ? 20.325 -2.771 18.776 1.00 86.25 724 ALA A C 1
ATOM 5548 O O . ALA A 1 724 ? 20.227 -3.524 19.744 1.00 86.25 724 ALA A O 1
ATOM 5549 N N . TYR A 1 725 ? 21.443 -2.125 18.469 1.00 84.38 725 TYR A N 1
ATOM 5550 C CA . TYR A 1 725 ? 22.676 -2.170 19.239 1.00 84.38 725 TYR A CA 1
ATOM 5551 C C . TYR A 1 725 ? 23.016 -0.758 19.677 1.00 84.38 725 TYR A C 1
ATOM 5553 O O . TYR A 1 725 ? 23.094 0.150 18.848 1.00 84.38 725 TYR A O 1
ATOM 5561 N N . VAL A 1 726 ? 23.195 -0.567 20.978 1.00 85.44 726 VAL A N 1
ATOM 5562 C CA . VAL A 1 726 ? 23.381 0.756 21.578 1.00 85.44 726 VAL A CA 1
ATOM 5563 C C . VAL A 1 726 ? 24.654 0.793 22.406 1.00 85.44 726 VAL A C 1
ATOM 5565 O O . VAL A 1 726 ? 25.010 -0.186 23.051 1.00 85.44 726 VAL A O 1
ATOM 5568 N N . VAL A 1 727 ? 25.335 1.933 22.399 1.00 79.75 727 VAL A N 1
ATOM 5569 C CA . VAL A 1 727 ? 26.377 2.257 23.375 1.00 79.75 727 VAL A CA 1
ATOM 5570 C C . VAL A 1 727 ? 25.737 3.161 24.410 1.00 79.75 727 VAL A C 1
ATOM 5572 O O . VAL A 1 727 ? 25.256 4.245 24.073 1.00 79.75 727 VAL A O 1
ATOM 5575 N N . ILE A 1 728 ? 25.698 2.686 25.649 1.00 85.88 728 ILE A N 1
ATOM 5576 C CA . ILE A 1 728 ? 25.096 3.401 26.771 1.00 85.88 728 ILE A CA 1
ATOM 5577 C C . ILE A 1 728 ? 26.115 4.374 27.367 1.00 85.88 728 ILE A C 1
ATOM 5579 O O . ILE A 1 728 ? 27.316 4.105 27.384 1.00 85.88 728 ILE A O 1
ATOM 5583 N N . ARG A 1 729 ? 25.633 5.533 27.812 1.00 81.81 729 ARG A N 1
ATOM 5584 C CA . ARG A 1 729 ? 26.430 6.567 28.470 1.00 81.81 729 ARG A CA 1
ATOM 5585 C C . ARG A 1 729 ? 26.951 6.063 29.816 1.00 81.81 729 ARG A C 1
ATOM 5587 O O . ARG A 1 729 ? 26.214 5.434 30.569 1.00 81.81 729 ARG A O 1
ATOM 5594 N N . ASP A 1 730 ? 28.196 6.402 30.143 1.00 76.69 730 ASP A N 1
ATOM 5595 C CA . ASP A 1 730 ? 28.792 6.060 31.437 1.00 76.69 730 ASP A CA 1
ATOM 5596 C C . ASP A 1 730 ? 27.913 6.547 32.605 1.00 76.69 730 ASP A C 1
ATOM 5598 O O . ASP A 1 730 ? 27.583 7.732 32.696 1.00 76.69 730 ASP A O 1
ATOM 5602 N N . GLY A 1 731 ? 27.550 5.623 33.501 1.00 68.50 731 GLY A N 1
ATOM 5603 C CA . GLY A 1 731 ? 26.689 5.880 34.662 1.00 68.50 731 GLY A CA 1
ATOM 5604 C C . GLY A 1 731 ? 25.201 5.563 34.462 1.00 68.50 731 GLY A C 1
ATOM 5605 O O . GLY A 1 731 ? 24.456 5.619 35.436 1.00 68.50 731 GLY A O 1
ATOM 5606 N N . ASP A 1 732 ? 24.782 5.200 33.250 1.00 75.81 732 ASP A N 1
ATOM 5607 C CA . ASP A 1 732 ? 23.440 4.695 32.939 1.00 75.81 732 ASP A CA 1
ATOM 5608 C C . ASP A 1 732 ? 23.494 3.164 32.740 1.00 75.81 732 ASP A C 1
ATOM 5610 O O . ASP A 1 732 ? 24.521 2.618 32.326 1.00 75.81 732 ASP A O 1
ATOM 5614 N N . ASP A 1 733 ? 22.417 2.447 33.062 1.00 69.62 733 ASP A N 1
ATOM 5615 C CA . ASP A 1 733 ? 22.335 0.987 32.906 1.00 69.62 733 ASP A CA 1
ATOM 5616 C C . ASP A 1 733 ? 21.639 0.567 31.597 1.00 69.62 733 ASP A C 1
ATOM 5618 O O . ASP A 1 733 ? 21.577 -0.621 31.269 1.00 69.62 733 ASP A O 1
ATOM 5622 N N . GLY A 1 734 ? 21.136 1.536 30.820 1.00 69.00 734 GLY A N 1
ATOM 5623 C CA . GLY A 1 734 ? 20.391 1.303 29.588 1.00 69.00 734 GLY A CA 1
ATOM 5624 C C . GLY A 1 734 ? 19.021 0.662 29.821 1.00 69.00 734 GLY A C 1
ATOM 5625 O O . GLY A 1 734 ? 18.322 0.331 28.852 1.00 69.00 734 GLY A O 1
ATOM 5626 N N . ALA A 1 735 ? 18.603 0.492 31.079 1.00 71.44 735 ALA A N 1
ATOM 5627 C CA . ALA A 1 735 ? 17.309 -0.064 31.411 1.00 71.44 735 ALA A CA 1
ATOM 5628 C C . ALA A 1 735 ? 16.200 0.874 30.907 1.00 71.44 735 ALA A C 1
ATOM 5630 O O . ALA A 1 735 ? 16.232 2.103 31.032 1.00 71.44 735 ALA A O 1
ATOM 5631 N N . GLY A 1 736 ? 15.197 0.283 30.258 1.00 74.06 736 GLY A N 1
ATOM 5632 C CA . GLY A 1 736 ? 14.042 1.020 29.750 1.00 74.06 736 GLY A CA 1
ATOM 5633 C C . GLY A 1 736 ? 14.259 1.809 28.452 1.00 74.06 736 GLY A C 1
ATOM 5634 O O . GLY A 1 736 ? 13.291 2.413 27.995 1.00 74.06 736 GLY A O 1
ATOM 5635 N N . VAL A 1 737 ? 15.435 1.768 27.800 1.00 78.44 737 VAL A N 1
ATOM 5636 C CA . VAL A 1 737 ? 15.647 2.398 26.469 1.00 78.44 737 VAL A CA 1
ATOM 5637 C C . VAL A 1 737 ? 14.589 1.928 25.466 1.00 78.44 737 VAL A C 1
ATOM 5639 O O . VAL A 1 737 ? 13.941 2.735 24.803 1.00 78.44 737 VAL A O 1
ATOM 5642 N N . ARG A 1 738 ? 14.334 0.614 25.403 1.00 82.44 738 ARG A N 1
ATOM 5643 C CA . ARG A 1 738 ? 13.286 0.048 24.538 1.00 82.44 738 ARG A CA 1
ATOM 5644 C C . ARG A 1 738 ? 11.891 0.583 24.886 1.00 82.44 738 ARG A C 1
ATOM 5646 O O . ARG A 1 738 ? 11.107 0.863 23.984 1.00 82.44 738 ARG A O 1
ATOM 5653 N N . THR A 1 739 ? 11.584 0.737 26.174 1.00 76.00 739 THR A N 1
ATOM 5654 C CA . THR A 1 739 ? 10.295 1.263 26.652 1.00 76.00 739 THR A CA 1
ATOM 5655 C C . THR A 1 739 ? 10.110 2.726 26.251 1.00 76.00 739 THR A C 1
ATOM 5657 O O . THR A 1 739 ? 9.059 3.092 25.731 1.00 76.00 739 THR A O 1
ATOM 5660 N N . ARG A 1 740 ? 11.146 3.557 26.415 1.00 82.88 740 ARG A N 1
ATOM 5661 C CA . ARG A 1 740 ? 11.125 4.968 25.997 1.00 82.88 740 ARG A CA 1
ATOM 5662 C C . ARG A 1 740 ? 11.013 5.108 24.480 1.00 82.88 740 ARG A C 1
ATOM 5664 O O . ARG A 1 740 ? 10.263 5.951 23.998 1.00 82.88 740 ARG A O 1
ATOM 5671 N N . LEU A 1 741 ? 11.667 4.228 23.723 1.00 82.62 741 LEU A N 1
ATOM 5672 C CA . LEU A 1 741 ? 11.523 4.165 22.270 1.00 82.62 741 LEU A CA 1
ATOM 5673 C C . LEU A 1 741 ? 10.090 3.796 21.843 1.00 82.62 741 LEU A C 1
ATOM 5675 O O . LEU A 1 741 ? 9.534 4.425 20.943 1.00 82.62 741 LEU A O 1
ATOM 5679 N N . ALA A 1 742 ? 9.464 2.830 22.522 1.00 79.62 742 ALA A N 1
ATOM 5680 C CA . ALA A 1 742 ? 8.076 2.429 22.275 1.00 79.62 742 ALA A CA 1
ATOM 5681 C C . ALA A 1 742 ? 7.051 3.536 22.577 1.00 79.62 742 ALA A C 1
ATOM 5683 O O . ALA A 1 742 ? 5.966 3.538 22.003 1.00 79.62 742 ALA A O 1
ATOM 5684 N N . ALA A 1 743 ? 7.398 4.515 23.418 1.00 79.62 743 ALA A N 1
ATOM 5685 C CA . ALA A 1 743 ? 6.575 5.703 23.655 1.00 79.62 743 ALA A CA 1
ATOM 5686 C C . ALA A 1 743 ? 6.658 6.749 22.521 1.00 79.62 743 ALA A C 1
ATOM 5688 O O . ALA A 1 743 ? 5.910 7.728 22.524 1.00 79.62 743 ALA A O 1
ATOM 5689 N N . ARG A 1 744 ? 7.560 6.563 21.548 1.00 79.81 744 ARG A N 1
ATOM 5690 C CA . ARG A 1 744 ? 7.860 7.536 20.484 1.00 79.81 744 ARG A CA 1
ATOM 5691 C C . ARG A 1 744 ? 7.591 7.007 19.084 1.00 79.81 744 ARG A C 1
ATOM 5693 O O . ARG A 1 744 ? 7.193 7.773 18.206 1.00 79.81 744 ARG A O 1
ATOM 5700 N N . LEU A 1 745 ? 7.845 5.720 18.872 1.00 84.12 745 LEU A N 1
ATOM 5701 C CA . LEU A 1 745 ? 7.740 5.065 17.576 1.00 84.12 745 LEU A CA 1
ATOM 5702 C C . LEU A 1 745 ? 6.521 4.137 17.511 1.00 84.12 745 LEU A C 1
ATOM 5704 O O . LEU A 1 745 ? 6.143 3.548 18.524 1.00 84.12 745 LEU A O 1
ATOM 5708 N N . PRO A 1 746 ? 5.916 3.959 16.323 1.00 79.69 746 PRO A N 1
ATOM 5709 C CA . PRO A 1 746 ? 4.943 2.896 16.093 1.00 79.69 746 PRO A CA 1
ATOM 5710 C C . PRO A 1 746 ? 5.460 1.514 16.522 1.00 79.69 746 PRO A C 1
ATOM 5712 O O . PRO A 1 746 ? 6.641 1.219 16.363 1.00 79.69 746 PRO A O 1
ATOM 5715 N N . GLU A 1 747 ? 4.560 0.636 16.983 1.00 79.44 747 GLU A N 1
ATOM 5716 C CA . GLU A 1 747 ? 4.889 -0.715 17.487 1.00 79.44 747 GLU A CA 1
ATOM 5717 C C . GLU A 1 747 ? 5.779 -1.518 16.520 1.00 79.44 747 GLU A C 1
ATOM 5719 O O . GLU A 1 747 ? 6.718 -2.179 16.951 1.00 79.44 747 GLU A O 1
ATOM 5724 N N . TYR A 1 748 ? 5.520 -1.430 15.211 1.00 76.75 748 TYR A N 1
ATOM 5725 C CA . TYR A 1 748 ? 6.268 -2.159 14.180 1.00 76.75 748 TYR A CA 1
ATOM 5726 C C . TYR A 1 748 ? 7.689 -1.617 13.929 1.00 76.75 748 TYR A C 1
ATOM 5728 O O . TYR A 1 748 ? 8.485 -2.295 13.288 1.00 76.75 748 TYR A O 1
ATOM 5736 N N . MET A 1 749 ? 8.012 -0.411 14.413 1.00 83.44 749 MET A N 1
ATOM 5737 C CA . MET A 1 749 ? 9.351 0.195 14.341 1.00 83.44 749 MET A CA 1
ATOM 5738 C C . MET A 1 749 ? 10.174 -0.039 15.610 1.00 83.44 749 MET A C 1
ATOM 5740 O O . MET A 1 749 ? 11.366 0.257 15.625 1.00 83.44 749 MET A O 1
ATOM 5744 N N . VAL A 1 750 ? 9.566 -0.533 16.691 1.00 84.06 750 VAL A N 1
ATOM 5745 C CA . VAL A 1 750 ? 10.294 -0.809 17.933 1.00 84.06 750 VAL A CA 1
ATOM 5746 C C . VAL A 1 750 ? 11.112 -2.092 17.748 1.00 84.06 750 VAL A C 1
ATOM 5748 O O . VAL A 1 750 ? 10.517 -3.146 17.507 1.00 84.06 750 VAL A O 1
ATOM 5751 N N . PRO A 1 751 ? 12.451 -2.053 17.898 1.00 83.81 751 PRO A N 1
ATOM 5752 C CA . PRO A 1 751 ? 13.293 -3.235 17.791 1.00 83.81 751 PRO A CA 1
ATOM 5753 C C . PRO A 1 751 ? 12.860 -4.356 18.740 1.00 83.81 751 PRO A C 1
ATOM 5755 O O . PRO A 1 751 ? 12.470 -4.138 19.896 1.00 83.81 751 PRO A O 1
ATOM 5758 N N . ASN A 1 752 ? 12.970 -5.582 18.242 1.00 79.50 752 ASN A N 1
ATOM 5759 C CA . ASN A 1 752 ? 12.740 -6.810 18.982 1.00 79.50 752 ASN A CA 1
ATOM 5760 C C . ASN A 1 752 ? 13.729 -6.943 20.144 1.00 79.50 752 ASN A C 1
ATOM 5762 O O . ASN A 1 752 ? 13.319 -7.330 21.238 1.00 79.50 752 ASN A O 1
ATOM 5766 N N . THR A 1 753 ? 14.993 -6.569 19.931 1.00 79.81 753 THR A N 1
ATOM 5767 C CA . THR A 1 753 ? 16.019 -6.504 20.979 1.00 79.81 753 THR A CA 1
ATOM 5768 C C . THR A 1 753 ? 16.731 -5.155 20.979 1.00 79.81 753 THR A C 1
ATOM 5770 O O . THR A 1 753 ? 16.922 -4.544 19.930 1.00 79.81 753 THR A O 1
ATOM 5773 N N . VAL A 1 754 ? 17.160 -4.711 22.163 1.00 80.25 754 VAL A N 1
ATOM 5774 C CA . VAL A 1 754 ? 18.096 -3.592 22.340 1.00 80.25 754 VAL A CA 1
ATOM 5775 C C . VAL A 1 754 ? 19.291 -4.134 23.119 1.00 80.25 754 VAL A C 1
ATOM 5777 O O . VAL A 1 754 ? 19.174 -4.407 24.312 1.00 80.25 754 VAL A O 1
ATOM 5780 N N . THR A 1 755 ? 20.413 -4.344 22.436 1.00 83.69 755 THR A N 1
ATOM 5781 C CA . THR A 1 755 ? 21.624 -4.948 23.003 1.00 83.69 755 THR A CA 1
ATOM 5782 C C . THR A 1 755 ? 22.662 -3.867 23.284 1.00 83.69 755 THR A C 1
ATOM 5784 O O . THR A 1 755 ? 23.106 -3.168 22.373 1.00 83.69 755 THR A O 1
ATOM 5787 N N . SER A 1 756 ? 23.062 -3.732 24.549 1.00 82.00 756 SER A N 1
ATOM 5788 C CA . SER A 1 756 ? 24.118 -2.800 24.953 1.00 82.00 756 SER A CA 1
ATOM 5789 C C . SER A 1 756 ? 25.500 -3.343 24.579 1.00 82.00 756 SER A C 1
ATOM 5791 O O . SER A 1 756 ? 25.823 -4.496 24.872 1.00 82.00 756 SER A O 1
ATOM 5793 N N . LEU A 1 757 ? 26.314 -2.510 23.932 1.00 76.38 757 LEU A N 1
ATOM 5794 C CA . LEU A 1 757 ? 27.700 -2.780 23.563 1.00 76.38 757 LEU A CA 1
ATOM 5795 C C . LEU A 1 757 ? 28.621 -1.725 24.180 1.00 76.38 757 LEU A C 1
ATOM 5797 O O . LEU A 1 757 ? 28.242 -0.569 24.351 1.00 76.38 757 LEU A O 1
ATOM 5801 N N . ARG A 1 758 ? 29.880 -2.099 24.438 1.00 75.56 758 ARG A N 1
ATOM 5802 C CA . ARG A 1 758 ? 30.919 -1.128 24.835 1.00 75.56 758 ARG A CA 1
ATOM 5803 C C . ARG A 1 758 ? 31.250 -0.145 23.710 1.00 75.56 758 ARG A C 1
ATOM 5805 O O . ARG A 1 758 ? 31.557 1.011 23.966 1.00 75.56 758 ARG A O 1
ATOM 5812 N N . SER A 1 759 ? 31.206 -0.615 22.469 1.00 72.25 759 SER A N 1
ATOM 5813 C CA . SER A 1 759 ? 31.387 0.184 21.261 1.00 72.25 759 SER A CA 1
ATOM 5814 C C . SER A 1 759 ? 30.716 -0.516 20.080 1.00 72.25 759 SER A C 1
ATOM 5816 O O . SER A 1 759 ? 30.553 -1.739 20.084 1.00 72.25 759 SER A O 1
ATOM 5818 N N . LEU A 1 760 ? 30.317 0.252 19.062 1.00 72.50 760 LEU A N 1
ATOM 5819 C CA . LEU A 1 760 ? 29.838 -0.329 17.809 1.00 72.50 760 LEU A CA 1
ATOM 5820 C C . LEU A 1 760 ? 31.036 -0.874 17.012 1.00 72.50 760 LEU A C 1
ATOM 5822 O O . LEU A 1 760 ? 32.020 -0.149 16.841 1.00 72.50 760 LEU A O 1
ATOM 5826 N N . PRO A 1 761 ? 30.982 -2.121 16.511 1.00 72.06 761 PRO A N 1
ATOM 5827 C CA . PRO A 1 761 ? 32.053 -2.665 15.694 1.00 72.06 761 PRO A CA 1
ATOM 5828 C C . PRO A 1 761 ? 32.077 -1.957 14.338 1.00 72.06 761 PRO A C 1
ATOM 5830 O O . PRO A 1 761 ? 31.060 -1.869 13.651 1.00 72.06 761 PRO A O 1
ATOM 5833 N N . LEU A 1 762 ? 33.247 -1.464 13.939 1.00 61.88 762 LEU A N 1
ATOM 5834 C CA . LEU A 1 762 ? 33.448 -0.803 12.654 1.00 61.88 762 LEU A CA 1
ATOM 5835 C C . LEU A 1 762 ? 34.374 -1.639 11.755 1.00 61.88 762 LEU A C 1
ATOM 5837 O O . LEU A 1 762 ? 35.237 -2.385 12.223 1.00 61.88 762 LEU A O 1
ATOM 5841 N N . THR A 1 763 ? 34.171 -1.513 10.449 1.00 59.62 763 THR A N 1
ATOM 5842 C CA . THR A 1 763 ? 35.084 -1.943 9.386 1.00 59.62 763 THR A CA 1
ATOM 5843 C C . THR A 1 763 ? 36.311 -1.029 9.356 1.00 59.62 763 THR A C 1
ATOM 5845 O O . THR A 1 763 ? 36.297 0.061 9.926 1.00 59.62 763 THR A O 1
ATOM 5848 N N . GLU A 1 764 ? 37.361 -1.427 8.636 1.00 50.66 764 GLU A N 1
ATOM 5849 C CA . GLU A 1 764 ? 38.570 -0.603 8.444 1.00 50.66 764 GLU A CA 1
ATOM 5850 C C . GLU A 1 764 ? 38.268 0.763 7.798 1.00 50.66 764 GLU A C 1
ATOM 5852 O O . GLU A 1 764 ? 38.973 1.736 8.041 1.00 50.66 764 GLU A O 1
ATOM 5857 N N . ASN A 1 765 ? 37.159 0.862 7.055 1.00 37.84 765 ASN A N 1
ATOM 5858 C CA . ASN A 1 765 ? 36.672 2.096 6.434 1.00 37.84 765 ASN A CA 1
ATOM 5859 C C . ASN A 1 765 ? 35.742 2.922 7.347 1.00 37.84 765 ASN A C 1
ATOM 5861 O O . ASN A 1 765 ? 35.075 3.841 6.874 1.00 37.84 765 ASN A O 1
ATOM 5865 N N . GLY A 1 766 ? 35.616 2.568 8.630 1.00 37.91 766 GLY A N 1
ATOM 5866 C CA . GLY A 1 766 ? 34.789 3.293 9.599 1.00 37.91 766 GLY A CA 1
ATOM 5867 C C . GLY A 1 766 ? 33.273 3.089 9.462 1.00 37.91 766 GLY A C 1
ATOM 5868 O O . GLY A 1 766 ? 32.512 3.733 10.179 1.00 37.91 766 GLY A O 1
ATOM 5869 N N . LYS A 1 767 ? 32.807 2.193 8.578 1.00 51.44 767 LYS A N 1
ATOM 5870 C CA . LYS A 1 767 ? 31.388 1.780 8.495 1.00 51.44 767 LYS A CA 1
ATOM 5871 C C . LYS A 1 767 ? 31.062 0.716 9.537 1.00 51.44 767 LYS A C 1
ATOM 5873 O O . LYS A 1 767 ? 31.957 -0.038 9.894 1.00 51.44 767 LYS A O 1
ATOM 5878 N N . LEU A 1 768 ? 29.801 0.586 9.951 1.00 67.00 768 LEU A N 1
ATOM 5879 C CA . LEU A 1 768 ? 29.349 -0.496 10.835 1.00 67.00 768 LEU A CA 1
ATOM 5880 C C . LEU A 1 768 ? 29.684 -1.879 10.243 1.00 67.00 768 LEU A C 1
ATOM 5882 O O . LEU A 1 768 ? 29.328 -2.171 9.103 1.00 67.00 768 LEU A O 1
ATOM 5886 N N . ALA A 1 769 ? 30.355 -2.726 11.020 1.00 73.44 769 ALA A N 1
ATOM 5887 C CA . ALA A 1 769 ? 30.636 -4.116 10.669 1.00 73.44 769 ALA A CA 1
ATOM 5888 C C . ALA A 1 769 ? 29.505 -5.011 11.196 1.00 73.44 769 ALA A C 1
ATOM 5890 O O . ALA A 1 769 ? 29.564 -5.507 12.321 1.00 73.44 769 ALA A O 1
ATOM 5891 N N . VAL A 1 770 ? 28.440 -5.152 10.398 1.00 77.25 770 VAL A N 1
ATOM 5892 C CA . VAL A 1 770 ? 27.211 -5.878 10.776 1.00 77.25 770 VAL A CA 1
ATOM 5893 C C . VAL A 1 770 ? 27.487 -7.352 11.095 1.00 77.25 770 VAL A C 1
ATOM 5895 O O . VAL A 1 770 ? 26.907 -7.898 12.026 1.00 77.25 770 VAL A O 1
ATOM 5898 N N . ASP A 1 771 ? 28.425 -7.969 10.380 1.00 78.00 771 ASP A N 1
ATOM 5899 C CA . ASP A 1 771 ? 28.908 -9.342 10.576 1.00 78.00 771 ASP A CA 1
ATOM 5900 C C . ASP A 1 771 ? 29.607 -9.566 11.929 1.00 78.00 771 ASP A C 1
ATOM 5902 O O . ASP A 1 771 ? 29.700 -10.696 12.403 1.00 78.00 771 ASP A O 1
ATOM 5906 N N . ARG A 1 772 ? 30.084 -8.489 12.565 1.00 81.75 772 ARG A N 1
ATOM 5907 C CA . ARG A 1 772 ? 30.739 -8.511 13.881 1.00 81.75 772 ARG A CA 1
ATOM 5908 C C . ARG A 1 772 ? 29.789 -8.180 15.032 1.00 81.75 772 ARG A C 1
ATOM 5910 O O . ARG A 1 772 ? 30.229 -8.139 16.182 1.00 81.75 772 ARG A O 1
ATOM 5917 N N . LEU A 1 773 ? 28.516 -7.902 14.748 1.00 79.69 773 LEU A N 1
ATOM 5918 C CA . LEU A 1 773 ? 27.519 -7.694 15.793 1.00 79.69 773 LEU A CA 1
ATOM 5919 C C . LEU A 1 773 ? 27.181 -9.036 16.460 1.00 79.69 773 LEU A C 1
ATOM 5921 O O . LEU A 1 773 ? 27.035 -10.047 15.771 1.00 79.69 773 LEU A O 1
ATOM 5925 N N . PRO A 1 774 ? 27.057 -9.079 17.798 1.00 77.62 774 PRO A N 1
ATOM 5926 C CA . PRO A 1 774 ? 26.697 -10.312 18.481 1.00 77.62 774 PRO A CA 1
ATOM 5927 C C . PRO A 1 774 ? 25.272 -10.715 18.107 1.00 77.62 774 PRO A C 1
ATOM 5929 O O . PRO A 1 774 ? 24.375 -9.877 18.120 1.00 77.62 774 PRO A O 1
ATOM 5932 N N . SER A 1 775 ? 25.050 -12.002 17.825 1.00 66.75 775 SER A N 1
ATOM 5933 C CA . SER A 1 775 ? 23.700 -12.500 17.550 1.00 66.75 775 SER A CA 1
ATOM 5934 C C . SER A 1 775 ? 22.783 -12.201 18.747 1.00 66.75 775 SER A C 1
ATOM 5936 O O . SER A 1 775 ? 23.147 -12.533 19.882 1.00 66.75 775 SER A O 1
ATOM 5938 N N . PRO A 1 776 ? 21.606 -11.581 18.542 1.00 62.09 776 PRO A N 1
ATOM 5939 C CA . PRO A 1 776 ? 20.656 -11.363 19.620 1.00 62.09 776 PRO A CA 1
ATOM 5940 C C . PRO A 1 776 ? 20.262 -12.718 20.199 1.00 62.09 776 PRO A C 1
ATOM 5942 O O . PRO A 1 776 ? 19.858 -13.597 19.433 1.00 62.09 776 PRO A O 1
ATOM 5945 N N . ALA A 1 777 ? 20.385 -12.885 21.523 1.00 53.59 777 ALA A N 1
ATOM 5946 C CA . ALA A 1 777 ? 20.132 -14.150 22.210 1.00 53.59 777 ALA A CA 1
ATOM 5947 C C . ALA A 1 777 ? 18.873 -14.830 21.649 1.00 53.59 777 ALA A C 1
ATOM 5949 O O . ALA A 1 777 ? 17.779 -14.255 21.670 1.00 53.59 777 ALA A O 1
ATOM 5950 N N . ALA A 1 778 ? 19.049 -16.028 21.082 1.00 40.00 778 ALA A N 1
ATOM 5951 C CA . ALA A 1 778 ? 17.983 -16.747 20.411 1.00 40.00 778 ALA A CA 1
ATOM 5952 C C . ALA A 1 778 ? 16.819 -16.945 21.385 1.00 40.00 778 ALA A C 1
ATOM 5954 O O . ALA A 1 778 ? 16.953 -17.511 22.476 1.00 40.00 778 ALA A O 1
ATOM 5955 N N . VAL A 1 779 ? 15.641 -16.458 21.001 1.00 37.69 779 VAL A N 1
ATOM 5956 C CA . VAL A 1 779 ? 14.421 -16.846 21.693 1.00 37.69 779 VAL A CA 1
ATOM 5957 C C . VAL A 1 779 ? 14.054 -18.234 21.178 1.00 37.69 779 VAL A C 1
ATOM 5959 O O . VAL A 1 779 ? 13.333 -18.355 20.189 1.00 37.69 779 VAL A O 1
ATOM 5962 N N . GLU A 1 780 ? 14.654 -19.280 21.751 1.00 33.97 780 GLU A N 1
ATOM 5963 C CA . GLU A 1 780 ? 14.260 -20.668 21.494 1.00 33.97 780 GLU A CA 1
ATOM 5964 C C . GLU A 1 780 ? 12.779 -20.880 21.830 1.00 33.97 780 GLU A C 1
ATOM 5966 O O . GLU A 1 780 ? 12.253 -20.331 22.803 1.00 33.97 780 GLU A O 1
ATOM 5971 N N . TYR A 1 781 ? 12.115 -21.636 20.955 1.00 31.45 781 TYR A N 1
ATOM 5972 C CA . TYR A 1 781 ? 10.772 -22.161 21.149 1.00 31.45 781 TYR A CA 1
ATOM 5973 C C . TYR A 1 781 ? 10.946 -23.417 22.002 1.00 31.45 781 TYR A C 1
ATOM 5975 O O . TYR A 1 781 ? 11.331 -24.461 21.486 1.00 31.45 781 TYR A O 1
ATOM 5983 N N . THR A 1 782 ? 10.743 -23.314 23.307 1.00 36.16 782 THR A N 1
ATOM 5984 C CA . THR A 1 782 ? 10.522 -24.502 24.128 1.00 36.16 782 THR A CA 1
ATOM 5985 C C . THR A 1 782 ? 9.032 -24.795 24.091 1.00 36.16 782 THR A C 1
ATOM 5987 O O . THR A 1 782 ? 8.226 -23.905 24.372 1.00 36.16 782 THR A O 1
ATOM 5990 N N . GLU A 1 783 ? 8.657 -26.015 23.694 1.00 38.91 783 GLU A N 1
ATOM 5991 C CA . GLU A 1 783 ? 7.321 -26.542 23.970 1.00 38.91 783 GLU A CA 1
ATOM 5992 C C . GLU A 1 783 ? 7.044 -26.323 25.455 1.00 38.91 783 GLU A C 1
ATOM 5994 O O . GLU A 1 783 ? 7.746 -26.838 26.326 1.00 38.91 783 GLU A O 1
ATOM 5999 N N . VAL A 1 784 ? 6.068 -25.467 25.739 1.00 46.81 784 VAL A N 1
ATOM 6000 C CA . VAL A 1 784 ? 5.666 -25.159 27.103 1.00 46.81 784 VAL A CA 1
ATOM 6001 C C . VAL A 1 784 ? 4.818 -26.337 27.546 1.00 46.81 784 VAL A C 1
ATOM 6003 O O . VAL A 1 784 ? 3.653 -26.411 27.183 1.00 46.81 784 VAL A O 1
ATOM 6006 N N . THR A 1 785 ? 5.409 -27.310 28.235 1.00 46.03 785 THR A N 1
ATOM 6007 C CA . THR A 1 785 ? 4.655 -28.418 28.831 1.00 46.03 785 THR A CA 1
ATOM 6008 C C . THR A 1 785 ? 4.439 -28.091 30.300 1.00 46.03 785 THR A C 1
ATOM 6010 O O . THR A 1 785 ? 5.364 -28.203 31.106 1.00 46.03 785 THR A O 1
ATOM 6013 N N . ALA A 1 786 ? 3.229 -27.658 30.661 1.00 46.84 786 ALA A N 1
ATOM 6014 C CA . ALA A 1 786 ? 2.859 -27.580 32.068 1.00 46.84 786 ALA A CA 1
ATOM 6015 C C . ALA A 1 786 ? 2.885 -28.996 32.691 1.00 46.84 786 ALA A C 1
ATOM 6017 O O . ALA A 1 786 ? 2.627 -29.982 31.991 1.00 46.84 786 ALA A O 1
ATOM 6018 N N . PRO A 1 787 ? 3.199 -29.136 33.993 1.00 54.81 787 PRO A N 1
ATOM 6019 C CA . PRO A 1 787 ? 3.080 -30.413 34.690 1.00 54.81 787 PRO A CA 1
ATOM 6020 C C . PRO A 1 787 ? 1.669 -31.013 34.514 1.00 54.81 787 PRO A C 1
ATOM 6022 O O . PRO A 1 787 ? 0.704 -30.250 34.548 1.00 54.81 787 PRO A O 1
ATOM 6025 N N . PRO A 1 788 ? 1.519 -32.349 34.391 1.00 51.81 788 PRO A N 1
ATOM 6026 C CA . PRO A 1 788 ? 0.233 -33.002 34.103 1.00 51.81 788 PRO A CA 1
ATOM 6027 C C . PRO A 1 788 ? -0.914 -32.687 35.084 1.00 51.81 788 PRO A C 1
ATOM 6029 O O . PRO A 1 788 ? -2.072 -32.837 34.711 1.00 51.81 788 PRO A O 1
ATOM 6032 N N . ASP A 1 789 ? -0.593 -32.221 36.298 1.00 61.59 789 ASP A N 1
ATOM 6033 C CA . ASP A 1 789 ? -1.538 -31.940 37.391 1.00 61.59 789 ASP A CA 1
ATOM 6034 C C . ASP A 1 789 ? -1.526 -30.459 37.846 1.00 61.59 789 ASP A C 1
ATOM 6036 O O . ASP A 1 789 ? -1.888 -30.142 38.981 1.00 61.59 789 ASP A O 1
ATOM 6040 N N . ALA A 1 790 ? -1.050 -29.533 37.005 1.00 69.81 790 ALA A N 1
ATOM 6041 C CA . ALA A 1 790 ? -0.967 -28.112 37.350 1.00 69.81 790 ALA A CA 1
ATOM 6042 C C . ALA A 1 790 ? -2.358 -27.452 37.452 1.00 69.81 790 ALA A C 1
ATOM 6044 O O . ALA A 1 790 ? -3.232 -27.682 36.612 1.00 69.81 790 ALA A O 1
ATOM 6045 N N . SER A 1 791 ? -2.563 -26.583 38.453 1.00 83.88 791 SER A N 1
ATOM 6046 C CA . SER A 1 791 ? -3.776 -25.753 38.520 1.00 83.88 791 SER A CA 1
ATOM 6047 C C . SER A 1 791 ? -3.860 -24.809 37.309 1.00 83.88 791 SER A C 1
ATOM 6049 O O . SER A 1 791 ? -2.846 -24.505 36.677 1.00 83.88 791 SER A O 1
ATOM 6051 N N . THR A 1 792 ? -5.050 -24.288 36.979 1.00 85.50 792 THR A N 1
ATOM 6052 C CA . THR A 1 792 ? -5.196 -23.298 35.892 1.00 85.50 792 THR A CA 1
ATOM 6053 C C . THR A 1 792 ? -4.297 -22.078 36.116 1.00 85.50 792 THR A C 1
ATOM 6055 O O . THR A 1 792 ? -3.680 -21.590 35.170 1.00 85.50 792 THR A O 1
ATOM 6058 N N . LEU A 1 793 ? -4.135 -21.638 37.369 1.00 88.12 793 LEU A N 1
ATOM 6059 C CA . LEU A 1 793 ? -3.209 -20.563 37.725 1.00 88.12 793 LEU A CA 1
ATOM 6060 C C . LEU A 1 793 ? -1.744 -20.938 37.478 1.00 88.12 793 LEU A C 1
ATOM 6062 O O . LEU A 1 793 ? -1.007 -20.127 36.922 1.00 88.12 793 LEU A O 1
ATOM 6066 N N . ASP A 1 794 ? -1.322 -22.150 37.833 1.00 86.56 794 ASP A N 1
ATOM 6067 C CA . ASP A 1 794 ? 0.055 -22.600 37.597 1.00 86.56 794 ASP A CA 1
ATOM 6068 C C . ASP A 1 794 ? 0.368 -22.709 36.104 1.00 86.56 794 ASP A C 1
ATOM 6070 O O . ASP A 1 794 ? 1.438 -22.281 35.673 1.00 86.56 794 ASP A O 1
ATOM 6074 N N . THR A 1 795 ? -0.579 -23.201 35.301 1.00 86.12 795 THR A N 1
ATOM 6075 C CA . THR A 1 795 ? -0.461 -23.252 33.837 1.00 86.12 795 THR A CA 1
ATOM 6076 C C . THR A 1 795 ? -0.346 -21.848 33.244 1.00 86.12 795 THR A C 1
ATOM 6078 O O . THR A 1 795 ? 0.561 -21.586 32.452 1.00 86.12 795 THR A O 1
ATOM 6081 N N . VAL A 1 796 ? -1.202 -20.906 33.663 1.00 88.12 796 VAL A N 1
ATOM 6082 C CA . VAL A 1 796 ? -1.141 -19.509 33.199 1.00 88.12 796 VAL A CA 1
ATOM 6083 C C . VAL A 1 796 ? 0.177 -18.848 33.601 1.00 88.12 796 VAL A C 1
ATOM 6085 O O . VAL A 1 796 ? 0.851 -18.270 32.747 1.00 88.12 796 VAL A O 1
ATOM 6088 N N . LEU A 1 797 ? 0.592 -18.971 34.864 1.00 88.75 797 LEU A N 1
ATOM 6089 C CA . LEU A 1 797 ? 1.862 -18.426 35.345 1.00 88.75 797 LEU A CA 1
ATOM 6090 C C . LEU A 1 797 ? 3.056 -19.048 34.622 1.00 88.75 797 LEU A C 1
ATOM 6092 O O . LEU A 1 797 ? 3.991 -18.336 34.266 1.00 88.75 797 LEU A O 1
ATOM 6096 N N . HIS A 1 798 ? 3.032 -20.354 34.362 1.00 84.19 798 HIS A N 1
ATOM 6097 C CA . HIS A 1 798 ? 4.090 -21.041 33.630 1.00 84.19 798 HIS A CA 1
ATOM 6098 C C . HIS A 1 798 ? 4.196 -20.547 32.180 1.00 84.19 798 HIS A C 1
ATOM 6100 O O . HIS A 1 798 ? 5.294 -20.217 31.721 1.00 84.19 798 HIS A O 1
ATOM 6106 N N . VAL A 1 799 ? 3.066 -20.410 31.475 1.00 84.19 799 VAL A N 1
ATOM 6107 C CA . VAL A 1 799 ? 3.025 -19.829 30.124 1.00 84.19 799 VAL A CA 1
ATOM 6108 C C . VAL A 1 799 ? 3.568 -18.400 30.131 1.00 84.19 799 VAL A C 1
ATOM 6110 O O . VAL A 1 799 ? 4.416 -18.068 29.303 1.00 84.19 799 VAL A O 1
ATOM 6113 N N . TRP A 1 800 ? 3.144 -17.558 31.076 1.00 86.75 800 TRP A N 1
ATOM 6114 C CA . TRP A 1 800 ? 3.613 -16.174 31.168 1.00 86.75 800 TRP A CA 1
ATOM 6115 C C . TRP A 1 800 ? 5.107 -16.092 31.479 1.00 86.75 800 TRP A C 1
ATOM 6117 O O . TRP A 1 800 ? 5.828 -15.419 30.745 1.00 86.75 800 TRP A O 1
ATOM 6127 N N . ARG A 1 801 ? 5.603 -16.829 32.481 1.00 84.62 801 ARG A N 1
ATOM 6128 C CA . ARG A 1 801 ? 7.042 -16.911 32.796 1.00 84.62 801 ARG A CA 1
ATOM 6129 C C . ARG A 1 801 ? 7.856 -17.342 31.580 1.00 84.62 801 ARG A C 1
ATOM 6131 O O . ARG A 1 801 ? 8.908 -16.773 31.305 1.00 84.62 801 ARG A O 1
ATOM 6138 N N . THR A 1 802 ? 7.347 -18.298 30.805 1.00 74.38 802 THR A N 1
ATOM 6139 C CA . THR A 1 802 ? 8.041 -18.807 29.616 1.00 74.38 802 THR A CA 1
ATOM 6140 C C . THR A 1 802 ? 8.041 -17.794 28.471 1.00 74.38 802 THR A C 1
ATOM 6142 O O . THR A 1 802 ? 9.056 -17.603 27.797 1.00 74.38 802 THR A O 1
ATOM 6145 N N . VAL A 1 803 ? 6.922 -17.099 28.257 1.00 70.50 803 VAL A N 1
ATOM 6146 C CA . VAL A 1 803 ? 6.795 -16.094 27.196 1.00 70.50 803 VAL A CA 1
ATOM 6147 C C . VAL A 1 803 ? 7.586 -14.822 27.522 1.00 70.50 803 VAL A C 1
ATOM 6149 O O . VAL A 1 803 ? 8.255 -14.294 26.629 1.00 70.50 803 VAL A O 1
ATOM 6152 N N . PHE A 1 804 ? 7.538 -14.351 28.771 1.00 65.88 804 PHE A N 1
ATOM 6153 C CA . PHE A 1 804 ? 8.220 -13.137 29.228 1.00 65.88 804 PHE A CA 1
ATOM 6154 C C . PHE A 1 804 ? 9.677 -13.359 29.649 1.00 65.88 804 PHE A C 1
ATOM 6156 O O . PHE A 1 804 ? 10.450 -12.404 29.653 1.00 65.88 804 PHE A O 1
ATOM 6163 N N . ARG A 1 805 ? 10.073 -14.601 29.959 1.00 67.19 805 ARG A N 1
ATOM 6164 C CA . ARG A 1 805 ? 11.415 -14.969 30.456 1.00 67.19 805 ARG A CA 1
ATOM 6165 C C . ARG A 1 805 ? 11.817 -14.230 31.734 1.00 67.19 805 ARG A C 1
ATOM 6167 O O . ARG A 1 805 ? 12.984 -13.905 31.935 1.00 67.19 805 ARG A O 1
ATOM 6174 N N . THR A 1 806 ? 10.842 -13.974 32.591 1.00 70.44 806 THR A N 1
ATOM 6175 C CA . THR A 1 806 ? 11.026 -13.398 33.923 1.00 70.44 806 THR A CA 1
ATOM 6176 C C . THR A 1 806 ? 10.112 -14.123 34.895 1.00 70.44 806 THR A C 1
ATOM 6178 O O . THR A 1 806 ? 9.161 -14.790 34.479 1.00 70.44 806 THR A O 1
ATOM 6181 N N . GLU A 1 807 ? 10.389 -13.987 36.186 1.00 76.88 807 GLU A N 1
ATOM 6182 C CA . GLU A 1 807 ? 9.406 -14.344 37.197 1.00 76.88 807 GLU A CA 1
ATOM 6183 C C . GLU A 1 807 ? 8.161 -13.473 37.043 1.00 76.88 807 GLU A C 1
ATOM 6185 O O . GLU A 1 807 ? 8.260 -12.273 36.785 1.00 76.88 807 GLU A O 1
ATOM 6190 N N . VAL A 1 808 ? 7.004 -14.115 37.174 1.00 80.62 808 VAL A N 1
ATOM 6191 C CA . VAL A 1 808 ? 5.683 -13.499 37.068 1.00 80.62 808 VAL A CA 1
ATOM 6192 C C . VAL A 1 808 ? 4.874 -13.924 38.290 1.00 80.62 808 VAL A C 1
ATOM 6194 O O . VAL A 1 808 ? 4.783 -15.116 38.610 1.00 80.62 808 VAL A O 1
ATOM 6197 N N . GLY A 1 809 ? 4.320 -12.942 38.989 1.00 77.31 809 GLY A N 1
ATOM 6198 C CA . GLY A 1 809 ? 3.350 -13.085 40.064 1.00 77.31 809 GLY A CA 1
ATOM 6199 C C . GLY A 1 809 ? 1.911 -13.104 39.544 1.00 77.31 809 GLY A C 1
ATOM 6200 O O . GLY A 1 809 ? 1.607 -12.632 38.453 1.00 77.31 809 GLY A O 1
ATOM 6201 N N . ALA A 1 810 ? 0.989 -13.636 40.350 1.00 83.06 810 ALA A N 1
ATOM 6202 C CA . ALA A 1 810 ? -0.421 -13.777 39.970 1.00 83.06 810 ALA A CA 1
ATOM 6203 C C . ALA A 1 810 ? -1.136 -12.440 39.695 1.00 83.06 810 ALA A C 1
ATOM 6205 O O . ALA A 1 810 ? -2.149 -12.419 39.003 1.00 83.06 810 ALA A O 1
ATOM 6206 N N . SER A 1 811 ? -0.609 -11.338 40.226 1.00 81.94 811 SER A N 1
ATOM 6207 C CA . SER A 1 811 ? -1.179 -9.992 40.106 1.00 81.94 811 SER A CA 1
ATOM 6208 C C . SER A 1 811 ? -0.340 -9.067 39.223 1.00 81.94 811 SER A C 1
ATOM 6210 O O . SER A 1 811 ? -0.618 -7.871 39.178 1.00 81.94 811 SER A O 1
ATOM 6212 N N . ASP A 1 812 ? 0.693 -9.591 38.556 1.00 65.00 812 ASP A N 1
ATOM 6213 C CA . ASP A 1 812 ? 1.542 -8.775 37.695 1.00 65.00 812 ASP A CA 1
ATOM 6214 C C . ASP A 1 812 ? 0.783 -8.374 36.431 1.00 65.00 812 ASP A C 1
ATOM 6216 O O . ASP A 1 812 ? 0.151 -9.201 35.772 1.00 65.00 812 ASP A O 1
ATOM 6220 N N . ASP A 1 813 ? 0.871 -7.091 36.094 1.00 76.50 813 ASP A N 1
ATOM 6221 C CA . ASP A 1 813 ? 0.218 -6.514 34.927 1.00 76.50 813 ASP A CA 1
ATOM 6222 C C . ASP A 1 813 ? 0.993 -6.836 33.638 1.00 76.50 813 ASP A C 1
ATOM 6224 O O . ASP A 1 813 ? 2.198 -6.588 33.517 1.00 76.50 813 ASP A O 1
ATOM 6228 N N . PHE A 1 814 ? 0.273 -7.348 32.641 1.00 70.88 814 PHE A N 1
ATOM 6229 C CA . PHE A 1 814 ? 0.767 -7.746 31.328 1.00 70.88 814 PHE A CA 1
ATOM 6230 C C . PHE A 1 814 ? 1.598 -6.644 30.668 1.00 70.88 814 PHE A C 1
ATOM 6232 O O . PHE A 1 814 ? 2.653 -6.923 30.096 1.00 70.88 814 PHE A O 1
ATOM 6239 N N . PHE A 1 815 ? 1.153 -5.387 30.747 1.00 63.84 815 PHE A N 1
ATOM 6240 C CA . PHE A 1 815 ? 1.833 -4.269 30.089 1.00 63.84 815 PHE A CA 1
ATOM 6241 C C . PHE A 1 815 ? 3.088 -3.843 30.842 1.00 63.84 815 PHE A C 1
ATOM 6243 O O . PHE A 1 815 ? 4.108 -3.543 30.219 1.00 63.84 815 PHE A O 1
ATOM 6250 N N . SER A 1 816 ? 3.040 -3.893 32.169 1.00 58.50 816 SER A N 1
ATOM 6251 C CA . SER A 1 816 ? 4.170 -3.613 33.051 1.00 58.50 816 SER A CA 1
ATOM 6252 C C . SER A 1 816 ? 5.306 -4.627 32.865 1.00 58.50 816 SER A C 1
ATOM 6254 O O . SER A 1 816 ? 6.478 -4.255 32.912 1.00 58.50 816 SER A O 1
ATOM 6256 N N . LEU A 1 817 ? 4.980 -5.879 32.527 1.00 53.78 817 LEU A N 1
ATOM 6257 C CA . LEU A 1 817 ? 5.943 -6.918 32.132 1.00 53.78 817 LEU A CA 1
ATOM 6258 C C . LEU A 1 817 ? 6.482 -6.763 30.691 1.00 53.78 817 LEU A C 1
ATOM 6260 O O . LEU A 1 817 ? 7.260 -7.592 30.217 1.00 53.78 817 LEU A O 1
ATOM 6264 N N . GLY A 1 818 ? 6.095 -5.707 29.966 1.00 47.88 818 GLY A N 1
ATOM 6265 C CA . GLY A 1 818 ? 6.516 -5.464 28.581 1.00 47.88 818 GLY A CA 1
ATOM 6266 C C . GLY A 1 818 ? 5.644 -6.156 27.527 1.00 47.88 818 GLY A C 1
ATOM 6267 O O . GLY A 1 818 ? 6.080 -6.346 26.381 1.00 47.88 818 GLY A O 1
ATOM 6268 N N . GLY A 1 819 ? 4.422 -6.535 27.908 1.00 52.53 819 GLY A N 1
ATOM 6269 C CA . GLY A 1 819 ? 3.417 -7.168 27.065 1.00 52.53 819 GLY A CA 1
ATOM 6270 C C . GLY A 1 819 ? 3.072 -6.341 25.832 1.00 52.53 819 GLY A C 1
ATOM 6271 O O . GLY A 1 819 ? 2.985 -5.115 25.857 1.00 52.53 819 GLY A O 1
ATOM 6272 N N . ASN A 1 820 ? 2.890 -7.028 24.711 1.00 54.69 820 ASN A N 1
ATOM 6273 C CA . ASN A 1 820 ? 2.473 -6.434 23.447 1.00 54.69 820 ASN A CA 1
ATOM 6274 C C . ASN A 1 820 ? 1.637 -7.436 22.654 1.00 54.69 820 ASN A C 1
ATOM 6276 O O . ASN A 1 820 ? 1.474 -8.591 23.043 1.00 54.69 820 ASN A O 1
ATOM 6280 N N . SER A 1 821 ? 1.149 -7.004 21.501 1.00 49.12 821 SER A N 1
ATOM 6281 C CA . SER A 1 821 ? 0.223 -7.752 20.659 1.00 49.12 821 SER A CA 1
ATOM 6282 C C . SER A 1 821 ? 0.728 -9.141 20.272 1.00 49.12 821 SER A C 1
ATOM 6284 O O . SER A 1 821 ? -0.040 -10.099 20.244 1.00 49.12 821 SER A O 1
ATOM 6286 N N . LEU A 1 822 ? 2.027 -9.251 19.982 1.00 53.06 822 LEU A N 1
ATOM 6287 C CA . LEU A 1 822 ? 2.658 -10.517 19.625 1.00 53.06 822 LEU A CA 1
ATOM 6288 C C . LEU A 1 822 ? 2.723 -11.446 20.839 1.00 53.06 822 LEU A C 1
ATOM 6290 O O . LEU A 1 822 ? 2.412 -12.627 20.720 1.00 53.06 822 LEU A O 1
ATOM 6294 N N . LEU A 1 823 ? 3.100 -10.921 22.008 1.00 59.91 823 LEU A N 1
ATOM 6295 C CA . LEU A 1 823 ? 3.123 -11.700 23.247 1.00 59.91 823 LEU A CA 1
ATOM 6296 C C . LEU A 1 823 ? 1.711 -12.134 23.661 1.00 59.91 823 LEU A C 1
ATOM 6298 O O . LEU A 1 823 ? 1.541 -13.277 24.065 1.00 59.91 823 LEU A O 1
ATOM 6302 N N . ALA A 1 824 ? 0.696 -11.289 23.465 1.00 62.94 824 ALA A N 1
ATOM 6303 C CA . ALA A 1 824 ? -0.696 -11.633 23.744 1.00 62.94 824 ALA A CA 1
ATOM 6304 C C . ALA A 1 824 ? -1.183 -12.791 22.858 1.00 62.94 824 ALA A C 1
ATOM 6306 O O . ALA A 1 824 ? -1.737 -13.765 23.358 1.00 62.94 824 ALA A O 1
ATOM 6307 N N . VAL A 1 825 ? -0.913 -12.739 21.548 1.00 60.56 825 VAL A N 1
ATOM 6308 C CA . VAL A 1 825 ? -1.236 -13.847 20.631 1.00 60.56 825 VAL A CA 1
ATOM 6309 C C . VAL A 1 825 ? -0.482 -15.125 21.018 1.00 60.56 825 VAL A C 1
ATOM 6311 O O . VAL A 1 825 ? -1.070 -16.205 20.994 1.00 60.56 825 VAL A O 1
ATOM 6314 N N . ARG A 1 826 ? 0.791 -15.017 21.428 1.00 69.06 826 ARG A N 1
ATOM 6315 C CA . ARG A 1 826 ? 1.600 -16.164 21.880 1.00 69.06 826 ARG A CA 1
ATOM 6316 C C . ARG A 1 826 ? 1.049 -16.806 23.150 1.00 69.06 826 ARG A C 1
ATOM 6318 O O . ARG A 1 826 ? 0.914 -18.022 23.183 1.00 69.06 826 ARG A O 1
ATOM 6325 N N . ILE A 1 827 ? 0.721 -16.006 24.163 1.00 78.44 827 ILE A N 1
ATOM 6326 C CA . ILE A 1 827 ? 0.131 -16.489 25.417 1.00 78.44 827 ILE A CA 1
ATOM 6327 C C . ILE A 1 827 ? -1.225 -17.132 25.136 1.00 78.44 827 ILE A C 1
ATOM 6329 O O . ILE A 1 827 ? -1.463 -18.251 25.573 1.00 78.44 827 ILE A O 1
ATOM 6333 N N . ALA A 1 828 ? -2.088 -16.472 24.359 1.00 78.81 828 ALA A N 1
ATOM 6334 C CA . ALA A 1 828 ? -3.403 -17.002 24.016 1.00 78.81 828 ALA A CA 1
ATOM 6335 C C . ALA A 1 828 ? -3.304 -18.346 23.273 1.00 78.81 828 ALA A C 1
ATOM 6337 O O . ALA A 1 828 ? -4.033 -19.278 23.597 1.00 78.81 828 ALA A O 1
ATOM 6338 N N . ARG A 1 829 ? -2.368 -18.480 22.323 1.00 72.62 829 ARG A N 1
ATOM 6339 C CA . ARG A 1 829 ? -2.107 -19.752 21.633 1.00 72.62 829 ARG A CA 1
ATOM 6340 C C . ARG A 1 829 ? -1.611 -20.833 22.592 1.00 72.62 829 ARG A C 1
ATOM 6342 O O . ARG A 1 829 ? -2.204 -21.901 22.629 1.00 72.62 829 ARG A O 1
ATOM 6349 N N . ALA A 1 830 ? -0.593 -20.538 23.398 1.00 78.06 830 ALA A N 1
ATOM 6350 C CA . ALA A 1 830 ? -0.046 -21.500 24.351 1.00 78.06 830 ALA A CA 1
ATOM 6351 C C . ALA A 1 830 ? -1.098 -21.966 25.374 1.00 78.06 830 ALA A C 1
ATOM 6353 O O . ALA A 1 830 ? -1.133 -23.138 25.729 1.00 78.06 830 ALA A O 1
ATOM 6354 N N . LEU A 1 831 ? -1.995 -21.079 25.815 1.00 84.31 831 LEU A N 1
ATOM 6355 C CA . LEU A 1 831 ? -3.110 -21.440 26.695 1.00 84.31 831 LEU A CA 1
ATOM 6356 C C . LEU A 1 831 ? -4.154 -22.320 25.992 1.00 84.31 831 LEU A C 1
ATOM 6358 O O . LEU A 1 831 ? -4.646 -23.267 26.603 1.00 84.31 831 LEU A O 1
ATOM 6362 N N . ARG A 1 832 ? -4.448 -22.070 24.708 1.00 82.75 832 ARG A N 1
ATOM 6363 C CA . ARG A 1 832 ? -5.325 -22.943 23.905 1.00 82.75 832 ARG A CA 1
ATOM 6364 C C . ARG A 1 832 ? -4.754 -24.343 23.730 1.00 82.75 832 ARG A C 1
ATOM 6366 O O . ARG A 1 832 ? -5.517 -25.302 23.808 1.00 82.75 832 ARG A O 1
ATOM 6373 N N . ASP A 1 833 ? -3.439 -24.462 23.573 1.00 78.25 833 ASP A N 1
ATOM 6374 C CA . ASP A 1 833 ? -2.757 -25.760 23.510 1.00 78.25 833 ASP A CA 1
ATOM 6375 C C . ASP A 1 833 ? -2.912 -26.553 24.829 1.00 78.25 833 ASP A C 1
ATOM 6377 O O . ASP A 1 833 ? -2.892 -27.780 24.819 1.00 78.25 833 ASP A O 1
ATOM 6381 N N . HIS A 1 834 ? -3.172 -25.864 25.949 1.00 79.00 834 HIS A N 1
ATOM 6382 C CA . HIS A 1 834 ? -3.513 -26.454 27.253 1.00 79.00 834 HIS A CA 1
ATOM 6383 C C . HIS A 1 834 ? -5.032 -26.564 27.501 1.00 79.00 834 HIS A C 1
ATOM 6385 O O . HIS A 1 834 ? -5.471 -26.763 28.630 1.00 79.00 834 HIS A O 1
ATOM 6391 N N . GLY A 1 835 ? -5.861 -26.425 26.462 1.00 79.81 835 GLY A N 1
ATOM 6392 C CA . GLY A 1 835 ? -7.317 -26.567 26.553 1.00 79.81 835 GLY A CA 1
ATOM 6393 C C . GLY A 1 835 ? -8.069 -25.323 27.041 1.00 79.81 835 GLY A C 1
ATOM 6394 O O . GLY A 1 835 ? -9.292 -25.371 27.172 1.00 79.81 835 GLY A O 1
ATOM 6395 N N . HIS A 1 836 ? -7.390 -24.194 27.267 1.00 84.19 836 HIS A N 1
ATOM 6396 C CA . HIS A 1 836 ? -8.028 -22.951 27.703 1.00 84.19 836 HIS A CA 1
ATOM 6397 C C . HIS A 1 836 ? -8.427 -22.068 26.511 1.00 84.19 836 HIS A C 1
ATOM 6399 O O . HIS A 1 836 ? -7.583 -21.588 25.756 1.00 84.19 836 HIS A O 1
ATOM 6405 N N . GLN A 1 837 ? -9.725 -21.799 26.354 1.00 80.38 837 GLN A N 1
ATOM 6406 C CA . GLN A 1 837 ? -10.257 -20.947 25.282 1.00 80.38 837 GLN A CA 1
ATOM 6407 C C . GLN A 1 837 ? -10.030 -19.455 25.588 1.00 80.38 837 GLN A C 1
ATOM 6409 O O . GLN A 1 837 ? -10.914 -18.762 26.095 1.00 80.38 837 GLN A O 1
ATOM 6414 N N . VAL A 1 838 ? -8.826 -18.965 25.278 1.00 82.69 838 VAL A N 1
ATOM 6415 C CA . VAL A 1 838 ? -8.419 -17.557 25.426 1.00 82.69 838 VAL A CA 1
ATOM 6416 C C . VAL A 1 838 ? -8.112 -16.957 24.060 1.00 82.69 838 VAL A C 1
ATOM 6418 O O . VAL A 1 838 ? -7.404 -17.568 23.256 1.00 82.69 838 VAL A O 1
ATOM 6421 N N . ASP A 1 839 ? -8.588 -15.739 23.806 1.00 76.38 839 ASP A N 1
ATOM 6422 C CA . ASP A 1 839 ? -8.168 -14.922 22.666 1.00 76.38 839 ASP A CA 1
ATOM 6423 C C . ASP A 1 839 ? -7.169 -13.832 23.104 1.00 76.38 839 ASP A C 1
ATOM 6425 O O . ASP A 1 839 ? -7.030 -13.501 24.284 1.00 76.38 839 ASP A O 1
ATOM 6429 N N . ALA A 1 840 ? -6.444 -13.249 22.145 1.00 67.88 840 ALA A N 1
ATOM 6430 C CA . ALA A 1 840 ? -5.473 -12.199 22.458 1.00 67.88 840 ALA A CA 1
ATOM 6431 C C . ALA A 1 840 ? -6.135 -10.947 23.063 1.00 67.88 840 ALA A C 1
ATOM 6433 O O . ALA A 1 840 ? -5.479 -10.194 23.775 1.00 67.88 840 ALA A O 1
ATOM 6434 N N . ARG A 1 841 ? -7.429 -10.721 22.793 1.00 72.38 841 ARG A N 1
ATOM 6435 C CA . ARG A 1 841 ? -8.199 -9.586 23.315 1.00 72.38 841 ARG A CA 1
ATOM 6436 C C . ARG A 1 841 ? -8.444 -9.724 24.818 1.00 72.38 841 ARG A C 1
ATOM 6438 O O . ARG A 1 841 ? -8.380 -8.723 25.523 1.00 72.38 841 ARG A O 1
ATOM 6445 N N . THR A 1 842 ? -8.697 -10.934 25.304 1.00 78.06 842 THR A N 1
ATOM 6446 C CA . THR A 1 842 ? -8.986 -11.232 26.712 1.00 78.06 842 THR A CA 1
ATOM 6447 C C . THR A 1 842 ? -7.823 -10.794 27.605 1.00 78.06 842 THR A C 1
ATOM 6449 O O . THR A 1 842 ? -8.057 -10.144 28.615 1.00 78.06 842 THR A O 1
ATOM 6452 N N . LEU A 1 843 ? -6.575 -10.995 27.164 1.00 74.81 843 LEU A N 1
ATOM 6453 C CA . LEU A 1 843 ? -5.361 -10.555 27.875 1.00 74.81 843 LEU A CA 1
ATOM 6454 C C . LEU A 1 843 ? -5.219 -9.029 28.003 1.00 74.81 843 LEU A C 1
ATOM 6456 O O . LEU A 1 843 ? -4.506 -8.556 28.879 1.00 74.81 843 LEU A O 1
ATOM 6460 N N . TYR A 1 844 ? -5.874 -8.248 27.137 1.00 67.38 844 TYR A N 1
ATOM 6461 C CA . TYR A 1 844 ? -5.892 -6.785 27.255 1.00 67.38 844 TYR A CA 1
ATOM 6462 C C . TYR A 1 844 ? -6.954 -6.291 28.243 1.00 67.38 844 TYR A C 1
ATOM 6464 O O . TYR A 1 844 ? -6.786 -5.215 28.810 1.00 67.38 844 TYR A O 1
ATOM 6472 N N . HIS A 1 845 ? -8.051 -7.037 28.421 1.00 74.75 845 HIS A N 1
ATOM 6473 C CA . HIS A 1 845 ? -9.119 -6.688 29.374 1.00 74.75 845 HIS A CA 1
ATOM 6474 C C . HIS A 1 845 ? -8.859 -7.244 30.770 1.00 74.75 845 HIS A C 1
ATOM 6476 O O . HIS A 1 845 ? -9.316 -6.660 31.745 1.00 74.75 845 HIS A O 1
ATOM 6482 N N . LEU A 1 846 ? -8.134 -8.358 30.849 1.00 85.00 846 LEU A N 1
ATOM 6483 C CA . LEU A 1 846 ? -7.768 -9.061 32.073 1.00 85.00 846 LEU A CA 1
ATOM 6484 C C . LEU A 1 846 ? -6.240 -9.175 32.109 1.00 85.00 846 LEU A C 1
ATOM 6486 O O . LEU A 1 846 ? -5.689 -10.224 31.758 1.00 85.00 846 LEU A O 1
ATOM 6490 N N . PRO A 1 847 ? -5.540 -8.069 32.417 1.00 79.19 847 PRO A N 1
ATOM 6491 C CA . PRO A 1 847 ? -4.104 -7.979 32.230 1.00 79.19 847 PRO A CA 1
ATOM 6492 C C . PRO A 1 847 ? -3.302 -8.638 33.353 1.00 79.19 847 PRO A C 1
ATOM 6494 O O . PRO A 1 847 ? -2.083 -8.554 33.307 1.00 79.19 847 PRO A O 1
ATOM 6497 N N . SER A 1 848 ? -3.917 -9.308 34.331 1.00 86.38 848 SER A N 1
ATOM 6498 C CA . SER A 1 848 ? -3.191 -10.123 35.313 1.00 86.38 848 SER A CA 1
ATOM 6499 C C . SER A 1 848 ? -3.518 -11.621 35.200 1.00 86.38 848 SER A C 1
ATOM 6501 O O . SER A 1 848 ? -4.647 -11.988 34.850 1.00 86.38 848 SER A O 1
ATOM 6503 N N . PRO A 1 849 ? -2.570 -12.523 35.534 1.00 89.00 849 PRO A N 1
ATOM 6504 C CA . PRO A 1 849 ? -2.823 -13.963 35.567 1.00 89.00 849 PRO A CA 1
ATOM 6505 C C . PRO A 1 849 ? -4.038 -14.357 36.419 1.00 89.00 849 PRO A C 1
ATOM 6507 O O . PRO A 1 849 ? -4.819 -15.208 36.005 1.00 89.00 849 PRO A O 1
ATOM 6510 N N . ALA A 1 850 ? -4.237 -13.729 37.581 1.00 85.62 850 ALA A N 1
ATOM 6511 C CA . ALA A 1 850 ? -5.355 -14.025 38.478 1.00 85.62 850 ALA A CA 1
ATOM 6512 C C . ALA A 1 850 ? -6.720 -13.648 37.877 1.00 85.62 850 ALA A C 1
ATOM 6514 O O . ALA A 1 850 ? -7.680 -14.416 37.987 1.00 85.62 850 ALA A O 1
ATOM 6515 N N . GLU A 1 851 ? -6.817 -12.491 37.218 1.00 86.44 851 GLU A N 1
ATOM 6516 C CA . GLU A 1 851 ? -8.042 -12.063 36.532 1.00 86.44 851 GLU A CA 1
ATOM 6517 C C . GLU A 1 851 ? -8.364 -12.982 35.351 1.00 86.44 851 GLU A C 1
ATOM 6519 O O . GLU A 1 851 ? -9.515 -13.387 35.178 1.00 86.44 851 GLU A O 1
ATOM 6524 N N . LEU A 1 852 ? -7.341 -13.368 34.581 1.00 88.94 852 LEU A N 1
ATOM 6525 C CA . LEU A 1 852 ? -7.489 -14.289 33.457 1.00 88.94 852 LEU A CA 1
ATOM 6526 C C . LEU A 1 852 ? -7.976 -15.672 33.910 1.00 88.94 852 LEU A C 1
ATOM 6528 O O . LEU A 1 852 ? -8.875 -16.239 33.293 1.00 88.94 852 LEU A O 1
ATOM 6532 N N . VAL A 1 853 ? -7.407 -16.208 34.992 1.00 89.31 853 VAL A N 1
ATOM 6533 C CA . VAL A 1 853 ? -7.824 -17.495 35.575 1.00 89.31 853 VAL A CA 1
ATOM 6534 C C . VAL A 1 853 ? -9.273 -17.429 36.044 1.00 89.31 853 VAL A C 1
ATOM 6536 O O . VAL A 1 853 ? -10.048 -18.333 35.750 1.00 89.31 853 VAL A O 1
ATOM 6539 N N . THR A 1 854 ? -9.663 -16.332 36.697 1.00 87.50 854 THR A N 1
ATOM 6540 C CA . THR A 1 854 ? -11.039 -16.141 37.173 1.00 87.50 854 THR A CA 1
ATOM 6541 C C . THR A 1 854 ? -12.046 -16.196 36.018 1.00 87.50 854 THR A C 1
ATOM 6543 O O . THR A 1 854 ? -13.073 -16.864 36.125 1.00 87.50 854 THR A O 1
ATOM 6546 N N . ASP A 1 855 ? -11.758 -15.532 34.895 1.00 87.88 855 ASP A N 1
ATOM 6547 C CA . ASP A 1 855 ? -12.606 -15.583 33.694 1.00 87.88 855 ASP A CA 1
ATOM 6548 C C . ASP A 1 855 ? -12.617 -16.979 33.050 1.00 87.88 855 ASP A C 1
ATOM 6550 O O . ASP A 1 855 ? -13.679 -17.481 32.681 1.00 87.88 855 ASP A O 1
ATOM 6554 N N . LEU A 1 856 ? -11.466 -17.651 32.982 1.00 86.25 856 LEU A N 1
ATOM 6555 C CA . LEU A 1 856 ? -11.353 -19.011 32.449 1.00 86.25 856 LEU A CA 1
ATOM 6556 C C . LEU A 1 856 ? -12.157 -20.043 33.247 1.00 86.25 856 LEU A C 1
ATOM 6558 O O . LEU A 1 856 ? -12.854 -20.877 32.661 1.00 86.25 856 LEU A O 1
ATOM 6562 N N . GLU A 1 857 ? -12.092 -19.979 34.573 1.00 83.38 857 GLU A N 1
ATOM 6563 C CA . GLU A 1 857 ? -12.850 -20.855 35.467 1.00 83.38 857 GLU A CA 1
ATOM 6564 C C . GLU A 1 857 ? -14.355 -20.568 35.373 1.00 83.38 857 GLU A C 1
ATOM 6566 O O . GLU A 1 857 ? -15.160 -21.496 35.285 1.00 83.38 857 GLU A O 1
ATOM 6571 N N . GLN A 1 858 ? -14.752 -19.293 35.287 1.00 80.56 858 GLN A N 1
ATOM 6572 C CA . GLN A 1 858 ? -16.155 -18.905 35.102 1.00 80.56 858 GLN A CA 1
ATOM 6573 C C . GLN A 1 858 ? -16.730 -19.348 33.754 1.00 80.56 858 GLN A C 1
ATOM 6575 O O . GLN A 1 858 ? -17.910 -19.692 33.682 1.00 80.56 858 GLN A O 1
ATOM 6580 N N . ARG A 1 859 ? -15.921 -19.341 32.689 1.00 77.19 859 ARG A N 1
ATOM 6581 C CA . ARG A 1 859 ? -16.317 -19.849 31.367 1.00 77.19 859 ARG A CA 1
ATOM 6582 C C . ARG A 1 859 ? -16.396 -21.369 31.328 1.00 77.19 859 ARG A C 1
ATOM 6584 O O . ARG A 1 859 ? -17.249 -21.884 30.628 1.00 77.19 859 ARG A O 1
ATOM 6591 N N . SER A 1 860 ? -15.544 -22.063 32.080 1.00 68.81 860 SER A N 1
ATOM 6592 C CA . SER A 1 860 ? -15.554 -23.532 32.166 1.00 68.81 860 SER A CA 1
ATOM 6593 C C . SER A 1 860 ? -16.707 -24.068 33.025 1.00 68.81 860 SER A C 1
ATOM 6595 O O . SER A 1 860 ? -17.110 -25.217 32.873 1.00 68.81 860 SER A O 1
ATOM 6597 N N . ALA A 1 861 ? -17.238 -23.243 33.935 1.00 59.53 861 ALA A N 1
ATOM 6598 C CA . ALA A 1 861 ? -18.398 -23.560 34.769 1.00 59.53 861 ALA A CA 1
ATOM 6599 C C . ALA A 1 861 ? -19.759 -23.280 34.092 1.00 59.53 861 ALA A C 1
ATOM 6601 O O . ALA A 1 861 ? -20.798 -23.607 34.671 1.00 59.53 861 ALA A O 1
ATOM 6602 N N . ARG A 1 862 ? -19.763 -22.648 32.913 1.00 49.12 862 ARG A N 1
ATOM 6603 C CA . ARG A 1 862 ? -20.948 -22.372 32.085 1.00 49.12 862 ARG A CA 1
ATOM 6604 C C . ARG A 1 862 ? -20.999 -23.332 30.910 1.00 49.12 862 ARG A C 1
ATOM 6606 O O . ARG A 1 862 ? -22.137 -23.678 30.524 1.00 49.12 862 ARG A O 1
#

Organism: Saccharomonospora piscinae (NCBI:txid687388)

Nearest PDB structures (foldseek):
  5n9x-assembly1_A  TM=7.969E-01  e=4.695E-52  Streptomyces sp.
  6ea3-assembly1_B  TM=9.115E-01  e=8.604E-42  Thermobifida fusca YX
  6vhy-assembly2_D  TM=8.853E-01  e=4.253E-42  Klebsiella oxytoca
  9be3-assembly1_A  TM=6.939E-01  e=1.216E-48  Brevibacillus parabrevis
  6mfz-assembly1_A  TM=6.585E-01  e=1.248E-49  Brevibacillus parabrevis

Solvent-accessible surface area (backbone atoms only — not comparable to full-atom values): 48582 Å² total; per-residue (Å²): 112,50,78,50,73,59,96,90,42,53,25,42,33,36,73,46,81,43,83,36,100,49,98,89,30,46,17,45,32,44,38,45,28,54,69,76,83,88,58,79,56,72,54,47,37,38,35,40,48,50,104,80,87,50,77,49,83,45,79,54,71,73,85,90,45,83,44,77,67,34,45,47,45,44,42,25,62,77,71,66,69,92,93,86,91,85,88,79,49,81,48,82,44,79,63,87,85,85,71,82,97,64,90,82,75,49,48,36,37,39,41,38,48,40,94,52,66,50,52,74,68,52,54,40,49,54,64,53,58,58,63,82,66,82,59,67,47,56,41,42,35,40,33,38,39,51,82,97,46,78,48,76,49,75,44,73,32,84,64,41,71,68,56,37,38,52,54,54,45,59,76,44,55,87,56,71,84,51,93,63,41,34,37,40,38,37,40,43,36,62,43,86,87,91,85,91,84,89,89,83,90,79,94,78,90,61,100,57,102,64,89,82,81,90,78,80,73,62,98,79,84,89,88,88,86,88,77,82,82,81,87,68,56,82,63,57,61,56,45,50,52,51,52,53,52,54,71,68,75,53,86,71,94,72,65,68,76,66,63,73,53,69,52,72,69,54,46,52,51,51,55,51,46,24,41,28,72,66,64,85,78,66,94,54,46,34,60,62,51,32,39,50,54,24,21,76,75,40,35,83,42,57,34,35,34,41,86,95,45,72,37,26,26,43,56,44,54,52,52,10,50,24,35,16,50,39,42,40,75,74,63,56,38,65,76,36,36,36,30,38,34,53,67,92,47,62,64,45,55,30,48,52,50,2,38,46,66,44,23,12,15,38,31,45,37,57,67,83,42,23,67,60,37,52,49,52,52,44,69,75,62,63,40,80,34,30,40,17,84,58,83,47,97,89,50,59,52,44,39,46,68,64,48,50,59,45,15,73,71,42,68,92,80,70,80,77,67,95,71,75,73,51,32,80,36,42,41,32,35,45,57,41,64,21,87,87,42,46,70,43,34,35,32,31,29,18,35,28,56,41,48,51,46,61,50,42,32,73,82,68,68,61,40,49,89,36,21,32,47,39,70,59,58,75,43,36,59,64,27,55,50,41,51,49,47,27,39,46,39,44,8,26,32,33,53,48,50,77,65,36,73,67,31,45,61,55,35,51,51,48,37,38,76,66,45,27,24,39,45,69,38,28,49,53,60,43,55,50,37,62,76,61,62,66,91,68,70,48,47,39,34,37,40,34,31,56,47,84,61,68,30,62,68,42,54,72,47,47,76,77,44,46,66,94,59,30,41,39,31,35,33,39,50,44,74,62,35,49,47,53,40,22,45,24,79,59,46,71,66,38,17,76,68,51,46,52,62,28,24,33,41,40,48,35,22,26,45,44,27,18,47,100,84,70,45,79,52,57,59,68,44,78,25,37,36,30,39,33,50,66,30,57,36,78,40,39,63,99,31,67,70,62,25,56,73,31,53,38,75,58,97,89,39,63,30,36,59,66,55,33,25,20,26,35,40,90,87,28,34,30,32,65,73,50,60,74,57,84,54,43,66,56,89,45,38,69,41,32,38,52,28,47,28,48,56,47,51,71,34,90,49,34,74,44,59,46,52,43,80,46,53,81,41,89,89,40,77,76,41,58,44,38,41,30,41,33,21,55,34,93,92,51,88,56,76,59,53,69,57,58,43,46,53,47,35,46,74,92,64,46,51,80,43,77,45,80,38,96,63,83,52,58,40,99,84,69,44,78,30,72,91,68,52,79,79,75,80,78,83,75,86,68,85,84,74,66,64,98,82,56,50,70,58,53,42,48,41,49,49,48,23,64,74,66,71,45,93,63,58,56,76,44,44,38,61,83,71,68,51,46,75,68,54,31,38,48,49,19,49,58,40,40,78,71,73,39,95,51,53,46,63,52,47,72,78,30,37,22,49,49,52,41,38,53,52,51,52,57,58,72,75,104

Secondary structure (DSSP, 8-state):
-EEEEETTEEEEEEEEEEE-SSTT-EEEEEEEEE-SSS-----EEEEEEETTTEEEEEEE--STT-SHHHHHHHHHHHHT-------S-EEEEE----S-SSS---EEEEEEEEEEEPPHHHHHHHHHHGGGG---EEEEEEEEEETTEEEEEEEE--SSHHHHHHHHHHHHGGGTTS-PPEEEEEEEEE----------------SSS---------SS---------SS--THHHHHHHHHHHHHHS-S----HHHHSSPPHHHHHHHHHHTBPPPPPPPS--SHHHHHHHHHHH-TTSEEEEETTEEEEHHHHHHHHHHHHHHHHHTT--TT-EEEEE--SSHHHHHHHHHHHHTTPEEEE--TTS-HHHHHHHHHHH--SEEEESS--TTS-EEEHHHHHHHHHHS-SS-PPPSSPPPTTSEEEEEEE--TTSS-EEEEEEHHHHHHHHHHHHHHHT--TT-EEEE-S-TTSTHHHHHHHHHHHHTPEEEEPPTTGGG-HHHHHHHHHHHT--EEEE-HHHHHHHHHH--TT---SEEEE-SS---GGG-HHHHHHS-TTT-EEEEEE--GGG-S-SEEEEE-HHHHHHT--EEEEEPTTEEEEEE-TTS-B--TT--EEEEEEETT--SEETT-HHHHHHHEEEETTEEEEEEEEEEEE-TTSPEEEEEESSS-EEETTEEE-HHHHHHHHHTSTTEEEEEEEEEESSTT-GGGEEEEEEEEEPTT---TTHHHHHHTTS-GGGS-SEEEE-SS--B-TTSSB-GGGSPPP-----------TT--HHHHHHHHHHHHHTS---TT--TTTTT--HHHHHHHHHHHHHTT----TTHHHHS-SHHHHHHHHHHHHT-

Sequence (862 aa):
MAEVDYLGRPHRLWRERVPGPAEGAIAEEMRVREMCRGTTSFLRIVLLEYEDDVHDLVLTAHPAVAGRTALDALARVLLGEADAPEPGSISFAPADTAAGPGPERERSTLHWKVAHRMTTAEIVAAVGLAHAWDAQLDEVAVRLHEGERDTVLRVRASGTVAGCRAAVAEQLADRAARDAPTVDLELVVDRAARCPALLDYRPALDSSRTRTVHVTAGRDGALLLDHARDGHPSWFGDTVHRLAAILLDGPGDHELTALDRMTDAELRRVIALGRSPRTATSEYRCVPDLVRAAMLRCPEAVALVDGEHTVTYGQLVERAHRMGQALAELGVRRGGRVGVCLPRSADLVIVLLGVLTTGAAFVPMDPAYPEQRLRLLTADAEPELVVSEREWSFARTVVLRNLIDLAERAPAAAQPSADPVAPEDPAYVIYTSGSTGKPKGVVIPHGNVVRLLSATKPELGLGPDDTWTWFHSVAFDFSVWEIWGCLATGGRLVVVPRWVSRSPEDFHALLVKHRVTVLNQTPSAFTQLLDVDRDGLAVRLIVFGGEPLDTRMLPRWFDRHPESRCRLVNMFGITETTVHVTWHTVSRADALAGARSVGRPIPGWSVRIVDEHGRPLRPGQVGEIAVGGDGLALCYLGRPDLTADRFVTHRGERLYLSGDRGRLLPDGSLEHLGRGDDQVQLRGHRVEPEEIRAALLDDSAVVAAAVVHSLRDPADPATARLDAYVVIRDGDDGAGVRTRLAARLPEYMVPNTVTSLRSLPLTENGKLAVDRLPSPAAVEYTEVTAPPDASTLDTVLHVWRTVFRTEVGASDDFFSLGGNSLLAVRIARALRDHGHQVDARTLYHLPSPAELVTDLEQRSAR

pLDDT: mean 71.9, std 23.52, range [24.34, 98.81]